Protein AF-A0A4R0RBK5-F1 (afdb_monomer_lite)

Sequence (907 aa):
MLEEYIWVHKLFWYRQNLALCLMNPKTERYEEAIEQMKLAMKIHTELLRRQNSPRADTSWKALPTLYAHYTEARILGNLLDEETKNVLEKVIEVYEDSSFPKDAWDGLHLVLARINLALVLRALGVEPEKEELLVQQSMTYIRKHPEDKYRLKRFLQLPYQSSHPVSIALGESWIASDESDSKEERRRFRACDHCKLGEPVATLSRCRGCQEAMYCSKTCQRAGWPGHRSGCRASSERILKVKALRDSGQISDRSSVHLFALINWDNKPYYTNIEAPVHALGLQYDPTRAETHVIFRIVHYVEDASALDAGDRFYVEQVGVFRVQDVLADIMVFGNERNLEEARQSFEDAAPLSDREKGYFYLRTWTLISTDGNLIPFLCRTGFGPTGSTLPPRMGEGVRMPISELPPVSRVIAEAEIKRRMGATDDGSPSTSEELQLWREHLDDPRHPMRQLRPNLPPYAKVPDALVIYTTWYLRVPNLFKFCIHAEPSDMPEEYLEELIWVNNLCIKLYEVTTPKMRCDYEAFNRVEHEGDSMGRRVRYREHLAWCLMSPTMERFEEAVEQLKIGVAEYAVAVRMLNLPVADTPWKSHPQVYAAYAEARVLANHLDMVTKEMLEHVLDAAQDPLTRTIRELAWHVVLARANLALVLHVLGIEPDREKQLTQLATSYIRRRPELKKHIGRFLRCHDSHPVLLELGEDWSVTDNIKQIMTMKDHMPAGMAKRMEEFFTWLSSPYYANEEALIHALNLQHDLHRARTHIVFRLIRCVKTRSRDIRDWFRVEQCSVFKIADVYPEIKDCQNLKTDEEVQEYFEDIFAIRDGQRKDVVDVLHLTSFIAGTATGKLGCMLFNVKEERIRRMPYDPAWRQKANHSGRPPAAFVLRAGVQDAEFDYQDNMTRLASYINALQLA

Organism: NCBI:txid92696

Structure (mmCIF, N/CA/C/O backbone):
data_AF-A0A4R0RBK5-F1
#
_entry.id   AF-A0A4R0RBK5-F1
#
loop_
_atom_site.group_PDB
_atom_site.id
_atom_site.type_symbol
_atom_site.label_atom_id
_atom_site.label_alt_id
_atom_site.label_comp_id
_atom_site.label_asym_id
_atom_site.label_entity_id
_atom_site.label_seq_id
_atom_site.pdbx_PDB_ins_code
_atom_site.Cartn_x
_atom_site.Cartn_y
_atom_site.Cartn_z
_atom_site.occupancy
_atom_site.B_iso_or_equiv
_atom_site.auth_seq_id
_atom_site.auth_comp_id
_atom_site.auth_asym_id
_atom_site.auth_atom_id
_atom_site.pdbx_PDB_model_num
ATOM 1 N N . MET A 1 1 ? 6.857 -13.340 38.934 1.00 49.94 1 MET A N 1
ATOM 2 C CA . MET A 1 1 ? 7.448 -11.982 39.022 1.00 49.94 1 MET A CA 1
ATOM 3 C C . MET A 1 1 ? 7.653 -11.338 37.654 1.00 49.94 1 MET A C 1
ATOM 5 O O . MET A 1 1 ? 7.033 -10.314 37.419 1.00 49.94 1 MET A O 1
ATOM 9 N N . LEU A 1 2 ? 8.453 -11.906 36.736 1.00 43.12 2 LEU A N 1
ATOM 10 C CA . LEU A 1 2 ? 8.662 -11.302 35.404 1.00 43.12 2 LEU A CA 1
ATOM 11 C C . LEU A 1 2 ? 7.371 -11.248 34.558 1.00 43.12 2 LEU A C 1
ATOM 13 O O . LEU A 1 2 ? 7.100 -10.238 33.920 1.00 43.12 2 LEU A O 1
ATOM 17 N N . GLU A 1 3 ? 6.539 -12.290 34.609 1.00 47.66 3 GLU A N 1
ATOM 18 C CA . GLU A 1 3 ? 5.241 -12.333 33.912 1.00 47.66 3 GLU A CA 1
ATOM 19 C C . GLU A 1 3 ? 4.246 -11.296 34.448 1.00 47.66 3 GLU A C 1
ATOM 21 O O . GLU A 1 3 ? 3.660 -10.544 33.674 1.00 47.66 3 GLU A O 1
ATOM 26 N N . GLU A 1 4 ? 4.114 -11.197 35.774 1.00 61.31 4 GLU A N 1
ATOM 27 C CA . GLU A 1 4 ? 3.280 -10.183 36.431 1.00 61.31 4 GLU A CA 1
ATOM 28 C C . GLU A 1 4 ? 3.770 -8.767 36.092 1.00 61.31 4 GLU A C 1
ATOM 30 O O . GLU A 1 4 ? 2.973 -7.892 35.763 1.00 61.31 4 GLU A O 1
ATOM 35 N N . TYR A 1 5 ? 5.088 -8.554 36.074 1.00 59.50 5 TYR A N 1
ATOM 36 C CA . TYR A 1 5 ? 5.698 -7.282 35.694 1.00 59.50 5 TYR A CA 1
ATOM 37 C C . TYR A 1 5 ? 5.377 -6.886 34.245 1.00 59.50 5 TYR A C 1
ATOM 39 O O . TYR A 1 5 ? 4.961 -5.756 33.985 1.00 59.50 5 TYR A O 1
ATOM 47 N N . ILE A 1 6 ? 5.505 -7.826 33.301 1.00 61.44 6 ILE A N 1
ATOM 48 C CA . ILE A 1 6 ? 5.149 -7.607 31.892 1.00 61.44 6 ILE A CA 1
ATOM 49 C C . ILE A 1 6 ? 3.657 -7.286 31.762 1.00 61.44 6 ILE A C 1
ATOM 51 O O . ILE A 1 6 ? 3.283 -6.402 30.990 1.00 61.44 6 ILE A O 1
ATOM 55 N N . TRP A 1 7 ? 2.801 -7.971 32.520 1.00 72.56 7 TRP A N 1
ATOM 56 C CA . TRP A 1 7 ? 1.356 -7.771 32.461 1.00 72.56 7 TRP A CA 1
ATOM 57 C C . TRP A 1 7 ? 0.940 -6.395 32.994 1.00 72.56 7 TRP A C 1
ATOM 59 O O . TRP A 1 7 ? 0.199 -5.676 32.323 1.00 72.56 7 TRP A O 1
ATOM 69 N N . VAL A 1 8 ? 1.481 -5.972 34.143 1.00 71.44 8 VAL A N 1
ATOM 70 C CA . VAL A 1 8 ? 1.204 -4.649 34.729 1.00 71.44 8 VAL A CA 1
ATOM 71 C C . VAL A 1 8 ? 1.719 -3.524 33.824 1.00 71.44 8 VAL A C 1
ATOM 73 O O . VAL A 1 8 ? 1.017 -2.532 33.621 1.00 71.44 8 VAL A O 1
ATOM 76 N N . HIS A 1 9 ? 2.894 -3.692 33.208 1.00 68.44 9 HIS A N 1
ATOM 77 C CA . HIS A 1 9 ? 3.434 -2.709 32.266 1.00 68.44 9 HIS A CA 1
ATOM 78 C C . HIS A 1 9 ? 2.596 -2.609 30.978 1.00 68.44 9 HIS A C 1
ATOM 80 O O . HIS A 1 9 ? 2.383 -1.510 30.459 1.00 68.44 9 HIS A O 1
ATOM 86 N N . LYS A 1 10 ? 2.089 -3.735 30.462 1.00 70.69 10 LYS A N 1
ATOM 87 C CA . LYS A 1 10 ? 1.167 -3.741 29.316 1.00 70.69 10 LYS A CA 1
ATOM 88 C C . LYS A 1 10 ? -0.158 -3.070 29.665 1.00 70.69 10 LYS A C 1
ATOM 90 O O . LYS A 1 10 ? -0.619 -2.223 28.908 1.00 70.69 10 LYS A O 1
ATOM 95 N N . LEU A 1 11 ? -0.743 -3.394 30.820 1.00 77.56 11 LEU A N 1
ATOM 96 C CA . LEU A 1 11 ? -2.006 -2.805 31.270 1.00 77.56 11 LEU A CA 1
ATOM 97 C C . LEU A 1 11 ? -1.907 -1.282 31.424 1.00 77.56 11 LEU A C 1
ATOM 99 O O . LEU A 1 11 ? -2.812 -0.568 30.997 1.00 77.56 11 LEU A O 1
ATOM 103 N N . PHE A 1 12 ? -0.804 -0.791 31.996 1.00 87.75 12 PHE A N 1
ATOM 104 C CA . PHE A 1 12 ? -0.496 0.637 32.064 1.00 87.75 12 PHE A CA 1
ATOM 105 C C . PHE A 1 12 ? -0.562 1.295 30.673 1.00 87.75 12 PHE A C 1
ATOM 107 O O . PHE A 1 12 ? -1.291 2.271 30.482 1.00 87.75 12 PHE A O 1
ATOM 114 N N . TRP A 1 13 ? 0.136 0.715 29.692 1.00 74.81 13 TRP A N 1
ATOM 115 C CA . TRP A 1 13 ? 0.217 1.257 28.335 1.00 74.81 13 TRP A CA 1
ATOM 116 C C . TRP A 1 13 ? -1.134 1.211 27.604 1.00 74.81 13 TRP A C 1
ATOM 118 O O . TRP A 1 13 ? -1.531 2.180 26.958 1.00 74.81 13 TRP A O 1
ATOM 128 N N . TYR A 1 14 ? -1.897 0.126 27.773 1.00 72.62 14 TYR A N 1
ATOM 129 C CA . TYR A 1 14 ? -3.241 0.007 27.205 1.00 72.62 14 TYR A CA 1
ATOM 130 C C . TYR A 1 14 ? -4.206 1.059 27.752 1.00 72.62 14 TYR A C 1
ATOM 132 O O . TYR A 1 14 ? -4.964 1.638 26.977 1.00 72.62 14 TYR A O 1
ATOM 140 N N . ARG A 1 15 ? -4.168 1.350 29.059 1.00 87.19 15 ARG A N 1
ATOM 141 C CA . ARG A 1 15 ? -5.035 2.381 29.654 1.00 87.19 15 ARG A CA 1
ATOM 142 C C . ARG A 1 15 ? -4.683 3.780 29.173 1.00 87.19 15 ARG A C 1
ATOM 144 O O . ARG A 1 15 ? -5.589 4.539 28.842 1.00 87.19 15 ARG A O 1
ATOM 151 N N . GLN A 1 16 ? -3.391 4.099 29.091 1.00 88.31 16 GLN A N 1
ATOM 152 C CA . GLN A 1 16 ? -2.944 5.378 28.545 1.00 88.31 16 GLN A CA 1
ATOM 153 C C . GLN A 1 16 ? -3.430 5.553 27.101 1.00 88.31 16 GLN A C 1
ATOM 155 O O . G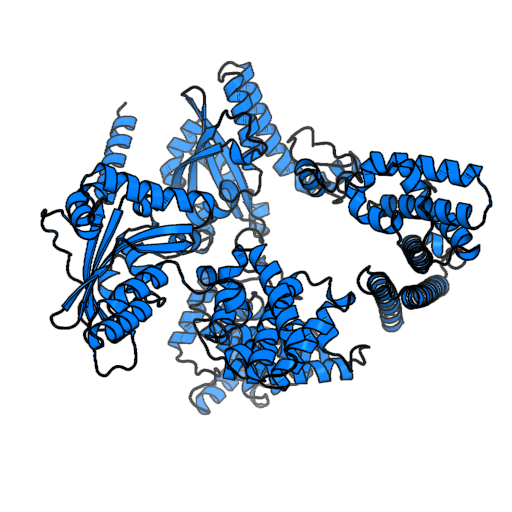LN A 1 16 ? -4.023 6.578 26.775 1.00 88.31 16 GLN A O 1
ATOM 160 N N . ASN A 1 17 ? -3.255 4.539 26.251 1.00 73.06 17 ASN A N 1
ATOM 161 C CA . ASN A 1 17 ? -3.711 4.612 24.864 1.00 73.06 17 ASN A CA 1
ATOM 162 C C . ASN A 1 17 ? -5.228 4.682 24.740 1.00 73.06 17 ASN A C 1
ATOM 164 O O . ASN A 1 17 ? -5.721 5.484 23.954 1.00 73.06 17 ASN A O 1
ATOM 168 N N . LEU A 1 18 ? -5.972 3.901 25.528 1.00 75.06 18 LEU A N 1
ATOM 169 C CA . LEU A 1 18 ? -7.430 3.986 25.562 1.00 75.06 18 LEU A CA 1
ATOM 170 C C . LEU A 1 18 ? -7.885 5.399 25.942 1.00 75.06 18 LEU A C 1
ATOM 172 O O . LEU A 1 18 ? -8.759 5.948 25.285 1.00 75.06 18 LEU A O 1
ATOM 176 N N . ALA A 1 19 ? -7.262 6.028 26.937 1.00 85.56 19 ALA A N 1
ATOM 177 C CA . ALA A 1 19 ? -7.570 7.408 27.292 1.00 85.56 19 ALA A CA 1
ATOM 178 C C . ALA A 1 19 ? -7.240 8.407 26.168 1.00 85.56 19 ALA A C 1
ATOM 180 O O . ALA A 1 19 ? -8.080 9.244 25.849 1.00 85.56 19 ALA A O 1
ATOM 181 N N . LEU A 1 20 ? -6.076 8.298 25.512 1.00 80.88 20 LEU A N 1
ATOM 182 C CA . LEU A 1 20 ? -5.739 9.117 24.332 1.00 80.88 20 LEU A CA 1
ATOM 183 C C . LEU A 1 20 ? -6.777 8.959 23.214 1.00 80.88 20 LEU A C 1
ATOM 185 O O . LEU A 1 20 ? -7.122 9.916 22.518 1.00 80.88 20 LEU A O 1
ATOM 189 N N . CYS A 1 21 ? -7.290 7.743 23.069 1.00 67.81 21 CYS A N 1
ATOM 190 C CA . CYS A 1 21 ? -8.327 7.411 22.119 1.00 67.81 21 CYS A CA 1
ATOM 191 C C . CYS A 1 21 ? -9.655 8.077 22.493 1.00 67.81 21 CYS A C 1
ATOM 193 O O . CYS A 1 21 ? -10.232 8.782 21.669 1.00 67.81 21 CYS A O 1
ATOM 195 N N . LEU A 1 22 ? -10.109 7.920 23.735 1.00 73.06 22 LEU A N 1
ATOM 196 C CA . LEU A 1 22 ? -11.339 8.528 24.252 1.00 73.06 22 LEU A CA 1
ATOM 197 C C . LEU A 1 22 ? -11.305 10.063 24.180 1.00 73.06 22 LEU A C 1
ATOM 199 O O . LEU A 1 22 ? -12.324 10.685 23.873 1.00 73.06 22 LEU A O 1
ATOM 203 N N . MET A 1 23 ? -10.121 10.660 24.349 1.00 86.62 23 MET A N 1
ATOM 204 C CA . MET A 1 23 ? -9.867 12.083 24.136 1.00 86.62 23 MET A CA 1
ATOM 205 C C . MET A 1 23 ? -9.918 12.513 22.668 1.00 86.62 23 MET A C 1
ATOM 207 O O . MET A 1 23 ? -9.669 13.679 22.405 1.00 86.62 23 MET A O 1
ATOM 211 N N . ASN A 1 24 ? -10.188 11.672 21.672 1.00 80.81 24 ASN A N 1
ATOM 212 C CA . ASN A 1 24 ? -10.251 12.121 20.279 1.00 80.81 24 ASN A CA 1
ATOM 213 C C . ASN A 1 24 ? -11.452 13.074 20.045 1.00 80.81 24 ASN A C 1
ATOM 215 O O . ASN A 1 24 ? -12.529 12.805 20.577 1.00 80.81 24 ASN A O 1
ATOM 219 N N . PRO A 1 25 ? -11.338 14.132 19.208 1.00 73.75 25 PRO A N 1
ATOM 220 C CA . PRO A 1 25 ? -12.465 15.034 18.913 1.00 73.75 25 PRO A CA 1
ATOM 221 C C . PRO A 1 25 ? -13.690 14.345 18.303 1.00 73.75 25 PRO A C 1
ATOM 223 O O . PRO A 1 25 ? -14.755 14.929 18.227 1.00 73.75 25 PRO A O 1
ATOM 226 N N . LYS A 1 26 ? -13.536 13.123 17.783 1.00 63.62 26 LYS A N 1
ATOM 227 C CA . LYS A 1 26 ? -14.657 12.357 17.227 1.00 63.62 26 LYS A CA 1
ATOM 228 C C . LYS A 1 26 ? -15.371 11.486 18.259 1.00 63.62 26 LYS A C 1
ATOM 230 O O . LYS A 1 26 ? -16.440 10.984 17.944 1.00 63.62 26 LYS A O 1
ATOM 235 N N . THR A 1 27 ? -14.750 11.213 19.406 1.00 73.38 27 THR A N 1
ATOM 236 C CA . THR A 1 27 ? -15.357 10.400 20.471 1.00 73.38 27 THR A CA 1
ATOM 237 C C . THR A 1 27 ? -15.866 11.248 21.612 1.00 73.38 27 THR A C 1
ATOM 239 O O . THR A 1 27 ? -16.929 10.946 22.129 1.00 73.38 27 THR A O 1
ATOM 242 N N . GLU A 1 28 ? -15.109 12.272 22.011 1.00 86.06 28 GLU A N 1
ATOM 243 C CA . GLU A 1 28 ? -15.496 13.233 23.054 1.00 86.06 28 GLU A CA 1
ATOM 244 C C . GLU A 1 28 ? -15.914 12.600 24.400 1.00 86.06 28 GLU A C 1
ATOM 246 O O . GLU A 1 28 ? -16.646 13.196 25.181 1.00 86.06 28 GLU A O 1
ATOM 251 N N . ARG A 1 29 ? -15.416 11.394 24.714 1.00 86.50 29 ARG A N 1
ATOM 252 C CA . ARG A 1 29 ? -15.717 10.656 25.959 1.00 86.50 29 ARG A CA 1
ATOM 253 C C . ARG A 1 29 ? -14.744 11.053 27.066 1.00 86.50 29 ARG A C 1
ATOM 255 O O . ARG A 1 29 ? -13.942 10.242 27.539 1.00 86.50 29 ARG A O 1
ATOM 262 N N . TYR A 1 30 ? -14.748 12.336 27.415 1.00 94.62 30 TYR A N 1
ATOM 263 C CA . TYR A 1 30 ? -13.711 12.929 28.256 1.00 94.62 30 TYR A CA 1
ATOM 264 C C . TYR A 1 30 ? -13.763 12.445 29.709 1.00 94.62 30 TYR A C 1
ATOM 266 O O . TYR A 1 30 ? -12.700 12.172 30.266 1.00 94.62 30 TYR A O 1
ATOM 274 N N . GLU A 1 31 ? -14.944 12.238 30.311 1.00 95.50 31 GLU A N 1
ATOM 275 C CA . GLU A 1 31 ? -15.012 11.714 31.686 1.00 95.50 31 GLU A CA 1
ATOM 276 C C . GLU A 1 31 ? -14.389 10.318 31.796 1.00 95.50 31 GLU A C 1
ATOM 278 O O . GLU A 1 31 ? -13.628 10.029 32.719 1.00 95.50 31 GLU A O 1
ATOM 283 N N . GLU A 1 32 ? -14.635 9.458 30.810 1.00 89.81 32 GLU A N 1
ATOM 284 C CA . GLU A 1 32 ? -14.036 8.125 30.779 1.00 89.81 32 GLU A CA 1
ATOM 285 C C . GLU A 1 32 ? -12.525 8.178 30.563 1.00 89.81 32 GLU A C 1
ATOM 287 O O . GLU A 1 32 ? -11.788 7.411 31.186 1.00 89.81 32 GLU A O 1
ATOM 292 N N . ALA A 1 33 ? -12.042 9.097 29.721 1.00 90.56 33 ALA A N 1
ATOM 293 C CA . ALA A 1 33 ? -10.611 9.309 29.540 1.00 90.56 33 ALA A CA 1
ATOM 294 C C . ALA A 1 33 ? -9.928 9.713 30.858 1.00 90.56 33 ALA A C 1
ATOM 296 O O . ALA A 1 33 ? -8.862 9.184 31.183 1.00 90.56 33 ALA A O 1
ATOM 297 N N . ILE A 1 34 ? -10.560 10.597 31.638 1.00 97.50 34 ILE A N 1
ATOM 298 C CA . ILE A 1 34 ? -10.088 11.032 32.960 1.00 97.50 34 ILE A CA 1
ATOM 299 C C . ILE A 1 34 ? -9.975 9.829 33.905 1.00 97.50 34 ILE A C 1
ATOM 301 O O . ILE A 1 34 ? -8.935 9.643 34.540 1.00 97.50 34 ILE A O 1
ATOM 305 N N . GLU A 1 35 ? -10.993 8.968 33.960 1.00 96.38 35 GLU A N 1
ATOM 306 C CA . GLU A 1 35 ? -10.970 7.770 34.807 1.00 96.38 35 GLU A CA 1
ATOM 307 C C . GLU A 1 35 ? -9.898 6.757 34.370 1.00 96.38 35 GLU A C 1
ATOM 309 O O . GLU A 1 35 ? -9.157 6.226 35.205 1.00 96.38 35 GLU A O 1
ATOM 314 N N . GLN A 1 36 ? -9.726 6.533 33.063 1.00 93.31 36 GLN A N 1
ATOM 315 C CA . GLN A 1 36 ? -8.652 5.674 32.551 1.00 93.31 36 GLN A CA 1
ATOM 316 C C . GLN A 1 36 ? -7.257 6.226 32.886 1.00 93.31 36 GLN A C 1
ATOM 318 O O . GLN A 1 36 ? -6.371 5.451 33.264 1.00 93.31 36 GLN A O 1
ATOM 323 N N . MET A 1 37 ? -7.064 7.547 32.821 1.00 96.94 37 MET A N 1
ATOM 324 C CA . MET A 1 37 ? -5.805 8.194 33.198 1.00 96.94 37 MET A CA 1
ATOM 325 C C . MET A 1 37 ? -5.528 8.099 34.704 1.00 96.94 37 MET A C 1
ATOM 327 O O . MET A 1 37 ? -4.408 7.749 35.080 1.00 96.94 37 MET A O 1
ATOM 331 N N . LYS A 1 38 ? -6.531 8.283 35.577 1.00 97.50 38 LYS A N 1
ATOM 332 C CA . LYS A 1 38 ? -6.378 8.054 37.031 1.00 97.50 38 LYS A CA 1
ATOM 333 C C . LYS A 1 38 ? -5.921 6.628 37.331 1.00 97.50 38 LYS A C 1
ATOM 335 O O . LYS A 1 38 ? -5.012 6.415 38.138 1.00 97.50 38 LYS A O 1
ATOM 340 N N . LEU A 1 39 ? -6.519 5.640 36.662 1.00 94.25 39 LEU A N 1
ATOM 341 C CA . LEU A 1 39 ? -6.127 4.238 36.803 1.00 94.25 39 LEU A CA 1
ATOM 342 C C . LEU A 1 39 ? -4.696 3.997 36.306 1.00 94.25 39 LEU A C 1
ATOM 344 O O . LEU A 1 39 ? -3.928 3.315 36.987 1.00 94.25 39 LEU A O 1
ATOM 348 N N . ALA A 1 40 ? -4.308 4.581 35.169 1.00 91.56 40 ALA A N 1
ATOM 349 C CA . ALA A 1 40 ? -2.940 4.501 34.658 1.00 91.56 40 ALA A CA 1
ATOM 350 C C . ALA A 1 40 ? -1.922 5.133 35.630 1.00 91.56 40 ALA A C 1
ATOM 352 O O . ALA A 1 40 ? -0.901 4.512 35.927 1.00 91.56 40 ALA A O 1
ATOM 353 N N . MET A 1 41 ? -2.223 6.304 36.205 1.00 96.81 41 MET A N 1
ATOM 354 C CA . MET A 1 41 ? -1.392 6.973 37.220 1.00 96.81 41 MET A CA 1
ATOM 355 C C . MET A 1 41 ? -1.255 6.140 38.501 1.00 96.81 41 MET A C 1
ATOM 357 O O . MET A 1 41 ? -0.161 6.040 39.066 1.00 96.81 41 MET A O 1
ATOM 361 N N . LYS A 1 42 ? -2.343 5.497 38.950 1.00 96.75 42 LYS A N 1
ATOM 362 C CA . LYS A 1 42 ? -2.324 4.588 40.106 1.00 96.75 42 LYS A CA 1
ATOM 363 C C . LYS A 1 42 ? -1.420 3.381 39.849 1.00 96.75 42 LYS A C 1
ATOM 365 O O . LYS A 1 42 ? -0.588 3.064 40.697 1.00 96.75 42 LYS A O 1
ATOM 370 N N . ILE A 1 43 ? -1.547 2.740 38.683 1.00 92.06 43 ILE A N 1
ATOM 371 C CA . ILE A 1 43 ? -0.698 1.604 38.282 1.00 92.06 43 ILE A CA 1
ATOM 372 C C . ILE A 1 43 ? 0.769 2.035 38.196 1.00 92.06 43 ILE A C 1
ATOM 374 O O . ILE A 1 43 ? 1.639 1.338 38.711 1.00 92.06 43 ILE A O 1
ATOM 378 N N . HIS A 1 44 ? 1.049 3.192 37.594 1.00 94.88 44 HIS A N 1
ATOM 379 C CA . HIS A 1 44 ? 2.406 3.722 37.485 1.00 94.88 44 HIS A CA 1
ATOM 380 C C . HIS A 1 44 ? 3.035 3.983 38.863 1.00 94.88 44 HIS A C 1
ATOM 382 O O . HIS A 1 44 ? 4.164 3.572 39.122 1.00 94.88 44 HIS A O 1
ATOM 388 N N . THR A 1 45 ? 2.280 4.590 39.780 1.00 96.19 45 THR A N 1
ATOM 389 C CA . THR A 1 45 ? 2.725 4.833 41.160 1.00 96.19 45 THR A CA 1
ATOM 390 C C . THR A 1 45 ? 3.010 3.520 41.899 1.00 96.19 45 THR A C 1
ATOM 392 O O . THR A 1 45 ? 4.030 3.395 42.572 1.00 96.19 45 THR A O 1
ATOM 395 N N . GLU A 1 46 ? 2.151 2.512 41.740 1.00 94.75 46 GLU A N 1
ATOM 396 C CA . GLU A 1 46 ? 2.348 1.188 42.338 1.00 94.75 46 GLU A CA 1
ATOM 397 C C . GLU A 1 46 ? 3.574 0.463 41.760 1.00 94.75 46 GLU A C 1
ATOM 399 O O . GLU A 1 46 ? 4.350 -0.133 42.506 1.00 94.75 46 GLU A O 1
ATOM 404 N N . LEU A 1 47 ? 3.810 0.565 40.448 1.00 90.88 47 LEU A N 1
ATOM 405 C CA . LEU A 1 47 ? 5.022 0.045 39.811 1.00 90.88 47 LEU A CA 1
ATOM 406 C C . LEU A 1 47 ? 6.287 0.675 40.406 1.00 90.88 47 LEU A C 1
ATOM 408 O O . LEU A 1 47 ? 7.230 -0.045 40.732 1.00 90.88 47 LEU A O 1
ATOM 412 N N . LEU A 1 48 ? 6.291 1.997 40.601 1.00 93.44 48 LEU A N 1
ATOM 413 C CA . LEU A 1 48 ? 7.415 2.703 41.219 1.00 93.44 48 LEU A CA 1
ATOM 414 C C . LEU A 1 48 ? 7.646 2.254 42.666 1.00 93.44 48 LEU A C 1
ATOM 416 O O . LEU A 1 48 ? 8.794 2.040 43.052 1.00 93.44 48 LEU A O 1
ATOM 420 N N . ARG A 1 49 ? 6.579 2.053 43.452 1.00 95.44 49 ARG A N 1
ATOM 421 C CA . ARG A 1 49 ? 6.678 1.521 44.825 1.00 95.44 49 ARG A CA 1
ATOM 422 C C . ARG A 1 49 ? 7.267 0.118 44.850 1.00 95.44 49 ARG A C 1
ATOM 424 O O . ARG A 1 49 ? 8.197 -0.131 45.607 1.00 95.44 49 ARG A O 1
ATOM 431 N N . ARG A 1 50 ? 6.791 -0.779 43.982 1.00 90.50 50 ARG A N 1
ATOM 432 C CA . ARG A 1 50 ? 7.313 -2.153 43.866 1.00 90.50 50 ARG A CA 1
ATOM 433 C C . ARG A 1 50 ? 8.785 -2.192 43.460 1.00 90.50 50 ARG A C 1
ATOM 435 O O . ARG A 1 50 ? 9.508 -3.099 43.857 1.00 90.50 50 ARG A O 1
ATOM 442 N N . GLN A 1 51 ? 9.232 -1.206 42.688 1.00 91.44 51 GLN A N 1
ATOM 443 C CA . GLN A 1 51 ? 10.635 -1.033 42.312 1.00 91.44 51 GLN A CA 1
ATOM 444 C C . GLN A 1 51 ? 11.478 -0.341 43.396 1.00 91.44 51 GLN A C 1
ATOM 446 O O . GLN A 1 51 ? 12.662 -0.108 43.165 1.00 91.44 51 GLN A O 1
ATOM 451 N N . ASN A 1 52 ? 10.898 0.010 44.553 1.00 95.12 52 ASN A N 1
ATOM 452 C CA . ASN A 1 52 ? 11.518 0.859 45.577 1.00 95.12 52 ASN A CA 1
ATOM 453 C C . ASN A 1 52 ? 12.102 2.157 44.987 1.00 95.12 52 ASN A C 1
ATOM 455 O O . ASN A 1 52 ? 13.155 2.637 45.407 1.00 95.12 52 ASN A O 1
ATOM 459 N N . SER A 1 53 ? 11.439 2.713 43.970 1.00 95.62 53 SER A N 1
ATOM 460 C CA . SER A 1 53 ? 11.886 3.937 43.317 1.00 95.62 53 SER A CA 1
ATOM 461 C C . SER A 1 53 ? 11.707 5.129 44.261 1.00 95.62 53 SER A C 1
ATOM 463 O O . SER A 1 53 ? 10.606 5.318 44.788 1.00 95.62 53 SER A O 1
ATOM 465 N N . PRO A 1 54 ? 12.713 6.014 44.414 1.00 94.62 54 PRO A N 1
ATOM 466 C CA . PRO A 1 54 ? 12.574 7.235 45.213 1.00 94.62 54 PRO A CA 1
ATOM 467 C C . PRO A 1 54 ? 11.537 8.208 44.627 1.00 94.62 54 PRO A C 1
ATOM 469 O O . PRO A 1 54 ? 11.153 9.177 45.274 1.00 94.62 54 PRO A O 1
ATOM 472 N N . ARG A 1 55 ? 11.070 7.957 43.396 1.00 94.31 55 ARG A N 1
ATOM 473 C CA . ARG A 1 55 ? 10.032 8.743 42.722 1.00 94.31 55 ARG A CA 1
ATOM 474 C C . ARG A 1 55 ? 8.615 8.232 42.981 1.00 94.31 55 ARG A C 1
ATOM 476 O O . ARG A 1 55 ? 7.686 8.748 42.376 1.00 94.31 55 ARG A O 1
ATOM 483 N N . ALA A 1 56 ? 8.417 7.240 43.849 1.00 95.44 56 ALA A N 1
ATOM 484 C CA . ALA A 1 56 ? 7.089 6.701 44.141 1.00 95.44 56 ALA A CA 1
ATOM 485 C C . ALA A 1 56 ? 6.091 7.778 44.616 1.00 95.44 56 ALA A C 1
ATOM 487 O O . ALA A 1 56 ? 4.969 7.823 44.121 1.00 95.44 56 ALA A O 1
ATOM 488 N N . ASP A 1 57 ? 6.512 8.686 45.500 1.00 95.94 57 ASP A N 1
ATOM 489 C CA . ASP A 1 57 ? 5.657 9.778 46.006 1.00 95.94 57 ASP A CA 1
ATOM 490 C C . ASP A 1 57 ? 5.663 11.024 45.106 1.00 95.94 57 ASP A C 1
ATOM 492 O O . ASP A 1 57 ? 4.901 11.968 45.309 1.00 95.94 57 ASP A O 1
ATOM 496 N N . THR A 1 58 ? 6.511 11.017 44.078 1.00 96.12 58 THR A N 1
ATOM 497 C CA . THR A 1 58 ? 6.638 12.067 43.061 1.00 96.12 58 THR A CA 1
ATOM 498 C C . THR A 1 58 ? 6.520 11.463 41.666 1.00 96.12 58 THR A C 1
ATOM 500 O O . THR A 1 58 ? 7.311 11.748 40.768 1.00 96.12 58 THR A O 1
ATOM 503 N N . SER A 1 59 ? 5.523 10.600 41.469 1.00 95.75 59 SER A N 1
ATOM 504 C CA . SER A 1 59 ? 5.377 9.789 40.255 1.00 95.75 59 SER A CA 1
ATOM 505 C C . SER A 1 59 ? 5.232 10.619 38.970 1.00 95.75 59 SER A C 1
ATOM 507 O O . SER A 1 59 ? 5.657 10.177 37.904 1.00 95.75 59 SER A O 1
ATOM 509 N N . TRP A 1 60 ? 4.787 11.877 39.062 1.00 96.44 60 TRP A N 1
ATOM 510 C CA . TRP A 1 60 ? 4.806 12.827 37.939 1.00 96.44 60 TRP A CA 1
ATOM 511 C C . TRP A 1 60 ? 6.217 13.212 37.475 1.00 96.44 60 TRP A C 1
ATOM 513 O O . TRP A 1 60 ? 6.408 13.485 36.297 1.00 96.44 60 TRP A O 1
ATOM 523 N N . LYS A 1 61 ? 7.228 13.171 38.355 1.00 94.44 61 LYS A N 1
ATOM 524 C CA . LYS A 1 61 ? 8.643 13.362 37.985 1.00 94.44 61 LYS A CA 1
ATOM 525 C C . LYS A 1 61 ? 9.221 12.140 37.266 1.00 94.44 61 LYS A C 1
ATOM 527 O O . LYS A 1 61 ? 10.258 12.238 36.613 1.00 94.44 61 LYS A O 1
ATOM 532 N N . ALA A 1 62 ? 8.609 10.964 37.419 1.00 92.69 62 ALA A N 1
ATOM 533 C CA . ALA A 1 62 ? 9.022 9.753 36.714 1.00 92.69 62 ALA A CA 1
ATOM 534 C C . ALA A 1 62 ? 8.440 9.684 35.296 1.00 92.69 62 ALA A C 1
ATOM 536 O O . ALA A 1 62 ? 9.148 9.251 34.390 1.00 92.69 62 ALA A O 1
ATOM 537 N N . LEU A 1 63 ? 7.193 10.129 35.105 1.00 93.06 63 LEU A N 1
ATOM 538 C CA . LEU A 1 63 ? 6.520 10.100 33.806 1.00 93.06 63 LEU A CA 1
ATOM 539 C C . LEU A 1 63 ? 5.587 11.314 33.602 1.00 93.06 63 LEU A C 1
ATOM 541 O O . LEU A 1 63 ? 4.364 11.161 33.653 1.00 93.06 63 LEU A O 1
ATOM 545 N N . PRO A 1 64 ? 6.126 12.525 33.363 1.00 94.50 64 PRO A N 1
ATOM 546 C CA . PRO A 1 64 ? 5.327 13.756 33.281 1.00 94.50 64 PRO A CA 1
ATOM 547 C C . PRO A 1 64 ? 4.310 13.749 32.135 1.00 94.50 64 PRO A C 1
ATOM 549 O O . PRO A 1 64 ? 3.217 14.288 32.291 1.00 94.50 64 PRO A O 1
ATOM 552 N N . THR A 1 65 ? 4.609 13.067 31.025 1.00 92.25 65 THR A N 1
ATOM 553 C CA . THR A 1 65 ? 3.698 12.928 29.875 1.00 92.25 65 THR A CA 1
ATOM 554 C C . THR A 1 65 ? 2.367 12.273 30.248 1.00 92.25 65 THR A C 1
ATOM 556 O O . THR A 1 65 ? 1.324 12.654 29.724 1.00 92.25 65 THR A O 1
ATOM 559 N N . LEU A 1 66 ? 2.352 11.322 31.190 1.00 94.94 66 LEU A N 1
ATOM 560 C CA . LEU A 1 66 ? 1.110 10.713 31.679 1.00 94.94 66 LEU A CA 1
ATOM 561 C C . LEU A 1 66 ? 0.217 11.742 32.387 1.00 94.94 66 LEU A C 1
ATOM 563 O O . LEU A 1 66 ? -0.998 11.750 32.200 1.00 94.94 66 LEU A O 1
ATOM 567 N N . TYR A 1 67 ? 0.828 12.621 33.180 1.00 97.25 67 TYR A N 1
ATOM 568 C CA . TYR A 1 67 ? 0.133 13.657 33.942 1.00 97.25 67 TYR A CA 1
ATOM 569 C C . TYR A 1 67 ? -0.304 14.815 33.040 1.00 97.25 67 TYR A C 1
ATOM 571 O O . TYR A 1 67 ? -1.381 15.363 33.255 1.00 97.25 67 TYR A O 1
ATOM 579 N N . ALA A 1 68 ? 0.472 15.132 31.998 1.00 96.06 68 ALA A N 1
ATOM 580 C CA . ALA A 1 68 ? 0.070 16.064 30.947 1.00 96.06 68 ALA A CA 1
ATOM 581 C C . ALA A 1 68 ? -1.180 15.562 30.204 1.00 96.06 68 ALA A C 1
ATOM 583 O O . ALA A 1 68 ? -2.151 16.295 30.061 1.00 96.06 68 ALA A O 1
ATOM 584 N N . HIS A 1 69 ? -1.228 14.283 29.820 1.00 95.56 69 HIS A N 1
ATOM 585 C CA . HIS A 1 69 ? -2.433 13.735 29.193 1.00 95.56 69 HIS A CA 1
ATOM 586 C C . HIS A 1 69 ? -3.638 13.678 30.146 1.00 95.56 69 HIS A C 1
ATOM 588 O O . HIS A 1 69 ? -4.774 13.841 29.707 1.00 95.56 69 HIS A O 1
ATOM 594 N N . TYR A 1 70 ? -3.418 13.458 31.448 1.00 97.88 70 TYR A N 1
ATOM 595 C CA . TYR A 1 70 ? -4.488 13.549 32.445 1.00 97.88 70 TYR A CA 1
ATOM 596 C C . TYR A 1 70 ? -5.081 14.960 32.506 1.00 97.88 70 TYR A C 1
ATOM 598 O O . TYR A 1 70 ? -6.302 15.108 32.501 1.00 97.88 70 TYR A O 1
ATOM 606 N N . THR A 1 71 ? -4.246 16.001 32.525 1.00 97.62 71 THR A N 1
ATOM 607 C CA . THR A 1 71 ? -4.738 17.384 32.543 1.00 97.62 71 THR A CA 1
ATOM 608 C C . THR A 1 71 ? -5.388 17.769 31.222 1.00 97.62 71 THR A C 1
ATOM 610 O O . THR A 1 71 ? -6.441 18.392 31.251 1.00 97.62 71 THR A O 1
ATOM 613 N N . GLU A 1 72 ? -4.862 17.331 30.076 1.00 96.31 72 GLU A N 1
ATOM 614 C CA . GLU A 1 72 ? -5.535 17.483 28.778 1.00 96.31 72 GLU A CA 1
ATOM 615 C C . GLU A 1 72 ? -6.945 16.871 28.799 1.00 96.31 72 GLU A C 1
ATOM 617 O O . GLU A 1 72 ? -7.898 17.532 28.386 1.00 96.31 72 GLU A O 1
ATOM 622 N N . ALA A 1 73 ? -7.107 15.660 29.350 1.00 96.25 73 ALA A N 1
ATOM 623 C CA . ALA A 1 73 ? -8.414 15.014 29.487 1.00 96.25 73 ALA A CA 1
ATOM 624 C C . ALA A 1 73 ? -9.377 15.849 30.341 1.00 96.25 73 ALA A C 1
ATOM 626 O O . ALA A 1 73 ? -10.543 16.003 29.983 1.00 96.25 73 ALA A O 1
ATOM 627 N N . ARG A 1 74 ? -8.884 16.429 31.443 1.00 97.56 74 ARG A N 1
ATOM 628 C CA . ARG A 1 74 ? -9.668 17.297 32.336 1.00 97.56 74 ARG A CA 1
ATOM 629 C C . ARG A 1 74 ? -10.081 18.608 31.678 1.00 97.56 74 ARG A C 1
ATOM 631 O O . ARG A 1 74 ? -11.241 18.987 31.790 1.00 97.56 74 ARG A O 1
ATOM 638 N N . ILE A 1 75 ? -9.174 19.261 30.952 1.00 96.62 75 ILE A N 1
ATOM 639 C CA . ILE A 1 75 ? -9.461 20.499 30.210 1.00 96.62 75 ILE A CA 1
ATOM 640 C C . ILE A 1 75 ? -10.514 20.247 29.132 1.00 96.62 75 ILE A C 1
ATOM 642 O O . ILE A 1 75 ? -11.470 21.012 29.013 1.00 96.62 75 ILE A O 1
ATOM 646 N N . LEU A 1 76 ? -10.374 19.145 28.388 1.00 94.00 76 LEU A N 1
ATOM 647 C CA . LEU A 1 76 ? -11.367 18.718 27.406 1.00 94.00 76 LEU A CA 1
ATOM 648 C C . LEU A 1 76 ? -12.706 18.379 28.077 1.00 94.00 76 LEU A C 1
ATOM 650 O O . LEU A 1 76 ? -13.746 18.763 27.562 1.00 94.00 76 LEU A O 1
ATOM 654 N N . GLY A 1 77 ? -12.700 17.761 29.257 1.00 94.81 77 GLY A N 1
ATOM 655 C CA . GLY A 1 77 ? -13.896 17.540 30.081 1.00 94.81 77 GLY A CA 1
ATOM 656 C C . GLY A 1 77 ? -14.415 18.780 30.822 1.00 94.81 77 GLY A C 1
ATOM 657 O O . GLY A 1 77 ? -15.287 18.648 31.674 1.00 94.81 77 GLY A O 1
ATOM 658 N N . ASN A 1 78 ? -13.875 19.972 30.542 1.00 96.00 78 ASN A N 1
ATOM 659 C CA . ASN A 1 78 ? -14.226 21.238 31.191 1.00 96.00 78 ASN A CA 1
ATOM 660 C C . ASN A 1 78 ? -14.104 21.243 32.732 1.00 96.00 78 ASN A C 1
ATOM 662 O O . ASN A 1 78 ? -14.785 22.005 33.418 1.00 96.00 78 ASN A O 1
ATOM 666 N N . LEU A 1 79 ? -13.222 20.414 33.293 1.00 96.56 79 LEU A N 1
ATOM 667 C CA . LEU A 1 79 ? -12.886 20.432 34.715 1.00 96.56 79 LEU A CA 1
ATOM 668 C C . LEU A 1 79 ? -11.779 21.464 34.951 1.00 96.56 79 LEU A C 1
ATOM 670 O O . LEU A 1 79 ? -10.595 21.145 34.901 1.00 96.56 79 LEU A O 1
ATOM 674 N N . LEU A 1 80 ? -12.172 22.720 35.169 1.00 97.12 80 LEU A N 1
ATOM 675 C CA . LEU A 1 80 ? -11.265 23.854 35.390 1.00 97.12 80 LEU A CA 1
ATOM 676 C C . LEU A 1 80 ? -11.155 24.184 36.888 1.00 97.12 80 LEU A C 1
ATOM 678 O O . LEU A 1 80 ? -11.546 25.259 37.332 1.00 97.12 80 LEU A O 1
ATOM 682 N N . ASP A 1 81 ? -10.677 23.223 37.676 1.00 97.50 81 ASP A N 1
ATOM 683 C CA . ASP A 1 81 ? -10.641 23.282 39.142 1.00 97.50 81 ASP A CA 1
ATOM 684 C C . ASP A 1 81 ? -9.218 23.289 39.734 1.00 97.50 81 ASP A C 1
ATOM 686 O O . ASP A 1 81 ? -8.211 23.168 39.028 1.00 97.50 81 ASP A O 1
ATOM 690 N N . GLU A 1 82 ? -9.130 23.412 41.063 1.00 98.19 82 GLU A N 1
ATOM 691 C CA . GLU A 1 82 ? -7.857 23.465 41.797 1.00 98.19 82 GLU A CA 1
ATOM 692 C C . GLU A 1 82 ? -7.029 22.176 41.625 1.00 98.19 82 GLU A C 1
ATOM 694 O O . GLU A 1 82 ? -5.801 22.217 41.631 1.00 98.19 82 GLU A O 1
ATOM 699 N N . GLU A 1 83 ? -7.661 21.012 41.424 1.00 97.81 83 GLU A N 1
ATOM 700 C CA . GLU A 1 83 ? -6.935 19.770 41.119 1.00 97.81 83 GLU A CA 1
ATOM 701 C C . GLU A 1 83 ? -6.205 19.885 39.773 1.00 97.81 83 GLU A C 1
ATOM 703 O O . GLU A 1 83 ? -5.013 19.584 39.682 1.00 97.81 83 GLU A O 1
ATOM 708 N N . THR A 1 84 ? -6.902 20.361 38.739 1.00 98.19 84 THR A N 1
ATOM 709 C CA . THR A 1 84 ? -6.339 20.540 37.393 1.00 98.19 84 THR A CA 1
ATOM 710 C C . THR A 1 84 ? -5.186 21.534 37.410 1.00 98.19 84 THR A C 1
ATOM 712 O O . THR A 1 84 ? -4.123 21.246 36.854 1.00 98.19 84 THR A O 1
ATOM 715 N N . LYS A 1 85 ? -5.360 22.653 38.125 1.00 98.31 85 LYS A N 1
ATOM 716 C CA . LYS A 1 85 ? -4.307 23.640 38.379 1.00 98.31 85 LYS A CA 1
ATOM 717 C C . LYS A 1 85 ? -3.069 22.989 39.008 1.00 98.31 85 LYS A C 1
ATOM 719 O O . LYS A 1 85 ? -1.984 23.064 38.436 1.00 98.31 85 LYS A O 1
ATOM 724 N N . ASN A 1 86 ? -3.241 22.279 40.125 1.00 97.94 86 ASN A N 1
ATOM 725 C CA . ASN A 1 86 ? -2.144 21.646 40.863 1.00 97.94 86 ASN A CA 1
ATOM 726 C C . ASN A 1 86 ? -1.362 20.622 40.022 1.00 97.94 86 ASN A C 1
ATOM 728 O O . ASN A 1 86 ? -0.141 20.508 40.146 1.00 97.94 86 ASN A O 1
ATOM 732 N N . VAL A 1 87 ? -2.042 19.836 39.178 1.00 97.62 87 VAL A N 1
ATOM 733 C CA . VAL A 1 87 ? -1.354 18.863 38.314 1.00 97.62 87 VAL A CA 1
ATOM 734 C C . VAL A 1 87 ? -0.616 19.560 37.170 1.00 97.62 87 VAL A C 1
ATOM 736 O O . VAL A 1 87 ? 0.511 19.172 36.865 1.00 97.62 87 VAL A O 1
ATOM 739 N N . LEU A 1 88 ? -1.195 20.601 36.565 1.00 98.06 88 LEU A N 1
ATOM 740 C CA . LEU A 1 88 ? -0.527 21.386 35.521 1.00 98.06 88 LEU A CA 1
ATOM 741 C C . LEU A 1 88 ? 0.741 22.070 36.040 1.00 98.06 88 LEU A C 1
ATOM 743 O O . LEU A 1 88 ? 1.770 22.023 35.371 1.00 98.06 88 LEU A O 1
ATOM 747 N N . GLU A 1 89 ? 0.702 22.634 37.248 1.00 97.94 89 GLU A N 1
ATOM 748 C CA . GLU A 1 89 ? 1.880 23.229 37.891 1.00 97.94 89 GLU A CA 1
ATOM 749 C C . GLU A 1 89 ? 2.997 22.204 38.099 1.00 97.94 89 GLU A C 1
ATOM 751 O O . GLU A 1 89 ? 4.149 22.475 37.767 1.00 97.94 89 GLU A O 1
ATOM 756 N N . LYS A 1 90 ? 2.654 20.991 38.551 1.00 97.06 90 LYS A N 1
ATOM 757 C CA . LYS A 1 90 ? 3.607 19.877 38.678 1.00 97.06 90 LYS A CA 1
ATOM 758 C C . LYS A 1 90 ? 4.207 19.454 37.337 1.00 97.06 90 LYS A C 1
ATOM 760 O O . LYS A 1 90 ? 5.385 19.115 37.283 1.00 97.06 90 LYS A O 1
ATOM 765 N N . VAL A 1 91 ? 3.415 19.441 36.263 1.00 96.06 91 VAL A N 1
ATOM 766 C CA . VAL A 1 91 ? 3.897 19.119 34.909 1.00 96.06 91 VAL A CA 1
ATOM 767 C C . VAL A 1 91 ? 4.867 20.198 34.416 1.00 96.06 91 VAL A C 1
ATOM 769 O O . VAL A 1 91 ? 5.937 19.865 33.910 1.00 96.06 91 VAL A O 1
ATOM 772 N N . ILE A 1 92 ? 4.534 21.478 34.611 1.00 96.44 92 ILE A N 1
ATOM 773 C CA . ILE A 1 92 ? 5.400 22.606 34.239 1.00 96.44 92 ILE A CA 1
ATOM 774 C C . ILE A 1 92 ? 6.705 22.581 35.046 1.00 96.44 92 ILE A C 1
ATOM 776 O O . ILE A 1 92 ? 7.767 22.694 34.441 1.00 96.44 92 ILE A O 1
ATOM 780 N N . GLU A 1 93 ? 6.648 22.343 36.364 1.00 95.88 93 GLU A N 1
ATOM 781 C CA . GLU A 1 93 ? 7.832 22.212 37.233 1.00 95.88 93 GLU A CA 1
ATOM 782 C C . GLU A 1 93 ? 8.829 21.186 36.668 1.00 95.88 93 GLU A C 1
ATOM 784 O O . GLU A 1 93 ? 10.022 21.466 36.573 1.00 95.88 93 GLU A O 1
ATOM 789 N N . VAL A 1 94 ? 8.343 20.009 36.247 1.00 94.00 94 VAL A N 1
ATOM 790 C CA . VAL A 1 94 ? 9.195 18.938 35.700 1.00 94.00 94 VAL A CA 1
ATOM 791 C C . VAL A 1 94 ? 9.843 19.348 34.380 1.00 94.00 94 VAL A C 1
ATOM 793 O O . VAL A 1 94 ? 11.021 19.075 34.170 1.00 94.00 94 VAL A O 1
ATOM 796 N N . TYR A 1 95 ? 9.092 19.990 33.486 1.00 90.38 95 TYR A N 1
ATOM 797 C CA . TYR A 1 95 ? 9.591 20.368 32.161 1.00 90.38 95 TYR A CA 1
ATOM 798 C C . TYR A 1 95 ? 10.494 21.609 32.167 1.00 90.38 95 TYR A C 1
ATOM 800 O O . TYR A 1 95 ? 11.315 21.793 31.260 1.00 90.38 95 TYR A O 1
ATOM 808 N N . GLU A 1 96 ? 10.358 22.465 33.178 1.00 91.44 96 GLU A N 1
ATOM 809 C CA . GLU A 1 96 ? 11.252 23.599 33.404 1.00 91.44 96 GLU A CA 1
ATOM 810 C C . GLU A 1 96 ? 12.541 23.196 34.130 1.00 91.44 96 GLU A C 1
ATOM 812 O O . GLU A 1 96 ? 13.560 23.876 33.971 1.00 91.44 96 GLU A O 1
ATOM 817 N N . ASP A 1 97 ? 12.542 22.066 34.843 1.00 91.06 97 ASP A N 1
ATOM 818 C CA . ASP A 1 97 ? 13.744 21.505 35.449 1.00 91.06 97 ASP A CA 1
ATOM 819 C C . ASP A 1 97 ? 14.790 21.175 34.372 1.00 91.06 97 ASP A C 1
ATOM 821 O O . ASP A 1 97 ? 14.645 20.277 33.541 1.00 91.06 97 ASP A O 1
ATOM 825 N N . SER A 1 98 ? 15.899 21.915 34.406 1.00 85.94 98 SER A N 1
ATOM 826 C CA . SER A 1 98 ? 17.026 21.739 33.485 1.00 85.94 98 SER A CA 1
ATOM 827 C C . SER A 1 98 ? 17.667 20.345 33.528 1.00 85.94 98 SER A C 1
ATOM 829 O O . SER A 1 98 ? 18.375 19.985 32.587 1.00 85.94 98 SER A O 1
ATOM 831 N N . SER A 1 99 ? 17.434 19.571 34.594 1.00 86.12 99 SER A N 1
ATOM 832 C CA . SER A 1 99 ? 17.923 18.200 34.741 1.00 86.12 99 SER A CA 1
ATOM 833 C C . SER A 1 99 ? 17.043 17.155 34.044 1.00 86.12 99 SER A C 1
ATOM 835 O O . SER A 1 99 ? 17.496 16.024 33.841 1.00 86.12 99 SER A O 1
ATOM 837 N N . PHE A 1 100 ? 15.814 17.508 33.647 1.00 79.94 100 PHE A N 1
ATOM 838 C CA . PHE A 1 100 ? 14.935 16.598 32.925 1.00 79.94 100 PHE A CA 1
ATOM 839 C C . PHE A 1 100 ? 15.413 16.440 31.465 1.00 79.94 100 PHE A C 1
ATOM 841 O O . PHE A 1 100 ? 15.661 17.448 30.791 1.00 79.94 100 PHE A O 1
ATOM 848 N N . PRO A 1 101 ? 15.589 15.206 30.947 1.00 77.38 101 PRO A N 1
ATOM 849 C CA . PRO A 1 101 ? 16.022 14.995 29.569 1.00 77.38 101 PRO A CA 1
ATOM 850 C C . PRO A 1 101 ? 14.968 15.549 28.611 1.00 77.38 101 PRO A C 1
ATOM 852 O O . PRO A 1 101 ? 13.860 15.037 28.587 1.00 77.38 101 PRO A O 1
ATOM 855 N N . LYS A 1 102 ? 15.313 16.579 27.834 1.00 70.94 102 LYS A N 1
ATOM 856 C CA . LYS A 1 102 ? 14.399 17.184 26.856 1.00 70.94 102 LYS A CA 1
ATOM 857 C C . LYS A 1 102 ? 14.414 16.375 25.565 1.00 70.94 102 LYS A C 1
ATOM 859 O O . LYS A 1 102 ? 15.385 16.451 24.806 1.00 70.94 102 LYS A O 1
ATOM 864 N N . ASP A 1 103 ? 13.365 15.606 25.317 1.00 70.81 103 ASP A N 1
ATOM 865 C CA . ASP A 1 103 ? 13.078 15.046 24.002 1.00 70.81 103 ASP A CA 1
ATOM 866 C C . ASP A 1 103 ? 12.242 16.028 23.146 1.00 70.81 103 ASP A C 1
ATOM 868 O O . ASP A 1 103 ? 11.959 17.157 23.550 1.00 70.81 103 ASP A O 1
ATOM 872 N N . ALA A 1 104 ? 11.909 15.651 21.905 1.00 52.72 104 ALA A N 1
ATOM 873 C CA . ALA A 1 104 ? 11.114 16.518 21.025 1.00 52.72 104 ALA A CA 1
ATOM 874 C C . ALA A 1 104 ? 9.684 16.725 21.519 1.00 52.72 104 ALA A C 1
ATOM 876 O O . ALA A 1 104 ? 9.086 17.779 21.302 1.00 52.72 104 ALA A O 1
ATOM 877 N N . TRP A 1 105 ? 9.104 15.680 22.092 1.00 57.50 105 TRP A N 1
ATOM 878 C CA . TRP A 1 105 ? 7.694 15.654 22.434 1.00 57.50 105 TRP A CA 1
ATOM 879 C C . TRP A 1 105 ? 7.433 16.486 23.696 1.00 57.50 105 TRP A C 1
ATOM 881 O O . TRP A 1 105 ? 6.367 17.088 23.826 1.00 57.50 105 TRP A O 1
ATOM 891 N N . ASP A 1 106 ? 8.448 16.650 24.544 1.00 73.38 106 ASP A N 1
ATOM 892 C CA . ASP A 1 106 ? 8.416 17.464 25.759 1.00 73.38 106 ASP A CA 1
ATOM 893 C C . ASP A 1 106 ? 8.110 18.951 25.517 1.00 73.38 106 ASP A C 1
ATOM 895 O O . ASP A 1 106 ? 7.435 19.590 26.326 1.00 73.38 106 ASP A O 1
ATOM 899 N N . GLY A 1 107 ? 8.552 19.518 24.387 1.00 84.31 107 GLY A N 1
ATOM 900 C CA . GLY A 1 107 ? 8.293 20.925 24.060 1.00 84.31 107 GLY A CA 1
ATOM 901 C C . GLY A 1 107 ? 6.804 21.227 23.864 1.00 84.31 107 GLY A C 1
ATOM 902 O O . GLY A 1 107 ? 6.305 22.239 24.364 1.00 84.31 107 GLY A O 1
ATOM 903 N N . LEU A 1 108 ? 6.094 20.321 23.184 1.00 86.69 108 LEU A N 1
ATOM 904 C CA . LEU A 1 108 ? 4.666 20.461 22.912 1.00 86.69 108 LEU A CA 1
ATOM 905 C C . LEU A 1 108 ? 3.832 20.270 24.190 1.00 86.69 108 LEU A C 1
ATOM 907 O O . LEU A 1 108 ? 2.905 21.038 24.444 1.00 86.69 108 LEU A O 1
ATOM 911 N N . HIS A 1 109 ? 4.177 19.288 25.027 1.00 91.44 109 HIS A N 1
ATOM 912 C CA . HIS A 1 109 ? 3.474 19.071 26.295 1.00 91.44 109 HIS A CA 1
ATOM 913 C C . HIS A 1 109 ? 3.674 20.233 27.276 1.00 91.44 109 HIS A C 1
ATOM 915 O O . HIS A 1 109 ? 2.721 20.627 27.947 1.00 91.44 109 HIS A O 1
ATOM 921 N N . LEU A 1 110 ? 4.866 20.845 27.319 1.00 94.12 110 LEU A N 1
ATOM 922 C CA . LEU A 1 110 ? 5.099 22.045 28.126 1.00 94.12 110 LEU A CA 1
ATOM 923 C C . LEU A 1 110 ? 4.237 23.225 27.655 1.00 94.12 110 LEU A C 1
ATOM 925 O O . LEU A 1 110 ? 3.603 23.879 28.485 1.00 94.12 110 LEU A O 1
ATOM 929 N N . VAL A 1 111 ? 4.190 23.520 26.347 1.00 95.56 111 VAL A N 1
ATOM 930 C CA . VAL A 1 111 ? 3.349 24.629 25.862 1.00 95.56 111 VAL A CA 1
ATOM 931 C C . VAL A 1 111 ? 1.864 24.342 26.093 1.00 95.56 111 VAL A C 1
ATOM 933 O O . VAL A 1 111 ? 1.153 25.239 26.537 1.00 95.56 111 VAL A O 1
ATOM 936 N N . LEU A 1 112 ? 1.403 23.103 25.893 1.00 95.06 112 LEU A N 1
ATOM 937 C CA . LEU A 1 112 ? 0.027 22.701 26.196 1.00 95.06 112 LEU A CA 1
ATOM 938 C C . LEU A 1 112 ? -0.298 22.879 27.679 1.00 95.06 112 LEU A C 1
ATOM 940 O O . LEU A 1 112 ? -1.343 23.436 28.007 1.00 95.06 112 LEU A O 1
ATOM 944 N N . ALA A 1 113 ? 0.607 22.486 28.579 1.00 96.62 113 ALA A N 1
ATOM 945 C CA . ALA A 1 113 ? 0.416 22.679 30.010 1.00 96.62 113 ALA A CA 1
ATOM 946 C C . ALA A 1 113 ? 0.303 24.169 30.381 1.00 96.62 113 ALA A C 1
ATOM 948 O O . ALA A 1 113 ? -0.559 24.532 31.177 1.00 96.62 113 ALA A O 1
ATOM 949 N N . ARG A 1 114 ? 1.109 25.051 29.771 1.00 97.56 114 ARG A N 1
ATOM 950 C CA . ARG A 1 114 ? 1.024 26.509 29.987 1.00 97.56 114 ARG A CA 1
ATOM 951 C C . ARG A 1 114 ? -0.270 27.115 29.443 1.00 97.56 114 ARG A C 1
ATOM 953 O O . ARG A 1 114 ? -0.900 27.904 30.142 1.00 97.56 114 ARG A O 1
ATOM 960 N N . ILE A 1 115 ? -0.669 26.727 28.229 1.00 97.19 115 ILE A N 1
ATOM 961 C CA . ILE A 1 115 ? -1.941 27.114 27.594 1.00 97.19 115 ILE A CA 1
ATOM 962 C C . ILE A 1 115 ? -3.102 26.748 28.526 1.00 97.19 115 ILE A C 1
ATOM 964 O O . ILE A 1 115 ? -3.878 27.618 28.921 1.00 97.19 115 ILE A O 1
ATOM 968 N N . ASN A 1 116 ? -3.150 25.484 28.947 1.00 96.94 116 ASN A N 1
ATOM 969 C CA . ASN A 1 116 ? -4.196 24.945 29.805 1.00 96.94 116 ASN A CA 1
ATOM 970 C C . ASN A 1 116 ? -4.192 25.577 31.204 1.00 96.94 116 ASN A C 1
ATOM 972 O O . ASN A 1 116 ? -5.256 25.863 31.745 1.00 96.94 116 ASN A O 1
ATOM 976 N N . LEU A 1 117 ? -3.020 25.841 31.794 1.00 97.88 117 LEU A N 1
ATOM 977 C CA . LEU A 1 117 ? -2.940 26.479 33.111 1.00 97.88 117 LEU A CA 1
ATOM 978 C C . LEU A 1 117 ? -3.422 27.928 33.053 1.00 97.88 117 LEU A C 1
ATOM 980 O O . LEU A 1 117 ? -4.161 28.340 33.938 1.00 97.88 117 LEU A O 1
ATOM 984 N N . ALA A 1 118 ? -3.086 28.678 31.999 1.00 97.69 118 ALA A N 1
ATOM 985 C CA . ALA A 1 118 ? -3.616 30.028 31.812 1.00 97.69 118 ALA A CA 1
ATOM 986 C C . ALA A 1 118 ? -5.155 30.027 31.751 1.00 97.69 118 ALA A C 1
ATOM 988 O O . ALA A 1 118 ? -5.806 30.865 32.371 1.00 97.69 118 ALA A O 1
ATOM 989 N N . LEU A 1 119 ? -5.753 29.056 31.055 1.00 97.12 119 LEU A N 1
ATOM 990 C CA . LEU A 1 119 ? -7.206 28.892 31.033 1.00 97.12 119 LEU A CA 1
ATOM 991 C C . LEU A 1 119 ? -7.784 28.592 32.428 1.00 97.12 119 LEU A C 1
ATOM 993 O O . LEU A 1 119 ? -8.778 29.205 32.814 1.00 97.12 119 LEU A O 1
ATOM 997 N N . VAL A 1 120 ? -7.167 27.681 33.186 1.00 97.50 120 VAL A N 1
ATOM 998 C CA . VAL A 1 120 ? -7.631 27.307 34.535 1.00 97.50 120 VAL A CA 1
ATOM 999 C C . VAL A 1 120 ? -7.508 28.474 35.518 1.00 97.50 120 VAL A C 1
ATOM 1001 O O . VAL A 1 120 ? -8.455 28.738 36.252 1.00 97.50 120 VAL A O 1
ATOM 1004 N N . LEU A 1 121 ? -6.393 29.212 35.511 1.00 97.69 121 LEU A N 1
ATOM 1005 C CA . LEU A 1 121 ? -6.199 30.394 36.365 1.00 97.69 121 LEU A CA 1
ATOM 1006 C C . LEU A 1 121 ? -7.264 31.463 36.094 1.00 97.69 121 LEU A C 1
ATOM 1008 O O . LEU A 1 121 ? -7.881 31.968 37.035 1.00 97.69 121 LEU A O 1
ATOM 1012 N N . ARG A 1 122 ? -7.559 31.719 34.811 1.00 97.12 122 ARG A N 1
ATOM 1013 C CA . ARG A 1 122 ? -8.638 32.624 34.402 1.00 97.12 122 ARG A CA 1
ATOM 1014 C C . ARG A 1 122 ? -9.998 32.165 34.916 1.00 97.12 122 ARG A C 1
ATOM 1016 O O . ARG A 1 122 ? -10.763 32.977 35.427 1.00 97.12 122 ARG A O 1
ATOM 1023 N N . ALA A 1 123 ? -10.309 30.878 34.761 1.00 96.06 123 ALA A N 1
ATOM 1024 C CA . ALA A 1 123 ? -11.587 30.308 35.183 1.00 96.06 123 ALA A CA 1
ATOM 1025 C C . ALA A 1 123 ? -11.773 30.349 36.710 1.00 96.06 123 ALA A C 1
ATOM 1027 O O . ALA A 1 123 ? -12.878 30.602 37.184 1.00 96.06 123 ALA A O 1
ATOM 1028 N N . LEU A 1 124 ? -10.694 30.148 37.470 1.00 96.88 124 LEU A N 1
ATOM 1029 C CA . LEU A 1 124 ? -10.684 30.233 38.931 1.00 96.88 124 LEU A CA 1
ATOM 1030 C C . LEU A 1 124 ? -10.648 31.680 39.455 1.00 96.88 124 LEU A C 1
ATOM 1032 O O . LEU A 1 124 ? -10.974 31.909 40.619 1.00 96.88 124 LEU A O 1
ATOM 1036 N N . GLY A 1 125 ? -10.254 32.653 38.628 1.00 97.12 125 GLY A N 1
ATOM 1037 C CA . GLY A 1 125 ? -10.093 34.051 39.037 1.00 97.12 125 GLY A CA 1
ATOM 1038 C C . GLY A 1 125 ? -8.924 34.264 40.003 1.00 97.12 125 GLY A C 1
ATOM 1039 O O . GLY A 1 125 ? -9.002 35.123 40.883 1.00 97.12 125 GLY A O 1
ATOM 1040 N N . VAL A 1 126 ? -7.856 33.470 39.869 1.00 97.75 126 VAL A N 1
ATOM 1041 C CA . VAL A 1 126 ? -6.683 33.490 40.760 1.00 97.75 126 VAL A CA 1
ATOM 1042 C C . VAL A 1 126 ? -5.393 33.715 39.973 1.00 97.75 126 VAL A C 1
ATOM 1044 O O . VAL A 1 126 ? -5.279 33.309 38.824 1.00 97.75 126 VAL A O 1
ATOM 1047 N N . GLU A 1 127 ? -4.402 34.346 40.610 1.00 97.88 127 GLU A N 1
ATOM 1048 C CA . GLU A 1 127 ? -3.056 34.578 40.050 1.00 97.88 127 GLU A CA 1
ATOM 1049 C C . GLU A 1 127 ? -3.039 35.220 38.634 1.00 97.88 127 GLU A C 1
ATOM 1051 O O . GLU A 1 127 ? -2.385 34.696 37.728 1.00 97.88 127 GLU A O 1
ATOM 1056 N N . PRO A 1 128 ? -3.697 36.379 38.415 1.00 97.62 128 PRO A N 1
ATOM 1057 C CA . PRO A 1 128 ? -3.804 37.000 37.086 1.00 97.62 128 PRO A CA 1
ATOM 1058 C C . PRO A 1 128 ? -2.445 37.356 36.456 1.00 97.62 128 PRO A C 1
ATOM 1060 O O . PRO A 1 128 ? -2.275 37.245 35.246 1.00 97.62 128 PRO A O 1
ATOM 1063 N N . GLU A 1 129 ? -1.443 37.720 37.263 1.00 97.88 129 GLU A N 1
ATOM 1064 C CA . GLU A 1 129 ? -0.081 37.995 36.773 1.00 97.88 129 GLU A CA 1
ATOM 1065 C C . GLU A 1 129 ? 0.589 36.737 36.193 1.00 97.88 129 GLU A C 1
ATOM 1067 O O . GLU A 1 129 ? 1.296 36.789 35.184 1.00 97.88 129 GLU A O 1
ATOM 1072 N N . LYS A 1 130 ? 0.341 35.575 36.810 1.00 97.69 130 LYS A N 1
ATOM 1073 C CA . LYS A 1 130 ? 0.852 34.281 36.343 1.00 97.69 130 LYS A CA 1
ATOM 1074 C C . LYS A 1 130 ? 0.134 33.841 35.075 1.00 97.69 130 LYS A C 1
ATOM 1076 O O . LYS A 1 130 ? 0.780 33.329 34.164 1.00 97.69 130 LYS A O 1
ATOM 1081 N N . GLU A 1 131 ? -1.176 34.072 34.995 1.00 97.75 131 GLU A N 1
ATOM 1082 C CA . GLU A 1 131 ? -1.949 33.872 33.770 1.00 97.75 131 GLU A CA 1
ATOM 1083 C C . GLU A 1 131 ? -1.348 34.674 32.604 1.00 97.75 131 GLU A C 1
ATOM 1085 O O . GLU A 1 131 ? -1.025 34.092 31.567 1.00 97.75 131 GLU A O 1
ATOM 1090 N N . GLU A 1 132 ? -1.137 35.982 32.780 1.00 97.50 132 GLU A N 1
ATOM 1091 C CA . GLU A 1 132 ? -0.573 36.860 31.747 1.00 97.50 132 GLU A CA 1
ATOM 1092 C C . GLU A 1 132 ? 0.819 36.389 31.292 1.00 97.50 132 GLU A C 1
ATOM 1094 O O . GLU A 1 132 ? 1.095 36.293 30.089 1.00 97.50 132 GLU A O 1
ATOM 1099 N N . LEU A 1 133 ? 1.676 35.998 32.241 1.00 97.44 133 LEU A N 1
ATOM 1100 C CA . LEU A 1 133 ? 2.995 35.440 31.947 1.00 97.44 133 LEU A CA 1
ATOM 1101 C C . LEU A 1 133 ? 2.905 34.159 31.101 1.00 97.44 133 LEU A C 1
ATOM 1103 O O . LEU A 1 133 ? 3.611 34.029 30.094 1.00 97.44 133 LEU A O 1
ATOM 1107 N N . LEU A 1 134 ? 2.034 33.217 31.478 1.00 96.81 134 LEU A N 1
ATOM 1108 C CA . LEU A 1 134 ? 1.837 31.955 30.757 1.00 96.81 134 LEU A CA 1
ATOM 1109 C C . LEU A 1 134 ? 1.277 32.185 29.349 1.00 96.81 134 LEU A C 1
ATOM 1111 O O . LEU A 1 134 ? 1.695 31.507 28.403 1.00 96.81 134 LEU A O 1
ATOM 1115 N N . VAL A 1 135 ? 0.384 33.165 29.181 1.00 97.75 135 VAL A N 1
ATOM 1116 C CA . VAL A 1 135 ? -0.134 33.577 27.869 1.00 97.75 135 VAL A CA 1
ATOM 1117 C C . VAL A 1 135 ? 0.997 34.069 26.978 1.00 97.75 135 VAL A C 1
ATOM 1119 O O . VAL A 1 135 ? 1.162 33.570 25.862 1.00 97.75 135 VAL A O 1
ATOM 1122 N N . GLN A 1 136 ? 1.828 34.980 27.483 1.00 97.19 136 GLN A N 1
ATOM 1123 C CA . GLN A 1 136 ? 2.930 35.556 26.718 1.00 97.19 136 GLN A CA 1
ATOM 1124 C C . GLN A 1 136 ? 3.982 34.505 26.327 1.00 97.19 136 GLN A C 1
ATOM 1126 O O . GLN A 1 136 ? 4.478 34.491 25.191 1.00 97.19 136 GLN A O 1
ATOM 1131 N N . GLN A 1 137 ? 4.300 33.582 27.239 1.00 94.56 137 GLN A N 1
ATOM 1132 C CA . GLN A 1 137 ? 5.186 32.450 26.961 1.00 94.56 137 GLN A CA 1
ATOM 1133 C C . GLN A 1 137 ? 4.603 31.527 25.882 1.00 94.56 137 GLN A C 1
ATOM 1135 O O . GLN A 1 137 ? 5.314 31.149 24.947 1.00 94.56 137 GLN A O 1
ATOM 1140 N N . SER A 1 138 ? 3.309 31.211 25.973 1.00 96.69 138 SER A N 1
ATOM 1141 C CA . SER A 1 138 ? 2.613 30.349 25.012 1.00 96.69 138 SER A CA 1
ATOM 1142 C C . SER A 1 138 ? 2.555 30.983 23.623 1.00 96.69 138 SER A C 1
ATOM 1144 O O . SER A 1 138 ? 2.900 30.335 22.641 1.00 96.69 138 SER A O 1
ATOM 1146 N N . MET A 1 139 ? 2.227 32.273 23.516 1.00 96.00 139 MET A N 1
ATOM 1147 C CA . MET A 1 139 ? 2.239 32.994 22.236 1.00 96.00 139 MET A CA 1
ATOM 1148 C C . MET A 1 139 ? 3.624 33.024 21.594 1.00 96.00 139 MET A C 1
ATOM 1150 O O . MET A 1 139 ? 3.755 32.851 20.381 1.00 96.00 139 MET A O 1
ATOM 1154 N N . THR A 1 140 ? 4.661 33.254 22.403 1.00 93.62 140 THR A N 1
ATOM 1155 C CA . THR A 1 140 ? 6.047 33.271 21.926 1.00 93.62 140 THR A CA 1
ATOM 1156 C C . THR A 1 140 ? 6.440 31.914 21.353 1.00 93.62 140 THR A C 1
ATOM 1158 O O . THR A 1 140 ? 7.117 31.868 20.327 1.00 93.62 140 THR A O 1
ATOM 1161 N N . TYR A 1 141 ? 6.002 30.824 21.986 1.00 92.50 141 TYR A N 1
ATOM 1162 C CA . TYR A 1 141 ? 6.173 29.476 21.457 1.00 92.50 141 TYR A CA 1
ATOM 1163 C C . TYR A 1 141 ? 5.385 29.300 20.154 1.00 92.50 141 TYR A C 1
ATOM 1165 O O . TYR A 1 141 ? 5.981 29.070 19.111 1.00 92.50 141 TYR A O 1
ATOM 1173 N N . ILE A 1 142 ? 4.068 29.511 20.168 1.00 92.62 142 ILE A N 1
ATOM 1174 C CA . ILE A 1 142 ? 3.181 29.270 19.018 1.00 92.62 142 ILE A CA 1
ATOM 1175 C C . ILE A 1 142 ? 3.629 30.032 17.766 1.00 92.62 142 ILE A C 1
ATOM 1177 O O . ILE A 1 142 ? 3.613 29.495 16.664 1.00 92.62 142 ILE A O 1
ATOM 1181 N N . ARG A 1 143 ? 4.090 31.279 17.912 1.00 89.88 143 ARG A N 1
ATOM 1182 C CA . ARG A 1 143 ? 4.606 32.066 16.779 1.00 89.88 143 ARG A CA 1
ATOM 1183 C C . ARG A 1 143 ? 5.936 31.544 16.231 1.00 89.88 143 ARG A C 1
ATOM 1185 O O . ARG A 1 143 ? 6.229 31.764 15.060 1.00 89.88 143 ARG A O 1
ATOM 1192 N N . LYS A 1 144 ? 6.746 30.882 17.060 1.00 85.12 144 LYS A N 1
ATOM 1193 C CA . LYS A 1 144 ? 7.980 30.196 16.640 1.00 85.12 144 LYS A CA 1
ATOM 1194 C C . LYS A 1 144 ? 7.711 28.798 16.073 1.00 85.12 144 LYS A C 1
ATOM 1196 O O . LYS A 1 144 ? 8.565 28.290 15.350 1.00 85.12 144 LYS A O 1
ATOM 1201 N N . HIS A 1 145 ? 6.548 28.229 16.384 1.00 82.12 145 HIS A N 1
ATOM 1202 C CA . HIS A 1 145 ? 6.142 26.854 16.094 1.00 82.12 145 HIS A CA 1
ATOM 1203 C C . HIS A 1 145 ? 4.765 26.818 15.383 1.00 82.12 145 HIS A C 1
ATOM 1205 O O . HIS A 1 145 ? 3.774 26.346 15.949 1.00 82.12 145 HIS A O 1
ATOM 1211 N N . PRO A 1 146 ? 4.641 27.412 14.174 1.00 81.31 146 PRO A N 1
ATOM 1212 C CA . PRO A 1 146 ? 3.361 27.517 13.466 1.00 81.31 146 PRO A CA 1
ATOM 1213 C C . PRO A 1 146 ? 2.784 26.157 13.045 1.00 81.31 146 PRO A C 1
ATOM 1215 O O . PRO A 1 146 ? 1.570 26.009 12.948 1.00 81.31 146 PRO A O 1
ATOM 1218 N N . GLU A 1 147 ? 3.608 25.132 12.873 1.00 72.31 147 GLU A N 1
ATOM 1219 C CA . GLU A 1 147 ? 3.171 23.787 12.491 1.00 72.31 147 GLU A CA 1
ATOM 1220 C C . GLU A 1 147 ? 2.384 23.065 13.591 1.00 72.31 147 GLU A C 1
ATOM 1222 O O . GLU A 1 147 ? 1.527 22.233 13.268 1.00 72.31 147 GLU A O 1
ATOM 1227 N N . ASP A 1 148 ? 2.610 23.418 14.861 1.00 85.00 148 ASP A N 1
ATOM 1228 C CA . ASP A 1 148 ? 1.819 22.945 15.998 1.00 85.00 148 ASP A CA 1
ATOM 1229 C C . ASP A 1 148 ? 0.408 23.544 16.022 1.00 85.00 148 ASP A C 1
ATOM 1231 O O . ASP A 1 148 ? -0.466 23.043 16.736 1.00 85.00 148 ASP A O 1
ATOM 1235 N N . LYS A 1 149 ? 0.131 24.557 15.190 1.00 86.94 149 LYS A N 1
ATOM 1236 C CA . LYS A 1 149 ? -1.176 25.217 15.083 1.00 86.94 149 LYS A CA 1
ATOM 1237 C C . LYS A 1 149 ? -2.326 24.238 14.975 1.00 86.94 149 LYS A C 1
ATOM 1239 O O . LYS A 1 149 ? -3.291 24.390 15.708 1.00 86.94 149 LYS A O 1
ATOM 1244 N N . TYR A 1 150 ? -2.239 23.221 14.119 1.00 81.12 150 TYR A N 1
ATOM 1245 C CA . TYR A 1 150 ? -3.335 22.259 13.956 1.00 81.12 150 TYR A CA 1
ATOM 1246 C C . TYR A 1 150 ? -3.644 21.501 15.258 1.00 81.12 150 TYR A C 1
ATOM 1248 O O . TYR A 1 150 ? -4.807 21.281 15.589 1.00 81.12 150 TYR A O 1
ATOM 1256 N N . ARG A 1 151 ? -2.608 21.132 16.024 1.00 82.31 151 ARG A N 1
ATOM 1257 C CA . ARG A 1 151 ? -2.767 20.430 17.306 1.00 82.31 151 ARG A CA 1
ATOM 1258 C C . ARG A 1 151 ? -3.292 21.367 18.392 1.00 82.31 151 ARG A C 1
ATOM 1260 O O . ARG A 1 151 ? -4.214 21.004 19.115 1.00 82.31 151 ARG A O 1
ATOM 1267 N N . LEU A 1 152 ? -2.739 22.578 18.471 1.00 91.62 152 LEU A N 1
ATOM 1268 C CA . LEU A 1 152 ? -3.087 23.574 19.487 1.00 91.62 152 LEU A CA 1
ATOM 1269 C C . LEU A 1 152 ? -4.457 24.218 19.242 1.00 91.62 152 LEU A C 1
ATOM 1271 O O . LEU A 1 152 ? -5.156 24.525 20.203 1.00 91.62 152 LEU A O 1
ATOM 1275 N N . LYS A 1 153 ? -4.882 24.364 17.978 1.00 90.44 153 LYS A N 1
ATOM 1276 C CA . LYS A 1 153 ? -6.184 24.933 17.574 1.00 90.44 153 LYS A CA 1
ATOM 1277 C C . LYS A 1 153 ? -7.338 24.260 18.310 1.00 90.44 153 LYS A C 1
ATOM 1279 O O . LYS A 1 153 ? -8.255 24.940 18.753 1.00 90.44 153 LYS A O 1
ATOM 1284 N N . ARG A 1 154 ? -7.238 22.948 18.541 1.00 87.38 154 ARG A N 1
ATOM 1285 C CA . ARG A 1 154 ? -8.223 22.191 19.315 1.00 87.38 154 ARG A CA 1
ATOM 1286 C C . ARG A 1 154 ? -8.397 22.710 20.749 1.00 87.38 154 ARG A C 1
ATOM 1288 O O . ARG A 1 154 ? -9.524 22.818 21.206 1.00 87.38 154 ARG A O 1
ATOM 1295 N N . PHE A 1 155 ? -7.307 23.002 21.451 1.00 92.44 155 PHE A N 1
ATOM 1296 C CA . PHE A 1 155 ? -7.348 23.473 22.841 1.00 92.44 155 PHE A CA 1
ATOM 1297 C C . PHE A 1 155 ? -7.672 24.969 22.930 1.00 92.44 155 PHE A C 1
ATOM 1299 O O . PHE A 1 155 ? -8.275 25.426 23.893 1.00 92.44 155 PHE A O 1
ATOM 1306 N N . LEU A 1 156 ? -7.307 25.732 21.897 1.00 94.94 156 LEU A N 1
ATOM 1307 C CA . LEU A 1 156 ? -7.585 27.164 21.810 1.00 94.94 156 LEU A CA 1
ATOM 1308 C C . LEU A 1 156 ? -9.041 27.477 21.423 1.00 94.94 156 LEU A C 1
ATOM 1310 O O . LEU A 1 156 ? -9.511 28.576 21.707 1.00 94.94 156 LEU A O 1
ATOM 1314 N N . GLN A 1 157 ? -9.744 26.536 20.782 1.00 91.69 157 GLN A N 1
ATOM 1315 C CA . GLN A 1 157 ? -11.108 26.702 20.267 1.00 91.69 157 GLN A CA 1
ATOM 1316 C C . GLN A 1 157 ? -12.078 25.637 20.806 1.00 91.69 157 GLN A C 1
ATOM 1318 O O . GLN A 1 157 ? -12.789 24.989 20.035 1.00 91.69 157 GLN A O 1
ATOM 1323 N N . LEU A 1 158 ? -12.107 25.429 22.125 1.00 87.81 158 LEU A N 1
ATOM 1324 C CA . LEU A 1 158 ? -13.078 24.516 22.731 1.00 87.81 158 LEU A CA 1
ATOM 1325 C C . LEU A 1 158 ? -14.490 25.136 22.691 1.00 87.81 158 LEU A C 1
ATOM 1327 O O . LEU A 1 158 ? -14.678 26.238 23.204 1.00 87.81 158 LEU A O 1
ATOM 1331 N N . PRO A 1 159 ? -15.492 24.462 22.093 1.00 83.19 159 PRO A N 1
ATOM 1332 C CA . PRO A 1 159 ? -16.780 25.083 21.760 1.00 83.19 159 PRO A CA 1
ATOM 1333 C C . PRO A 1 159 ? -17.640 25.463 22.975 1.00 83.19 159 PRO A C 1
ATOM 1335 O O . PRO A 1 159 ? -18.545 26.282 22.850 1.00 83.19 159 PRO A O 1
ATOM 1338 N N . TYR A 1 160 ? -17.370 24.879 24.142 1.00 84.12 160 TYR A N 1
ATOM 1339 C CA . TYR A 1 160 ? -18.125 25.071 25.389 1.00 84.12 160 TYR A CA 1
ATOM 1340 C C . TYR A 1 160 ? -17.422 25.983 26.405 1.00 84.12 160 TYR A C 1
ATOM 1342 O O . TYR A 1 160 ? -17.933 26.174 27.507 1.00 84.12 160 TYR A O 1
ATOM 1350 N N . GLN A 1 161 ? -16.261 26.546 26.065 1.00 83.94 161 GLN A N 1
ATOM 1351 C CA . GLN A 1 161 ? -15.502 27.422 26.956 1.00 83.94 161 GLN A CA 1
ATOM 1352 C C . GLN A 1 161 ? -15.547 28.874 26.484 1.00 83.94 161 GLN A C 1
ATOM 1354 O O . GLN A 1 161 ? -15.718 29.167 25.301 1.00 83.94 161 GLN A O 1
ATOM 1359 N N . SER A 1 162 ? -15.382 29.801 27.430 1.00 84.94 162 SER A N 1
ATOM 1360 C CA . SER A 1 162 ? -15.103 31.194 27.094 1.00 84.94 162 SER A CA 1
ATOM 1361 C C . SER A 1 162 ? -13.814 31.280 26.273 1.00 84.94 162 SER A C 1
ATOM 1363 O O . SER A 1 162 ? -12.931 30.428 26.388 1.00 84.94 162 SER A O 1
ATOM 1365 N N . SER A 1 163 ? -13.710 32.302 25.418 1.00 90.88 163 SER A N 1
ATOM 1366 C CA . SER A 1 163 ? -12.568 32.475 24.518 1.00 90.88 163 SER A CA 1
ATOM 1367 C C . SER A 1 163 ? -11.240 32.302 25.259 1.00 90.88 163 SER A C 1
ATOM 1369 O O . SER A 1 163 ? -10.935 33.046 26.196 1.00 90.88 163 SER A O 1
ATOM 1371 N N . HIS A 1 164 ? -10.451 31.316 24.828 1.00 96.62 164 HIS A N 1
ATOM 1372 C CA . HIS A 1 164 ? -9.220 30.934 25.507 1.00 96.62 164 HIS A CA 1
ATOM 1373 C C . HIS A 1 164 ? -8.264 32.143 25.609 1.00 96.62 164 HIS A C 1
ATOM 1375 O O . HIS A 1 164 ? -8.057 32.827 24.601 1.00 96.62 164 HIS A O 1
ATOM 1381 N N . PRO A 1 165 ? -7.620 32.413 26.763 1.00 97.44 165 PRO A N 1
ATOM 1382 C CA . PRO A 1 165 ? -6.733 33.570 26.943 1.00 97.44 165 PRO A CA 1
ATOM 1383 C C . PRO A 1 165 ? -5.669 33.706 25.842 1.00 97.44 165 PRO A C 1
ATOM 1385 O O . PRO A 1 165 ? -5.524 34.758 25.222 1.00 97.44 165 PRO A O 1
ATOM 1388 N N . VAL A 1 166 ? -4.986 32.602 25.527 1.00 97.19 166 VAL A N 1
ATOM 1389 C CA . VAL A 1 166 ? -4.000 32.530 24.431 1.00 97.19 166 VAL A CA 1
ATOM 1390 C C . VAL A 1 166 ? -4.627 32.750 23.046 1.00 97.19 166 VAL A C 1
ATOM 1392 O O . VAL A 1 166 ? -4.008 33.385 22.199 1.00 97.19 166 VAL A O 1
ATOM 1395 N N . SER A 1 167 ? -5.858 32.283 22.812 1.00 96.19 167 SER A N 1
ATOM 1396 C CA . SER A 1 167 ? -6.584 32.487 21.549 1.00 96.19 167 SER A CA 1
ATOM 1397 C C . SER A 1 167 ? -6.884 33.969 21.315 1.00 96.19 167 SER A C 1
ATOM 1399 O O . SER A 1 167 ? -6.609 34.494 20.238 1.00 96.19 167 SER A O 1
ATOM 1401 N N . ILE A 1 168 ? -7.378 34.664 22.348 1.00 96.62 168 ILE A N 1
ATOM 1402 C CA . ILE A 1 168 ? -7.625 36.115 22.312 1.00 96.62 168 ILE A CA 1
ATOM 1403 C C . ILE A 1 168 ? -6.332 36.858 21.971 1.00 96.62 168 ILE A C 1
ATOM 1405 O O . ILE A 1 168 ? -6.323 37.738 21.114 1.00 96.62 168 ILE A O 1
ATOM 1409 N N . ALA A 1 169 ? -5.232 36.477 22.616 1.00 96.94 169 ALA A N 1
ATOM 1410 C CA . ALA A 1 169 ? -3.962 37.165 22.458 1.00 96.94 169 ALA A CA 1
ATOM 1411 C C . ALA A 1 169 ? -3.275 36.888 21.099 1.00 96.94 169 ALA A C 1
ATOM 1413 O O . ALA A 1 169 ? -2.548 37.740 20.583 1.00 96.94 169 ALA A O 1
ATOM 1414 N N . LEU A 1 170 ? -3.519 35.726 20.476 1.00 95.69 170 LEU A N 1
ATOM 1415 C CA . LEU A 1 170 ? -3.051 35.416 19.116 1.00 95.69 170 LEU A CA 1
ATOM 1416 C C . LEU A 1 170 ? -3.819 36.175 18.023 1.00 95.69 170 LEU A C 1
ATOM 1418 O O . LEU A 1 170 ? -3.223 36.483 16.988 1.00 95.69 170 LEU A O 1
ATOM 1422 N N . GLY A 1 171 ? -5.091 36.499 18.265 1.00 95.75 171 GLY A N 1
ATOM 1423 C CA . GLY A 1 171 ? -5.976 37.189 17.327 1.00 95.75 171 GLY A CA 1
ATOM 1424 C C . GLY A 1 171 ? -6.681 36.253 16.335 1.00 95.75 171 GLY A C 1
ATOM 1425 O O . GLY A 1 171 ? -6.176 35.193 15.964 1.00 95.75 171 GLY A O 1
ATOM 1426 N N . GLU A 1 172 ? -7.863 36.668 15.873 1.00 90.81 172 GLU A N 1
ATOM 1427 C CA . GLU A 1 172 ? -8.745 35.870 15.005 1.00 90.81 172 GLU A CA 1
ATOM 1428 C C . GLU A 1 172 ? -8.115 35.539 13.642 1.00 90.81 172 GLU A C 1
ATOM 1430 O O . GLU A 1 172 ? -8.260 34.426 13.136 1.00 90.81 172 GLU A O 1
ATOM 1435 N N . SER A 1 173 ? -7.321 36.460 13.087 1.00 89.19 173 SER A N 1
ATOM 1436 C CA . SER A 1 173 ? -6.612 36.258 11.818 1.00 89.19 173 SER A CA 1
ATOM 1437 C C . SER A 1 173 ? -5.610 35.104 11.872 1.00 89.19 173 SER A C 1
ATOM 1439 O O . SER A 1 173 ? -5.436 34.387 10.884 1.00 89.19 173 SER A O 1
ATOM 1441 N N . TRP A 1 174 ? -4.974 34.877 13.027 1.00 89.19 174 TRP A N 1
ATOM 1442 C CA . TRP A 1 174 ? -4.086 33.734 13.200 1.00 89.19 174 TRP A CA 1
ATOM 1443 C C . TRP A 1 174 ? -4.878 32.431 13.204 1.00 89.19 174 TRP A C 1
ATOM 1445 O O . TRP A 1 174 ? -4.439 31.451 12.622 1.00 89.19 174 TRP A O 1
ATOM 1455 N N . ILE A 1 175 ? -6.060 32.406 13.809 1.00 86.88 175 ILE A N 1
ATOM 1456 C CA . ILE A 1 175 ? -6.885 31.199 13.930 1.00 86.88 175 ILE A CA 1
ATOM 1457 C C . ILE A 1 175 ? -7.534 30.813 12.592 1.00 86.88 175 ILE A C 1
ATOM 1459 O O . ILE A 1 175 ? -7.641 29.622 12.283 1.00 86.88 175 ILE A O 1
ATOM 1463 N N . ALA A 1 176 ? -7.928 31.813 11.799 1.00 83.50 176 ALA A N 1
ATOM 1464 C CA . ALA A 1 176 ? -8.642 31.639 10.537 1.00 83.50 176 ALA A CA 1
ATOM 1465 C C . ALA A 1 176 ? -7.760 31.204 9.350 1.00 83.50 176 ALA A C 1
ATOM 1467 O O . ALA A 1 176 ? -8.284 30.642 8.393 1.00 83.50 176 ALA A O 1
ATOM 1468 N N . SER A 1 177 ? -6.440 31.432 9.373 1.00 79.88 177 SER A N 1
ATOM 1469 C CA . SER A 1 177 ? -5.571 31.050 8.247 1.00 79.88 177 SER A CA 1
ATOM 1470 C C . SER A 1 177 ? -5.351 29.529 8.171 1.00 79.88 177 SER A C 1
ATOM 1472 O O . SER A 1 177 ? -4.552 28.969 8.916 1.00 79.88 177 SER A O 1
ATOM 1474 N N . ASP A 1 178 ? -6.054 28.837 7.274 1.00 56.91 178 ASP A N 1
ATOM 1475 C CA . ASP A 1 178 ? -5.918 27.379 7.069 1.00 56.91 178 ASP A CA 1
ATOM 1476 C C . ASP A 1 178 ? -4.763 26.987 6.118 1.00 56.91 178 ASP A C 1
ATOM 1478 O O . ASP A 1 178 ? -4.504 25.803 5.898 1.00 56.91 178 ASP A O 1
ATOM 1482 N N . GLU A 1 179 ? -4.016 27.955 5.583 1.00 54.22 179 GLU A N 1
ATOM 1483 C CA . GLU A 1 179 ? -2.901 27.700 4.668 1.00 54.22 179 GLU A CA 1
ATOM 1484 C C . GLU A 1 179 ? -1.654 27.204 5.416 1.00 54.22 179 GLU A C 1
ATOM 1486 O O . GLU A 1 179 ? -0.781 27.967 5.826 1.00 54.22 179 GLU A O 1
ATOM 1491 N N . SER A 1 180 ? -1.547 25.884 5.563 1.00 55.03 180 SER A N 1
ATOM 1492 C CA . SER A 1 180 ? -0.243 25.228 5.662 1.00 55.03 180 SER A CA 1
ATOM 1493 C C . SER A 1 180 ? 0.472 25.425 4.323 1.00 55.03 180 SER A C 1
ATOM 1495 O O . SER A 1 180 ? 0.283 24.622 3.411 1.00 55.03 180 SER A O 1
ATOM 1497 N N . ASP A 1 181 ? 1.269 26.489 4.186 1.00 58.59 181 ASP A N 1
ATOM 1498 C CA . ASP A 1 181 ? 2.139 26.702 3.021 1.00 58.59 181 ASP A CA 1
ATOM 1499 C C . ASP A 1 181 ? 2.914 25.399 2.733 1.00 58.59 181 ASP A C 1
ATOM 1501 O O . ASP A 1 181 ? 3.463 24.771 3.642 1.00 58.59 181 ASP A O 1
ATOM 1505 N N . SER A 1 182 ? 2.982 24.977 1.467 1.00 52.41 182 SER A N 1
ATOM 1506 C CA . SER A 1 182 ? 3.822 23.867 0.982 1.00 52.41 182 SER A CA 1
ATOM 1507 C C . SER A 1 182 ? 5.255 23.900 1.544 1.00 52.41 182 SER A C 1
ATOM 1509 O O . SER A 1 182 ? 5.942 22.882 1.651 1.00 52.41 182 SER A O 1
ATOM 1511 N N . LYS A 1 183 ? 5.747 25.091 1.896 1.00 57.09 183 LYS A N 1
ATOM 1512 C CA . LYS A 1 183 ? 7.031 25.324 2.556 1.00 57.09 183 LYS A CA 1
ATOM 1513 C C . LYS A 1 183 ? 7.065 24.798 3.992 1.00 57.09 183 LYS A C 1
ATOM 1515 O O . LYS A 1 183 ? 8.104 24.305 4.429 1.00 57.09 183 LYS A O 1
ATOM 1520 N N . GLU A 1 184 ? 5.958 24.897 4.713 1.00 56.72 184 GLU A N 1
ATOM 1521 C CA . GLU A 1 184 ? 5.776 24.420 6.082 1.00 56.72 184 GLU A CA 1
ATOM 1522 C C . GLU A 1 184 ? 5.571 22.908 6.127 1.00 56.72 184 GLU A C 1
ATOM 1524 O O . GLU A 1 184 ? 6.217 22.221 6.916 1.00 56.72 184 GLU A O 1
ATOM 1529 N N . GLU A 1 185 ? 4.804 22.358 5.186 1.00 53.66 185 GLU A N 1
ATOM 1530 C CA . GLU A 1 185 ? 4.726 20.909 4.992 1.00 53.66 185 GLU A CA 1
ATOM 1531 C C . GLU A 1 185 ? 6.110 20.317 4.668 1.00 53.66 185 GLU A C 1
ATOM 1533 O O . GLU A 1 185 ? 6.536 19.332 5.272 1.00 53.66 185 GLU A O 1
ATOM 1538 N N . ARG A 1 186 ? 6.906 21.000 3.834 1.00 61.88 186 ARG A N 1
ATOM 1539 C CA . ARG A 1 186 ? 8.313 20.640 3.590 1.00 61.88 186 ARG A CA 1
ATOM 1540 C C . ARG A 1 186 ? 9.202 20.743 4.831 1.00 61.88 186 ARG A C 1
ATOM 1542 O O . ARG A 1 186 ? 10.173 19.993 4.905 1.00 61.88 186 ARG A O 1
ATOM 1549 N N . ARG A 1 187 ? 8.921 21.638 5.788 1.00 65.12 187 ARG A N 1
ATOM 1550 C CA . ARG A 1 187 ? 9.635 21.696 7.082 1.00 65.12 187 ARG A CA 1
ATOM 1551 C C . ARG A 1 187 ? 9.263 20.523 7.985 1.00 65.12 187 ARG A C 1
ATOM 1553 O O . ARG A 1 187 ? 10.162 19.973 8.609 1.00 65.12 187 ARG A O 1
ATOM 1560 N N . ARG A 1 188 ? 8.000 20.072 7.974 1.00 60.66 188 ARG A N 1
ATOM 1561 C CA . ARG A 1 188 ? 7.538 18.904 8.756 1.00 60.66 188 ARG A CA 1
ATOM 1562 C C . ARG A 1 188 ? 8.288 17.617 8.415 1.00 60.66 188 ARG A C 1
ATOM 1564 O O . ARG A 1 188 ? 8.464 16.764 9.278 1.00 60.66 188 ARG A O 1
ATOM 1571 N N . PHE A 1 189 ? 8.752 17.483 7.173 1.00 61.31 189 PHE A N 1
ATOM 1572 C CA . PHE A 1 189 ? 9.550 16.332 6.742 1.00 61.31 189 PHE A CA 1
ATOM 1573 C C . PHE A 1 189 ? 11.056 16.483 7.004 1.00 61.31 189 PHE A C 1
ATOM 1575 O O . PHE A 1 189 ? 11.811 15.536 6.782 1.00 61.31 189 PHE A O 1
ATOM 1582 N N . ARG A 1 190 ? 11.526 17.643 7.484 1.00 79.19 190 ARG A N 1
ATOM 1583 C CA . ARG A 1 190 ? 12.926 17.817 7.887 1.00 79.19 190 ARG A CA 1
ATOM 1584 C C . ARG A 1 190 ? 13.085 17.339 9.312 1.00 79.19 190 ARG A C 1
ATOM 1586 O O . ARG A 1 190 ? 12.524 17.931 10.226 1.00 79.19 190 ARG A O 1
ATOM 1593 N N . ALA A 1 191 ? 13.899 16.313 9.495 1.00 80.38 191 ALA A N 1
ATOM 1594 C CA . ALA A 1 191 ? 14.233 15.778 10.800 1.00 80.38 191 ALA A CA 1
ATOM 1595 C C . ALA A 1 191 ? 15.739 15.632 10.960 1.00 80.38 191 ALA A C 1
ATOM 1597 O O . ALA A 1 191 ? 16.476 15.505 9.983 1.00 80.38 191 ALA A O 1
ATOM 1598 N N . CYS A 1 192 ? 16.201 15.652 12.208 1.00 88.44 192 CYS A N 1
ATOM 1599 C CA . CYS A 1 192 ? 17.578 15.322 12.512 1.00 88.44 192 CYS A CA 1
ATOM 1600 C C . CYS A 1 192 ? 17.872 13.884 12.071 1.00 88.44 192 CYS A C 1
ATOM 1602 O O . CYS A 1 192 ? 17.190 12.958 12.503 1.00 88.44 192 CYS A O 1
ATOM 1604 N N . ASP A 1 193 ? 18.932 13.667 11.296 1.00 86.06 193 ASP A N 1
ATOM 1605 C CA . ASP A 1 193 ? 19.270 12.337 10.781 1.00 86.06 193 ASP A CA 1
ATOM 1606 C C . ASP A 1 193 ? 19.583 11.313 11.876 1.00 86.06 193 ASP A C 1
ATOM 1608 O O . ASP A 1 193 ? 19.384 10.116 11.665 1.00 86.06 193 ASP A O 1
ATOM 1612 N N . HIS A 1 194 ? 19.999 11.772 13.060 1.00 90.94 194 HIS A N 1
ATOM 1613 C CA . HIS A 1 194 ? 20.264 10.916 14.212 1.00 90.94 194 HIS A CA 1
ATOM 1614 C C . HIS A 1 194 ? 19.027 10.708 15.101 1.00 90.94 194 HIS A C 1
ATOM 1616 O O . HIS A 1 194 ? 18.502 9.603 15.171 1.00 90.94 194 HIS A O 1
ATOM 1622 N N . CYS A 1 195 ? 18.542 11.758 15.770 1.00 78.25 195 CYS A N 1
ATOM 1623 C CA . CYS A 1 195 ? 17.482 11.647 16.782 1.00 78.25 195 CYS A CA 1
ATOM 1624 C C . CYS A 1 195 ? 16.058 11.827 16.236 1.00 78.25 195 CYS A C 1
ATOM 1626 O O . CYS A 1 195 ? 15.104 11.775 17.004 1.00 78.25 195 CYS A O 1
ATOM 1628 N N . LYS A 1 196 ? 15.906 12.066 14.926 1.00 81.31 196 LYS A N 1
ATOM 1629 C CA . LYS A 1 196 ? 14.626 12.248 14.220 1.00 81.31 196 LYS A CA 1
ATOM 1630 C C . LYS A 1 196 ? 13.752 13.410 14.717 1.00 81.31 196 LYS A C 1
ATOM 1632 O O . LYS A 1 196 ? 12.621 13.545 14.264 1.00 81.31 196 LYS A O 1
ATOM 1637 N N . LEU A 1 197 ? 14.276 14.291 15.573 1.00 67.94 197 LEU A N 1
ATOM 1638 C CA . LEU A 1 197 ? 13.581 15.517 15.979 1.00 67.94 197 LEU A CA 1
ATOM 1639 C C . LEU A 1 197 ? 13.433 16.437 14.758 1.00 67.94 197 LEU A C 1
ATOM 1641 O O . LEU A 1 197 ? 14.432 16.756 14.107 1.00 67.94 197 LEU A O 1
ATOM 1645 N N . GLY A 1 198 ? 12.194 16.804 14.440 1.00 72.88 198 GLY A N 1
ATOM 1646 C CA . GLY A 1 198 ? 11.833 17.634 13.294 1.00 72.88 198 GLY A CA 1
ATOM 1647 C C . GLY A 1 198 ? 12.024 19.127 13.528 1.00 72.88 198 GLY A C 1
ATOM 1648 O O . GLY A 1 198 ? 12.061 19.575 14.676 1.00 72.88 198 GLY A O 1
ATOM 1649 N N . GLU A 1 199 ? 12.086 19.912 12.450 1.00 58.41 199 GLU A N 1
ATOM 1650 C CA . GLU A 1 199 ? 11.723 21.324 12.579 1.00 58.41 199 GLU A CA 1
ATOM 1651 C C . GLU A 1 199 ? 10.232 21.419 12.934 1.00 58.41 199 GLU A C 1
ATOM 1653 O O . GLU A 1 199 ? 9.416 20.681 12.375 1.00 58.41 199 GLU A O 1
ATOM 1658 N N . PRO A 1 200 ? 9.873 22.315 13.861 1.00 53.47 200 PRO A N 1
ATOM 1659 C CA . PRO A 1 200 ? 10.718 23.320 14.521 1.00 53.47 200 PRO A CA 1
ATOM 1660 C C . PRO A 1 200 ? 11.221 22.899 15.904 1.00 53.47 200 PRO A C 1
ATOM 1662 O O . PRO A 1 200 ? 11.880 23.689 16.577 1.00 53.47 200 PRO A O 1
ATOM 1665 N N . VAL A 1 201 ? 10.871 21.695 16.355 1.00 53.47 201 VAL A N 1
ATOM 1666 C CA . VAL A 1 201 ? 11.192 21.197 17.694 1.00 53.47 201 VAL A CA 1
ATOM 1667 C C . VAL A 1 201 ? 12.691 21.283 17.978 1.00 53.47 201 VAL A C 1
ATOM 1669 O O . VAL A 1 201 ? 13.112 21.563 19.100 1.00 53.47 201 VAL A O 1
ATOM 1672 N N . ALA A 1 202 ? 13.507 21.127 16.938 1.00 68.44 202 ALA A N 1
ATOM 1673 C CA . ALA A 1 202 ? 14.884 21.561 16.973 1.00 68.44 202 ALA A CA 1
ATOM 1674 C C . ALA A 1 202 ? 15.278 22.322 15.706 1.00 68.44 202 ALA A C 1
ATOM 1676 O O . ALA A 1 202 ? 14.954 21.913 14.593 1.00 68.44 202 ALA A O 1
ATOM 1677 N N . THR A 1 203 ? 16.058 23.392 15.872 1.00 81.25 203 THR A N 1
ATOM 1678 C CA . THR A 1 203 ? 16.700 24.068 14.743 1.00 81.25 203 THR A CA 1
ATOM 1679 C C . THR A 1 203 ? 17.701 23.121 14.100 1.00 81.25 203 THR A C 1
ATOM 1681 O O . THR A 1 203 ? 18.687 22.716 14.723 1.00 81.25 203 THR A O 1
ATOM 1684 N N . LEU A 1 204 ? 17.470 22.772 12.840 1.00 88.44 204 LEU A N 1
ATOM 1685 C CA . LEU A 1 204 ? 18.329 21.847 12.124 1.00 88.44 204 LEU A CA 1
ATOM 1686 C C . LEU A 1 204 ? 19.464 22.598 11.430 1.00 88.44 204 LEU A C 1
ATOM 1688 O O . LEU A 1 204 ? 19.262 23.460 10.579 1.00 88.44 204 LEU A O 1
ATOM 1692 N N . SER A 1 205 ? 20.695 22.246 11.782 1.00 93.75 205 SER A N 1
ATOM 1693 C CA . SER A 1 205 ? 21.886 22.690 11.066 1.00 93.75 205 SER A CA 1
ATOM 1694 C C . SER A 1 205 ? 22.253 21.665 10.005 1.00 93.75 205 SER A C 1
ATOM 1696 O O . SER A 1 205 ? 22.425 20.481 10.304 1.00 93.75 205 SER A O 1
ATOM 1698 N N . ARG A 1 206 ? 22.429 22.126 8.767 1.00 93.44 206 ARG A N 1
ATOM 1699 C CA . ARG A 1 206 ? 23.011 21.301 7.708 1.00 93.44 206 ARG A CA 1
ATOM 1700 C C . ARG A 1 206 ? 24.456 20.955 8.055 1.00 93.44 206 ARG A C 1
ATOM 1702 O O . ARG A 1 206 ? 25.213 21.790 8.559 1.00 93.44 206 ARG A O 1
ATOM 1709 N N . CYS A 1 207 ? 24.855 19.726 7.763 1.00 95.00 207 CYS A N 1
ATOM 1710 C CA . CYS A 1 207 ? 26.237 19.297 7.881 1.00 95.00 207 CYS A CA 1
ATOM 1711 C C . CYS A 1 207 ? 27.132 20.190 7.007 1.00 95.00 207 CYS A C 1
ATOM 1713 O O . CYS A 1 207 ? 26.861 20.384 5.826 1.00 95.00 207 CYS A O 1
ATOM 1715 N N . ARG A 1 208 ? 28.220 20.733 7.565 1.00 92.25 208 ARG A N 1
ATOM 1716 C CA . ARG A 1 208 ? 29.102 21.668 6.839 1.00 92.25 208 ARG A CA 1
ATOM 1717 C C . ARG A 1 208 ? 29.841 21.036 5.655 1.00 92.25 208 ARG A C 1
ATOM 1719 O O . ARG A 1 208 ? 30.279 21.775 4.782 1.00 92.25 208 ARG A O 1
ATOM 1726 N N . GLY A 1 209 ? 29.993 19.710 5.654 1.00 90.19 209 GLY A N 1
ATOM 1727 C CA . GLY A 1 209 ? 30.615 18.963 4.560 1.00 90.19 209 GLY A CA 1
ATOM 1728 C C . GLY A 1 209 ? 29.657 18.784 3.386 1.00 90.19 209 GLY A C 1
ATOM 1729 O O . GLY A 1 209 ? 29.823 19.417 2.352 1.00 90.19 209 GLY A O 1
ATOM 1730 N N . CYS A 1 210 ? 28.634 17.942 3.557 1.00 88.19 210 CYS A N 1
ATOM 1731 C CA . CYS A 1 210 ? 27.707 17.587 2.474 1.00 88.19 210 CYS A CA 1
ATOM 1732 C C . CYS A 1 210 ? 26.548 18.565 2.256 1.00 88.19 210 CYS A C 1
ATOM 1734 O O . CYS A 1 210 ? 25.935 18.536 1.203 1.00 88.19 210 CYS A O 1
ATOM 1736 N N . GLN A 1 211 ? 26.195 19.382 3.251 1.00 88.62 211 GLN A N 1
ATOM 1737 C CA . GLN A 1 211 ? 24.991 20.227 3.274 1.00 88.62 211 GLN A CA 1
ATOM 1738 C C . GLN A 1 211 ? 23.636 19.506 3.127 1.00 88.62 211 GLN A C 1
ATOM 1740 O O . GLN A 1 211 ? 22.598 20.166 3.125 1.00 88.62 211 GLN A O 1
ATOM 1745 N N . GLU A 1 212 ? 23.629 18.178 3.063 1.00 83.88 212 GLU A N 1
ATOM 1746 C CA . GLU A 1 212 ? 22.426 17.354 2.915 1.00 83.88 212 GLU A CA 1
ATOM 1747 C C . GLU A 1 212 ? 21.866 16.948 4.275 1.00 83.88 212 GLU A C 1
ATOM 1749 O O . GLU A 1 212 ? 20.724 17.268 4.603 1.00 83.88 212 GLU A O 1
ATOM 1754 N N . ALA A 1 213 ? 22.698 16.286 5.085 1.00 89.06 213 ALA A N 1
ATOM 1755 C CA . ALA A 1 213 ? 22.281 15.793 6.385 1.00 89.06 213 ALA A CA 1
ATOM 1756 C C . ALA A 1 213 ? 22.006 16.943 7.350 1.00 89.06 213 ALA A C 1
ATOM 1758 O O . ALA A 1 213 ? 22.742 17.937 7.401 1.00 89.06 213 ALA A O 1
ATOM 1759 N N . MET A 1 214 ? 20.965 16.782 8.148 1.00 93.50 214 MET A N 1
ATOM 1760 C CA . MET A 1 214 ? 20.475 17.775 9.083 1.00 93.50 214 MET A CA 1
ATOM 1761 C C . MET A 1 214 ? 20.629 17.265 10.511 1.00 93.50 214 MET A C 1
ATOM 1763 O O . MET A 1 214 ? 20.244 16.148 10.850 1.00 93.50 214 MET A O 1
ATOM 1767 N N . TYR A 1 215 ? 21.191 18.098 11.381 1.00 94.25 215 TYR A N 1
ATOM 1768 C CA . TYR A 1 215 ? 21.389 17.764 12.787 1.00 94.25 215 TYR A CA 1
ATOM 1769 C C . TYR A 1 215 ? 20.919 18.896 13.682 1.00 94.25 215 TYR A C 1
ATOM 1771 O O . TYR A 1 215 ? 21.259 20.054 13.457 1.00 94.25 215 TYR A O 1
ATOM 1779 N N . CYS A 1 216 ? 20.194 18.557 14.744 1.00 88.44 216 CYS A N 1
ATOM 1780 C CA . CYS A 1 216 ? 19.782 19.537 15.747 1.00 88.44 216 CYS A CA 1
ATOM 1781 C C . CYS A 1 216 ? 20.943 20.047 16.619 1.00 88.44 216 CYS A C 1
ATOM 1783 O O . CYS A 1 216 ? 20.834 21.084 17.263 1.00 88.44 216 CYS A O 1
ATOM 1785 N N . SER A 1 217 ? 22.062 19.313 16.686 1.00 93.69 217 SER A N 1
ATOM 1786 C CA . SER A 1 217 ? 23.214 19.656 17.525 1.00 93.69 217 SER A CA 1
ATOM 1787 C C . SER A 1 217 ? 24.505 19.002 17.031 1.00 93.69 217 SER A C 1
ATOM 1789 O O . SER A 1 217 ? 24.479 17.993 16.322 1.00 93.69 217 SER A O 1
ATOM 1791 N N . LYS A 1 218 ? 25.662 19.519 17.476 1.00 96.06 218 LYS A N 1
ATOM 1792 C CA . LYS A 1 218 ? 26.969 18.867 17.255 1.00 96.06 218 LYS A CA 1
ATOM 1793 C C . LYS A 1 218 ? 27.032 17.473 17.885 1.00 96.06 218 LYS A C 1
ATOM 1795 O O . LYS A 1 218 ? 27.727 16.608 17.364 1.00 96.06 218 LYS A O 1
ATOM 1800 N N . THR A 1 219 ? 26.318 17.247 18.987 1.00 93.56 219 THR A N 1
ATOM 1801 C CA . THR A 1 219 ? 26.236 15.934 19.640 1.00 93.56 219 THR A CA 1
ATOM 1802 C C . THR A 1 219 ? 25.503 14.937 18.749 1.00 93.56 219 THR A C 1
ATOM 1804 O O . THR A 1 219 ? 26.053 13.882 18.457 1.00 93.56 219 THR A O 1
ATOM 1807 N N . CYS A 1 220 ? 24.327 15.301 18.225 1.00 92.62 220 CYS A N 1
ATOM 1808 C CA . CYS A 1 220 ? 23.595 14.470 17.264 1.00 92.62 220 CYS A CA 1
ATOM 1809 C C . CYS A 1 220 ? 24.366 14.282 15.956 1.00 92.62 220 CYS A C 1
ATOM 1811 O O . CYS A 1 220 ? 24.328 13.199 15.385 1.00 92.62 220 CYS A O 1
ATOM 1813 N N . GLN A 1 221 ? 25.128 15.287 15.515 1.00 96.94 221 GLN A N 1
ATOM 1814 C CA . GLN A 1 221 ? 26.039 15.137 14.383 1.00 96.94 221 GLN A CA 1
ATOM 1815 C C . GLN A 1 221 ? 27.134 14.103 14.666 1.00 96.94 221 GLN A C 1
ATOM 1817 O O . GLN A 1 221 ? 27.363 13.236 13.833 1.00 96.94 221 GLN A O 1
ATOM 1822 N N . ARG A 1 222 ? 27.796 14.153 15.833 1.00 96.00 222 ARG A N 1
ATOM 1823 C CA . ARG A 1 222 ? 28.815 13.161 16.232 1.00 96.00 222 ARG A CA 1
ATOM 1824 C C . ARG A 1 222 ? 28.225 11.760 16.385 1.00 96.00 222 ARG A C 1
ATOM 1826 O O . ARG A 1 222 ? 28.881 10.796 16.014 1.00 96.00 222 ARG A O 1
ATOM 1833 N N . ALA A 1 223 ? 27.006 11.652 16.904 1.00 88.38 223 ALA A N 1
ATOM 1834 C CA . ALA A 1 223 ? 26.336 10.375 17.123 1.00 88.38 223 ALA A CA 1
ATOM 1835 C C . ALA A 1 223 ? 25.767 9.768 15.827 1.00 88.38 223 ALA A C 1
ATOM 1837 O O . ALA A 1 223 ? 25.828 8.558 15.641 1.00 88.38 223 ALA A O 1
ATOM 1838 N N . GLY A 1 224 ? 25.284 10.596 14.894 1.00 88.31 224 GLY A N 1
ATOM 1839 C CA . GLY A 1 224 ? 24.915 10.176 13.538 1.00 88.31 224 GLY A CA 1
ATOM 1840 C C . GLY A 1 224 ? 26.116 9.974 12.607 1.00 88.31 224 GLY A C 1
ATOM 1841 O O . GLY A 1 224 ? 25.987 9.337 11.563 1.00 88.31 224 GLY A O 1
ATOM 1842 N N . TRP A 1 225 ? 27.299 10.473 12.988 1.00 93.44 225 TRP A N 1
ATOM 1843 C CA . TRP A 1 225 ? 28.514 10.427 12.174 1.00 93.44 225 TRP A CA 1
ATOM 1844 C C . TRP A 1 225 ? 28.900 9.026 11.690 1.00 93.44 225 TRP A C 1
ATOM 1846 O O . TRP A 1 225 ? 29.237 8.925 10.516 1.00 93.44 225 TRP A O 1
ATOM 1856 N N . PRO A 1 226 ? 28.839 7.941 12.489 1.00 89.19 226 PRO A N 1
ATOM 1857 C CA . PRO A 1 226 ? 29.221 6.613 12.008 1.00 89.19 226 PRO A CA 1
ATOM 1858 C C . PRO A 1 226 ? 28.437 6.163 10.767 1.00 89.19 226 PRO A C 1
ATOM 1860 O O . PRO A 1 226 ? 29.042 5.626 9.846 1.00 89.19 226 PRO A O 1
ATOM 1863 N N . GLY A 1 227 ? 27.128 6.442 10.709 1.00 76.75 227 GLY A N 1
ATOM 1864 C CA . GLY A 1 227 ? 26.289 6.139 9.541 1.00 76.75 227 GLY A CA 1
ATOM 1865 C C . GLY A 1 227 ? 26.377 7.191 8.430 1.00 76.75 227 GLY A C 1
ATOM 1866 O O . GLY A 1 227 ? 26.209 6.874 7.259 1.00 76.75 227 GLY A O 1
ATOM 1867 N N . HIS A 1 228 ? 26.673 8.444 8.778 1.00 86.75 228 HIS A N 1
ATOM 1868 C CA . HIS A 1 228 ? 26.715 9.555 7.828 1.00 86.75 228 HIS A CA 1
ATOM 1869 C C . HIS A 1 228 ? 28.078 9.763 7.148 1.00 86.75 228 HIS A C 1
ATOM 1871 O O . HIS A 1 228 ? 28.140 10.310 6.050 1.00 86.75 228 HIS A O 1
ATOM 1877 N N . ARG A 1 229 ? 29.186 9.380 7.791 1.00 90.44 229 ARG A N 1
ATOM 1878 C CA . ARG A 1 229 ? 30.561 9.753 7.412 1.00 90.44 229 ARG A CA 1
ATOM 1879 C C . ARG A 1 229 ? 30.899 9.437 5.958 1.00 90.44 229 ARG A C 1
ATOM 1881 O O . ARG A 1 229 ? 31.518 10.272 5.300 1.00 90.44 229 ARG A O 1
ATOM 1888 N N . SER A 1 230 ? 30.526 8.252 5.479 1.00 77.88 230 SER A N 1
ATOM 1889 C CA . SER A 1 230 ? 30.791 7.808 4.105 1.00 77.88 230 SER A CA 1
ATOM 1890 C C . SER A 1 230 ? 30.066 8.698 3.093 1.00 77.88 230 SER A C 1
ATOM 1892 O O . SER A 1 230 ? 30.717 9.298 2.238 1.00 77.88 230 SER A O 1
ATOM 1894 N N . GLY A 1 231 ? 28.752 8.882 3.261 1.00 79.88 231 GLY A N 1
ATOM 1895 C CA . GLY A 1 231 ? 27.947 9.786 2.433 1.00 79.88 231 GLY A CA 1
ATOM 1896 C C . GLY A 1 231 ? 28.424 11.238 2.518 1.00 79.88 231 GLY A C 1
ATOM 1897 O O . GLY A 1 231 ? 28.554 11.916 1.503 1.00 79.88 231 GLY A O 1
ATOM 1898 N N . CYS A 1 232 ? 28.799 11.704 3.714 1.00 88.69 232 CYS A N 1
ATOM 1899 C CA . CYS A 1 232 ? 29.309 13.056 3.909 1.00 88.69 232 CYS A CA 1
ATOM 1900 C C . CYS A 1 232 ? 30.588 13.320 3.120 1.00 88.69 232 CYS A C 1
ATOM 1902 O O . CYS A 1 232 ? 30.726 14.391 2.532 1.00 88.69 232 CYS A O 1
ATOM 1904 N N . ARG A 1 233 ? 31.539 12.380 3.165 1.00 87.06 233 ARG A N 1
ATOM 1905 C CA . ARG A 1 233 ? 32.813 12.501 2.456 1.00 87.06 233 ARG A CA 1
ATOM 1906 C C . ARG A 1 233 ? 32.564 12.550 0.951 1.00 87.06 233 ARG A C 1
ATOM 1908 O O . ARG A 1 233 ? 33.018 13.498 0.323 1.00 87.06 233 ARG A O 1
ATOM 1915 N N . ALA A 1 234 ? 31.759 11.629 0.423 1.00 80.19 234 ALA A N 1
ATOM 1916 C CA . ALA A 1 234 ? 31.414 11.593 -0.996 1.00 80.19 234 ALA A CA 1
ATOM 1917 C C . ALA A 1 234 ? 30.740 12.897 -1.466 1.00 80.19 234 ALA A C 1
ATOM 1919 O O . ALA A 1 234 ? 31.184 13.516 -2.429 1.00 80.19 234 ALA A O 1
ATOM 1920 N N . SER A 1 235 ? 29.709 13.384 -0.768 1.00 84.38 235 SER A N 1
ATOM 1921 C CA . SER A 1 235 ? 29.054 14.651 -1.130 1.00 84.38 235 SER A CA 1
ATOM 1922 C C . SER A 1 235 ? 29.967 15.869 -0.957 1.00 84.38 235 SER A C 1
ATOM 1924 O O . SER A 1 235 ? 29.957 16.767 -1.796 1.00 84.38 235 SER A O 1
ATOM 1926 N N . SER A 1 236 ? 30.803 15.902 0.085 1.00 89.00 236 SER A N 1
ATOM 1927 C CA . SER A 1 236 ? 31.763 16.993 0.291 1.00 89.00 236 SER A CA 1
ATOM 1928 C C . SER A 1 236 ? 32.843 17.027 -0.793 1.00 89.00 236 SER A C 1
ATOM 1930 O O . SER A 1 236 ? 33.212 18.111 -1.236 1.00 89.00 236 SER A O 1
ATOM 1932 N N . GLU A 1 237 ? 33.351 15.872 -1.224 1.00 87.44 237 GLU A N 1
ATOM 1933 C CA . GLU A 1 237 ? 34.312 15.764 -2.328 1.00 87.44 237 GLU A CA 1
ATOM 1934 C C . GLU A 1 237 ? 33.691 16.255 -3.641 1.00 87.44 237 GLU A C 1
ATOM 1936 O O . GLU A 1 237 ? 34.321 17.037 -4.352 1.00 87.44 237 GLU A O 1
ATOM 1941 N N . ARG A 1 238 ? 32.420 15.914 -3.909 1.00 86.06 238 ARG A N 1
ATOM 1942 C CA . ARG A 1 238 ? 31.663 16.435 -5.063 1.00 86.06 238 ARG A CA 1
ATOM 1943 C C . ARG A 1 238 ? 31.562 17.964 -5.027 1.00 86.06 238 ARG A C 1
ATOM 1945 O O . ARG A 1 238 ? 31.897 18.625 -6.008 1.00 86.06 238 ARG A O 1
ATOM 1952 N N . ILE A 1 239 ? 31.185 18.540 -3.883 1.00 88.50 239 ILE A N 1
ATOM 1953 C CA . ILE A 1 239 ? 31.099 20.000 -3.697 1.00 88.50 239 ILE A CA 1
ATOM 1954 C C . ILE A 1 239 ? 32.463 20.676 -3.902 1.00 88.50 239 ILE A C 1
ATOM 1956 O O . ILE A 1 239 ? 32.536 21.729 -4.534 1.00 88.50 239 ILE A O 1
ATOM 1960 N N . LEU A 1 240 ? 33.545 20.097 -3.372 1.00 90.69 240 LEU A N 1
ATOM 1961 C CA . LEU A 1 240 ? 34.897 20.640 -3.530 1.00 90.69 240 LEU A CA 1
ATOM 1962 C C . LEU A 1 240 ? 35.380 20.558 -4.979 1.00 90.69 240 LEU A C 1
ATOM 1964 O O . LEU A 1 240 ? 35.978 21.520 -5.456 1.00 90.69 240 LEU A O 1
ATOM 1968 N N . LYS A 1 241 ? 35.071 19.468 -5.693 1.00 89.25 241 LYS A N 1
ATOM 1969 C CA . LYS A 1 241 ? 35.388 19.317 -7.118 1.00 89.25 241 LYS A CA 1
ATOM 1970 C C . LYS A 1 241 ? 34.709 20.406 -7.949 1.00 89.25 241 LYS A C 1
ATOM 1972 O O . LYS A 1 241 ? 35.389 21.081 -8.711 1.00 89.25 241 LYS A O 1
ATOM 1977 N N . VAL A 1 242 ? 33.411 20.657 -7.741 1.00 90.69 242 VAL A N 1
ATOM 1978 C CA . VAL A 1 242 ? 32.683 21.740 -8.440 1.00 90.69 242 VAL A CA 1
ATOM 1979 C C . VAL A 1 242 ? 33.311 23.110 -8.158 1.00 90.69 242 VAL A C 1
ATOM 1981 O O . VAL A 1 242 ? 33.507 23.896 -9.082 1.00 90.69 242 VAL A O 1
ATOM 1984 N N . LYS A 1 243 ? 33.688 23.392 -6.903 1.00 92.56 243 LYS A N 1
ATOM 1985 C CA . LYS A 1 243 ? 34.385 24.645 -6.558 1.00 92.56 243 LYS A CA 1
ATOM 1986 C C . LYS A 1 243 ? 35.744 24.758 -7.240 1.00 92.56 243 LYS A C 1
ATOM 1988 O O . LYS A 1 243 ? 36.031 25.804 -7.798 1.00 92.56 243 LYS A O 1
ATOM 1993 N N . ALA A 1 244 ? 36.547 23.696 -7.245 1.00 91.88 244 ALA A N 1
ATOM 1994 C CA . ALA A 1 244 ? 37.859 23.696 -7.888 1.00 91.88 244 ALA A CA 1
ATOM 1995 C C . ALA A 1 244 ? 37.762 23.910 -9.409 1.00 91.88 244 ALA A C 1
ATOM 1997 O O . ALA A 1 244 ? 38.549 24.671 -9.970 1.00 91.88 244 ALA A O 1
ATOM 1998 N N . LEU A 1 245 ? 36.774 23.297 -10.072 1.00 89.25 245 LEU A N 1
ATOM 1999 C CA . LEU A 1 245 ? 36.501 23.526 -11.496 1.00 89.25 245 LEU A CA 1
ATOM 2000 C C . LEU A 1 245 ? 36.137 24.993 -11.766 1.00 89.25 245 LEU A C 1
ATOM 2002 O O . LEU A 1 245 ? 36.625 25.584 -12.725 1.00 89.25 245 LEU A O 1
ATOM 2006 N N . ARG A 1 246 ? 35.315 25.599 -10.903 1.00 94.06 246 ARG A N 1
ATOM 2007 C CA . ARG A 1 246 ? 34.943 27.015 -11.016 1.00 94.06 246 ARG A CA 1
ATOM 2008 C C . ARG A 1 246 ? 36.140 27.932 -10.769 1.00 94.06 246 ARG A C 1
ATOM 2010 O O . ARG A 1 246 ? 36.418 28.811 -11.572 1.00 94.06 246 ARG A O 1
ATOM 2017 N N . ASP A 1 247 ? 36.871 27.709 -9.680 1.00 93.75 247 ASP A N 1
ATOM 2018 C CA . ASP A 1 247 ? 37.984 28.566 -9.262 1.00 93.75 247 ASP A CA 1
ATOM 2019 C C . ASP A 1 247 ? 39.176 28.478 -10.243 1.00 93.75 247 ASP A C 1
ATOM 2021 O O . ASP A 1 247 ? 39.942 29.430 -10.371 1.00 93.75 247 ASP A O 1
ATOM 2025 N N . SER A 1 248 ? 39.313 27.365 -10.977 1.00 94.62 248 SER A N 1
ATOM 2026 C CA . SER A 1 248 ? 40.282 27.210 -12.077 1.00 94.62 248 SER A CA 1
ATOM 2027 C C . SER A 1 248 ? 39.795 27.752 -13.429 1.00 94.62 248 SER A C 1
ATOM 2029 O O . SER A 1 248 ? 40.545 27.704 -14.402 1.00 94.62 248 SER A O 1
ATOM 2031 N N . GLY A 1 249 ? 38.560 28.260 -13.507 1.00 94.00 249 GLY A N 1
ATOM 2032 C CA . GLY A 1 249 ? 37.958 28.773 -14.739 1.00 94.00 249 GLY A CA 1
ATOM 2033 C C . GLY A 1 249 ? 37.567 27.694 -15.754 1.00 94.00 249 GLY A C 1
ATOM 2034 O O . GLY A 1 249 ? 37.265 28.027 -16.895 1.00 94.00 249 GLY A O 1
ATOM 2035 N N . GLN A 1 250 ? 37.566 26.414 -15.365 1.00 89.88 250 GLN A N 1
ATOM 2036 C CA . GLN A 1 250 ? 37.152 25.308 -16.238 1.00 89.88 250 GLN A CA 1
ATOM 2037 C C . GLN A 1 250 ? 35.634 25.260 -16.449 1.00 89.88 250 GLN A C 1
ATOM 2039 O O . GLN A 1 250 ? 35.170 24.692 -17.434 1.00 89.88 250 GLN A O 1
ATOM 2044 N N . ILE A 1 251 ? 34.858 25.847 -15.534 1.00 93.62 251 ILE A N 1
ATOM 2045 C CA . ILE A 1 251 ? 33.405 26.003 -15.664 1.00 93.62 251 ILE A CA 1
ATOM 2046 C C . ILE A 1 251 ? 32.997 27.436 -15.319 1.00 93.62 251 ILE A C 1
ATOM 2048 O O . ILE A 1 251 ? 33.643 28.096 -14.504 1.00 93.62 251 ILE A O 1
ATOM 2052 N N . SER A 1 252 ? 31.899 27.906 -15.912 1.00 94.69 252 SER A N 1
ATOM 2053 C CA . SER A 1 252 ? 31.324 29.217 -15.604 1.00 94.69 252 SER A CA 1
ATOM 2054 C C . SER A 1 252 ? 30.690 29.245 -14.202 1.00 94.69 252 SER A C 1
ATOM 2056 O O . SER A 1 252 ? 30.313 28.208 -13.641 1.00 94.69 252 SER A O 1
ATOM 2058 N N . ASP A 1 253 ? 30.485 30.446 -13.649 1.00 93.94 253 ASP A N 1
ATOM 2059 C CA . ASP A 1 253 ? 29.726 30.617 -12.402 1.00 93.94 253 ASP A CA 1
ATOM 2060 C C . ASP A 1 253 ? 28.308 30.036 -12.512 1.00 93.94 253 ASP A C 1
ATOM 2062 O O . ASP A 1 253 ? 27.840 29.366 -11.588 1.00 93.94 253 ASP A O 1
ATOM 2066 N N . ARG A 1 254 ? 27.650 30.214 -13.665 1.00 93.00 254 ARG A N 1
ATOM 2067 C CA . ARG A 1 254 ? 26.319 29.657 -13.960 1.00 93.00 254 ARG A CA 1
ATOM 2068 C C . ARG A 1 254 ? 26.326 28.129 -13.939 1.00 93.00 254 ARG A C 1
ATOM 2070 O O . ARG A 1 254 ? 25.544 27.524 -13.209 1.00 93.00 254 ARG A O 1
ATOM 2077 N N . SER A 1 255 ? 27.275 27.506 -14.633 1.00 93.12 255 SER A N 1
ATOM 2078 C CA . SER A 1 255 ? 27.458 26.051 -14.633 1.00 93.12 255 SER A CA 1
ATOM 2079 C C . SER A 1 255 ? 27.737 25.505 -13.228 1.00 93.12 255 SER A C 1
ATOM 2081 O O . SER A 1 255 ? 27.244 24.435 -12.867 1.00 93.12 255 SER A O 1
ATOM 2083 N N . SER A 1 256 ? 28.447 26.261 -12.380 1.00 93.56 256 SER A N 1
ATOM 2084 C CA . SER A 1 256 ? 28.647 25.887 -10.975 1.00 93.56 256 SER A CA 1
ATOM 2085 C C . SER A 1 256 ? 27.334 25.869 -10.174 1.00 93.56 256 SER A C 1
ATOM 2087 O O . SER A 1 256 ? 27.101 24.936 -9.402 1.00 93.56 256 SER A O 1
ATOM 2089 N N . VAL A 1 257 ? 26.438 26.842 -10.393 1.00 91.31 257 VAL A N 1
ATOM 2090 C CA . VAL A 1 257 ? 25.101 26.881 -9.771 1.00 91.31 257 VAL A CA 1
ATOM 2091 C C . VAL A 1 257 ? 24.265 25.685 -10.222 1.00 91.31 257 VAL A C 1
ATOM 2093 O O . VAL A 1 257 ? 23.656 25.021 -9.380 1.00 91.31 257 VAL A O 1
ATOM 2096 N N . HIS A 1 258 ? 24.283 25.368 -11.519 1.00 93.00 258 HIS A N 1
ATOM 2097 C CA . HIS A 1 258 ? 23.566 24.218 -12.071 1.00 93.00 258 HIS A CA 1
ATOM 2098 C C . HIS A 1 258 ? 24.074 22.894 -11.477 1.00 93.00 258 HIS A C 1
ATOM 2100 O O . HIS A 1 258 ? 23.272 22.056 -11.070 1.00 93.00 258 HIS A O 1
ATOM 2106 N N . LEU A 1 259 ? 25.392 22.730 -11.320 1.00 91.44 259 LEU A N 1
ATOM 2107 C CA . LEU A 1 259 ? 25.987 21.549 -10.683 1.00 91.44 259 LEU A CA 1
ATOM 2108 C C . LEU A 1 259 ? 25.617 21.420 -9.198 1.00 91.44 259 LEU A C 1
ATOM 2110 O O . LEU A 1 259 ? 25.319 20.320 -8.736 1.00 91.44 259 LEU A O 1
ATOM 2114 N N . PHE A 1 260 ? 25.583 22.517 -8.433 1.00 90.38 260 PHE A N 1
ATOM 2115 C CA . PHE A 1 260 ? 25.105 22.464 -7.043 1.00 90.38 260 PHE A CA 1
ATOM 2116 C C . PHE A 1 260 ? 23.619 22.106 -6.952 1.00 90.38 260 PHE A C 1
ATOM 2118 O O . PHE A 1 260 ? 23.220 21.350 -6.061 1.00 90.38 260 PHE A O 1
ATOM 2125 N N . ALA A 1 261 ? 22.800 22.622 -7.869 1.00 89.62 261 ALA A N 1
ATOM 2126 C CA . ALA A 1 261 ? 21.398 22.242 -7.964 1.00 89.62 261 ALA A CA 1
ATOM 2127 C C . ALA A 1 261 ? 21.247 20.756 -8.326 1.00 89.62 261 ALA A C 1
ATOM 2129 O O . ALA A 1 261 ? 20.417 20.080 -7.718 1.00 89.62 261 ALA A O 1
ATOM 2130 N N . LEU A 1 262 ? 22.094 20.235 -9.222 1.00 90.81 262 LEU A N 1
ATOM 2131 C CA . LEU A 1 262 ? 22.091 18.830 -9.625 1.00 90.81 262 LEU A CA 1
ATOM 2132 C C . LEU A 1 262 ? 22.447 17.915 -8.455 1.00 90.81 262 LEU A C 1
ATOM 2134 O O . LEU A 1 262 ? 21.753 16.931 -8.230 1.00 90.81 262 LEU A O 1
ATOM 2138 N N . ILE A 1 263 ? 23.467 18.269 -7.664 1.00 88.81 263 ILE A N 1
ATOM 2139 C CA . ILE A 1 263 ? 23.812 17.546 -6.430 1.00 88.81 263 ILE A CA 1
ATOM 2140 C C . ILE A 1 263 ? 22.585 17.439 -5.522 1.00 88.81 263 ILE A C 1
ATOM 2142 O O . ILE A 1 263 ? 22.270 16.367 -5.017 1.00 88.81 263 ILE A O 1
ATOM 2146 N N . ASN A 1 264 ? 21.867 18.541 -5.305 1.00 84.88 264 ASN A N 1
ATOM 2147 C CA . ASN A 1 264 ? 20.682 18.520 -4.452 1.00 84.88 264 ASN A CA 1
ATOM 2148 C C . ASN A 1 264 ? 19.550 17.679 -5.061 1.00 84.88 264 ASN A C 1
ATOM 2150 O O . ASN A 1 264 ? 18.922 16.927 -4.325 1.00 84.88 264 ASN A O 1
ATOM 2154 N N . TRP A 1 265 ? 19.307 17.793 -6.371 1.00 87.50 265 TRP A N 1
ATOM 2155 C CA . TRP A 1 265 ? 18.287 17.026 -7.092 1.00 87.50 265 TRP A CA 1
ATOM 2156 C C . TRP A 1 265 ? 18.553 15.521 -7.044 1.00 87.50 265 TRP A C 1
ATOM 2158 O O . TRP A 1 265 ? 17.656 14.758 -6.698 1.00 87.50 265 TRP A O 1
ATOM 2168 N N . ASP A 1 266 ? 19.786 15.102 -7.314 1.00 84.62 266 ASP A N 1
ATOM 2169 C CA . ASP A 1 266 ? 20.205 13.698 -7.364 1.00 84.62 266 ASP A CA 1
ATOM 2170 C C . ASP A 1 266 ? 19.990 12.966 -6.031 1.00 84.62 266 ASP A C 1
ATOM 2172 O O . ASP A 1 266 ? 19.587 11.808 -6.001 1.00 84.62 266 ASP A O 1
ATOM 2176 N N . ASN A 1 267 ? 20.167 13.672 -4.912 1.00 77.88 267 ASN A N 1
ATOM 2177 C CA . ASN A 1 267 ? 19.948 13.119 -3.576 1.00 77.88 267 ASN A CA 1
ATOM 2178 C C . ASN A 1 267 ? 18.467 13.096 -3.144 1.00 77.88 267 ASN A C 1
ATOM 2180 O O . ASN A 1 267 ? 18.159 12.679 -2.023 1.00 77.88 267 ASN A O 1
ATOM 2184 N N . LYS A 1 268 ? 17.531 13.588 -3.968 1.00 77.62 268 LYS A N 1
ATOM 2185 C CA . LYS A 1 268 ? 16.096 13.509 -3.667 1.00 77.62 268 LYS A CA 1
ATOM 2186 C C . LYS A 1 268 ? 15.519 12.172 -4.115 1.00 77.62 268 LYS A C 1
ATOM 2188 O O . LYS A 1 268 ? 15.895 11.677 -5.178 1.00 77.62 268 LYS A O 1
ATOM 2193 N N . PRO A 1 269 ? 14.535 11.633 -3.373 1.00 72.50 269 PRO A N 1
ATOM 2194 C CA . PRO A 1 269 ? 13.859 10.398 -3.736 1.00 72.50 269 PRO A CA 1
ATOM 2195 C C . PRO A 1 269 ? 12.825 10.611 -4.850 1.00 72.50 269 PRO A C 1
ATOM 2197 O O . PRO A 1 269 ? 11.666 10.237 -4.717 1.00 72.50 269 PRO A O 1
ATOM 2200 N N . TYR A 1 270 ? 13.227 11.267 -5.938 1.00 75.81 270 TYR A N 1
ATOM 2201 C CA . TYR A 1 270 ? 12.401 11.381 -7.131 1.00 75.81 270 TYR A CA 1
ATOM 2202 C C . TYR A 1 270 ? 12.429 10.065 -7.909 1.00 75.81 270 TYR A C 1
ATOM 2204 O O . TYR A 1 270 ? 13.461 9.391 -7.959 1.00 75.81 270 TYR A O 1
ATOM 2212 N N . TYR A 1 271 ? 11.319 9.747 -8.579 1.00 75.56 271 TYR A N 1
ATOM 2213 C CA . TYR A 1 271 ? 11.196 8.595 -9.480 1.00 75.56 271 TYR A CA 1
ATOM 2214 C C . TYR A 1 271 ? 12.401 8.471 -10.429 1.00 75.56 271 TYR A C 1
ATOM 2216 O O . TYR A 1 271 ? 13.005 7.408 -10.547 1.00 75.56 271 TYR A O 1
ATOM 2224 N N . THR A 1 272 ? 12.827 9.589 -11.023 1.00 79.12 272 THR A N 1
ATOM 2225 C CA . THR A 1 272 ? 13.955 9.674 -11.964 1.00 79.12 272 THR A CA 1
ATOM 2226 C C . THR A 1 272 ? 15.313 9.297 -11.368 1.00 79.12 272 THR A C 1
ATOM 2228 O O . THR A 1 272 ? 16.221 8.954 -12.123 1.00 79.12 272 THR A O 1
ATOM 2231 N N . ASN A 1 273 ? 15.477 9.365 -10.044 1.00 82.88 273 ASN A N 1
ATOM 2232 C CA . ASN A 1 273 ? 16.743 9.107 -9.344 1.00 82.88 273 ASN A CA 1
ATOM 2233 C C . ASN A 1 273 ? 16.775 7.763 -8.620 1.00 82.88 273 ASN A C 1
ATOM 2235 O O . ASN A 1 273 ? 17.860 7.276 -8.299 1.00 82.88 273 ASN A O 1
ATOM 2239 N N . ILE A 1 274 ? 15.602 7.173 -8.375 1.00 77.25 274 ILE A N 1
ATOM 2240 C CA . ILE A 1 274 ? 15.448 5.934 -7.612 1.00 77.25 274 ILE A CA 1
ATOM 2241 C C . ILE A 1 274 ? 14.823 4.843 -8.484 1.00 77.25 274 ILE A C 1
ATOM 2243 O O . ILE A 1 274 ? 15.504 3.909 -8.899 1.00 77.25 274 ILE A O 1
ATOM 2247 N N . GLU A 1 275 ? 13.537 4.967 -8.787 1.00 72.50 275 GLU A N 1
ATOM 2248 C CA . GLU A 1 275 ? 12.744 3.891 -9.387 1.00 72.50 275 GLU A CA 1
ATOM 2249 C C . GLU A 1 275 ? 13.078 3.677 -10.871 1.00 72.50 275 GLU A C 1
ATOM 2251 O O . GLU A 1 275 ? 13.340 2.547 -11.288 1.00 72.50 275 GLU A O 1
ATOM 2256 N N . ALA A 1 276 ? 13.171 4.746 -11.671 1.00 77.50 276 ALA A N 1
ATOM 2257 C CA . ALA A 1 276 ? 13.466 4.622 -13.100 1.00 77.50 276 ALA A CA 1
ATOM 2258 C C . ALA A 1 276 ? 14.825 3.941 -13.364 1.00 77.50 276 ALA A C 1
ATOM 2260 O O . ALA A 1 276 ? 14.887 3.033 -14.199 1.00 77.50 276 ALA A O 1
ATOM 2261 N N . PRO A 1 277 ? 15.906 4.285 -12.635 1.00 85.38 277 PRO A N 1
ATOM 2262 C CA . PRO A 1 277 ? 17.167 3.575 -12.770 1.00 85.38 277 PRO A CA 1
ATOM 2263 C C . PRO A 1 277 ? 17.121 2.092 -12.362 1.00 85.38 277 PRO A C 1
ATOM 2265 O O . PRO A 1 277 ? 17.727 1.261 -13.042 1.00 85.38 277 PRO A O 1
ATOM 2268 N N . VAL A 1 278 ? 16.395 1.735 -11.292 1.00 78.69 278 VAL A N 1
ATOM 2269 C CA . VAL A 1 278 ? 16.197 0.328 -10.881 1.00 78.69 278 VAL A CA 1
ATOM 2270 C C . VAL A 1 278 ? 15.579 -0.470 -12.023 1.00 78.69 278 VAL A C 1
ATOM 2272 O O . VAL A 1 278 ? 16.099 -1.527 -12.391 1.00 78.69 278 VAL A O 1
ATOM 2275 N N . HIS A 1 279 ? 14.523 0.078 -12.631 1.00 74.88 279 HIS A N 1
ATOM 2276 C CA . HIS A 1 279 ? 13.850 -0.550 -13.761 1.00 74.88 279 HIS A CA 1
ATOM 2277 C C . HIS A 1 279 ? 14.740 -0.647 -14.997 1.00 74.88 279 HIS A C 1
ATOM 2279 O O . HIS A 1 279 ? 14.773 -1.702 -15.628 1.00 74.88 279 HIS A O 1
ATOM 2285 N N . ALA A 1 280 ? 15.479 0.414 -15.331 1.00 80.75 280 ALA A N 1
ATOM 2286 C CA . ALA A 1 280 ? 16.363 0.442 -16.495 1.00 80.75 280 ALA A CA 1
ATOM 2287 C C . ALA A 1 280 ? 17.486 -0.606 -16.391 1.00 80.75 280 ALA A C 1
ATOM 2289 O O . ALA A 1 280 ? 17.779 -1.320 -17.353 1.00 80.75 280 ALA A O 1
ATOM 2290 N N . LEU A 1 281 ? 18.071 -0.767 -15.203 1.00 84.19 281 LEU A N 1
ATOM 2291 C CA . LEU A 1 281 ? 19.050 -1.822 -14.938 1.00 84.19 281 LEU A CA 1
ATOM 2292 C C . LEU A 1 281 ? 18.421 -3.211 -14.804 1.00 84.19 281 LEU A C 1
ATOM 2294 O O . LEU A 1 281 ? 19.156 -4.191 -14.743 1.00 84.19 281 LEU A O 1
ATOM 2298 N N . GLY A 1 282 ? 17.094 -3.333 -14.761 1.00 76.12 282 GLY A N 1
ATOM 2299 C CA . GLY A 1 282 ? 16.424 -4.610 -14.540 1.00 76.12 282 GLY A CA 1
ATOM 2300 C C . GLY A 1 282 ? 16.843 -5.273 -13.227 1.00 76.12 282 GLY A C 1
ATOM 2301 O O . GLY A 1 282 ? 16.893 -6.503 -13.172 1.00 76.12 282 GLY A O 1
ATOM 2302 N N . LEU A 1 283 ? 17.163 -4.485 -12.188 1.00 78.81 283 LEU A N 1
ATOM 2303 C CA . LEU A 1 283 ? 17.622 -5.020 -10.894 1.00 78.81 283 LEU A CA 1
ATOM 2304 C C . LEU A 1 283 ? 16.570 -5.912 -10.245 1.00 78.81 283 LEU A C 1
ATOM 2306 O O . LEU A 1 283 ? 16.893 -6.755 -9.412 1.00 78.81 283 LEU A O 1
ATOM 2310 N N . GLN A 1 284 ? 15.317 -5.752 -10.670 1.00 63.50 284 GLN A N 1
ATOM 2311 C CA . GLN A 1 284 ? 14.224 -6.598 -10.252 1.00 63.50 284 GLN A CA 1
ATOM 2312 C C . GLN A 1 284 ? 14.349 -8.066 -10.669 1.00 63.50 284 GLN A C 1
ATOM 2314 O O . GLN A 1 284 ? 13.822 -8.949 -9.997 1.00 63.50 284 GLN A O 1
ATOM 2319 N N . TYR A 1 285 ? 15.067 -8.320 -11.759 1.00 64.31 285 TYR A N 1
ATOM 2320 C CA . TYR A 1 285 ? 15.321 -9.658 -12.284 1.00 64.31 285 TYR A CA 1
ATOM 2321 C C . TYR A 1 285 ? 16.713 -10.135 -11.919 1.00 64.31 285 TYR A C 1
ATOM 2323 O O . TYR A 1 285 ? 16.910 -11.292 -11.548 1.00 64.31 285 TYR A O 1
ATOM 2331 N N . ASP A 1 286 ? 17.671 -9.221 -12.032 1.00 73.56 286 ASP A N 1
ATOM 2332 C CA . ASP A 1 286 ? 19.076 -9.513 -11.859 1.00 73.56 286 ASP A CA 1
ATOM 2333 C C . ASP A 1 286 ? 19.758 -8.395 -11.060 1.00 73.56 286 ASP A C 1
ATOM 2335 O O . ASP A 1 286 ? 20.261 -7.422 -11.634 1.00 73.56 286 ASP A O 1
ATOM 2339 N N . PRO A 1 287 ? 19.818 -8.536 -9.723 1.00 76.25 287 PRO A N 1
ATOM 2340 C CA . PRO A 1 287 ? 20.526 -7.591 -8.871 1.00 76.25 287 PRO A CA 1
ATOM 2341 C C . PRO A 1 287 ? 22.018 -7.467 -9.215 1.00 76.25 287 PRO A C 1
ATOM 2343 O O . PRO A 1 287 ? 22.625 -6.439 -8.916 1.00 76.25 287 PRO A O 1
ATOM 2346 N N . THR A 1 288 ? 22.620 -8.462 -9.888 1.00 81.19 288 THR A N 1
ATOM 2347 C CA . THR A 1 288 ? 24.032 -8.398 -10.311 1.00 81.19 288 THR A CA 1
ATOM 2348 C C . THR A 1 288 ? 24.263 -7.350 -11.402 1.00 81.19 288 THR A C 1
ATOM 2350 O O . THR A 1 288 ? 25.393 -6.890 -11.599 1.00 81.19 288 THR A O 1
ATOM 2353 N N . ARG A 1 289 ? 23.202 -6.872 -12.072 1.00 88.12 289 ARG A N 1
ATOM 2354 C CA . ARG A 1 289 ? 23.295 -5.739 -13.005 1.00 88.12 289 ARG A CA 1
ATOM 2355 C C . ARG A 1 289 ? 23.666 -4.430 -12.318 1.00 88.12 289 ARG A C 1
ATOM 2357 O O . ARG A 1 289 ? 24.229 -3.571 -12.982 1.00 88.12 289 ARG A O 1
ATOM 2364 N N . ALA A 1 290 ? 23.477 -4.297 -11.004 1.00 85.94 290 ALA A N 1
ATOM 2365 C CA . ALA A 1 290 ? 23.999 -3.153 -10.251 1.00 85.94 290 ALA A CA 1
ATOM 2366 C C . ALA A 1 290 ? 25.542 -3.123 -10.220 1.00 85.94 290 ALA A C 1
ATOM 2368 O O . ALA A 1 290 ? 26.141 -2.071 -10.002 1.00 85.94 290 ALA A O 1
ATOM 2369 N N . GLU A 1 291 ? 26.186 -4.274 -10.437 1.00 84.44 291 GLU A N 1
ATOM 2370 C CA . GLU A 1 291 ? 27.644 -4.420 -10.432 1.00 84.44 291 GLU A CA 1
ATOM 2371 C C . GLU A 1 291 ? 28.228 -4.432 -11.845 1.00 84.44 291 GLU A C 1
ATOM 2373 O O . GLU A 1 291 ? 29.300 -3.879 -12.084 1.00 84.44 291 GLU A O 1
ATOM 2378 N N . THR A 1 292 ? 27.520 -5.062 -12.783 1.00 89.88 292 THR A N 1
ATOM 2379 C CA . THR A 1 292 ? 27.995 -5.282 -14.157 1.00 89.88 292 THR A CA 1
ATOM 2380 C C . THR A 1 292 ? 27.541 -4.210 -15.141 1.00 89.88 292 THR A C 1
ATOM 2382 O O . THR A 1 292 ? 28.067 -4.154 -16.253 1.00 89.88 292 THR A O 1
ATOM 2385 N N . HIS A 1 293 ? 26.577 -3.366 -14.763 1.00 93.38 293 HIS A N 1
ATOM 2386 C CA . HIS A 1 293 ? 26.041 -2.311 -15.615 1.00 93.38 293 HIS A CA 1
ATOM 2387 C C . HIS A 1 293 ? 26.044 -0.943 -14.918 1.00 93.38 293 HIS A C 1
ATOM 2389 O O . HIS A 1 293 ? 26.104 -0.823 -13.695 1.00 93.38 293 HIS A O 1
ATOM 2395 N N . VAL A 1 294 ? 25.980 0.106 -15.731 1.00 92.19 294 VAL A N 1
ATOM 2396 C CA . VAL A 1 294 ? 25.943 1.512 -15.327 1.00 92.19 294 VAL A CA 1
ATOM 2397 C C . VAL A 1 294 ? 24.941 2.254 -16.205 1.00 92.19 294 VAL A C 1
ATOM 2399 O O . VAL A 1 294 ? 24.791 1.945 -17.389 1.00 92.19 294 VAL A O 1
ATOM 2402 N N . ILE A 1 295 ? 24.233 3.224 -15.629 1.00 92.81 295 ILE A N 1
ATOM 2403 C CA . ILE A 1 295 ? 23.347 4.102 -16.397 1.00 92.81 295 ILE A CA 1
ATOM 2404 C C . ILE A 1 295 ? 24.091 5.378 -16.752 1.00 92.81 295 ILE A C 1
ATOM 2406 O O . ILE A 1 295 ? 24.579 6.057 -15.857 1.00 92.81 295 ILE A O 1
ATOM 2410 N N . PHE A 1 296 ? 24.114 5.742 -18.027 1.00 91.81 296 PHE A N 1
ATOM 2411 C CA . PHE A 1 296 ? 24.490 7.082 -18.467 1.00 91.81 296 PHE A CA 1
ATOM 2412 C C . PHE A 1 296 ? 23.226 7.888 -18.725 1.00 91.81 296 PHE A C 1
ATOM 2414 O O . PHE A 1 296 ? 22.292 7.385 -19.345 1.00 91.81 296 PHE A O 1
ATOM 2421 N N . ARG A 1 297 ? 23.177 9.131 -18.253 1.00 93.50 297 ARG A N 1
ATOM 2422 C CA . ARG A 1 297 ? 22.062 10.039 -18.527 1.00 93.50 297 ARG A CA 1
ATOM 2423 C C . ARG A 1 297 ? 22.537 11.461 -18.756 1.00 93.50 297 ARG A C 1
ATOM 2425 O O . ARG A 1 297 ? 23.444 11.914 -18.066 1.00 93.50 297 ARG A O 1
ATOM 2432 N N . ILE A 1 298 ? 21.901 12.159 -19.689 1.00 90.50 298 ILE A N 1
ATOM 2433 C CA . ILE A 1 298 ? 22.109 13.584 -19.945 1.00 90.50 298 ILE A CA 1
ATOM 2434 C C . ILE A 1 298 ? 20.923 14.342 -19.355 1.00 90.50 298 ILE A C 1
ATOM 2436 O O . ILE A 1 298 ? 19.771 14.024 -19.654 1.00 90.50 298 ILE A O 1
ATOM 2440 N N . VAL A 1 299 ? 21.200 15.321 -18.499 1.00 92.88 299 VAL A N 1
ATOM 2441 C CA . VAL A 1 299 ? 20.193 16.166 -17.851 1.00 92.88 299 VAL A CA 1
ATOM 2442 C C . VAL A 1 299 ? 20.372 17.620 -18.250 1.00 92.88 299 VAL A C 1
ATOM 2444 O O . VAL A 1 299 ? 21.494 18.108 -18.391 1.00 92.88 299 VAL A O 1
ATOM 2447 N N . HIS A 1 300 ? 19.257 18.325 -18.388 1.00 91.56 300 HIS A N 1
ATOM 2448 C CA . HIS A 1 300 ? 19.231 19.752 -18.697 1.00 91.56 300 HIS A CA 1
ATOM 2449 C C . HIS A 1 300 ? 18.677 20.540 -17.528 1.00 91.56 300 HIS A C 1
ATOM 2451 O O . HIS A 1 300 ? 17.712 20.115 -16.893 1.00 91.56 300 HIS A O 1
ATOM 2457 N N . TYR A 1 301 ? 19.291 21.691 -17.263 1.00 92.62 301 TYR A N 1
ATOM 2458 C CA . TYR A 1 301 ? 18.810 22.630 -16.259 1.00 92.62 301 TYR A CA 1
ATOM 2459 C C . TYR A 1 301 ? 17.734 23.547 -16.854 1.00 92.62 301 TYR A C 1
ATOM 2461 O O . TYR A 1 301 ? 17.945 24.163 -17.898 1.00 92.62 301 TYR A O 1
ATOM 2469 N N . VAL A 1 302 ? 16.594 23.664 -16.175 1.00 88.50 302 VAL A N 1
ATOM 2470 C CA . VAL A 1 302 ? 15.488 24.554 -16.546 1.00 88.50 302 VAL A CA 1
ATOM 2471 C C . VAL A 1 302 ? 15.630 25.866 -15.777 1.00 88.50 302 VAL A C 1
ATOM 2473 O O . VAL A 1 302 ? 15.628 25.882 -14.546 1.00 88.50 302 VAL A O 1
ATOM 2476 N N . GLU A 1 303 ? 15.754 26.981 -16.498 1.00 85.44 303 GLU A N 1
ATOM 2477 C CA . GLU A 1 303 ? 16.006 28.302 -15.899 1.00 85.44 303 GLU A CA 1
ATOM 2478 C C . GLU A 1 303 ? 14.790 28.951 -15.232 1.00 85.44 303 GLU A C 1
ATOM 2480 O O . GLU A 1 303 ? 14.936 29.982 -14.574 1.00 85.44 303 GLU A O 1
ATOM 2485 N N . ASP A 1 304 ? 13.600 28.373 -15.398 1.00 79.31 304 ASP A N 1
ATOM 2486 C CA . ASP A 1 304 ? 12.351 28.978 -14.944 1.00 79.31 304 ASP A CA 1
ATOM 2487 C C . ASP A 1 304 ? 12.365 29.242 -13.427 1.00 79.31 304 ASP A C 1
ATOM 2489 O O . ASP A 1 304 ? 12.474 28.343 -12.586 1.00 79.31 304 ASP A O 1
ATOM 2493 N N . ALA A 1 305 ? 12.235 30.523 -13.080 1.00 53.31 305 ALA A N 1
ATOM 2494 C CA . ALA A 1 305 ? 12.223 31.013 -11.712 1.00 53.31 305 ALA A CA 1
ATOM 2495 C C . ALA A 1 305 ? 11.002 30.545 -10.899 1.00 53.31 305 ALA A C 1
ATOM 2497 O O . ALA A 1 305 ? 11.039 30.626 -9.668 1.00 53.31 305 ALA A O 1
ATOM 2498 N N . SER A 1 306 ? 9.942 30.051 -11.550 1.00 60.03 306 SER A N 1
ATOM 2499 C CA . SER A 1 306 ? 8.743 29.529 -10.891 1.00 60.03 306 SER A CA 1
ATOM 2500 C C . SER A 1 306 ? 8.911 28.109 -10.336 1.00 60.03 306 SER A C 1
ATOM 2502 O O . SER A 1 306 ? 8.094 27.686 -9.514 1.00 60.03 306 SER A O 1
ATOM 2504 N N . ALA A 1 307 ? 9.992 27.396 -10.687 1.00 59.47 307 ALA A N 1
ATOM 2505 C CA . ALA A 1 307 ? 10.306 26.076 -10.141 1.00 59.47 307 ALA A CA 1
ATOM 2506 C C . ALA A 1 307 ? 10.637 26.167 -8.636 1.00 59.47 307 ALA A C 1
ATOM 2508 O O . ALA A 1 307 ? 11.782 26.412 -8.214 1.00 59.47 307 ALA A O 1
ATOM 2509 N N . LEU A 1 308 ? 9.595 25.984 -7.816 1.00 61.38 308 LEU A N 1
ATOM 2510 C CA . LEU A 1 308 ? 9.640 25.995 -6.352 1.00 61.38 308 LEU A CA 1
ATOM 2511 C C . LEU A 1 308 ? 10.342 24.762 -5.772 1.00 61.38 308 LEU A C 1
ATOM 2513 O O . LEU A 1 308 ? 10.725 24.787 -4.595 1.00 61.38 308 LEU A O 1
ATOM 2517 N N . ASP A 1 309 ? 10.478 23.684 -6.546 1.00 70.69 309 ASP A N 1
ATOM 2518 C CA . ASP A 1 309 ? 11.179 22.469 -6.145 1.00 70.69 309 ASP A CA 1
ATOM 2519 C C . ASP A 1 309 ? 12.394 22.184 -7.036 1.00 70.69 309 ASP A C 1
ATOM 2521 O O . ASP A 1 309 ? 12.432 22.535 -8.212 1.00 70.69 309 ASP A O 1
ATOM 2525 N N . ALA A 1 310 ? 13.413 21.540 -6.461 1.00 73.19 310 ALA A N 1
ATOM 2526 C CA . ALA A 1 310 ? 14.593 21.121 -7.216 1.00 73.19 310 ALA A CA 1
ATOM 2527 C C . ALA A 1 310 ? 14.217 20.123 -8.322 1.00 73.19 310 ALA A C 1
ATOM 2529 O O . ALA A 1 310 ? 14.873 20.105 -9.359 1.00 73.19 310 ALA A O 1
ATOM 2530 N N . GLY A 1 311 ? 13.161 19.328 -8.101 1.00 72.69 311 GLY A N 1
ATOM 2531 C CA . GLY A 1 311 ? 12.595 18.364 -9.047 1.00 72.69 311 GLY A CA 1
ATOM 2532 C C . GLY A 1 311 ? 12.207 18.963 -10.393 1.00 72.69 311 GLY A C 1
ATOM 2533 O O . GLY A 1 311 ? 12.453 18.334 -11.414 1.00 72.69 311 GLY A O 1
ATOM 2534 N N . ASP A 1 312 ? 11.690 20.191 -10.394 1.00 77.06 312 ASP A N 1
ATOM 2535 C CA . ASP A 1 312 ? 11.183 20.854 -11.601 1.00 77.06 312 ASP A CA 1
ATOM 2536 C C . ASP A 1 312 ? 12.282 21.609 -12.368 1.00 77.06 312 ASP A C 1
ATOM 2538 O O . ASP A 1 312 ? 12.045 22.151 -13.443 1.00 77.06 312 ASP A O 1
ATOM 2542 N N . ARG A 1 313 ? 13.507 21.646 -11.824 1.00 86.44 313 ARG A N 1
ATOM 2543 C CA . ARG A 1 313 ? 14.659 22.326 -12.439 1.00 86.44 313 ARG A CA 1
ATOM 2544 C C . ARG A 1 313 ? 15.468 21.436 -13.369 1.00 86.44 313 ARG A C 1
ATOM 2546 O O . ARG A 1 313 ? 16.421 21.924 -13.967 1.00 86.44 313 ARG A O 1
ATOM 2553 N N . PHE A 1 314 ? 15.134 20.152 -13.465 1.00 89.88 314 PHE A N 1
ATOM 2554 C CA . PHE A 1 314 ? 15.854 19.203 -14.303 1.00 89.88 314 PHE A CA 1
ATOM 2555 C C . PHE A 1 314 ? 14.895 18.313 -15.078 1.00 89.88 314 PHE A C 1
ATOM 2557 O O . PHE A 1 314 ? 13.943 17.780 -14.512 1.00 89.88 314 PHE A O 1
ATOM 2564 N N . TYR A 1 315 ? 15.211 18.074 -16.347 1.00 86.25 315 TYR A N 1
ATOM 2565 C CA . TYR A 1 315 ? 14.646 16.963 -17.107 1.00 86.25 315 TYR A CA 1
ATOM 2566 C C . TYR A 1 315 ? 15.772 16.103 -17.683 1.00 86.25 315 TYR A C 1
ATOM 2568 O O . TYR A 1 315 ? 16.890 16.573 -17.907 1.00 86.25 315 TYR A O 1
ATOM 2576 N N . VAL A 1 316 ? 15.483 14.817 -17.874 1.00 86.69 316 VAL A N 1
ATOM 2577 C CA . VAL A 1 316 ? 16.412 13.856 -18.475 1.00 86.69 316 VAL A CA 1
ATOM 2578 C C . VAL A 1 316 ? 16.181 13.879 -19.982 1.00 86.69 316 VAL A C 1
ATOM 2580 O O . VAL A 1 316 ? 15.101 13.514 -20.433 1.00 86.69 316 VAL A O 1
ATOM 2583 N N . GLU A 1 317 ? 17.169 14.325 -20.752 1.00 86.81 317 GLU A N 1
ATOM 2584 C CA . GLU A 1 317 ? 17.091 14.373 -22.218 1.00 86.81 317 GLU A CA 1
ATOM 2585 C C . GLU A 1 317 ? 17.437 13.016 -22.835 1.00 86.81 317 GLU A C 1
ATOM 2587 O O . GLU A 1 317 ? 16.762 12.557 -23.751 1.00 86.81 317 GLU A O 1
ATOM 2592 N N . GLN A 1 318 ? 18.478 12.355 -22.319 1.00 86.19 318 GLN A N 1
ATOM 2593 C CA . GLN A 1 318 ? 18.930 11.053 -22.812 1.00 86.19 318 GLN A CA 1
ATOM 2594 C C . GLN A 1 318 ? 19.258 10.125 -21.650 1.00 86.19 318 GLN A C 1
ATOM 2596 O O . GLN A 1 318 ? 19.735 10.569 -20.604 1.00 86.19 318 GLN A O 1
ATOM 2601 N N . VAL A 1 319 ? 19.038 8.824 -21.836 1.00 90.19 319 VAL A N 1
ATOM 2602 C CA . VAL A 1 319 ? 19.402 7.787 -20.868 1.00 90.19 319 VAL A CA 1
ATOM 2603 C C . VAL A 1 319 ? 19.759 6.490 -21.591 1.00 90.19 319 VAL A C 1
ATOM 2605 O O . VAL A 1 319 ? 19.099 6.110 -22.552 1.00 90.19 319 VAL A O 1
ATOM 2608 N N . GLY A 1 320 ? 20.791 5.796 -21.120 1.00 89.12 320 GLY A N 1
ATOM 2609 C CA . GLY A 1 320 ? 21.211 4.498 -21.637 1.00 89.12 320 GLY A CA 1
ATOM 2610 C C . GLY A 1 320 ? 21.798 3.613 -20.542 1.00 89.12 320 GLY A C 1
ATOM 2611 O O . GLY A 1 320 ? 22.318 4.105 -19.541 1.00 89.12 320 GLY A O 1
ATOM 2612 N N . VAL A 1 321 ? 21.697 2.297 -20.725 1.00 92.19 321 VAL A N 1
ATOM 2613 C CA . VAL A 1 321 ? 22.225 1.282 -19.804 1.00 92.19 321 VAL A CA 1
ATOM 2614 C C . VAL A 1 321 ? 23.346 0.539 -20.506 1.00 92.19 321 VAL A C 1
ATOM 2616 O O . VAL A 1 321 ? 23.128 -0.064 -21.554 1.00 92.19 321 VAL A O 1
ATOM 2619 N N . PHE A 1 322 ? 24.525 0.537 -19.903 1.00 93.12 322 PHE A N 1
ATOM 2620 C CA . PHE A 1 322 ? 25.728 -0.015 -20.509 1.00 93.12 322 PHE A CA 1
ATOM 2621 C C . PHE A 1 322 ? 26.363 -1.028 -19.579 1.00 93.12 322 PHE A C 1
ATOM 2623 O O . PHE A 1 322 ? 26.317 -0.873 -18.359 1.00 93.12 322 PHE A O 1
ATOM 2630 N N . ARG A 1 323 ? 26.971 -2.069 -20.144 1.00 92.94 323 ARG A N 1
ATOM 2631 C CA . ARG A 1 323 ? 27.864 -2.923 -19.370 1.00 92.94 323 ARG A CA 1
ATOM 2632 C C . ARG A 1 323 ? 29.140 -2.154 -19.085 1.00 92.94 323 ARG A C 1
ATOM 2634 O O . ARG A 1 323 ? 29.675 -1.490 -19.963 1.00 92.94 323 ARG A O 1
ATOM 2641 N N . VAL A 1 324 ? 29.635 -2.267 -17.865 1.00 92.12 324 VAL A N 1
ATOM 2642 C CA . VAL A 1 324 ? 30.743 -1.445 -17.364 1.00 92.12 324 VAL A CA 1
ATOM 2643 C C . VAL A 1 324 ? 31.981 -1.608 -18.228 1.00 92.12 324 VAL A C 1
ATOM 2645 O O . VAL A 1 324 ? 32.569 -0.618 -18.640 1.00 92.12 324 VAL A O 1
ATOM 2648 N N . GLN A 1 325 ? 32.335 -2.849 -18.554 1.00 91.38 325 GLN A N 1
ATOM 2649 C CA . GLN A 1 325 ? 33.489 -3.175 -19.383 1.00 91.38 325 GLN A CA 1
ATOM 2650 C C . GLN A 1 325 ? 33.422 -2.573 -20.790 1.00 91.38 325 GLN A C 1
ATOM 2652 O O . GLN A 1 325 ? 34.472 -2.275 -21.352 1.00 91.38 325 GLN A O 1
ATOM 2657 N N . ASP A 1 326 ? 32.216 -2.359 -21.322 1.00 92.69 326 ASP A N 1
ATOM 2658 C CA . ASP A 1 326 ? 32.014 -1.832 -22.673 1.00 92.69 326 ASP A CA 1
ATOM 2659 C C . ASP A 1 326 ? 32.195 -0.303 -22.711 1.00 92.69 326 ASP A C 1
ATOM 2661 O O . ASP A 1 326 ? 32.459 0.249 -23.772 1.00 92.69 326 ASP A O 1
ATOM 2665 N N . VAL A 1 327 ? 32.102 0.370 -21.556 1.00 91.94 327 VAL A N 1
ATOM 2666 C CA . VAL A 1 327 ? 32.209 1.837 -21.416 1.00 91.94 327 VAL A CA 1
ATOM 2667 C C . VAL A 1 327 ? 33.341 2.272 -20.482 1.00 91.94 327 VAL A C 1
ATOM 2669 O O . VAL A 1 327 ? 33.379 3.413 -20.028 1.00 91.94 327 VAL A O 1
ATOM 2672 N N . LEU A 1 328 ? 34.295 1.386 -20.170 1.00 90.06 328 LEU A N 1
ATOM 2673 C CA . LEU A 1 328 ? 35.442 1.733 -19.316 1.00 90.06 328 LEU A CA 1
ATOM 2674 C C . LEU A 1 328 ? 36.302 2.847 -19.929 1.00 90.06 328 LEU A C 1
ATOM 2676 O O . LEU A 1 328 ? 36.836 3.673 -19.191 1.00 90.06 328 LEU A O 1
ATOM 2680 N N . ALA A 1 329 ? 36.426 2.885 -21.259 1.00 89.88 329 ALA A N 1
ATOM 2681 C CA . ALA A 1 329 ? 37.145 3.948 -21.957 1.00 89.88 329 ALA A CA 1
ATOM 2682 C C . ALA A 1 329 ? 36.428 5.299 -21.810 1.00 89.88 329 ALA A C 1
ATOM 2684 O O . ALA A 1 329 ? 37.068 6.298 -21.494 1.00 89.88 329 ALA A O 1
ATOM 2685 N N . ASP A 1 330 ? 35.102 5.321 -21.940 1.00 88.44 330 ASP A N 1
ATOM 2686 C CA . ASP A 1 330 ? 34.294 6.523 -21.727 1.00 88.44 330 ASP A CA 1
ATOM 2687 C C . ASP A 1 330 ? 34.353 6.984 -20.268 1.00 88.44 330 ASP A C 1
ATOM 2689 O O . ASP A 1 330 ? 34.547 8.165 -19.992 1.00 88.44 330 ASP A O 1
ATOM 2693 N N . ILE A 1 331 ? 34.266 6.050 -19.315 1.00 84.94 331 ILE A N 1
ATOM 2694 C CA . ILE A 1 331 ? 34.447 6.324 -17.883 1.00 84.94 331 ILE A CA 1
ATOM 2695 C C . ILE A 1 331 ? 35.828 6.931 -17.620 1.00 84.94 331 ILE A C 1
ATOM 2697 O O . ILE A 1 331 ? 35.930 7.882 -16.850 1.00 84.94 331 ILE A O 1
ATOM 2701 N N . MET A 1 332 ? 36.878 6.418 -18.264 1.00 89.50 332 MET A N 1
ATOM 2702 C CA . MET A 1 332 ? 38.230 6.963 -18.146 1.00 89.50 332 MET A CA 1
ATOM 2703 C C . MET A 1 332 ? 38.284 8.415 -18.639 1.00 89.50 332 MET A C 1
ATOM 2705 O O . MET A 1 332 ? 38.799 9.279 -17.930 1.00 89.50 332 MET A O 1
ATOM 2709 N N . VAL A 1 333 ? 37.688 8.704 -19.801 1.00 85.81 333 VAL A N 1
ATOM 2710 C CA . VAL A 1 333 ? 37.636 10.058 -20.380 1.00 85.81 333 VAL A CA 1
ATOM 2711 C C . VAL A 1 333 ? 36.812 11.009 -19.505 1.00 85.81 333 VAL A C 1
ATOM 2713 O O . VAL A 1 333 ? 37.300 12.065 -19.107 1.00 85.81 333 VAL A O 1
ATOM 2716 N N . PHE A 1 334 ? 35.583 10.639 -19.141 1.00 82.62 334 PHE A N 1
ATOM 2717 C CA . PHE A 1 334 ? 34.681 11.491 -18.357 1.00 82.62 334 PHE A CA 1
ATOM 2718 C C . PHE A 1 334 ? 35.081 11.613 -16.882 1.00 82.62 334 PHE A C 1
ATOM 2720 O O . PHE A 1 334 ? 34.811 12.631 -16.239 1.00 82.62 334 PHE A O 1
ATOM 2727 N N . GLY A 1 335 ? 35.698 10.574 -16.323 1.00 80.31 335 GLY A N 1
ATOM 2728 C CA . GLY A 1 335 ? 36.249 10.557 -14.971 1.00 80.31 335 GLY A CA 1
ATOM 2729 C C . GLY A 1 335 ? 37.566 11.324 -14.852 1.00 80.31 335 GLY A C 1
ATOM 2730 O O . GLY A 1 335 ? 37.907 11.748 -13.745 1.00 80.31 335 GLY A O 1
ATOM 2731 N N . ASN A 1 336 ? 38.237 11.578 -15.984 1.00 84.50 336 ASN A N 1
ATOM 2732 C CA . ASN A 1 336 ? 39.607 12.086 -16.068 1.00 84.50 336 ASN A CA 1
ATOM 2733 C C . ASN A 1 336 ? 40.615 11.151 -15.368 1.00 84.50 336 ASN A C 1
ATOM 2735 O O . ASN A 1 336 ? 41.496 11.598 -14.632 1.00 84.50 336 ASN A O 1
ATOM 2739 N N . GLU A 1 337 ? 40.442 9.844 -15.571 1.00 88.31 337 GLU A N 1
ATOM 2740 C CA . GLU A 1 337 ? 41.293 8.787 -15.016 1.00 88.31 337 GLU A CA 1
ATOM 2741 C C . GLU A 1 337 ? 42.485 8.537 -15.950 1.00 88.31 337 GLU A C 1
ATOM 2743 O O . GLU A 1 337 ? 42.377 8.693 -17.168 1.00 88.31 337 GLU A O 1
ATOM 2748 N N . ARG A 1 338 ? 43.648 8.144 -15.416 1.00 92.75 338 ARG A N 1
ATOM 2749 C CA . ARG A 1 338 ? 44.877 8.082 -16.236 1.00 92.75 338 ARG A CA 1
ATOM 2750 C C . ARG A 1 338 ? 44.942 6.851 -17.135 1.00 92.75 338 ARG A C 1
ATOM 2752 O O . ARG A 1 338 ? 45.713 6.832 -18.092 1.00 92.75 338 ARG A O 1
ATOM 2759 N N . ASN A 1 339 ? 44.214 5.797 -16.782 1.00 94.94 339 ASN A N 1
ATOM 2760 C CA . ASN A 1 339 ? 44.178 4.527 -17.499 1.00 94.94 339 ASN A CA 1
ATOM 2761 C C . ASN A 1 339 ? 42.895 3.742 -17.157 1.00 94.94 339 ASN A C 1
ATOM 2763 O O . ASN A 1 339 ? 42.172 4.080 -16.219 1.00 94.94 339 ASN A O 1
ATOM 2767 N N . LEU A 1 340 ? 42.628 2.670 -17.913 1.00 91.44 340 LEU A N 1
ATOM 2768 C CA . LEU A 1 340 ? 41.431 1.832 -17.748 1.00 91.44 340 LEU A CA 1
ATOM 2769 C C . LEU A 1 340 ? 41.354 1.133 -16.382 1.00 91.44 340 LEU A C 1
ATOM 2771 O O . LEU A 1 340 ? 40.255 0.838 -15.918 1.00 91.44 340 LEU A O 1
ATOM 2775 N N . GLU A 1 341 ? 42.494 0.862 -15.744 1.00 93.50 341 GLU A N 1
ATOM 2776 C CA . GLU A 1 341 ? 42.521 0.210 -14.432 1.00 93.50 341 GLU A CA 1
ATOM 2777 C C . GLU A 1 341 ? 42.111 1.186 -13.325 1.00 93.50 341 GLU A C 1
ATOM 2779 O O . GLU A 1 341 ? 41.321 0.831 -12.458 1.00 93.50 341 GLU A O 1
ATOM 2784 N N . GLU A 1 342 ? 42.545 2.447 -13.402 1.00 90.69 342 GLU A N 1
ATOM 2785 C CA . GLU A 1 342 ? 42.059 3.513 -12.517 1.00 90.69 342 GLU A CA 1
ATOM 2786 C C . GLU A 1 342 ? 40.563 3.768 -12.708 1.00 90.69 342 GLU A C 1
ATOM 2788 O O . GLU A 1 342 ? 39.836 3.882 -11.726 1.00 90.69 342 GLU A O 1
ATOM 2793 N N . ALA A 1 343 ? 40.078 3.761 -13.953 1.00 87.88 343 ALA A N 1
ATOM 2794 C CA . ALA A 1 343 ? 38.649 3.848 -14.249 1.00 87.88 343 ALA A CA 1
ATOM 2795 C C . ALA A 1 343 ? 37.851 2.687 -13.638 1.00 87.88 343 ALA A C 1
ATOM 2797 O O . ALA A 1 343 ? 36.805 2.908 -13.020 1.00 87.88 343 ALA A O 1
ATOM 2798 N N . ARG A 1 344 ? 38.360 1.454 -13.752 1.00 89.31 344 ARG A N 1
ATOM 2799 C CA . ARG A 1 344 ? 37.756 0.278 -13.117 1.00 89.31 344 ARG A CA 1
ATOM 2800 C C . ARG A 1 344 ? 37.768 0.398 -11.596 1.00 89.31 344 ARG A C 1
ATOM 2802 O O . ARG A 1 344 ? 36.724 0.202 -10.982 1.00 89.31 344 ARG A O 1
ATOM 2809 N N . GLN A 1 345 ? 38.896 0.764 -10.994 1.00 87.75 345 GLN A N 1
ATOM 2810 C CA . GLN A 1 345 ? 39.016 0.904 -9.543 1.00 87.75 345 GLN A CA 1
ATOM 2811 C C . GLN A 1 345 ? 38.098 2.011 -9.007 1.00 87.75 345 GLN A C 1
ATOM 2813 O O . GLN A 1 345 ? 37.363 1.789 -8.052 1.00 87.75 345 GLN A O 1
ATOM 2818 N N . SER A 1 346 ? 38.065 3.174 -9.663 1.00 82.38 346 SER A N 1
ATOM 2819 C CA . SER A 1 346 ? 37.174 4.301 -9.348 1.00 82.38 346 SER A CA 1
ATOM 2820 C C . SER A 1 346 ? 3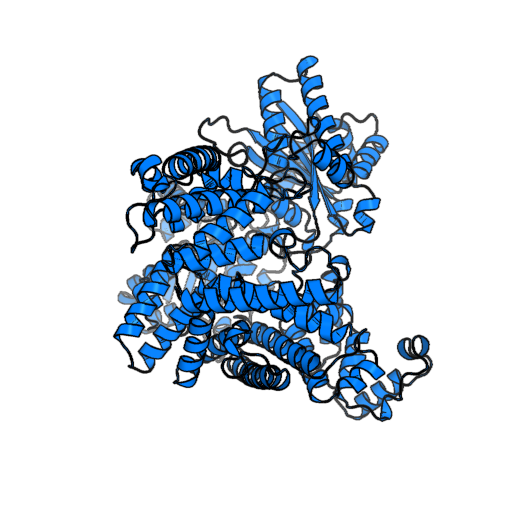5.698 3.883 -9.399 1.00 82.38 346 SER A C 1
ATOM 2822 O O . SER A 1 346 ? 34.892 4.243 -8.530 1.00 82.38 346 SER A O 1
ATOM 2824 N N . PHE A 1 347 ? 35.350 3.041 -10.378 1.00 83.31 347 PHE A N 1
ATOM 2825 C CA . PHE A 1 347 ? 34.034 2.425 -10.483 1.00 83.31 347 PHE A CA 1
ATOM 2826 C C . PHE A 1 347 ? 33.773 1.406 -9.359 1.00 83.31 347 PHE A C 1
ATOM 2828 O O . PHE A 1 347 ? 32.708 1.434 -8.745 1.00 83.31 347 PHE A O 1
ATOM 2835 N N . GLU A 1 348 ? 34.714 0.520 -9.035 1.00 83.19 348 GLU A N 1
ATOM 2836 C CA . GLU A 1 348 ? 34.582 -0.479 -7.965 1.00 83.19 348 GLU A CA 1
ATOM 2837 C C . GLU A 1 348 ? 34.448 0.160 -6.578 1.00 83.19 348 GLU A C 1
ATOM 2839 O O . GLU A 1 348 ? 33.483 -0.142 -5.863 1.00 83.19 348 GLU A O 1
ATOM 2844 N N . ASP A 1 349 ? 35.302 1.136 -6.270 1.00 81.12 349 ASP A N 1
ATOM 2845 C CA . ASP A 1 349 ? 35.291 1.957 -5.053 1.00 81.12 349 ASP A CA 1
ATOM 2846 C C . ASP A 1 349 ? 33.979 2.737 -4.885 1.00 81.12 349 ASP A C 1
ATOM 2848 O O . ASP A 1 349 ? 33.653 3.229 -3.796 1.00 81.12 349 ASP A O 1
ATOM 2852 N N . ALA A 1 350 ? 33.178 2.841 -5.952 1.00 73.94 350 ALA A N 1
ATOM 2853 C CA . ALA A 1 350 ? 31.875 3.468 -5.893 1.00 73.94 350 ALA A CA 1
ATOM 2854 C C . ALA A 1 350 ? 30.805 2.691 -5.117 1.00 73.94 350 ALA A C 1
ATOM 2856 O O . ALA A 1 350 ? 29.815 3.304 -4.716 1.00 73.94 350 ALA A O 1
ATOM 2857 N N . ALA A 1 351 ? 31.003 1.393 -4.853 1.00 69.50 351 ALA A N 1
ATOM 2858 C CA . ALA A 1 351 ? 30.128 0.603 -3.979 1.00 69.50 351 ALA A CA 1
ATOM 2859 C C . ALA A 1 351 ? 30.964 -0.223 -2.986 1.00 69.50 351 ALA A C 1
ATOM 2861 O O . ALA A 1 351 ? 31.462 -1.286 -3.369 1.00 69.50 351 ALA A O 1
ATOM 2862 N N . PRO A 1 352 ? 31.111 0.233 -1.726 1.00 70.12 352 PRO A N 1
ATOM 2863 C CA . PRO A 1 352 ? 31.934 -0.449 -0.734 1.00 70.12 352 PRO A CA 1
ATOM 2864 C C . PRO A 1 352 ? 31.479 -1.898 -0.527 1.00 70.12 352 PRO A C 1
ATOM 2866 O O . PRO A 1 352 ? 30.298 -2.151 -0.281 1.00 70.12 352 PRO A O 1
ATOM 2869 N N . LEU A 1 353 ? 32.419 -2.848 -0.554 1.00 67.75 353 LEU A N 1
ATOM 2870 C CA . LEU A 1 353 ? 32.151 -4.271 -0.289 1.00 67.75 353 LEU A CA 1
ATOM 2871 C C . LEU A 1 353 ? 31.402 -4.493 1.040 1.00 67.75 353 LEU A C 1
ATOM 2873 O O . LEU A 1 353 ? 30.491 -5.314 1.107 1.00 67.75 353 LEU A O 1
ATOM 2877 N N . SER A 1 354 ? 31.706 -3.693 2.068 1.00 68.38 354 SER A N 1
ATOM 2878 C CA . SER A 1 354 ? 31.092 -3.786 3.402 1.00 68.38 354 SER A CA 1
ATOM 2879 C C . SER A 1 354 ? 29.587 -3.513 3.441 1.00 68.38 354 SER A C 1
ATOM 2881 O O . SER A 1 354 ? 28.918 -3.896 4.399 1.00 68.38 354 SER A O 1
ATOM 2883 N N . ASP A 1 355 ? 29.048 -2.791 2.458 1.00 65.00 355 ASP A N 1
ATOM 2884 C CA . ASP A 1 355 ? 27.612 -2.512 2.389 1.00 65.00 355 ASP A CA 1
ATOM 2885 C C . ASP A 1 355 ? 26.878 -3.572 1.549 1.00 65.00 355 ASP A C 1
ATOM 2887 O O . ASP A 1 355 ? 25.713 -3.866 1.824 1.00 65.00 355 ASP A O 1
ATOM 2891 N N . ARG A 1 356 ? 27.587 -4.261 0.639 1.00 65.06 356 ARG A N 1
ATOM 2892 C CA . ARG A 1 356 ? 27.071 -5.456 -0.053 1.00 65.06 356 ARG A CA 1
ATOM 2893 C C . ARG A 1 356 ? 26.813 -6.603 0.918 1.00 65.06 356 ARG A C 1
ATOM 2895 O O . ARG A 1 356 ? 25.767 -7.238 0.851 1.00 65.06 356 ARG A O 1
ATOM 2902 N N . GLU A 1 357 ? 27.716 -6.816 1.876 1.00 65.25 357 GLU A N 1
ATOM 2903 C CA . GLU A 1 357 ? 27.551 -7.825 2.937 1.00 65.25 357 GLU A CA 1
ATOM 2904 C C . GLU A 1 357 ? 26.292 -7.593 3.793 1.00 65.25 357 GLU A C 1
ATOM 2906 O O . GLU A 1 357 ? 25.765 -8.524 4.396 1.00 65.25 357 GLU A O 1
ATOM 2911 N N . LYS A 1 358 ? 25.773 -6.359 3.816 1.00 62.34 358 LYS A N 1
ATOM 2912 C CA . LYS A 1 358 ? 24.539 -5.980 4.520 1.00 62.34 358 LYS A CA 1
ATOM 2913 C C . LYS A 1 358 ? 23.291 -6.024 3.625 1.00 62.34 358 LYS A C 1
ATOM 2915 O O . LYS A 1 358 ? 22.228 -5.589 4.063 1.00 62.34 358 LYS A O 1
ATOM 2920 N N . GLY A 1 359 ? 23.412 -6.506 2.385 1.00 62.78 359 GLY A N 1
ATOM 2921 C CA . GLY A 1 359 ? 22.311 -6.611 1.424 1.00 62.78 359 GLY A CA 1
ATOM 2922 C C . GLY A 1 359 ? 21.922 -5.296 0.742 1.00 62.78 359 GLY A C 1
ATOM 2923 O O . GLY A 1 359 ? 20.813 -5.202 0.220 1.00 62.78 359 GLY A O 1
ATOM 2924 N N . TYR A 1 360 ? 22.791 -4.277 0.755 1.00 67.44 360 TYR A N 1
ATOM 2925 C CA . TYR A 1 360 ? 22.554 -3.034 0.016 1.00 67.44 360 TYR A CA 1
ATOM 2926 C C . TYR A 1 360 ? 23.055 -3.164 -1.420 1.00 67.44 360 TYR A C 1
ATOM 2928 O O . TYR A 1 360 ? 24.172 -3.626 -1.665 1.00 67.44 360 TYR A O 1
ATOM 2936 N N . PHE A 1 361 ? 22.251 -2.675 -2.362 1.00 72.06 361 PHE A N 1
ATOM 2937 C CA . PHE A 1 361 ? 22.653 -2.503 -3.753 1.00 72.06 361 PHE A CA 1
ATOM 2938 C C . PHE A 1 361 ? 22.900 -1.020 -4.022 1.00 72.06 361 PHE A C 1
ATOM 2940 O O . PHE A 1 361 ? 22.156 -0.149 -3.562 1.00 72.06 361 PHE A O 1
ATOM 2947 N N . TYR A 1 362 ? 23.961 -0.725 -4.767 1.00 78.62 362 TYR A N 1
ATOM 2948 C CA . TYR A 1 362 ? 24.273 0.634 -5.191 1.00 78.62 362 TYR A CA 1
ATOM 2949 C C . TYR A 1 362 ? 24.011 0.747 -6.669 1.00 78.62 362 TYR A C 1
ATOM 2951 O O . TYR A 1 362 ? 24.637 0.067 -7.478 1.00 78.62 362 TYR A O 1
ATOM 2959 N N . LEU A 1 363 ? 23.109 1.647 -7.010 1.00 84.00 363 LEU A N 1
ATOM 2960 C CA . LEU A 1 363 ? 22.895 1.999 -8.387 1.00 84.00 363 LEU A CA 1
ATOM 2961 C C . LEU A 1 363 ? 23.924 3.044 -8.794 1.00 84.00 363 LEU A C 1
ATOM 2963 O O . LEU A 1 363 ? 24.109 4.068 -8.126 1.00 84.00 363 LEU A O 1
ATOM 2967 N N . ARG A 1 364 ? 24.592 2.770 -9.908 1.00 86.88 364 ARG A N 1
ATOM 2968 C CA . ARG A 1 364 ? 25.641 3.625 -10.449 1.00 86.88 364 ARG A CA 1
ATOM 2969 C C . ARG A 1 364 ? 25.074 4.378 -11.643 1.00 86.88 364 ARG A C 1
ATOM 2971 O O . ARG A 1 364 ? 24.673 3.766 -12.634 1.00 86.88 364 ARG A O 1
ATOM 2978 N N . THR A 1 365 ? 25.018 5.702 -11.526 1.00 88.31 365 THR A N 1
ATOM 2979 C CA . THR A 1 365 ? 24.584 6.596 -12.604 1.00 88.31 365 THR A CA 1
ATOM 2980 C C . THR A 1 365 ? 25.688 7.585 -12.940 1.00 88.31 365 THR A C 1
ATOM 2982 O O . THR A 1 365 ? 26.176 8.317 -12.085 1.00 88.31 365 THR A O 1
ATOM 2985 N N . TRP A 1 366 ? 26.073 7.636 -14.206 1.00 87.81 366 TRP A N 1
ATOM 2986 C CA . TRP A 1 366 ? 26.861 8.717 -14.771 1.00 87.81 366 TRP A CA 1
ATOM 2987 C C . TRP A 1 366 ? 25.901 9.772 -15.313 1.00 87.81 366 TRP A C 1
ATOM 2989 O O . TRP A 1 366 ? 25.213 9.545 -16.307 1.00 87.81 366 TRP A O 1
ATOM 2999 N N . THR A 1 367 ? 25.811 10.913 -14.640 1.00 89.75 367 THR A N 1
ATOM 3000 C CA . THR A 1 367 ? 24.931 12.010 -15.044 1.00 89.75 367 THR A CA 1
ATOM 3001 C C . THR A 1 367 ? 25.767 13.089 -15.718 1.00 89.75 367 THR A C 1
ATOM 3003 O O . THR A 1 367 ? 26.640 13.670 -15.089 1.00 89.75 367 THR A O 1
ATOM 3006 N N . LEU A 1 368 ? 25.529 13.378 -16.990 1.00 89.44 368 LEU A N 1
ATOM 3007 C CA . LEU A 1 368 ? 26.115 14.529 -17.669 1.00 89.44 368 LEU A CA 1
ATOM 3008 C C . LEU A 1 368 ? 25.114 15.675 -17.623 1.00 89.44 368 LEU A C 1
ATOM 3010 O O . LEU A 1 368 ? 23.962 15.493 -18.002 1.00 89.44 368 LEU A O 1
ATOM 3014 N N . ILE A 1 369 ? 25.535 16.849 -17.164 1.00 91.44 369 ILE A N 1
ATOM 3015 C CA . ILE A 1 369 ? 24.696 18.045 -17.235 1.00 91.44 369 ILE A CA 1
ATOM 3016 C C . ILE A 1 369 ? 25.047 18.855 -18.474 1.00 91.44 369 ILE A C 1
ATOM 3018 O O . ILE A 1 369 ? 26.211 19.197 -18.677 1.00 91.44 369 ILE A O 1
ATOM 3022 N N . SER A 1 370 ? 24.035 19.168 -19.280 1.00 90.69 370 SER A N 1
ATOM 3023 C CA . SER A 1 370 ? 24.148 20.133 -20.368 1.00 90.69 370 SER A CA 1
ATOM 3024 C C . SER A 1 370 ? 23.960 21.541 -19.811 1.00 90.69 370 SER A C 1
ATOM 3026 O O . SER A 1 370 ? 22.898 21.886 -19.290 1.00 90.69 370 SER A O 1
ATOM 3028 N N . THR A 1 371 ? 25.019 22.347 -19.850 1.00 90.56 371 THR A N 1
ATOM 3029 C CA . THR A 1 371 ? 25.009 23.730 -19.364 1.00 90.56 371 THR A CA 1
ATOM 3030 C C . THR A 1 371 ? 25.998 24.576 -20.153 1.00 90.56 371 THR A C 1
ATOM 3032 O O . THR A 1 371 ? 27.127 24.161 -20.403 1.00 90.56 371 THR A O 1
ATOM 3035 N N . ASP A 1 372 ? 25.570 25.768 -20.573 1.00 87.44 372 ASP A N 1
ATOM 3036 C CA . ASP A 1 372 ? 26.370 26.686 -21.398 1.00 87.44 372 ASP A CA 1
ATOM 3037 C C . ASP A 1 372 ? 26.964 26.022 -22.661 1.00 87.44 372 ASP A C 1
ATOM 3039 O O . ASP A 1 372 ? 28.093 26.308 -23.054 1.00 87.44 372 ASP A O 1
ATOM 3043 N N . GLY A 1 373 ? 26.221 25.094 -23.276 1.00 84.25 373 GLY A N 1
ATOM 3044 C CA . GLY A 1 373 ? 26.665 24.348 -24.460 1.00 84.25 373 GLY A CA 1
ATOM 3045 C C . GLY A 1 373 ? 27.737 23.283 -24.195 1.00 84.25 373 GLY A C 1
ATOM 3046 O O . GLY A 1 373 ? 28.216 22.672 -25.145 1.00 84.25 373 GLY A O 1
ATOM 3047 N N . ASN A 1 374 ? 28.103 23.038 -22.933 1.00 85.69 374 ASN A N 1
ATOM 3048 C CA . ASN A 1 374 ? 29.063 22.012 -22.534 1.00 85.69 374 ASN A CA 1
ATOM 3049 C C . ASN A 1 374 ? 28.366 20.864 -21.797 1.00 85.69 374 ASN A C 1
ATOM 3051 O O . ASN A 1 374 ? 27.425 21.082 -21.032 1.00 85.69 374 ASN A O 1
ATOM 3055 N N . LEU A 1 375 ? 28.882 19.647 -21.979 1.00 86.94 375 LEU A N 1
ATOM 3056 C CA . LEU A 1 375 ? 28.515 18.486 -21.172 1.00 86.94 375 LEU A CA 1
ATOM 3057 C C . LEU A 1 375 ? 29.524 18.327 -20.039 1.00 86.94 375 LEU A C 1
ATOM 3059 O O . LEU A 1 375 ? 30.692 18.021 -20.275 1.00 86.94 375 LEU A O 1
ATOM 3063 N N . ILE A 1 376 ? 29.072 18.520 -18.803 1.00 87.56 376 ILE A N 1
ATOM 3064 C CA . ILE A 1 376 ? 29.921 18.342 -17.625 1.00 87.56 376 ILE A CA 1
ATOM 3065 C C . ILE A 1 376 ? 29.580 16.991 -16.985 1.00 87.56 376 ILE A C 1
ATOM 3067 O O . ILE A 1 376 ? 28.448 16.812 -16.523 1.00 87.56 376 ILE A O 1
ATOM 3071 N N . PRO A 1 377 ? 30.519 16.029 -16.938 1.00 85.31 377 PRO A N 1
ATOM 3072 C CA . PRO A 1 377 ? 30.259 14.725 -16.350 1.00 85.31 377 PRO A CA 1
ATOM 3073 C C . PRO A 1 377 ? 30.192 14.812 -14.824 1.00 85.31 377 PRO A C 1
ATOM 3075 O O . PRO A 1 377 ? 31.023 15.439 -14.162 1.00 85.31 377 PRO A O 1
ATOM 3078 N N . PHE A 1 378 ? 29.208 14.129 -14.253 1.00 81.56 378 PHE A N 1
ATOM 3079 C CA . PHE A 1 378 ? 28.944 14.101 -12.826 1.00 81.56 378 PHE A CA 1
ATOM 3080 C C . PHE A 1 378 ? 28.546 12.680 -12.387 1.00 81.56 378 PHE A C 1
ATOM 3082 O O . PHE A 1 378 ? 27.470 12.178 -12.705 1.00 81.56 378 PHE A O 1
ATOM 3089 N N . LEU A 1 379 ? 29.435 11.999 -11.655 1.00 77.50 379 LEU A N 1
ATOM 3090 C CA . LEU A 1 379 ? 29.163 10.655 -11.141 1.00 77.50 379 LEU A CA 1
ATOM 3091 C C . LEU A 1 379 ? 28.213 10.730 -9.935 1.00 77.50 379 LEU A C 1
ATOM 3093 O O . LEU A 1 379 ? 28.553 11.277 -8.880 1.00 77.50 379 LEU A O 1
ATOM 3097 N N . CYS A 1 380 ? 27.038 10.137 -10.099 1.00 71.88 380 CYS A N 1
ATOM 3098 C CA . CYS A 1 380 ? 25.980 10.033 -9.108 1.00 71.88 380 CYS A CA 1
ATOM 3099 C C . CYS A 1 380 ? 25.965 8.634 -8.485 1.00 71.88 380 CYS A C 1
ATOM 3101 O O . CYS A 1 380 ? 26.241 7.620 -9.133 1.00 71.88 380 CYS A O 1
ATOM 3103 N N . ARG A 1 381 ? 25.660 8.581 -7.188 1.00 70.94 381 ARG A N 1
ATOM 3104 C CA . ARG A 1 381 ? 25.568 7.331 -6.430 1.00 70.94 381 ARG A CA 1
ATOM 3105 C C . ARG A 1 381 ? 24.276 7.349 -5.640 1.00 70.94 381 ARG A C 1
ATOM 3107 O O . ARG A 1 381 ? 24.150 8.138 -4.705 1.00 70.94 381 ARG A O 1
ATOM 3114 N N . THR A 1 382 ? 23.380 6.428 -5.962 1.00 65.81 382 THR A N 1
ATOM 3115 C CA . THR A 1 382 ? 22.149 6.237 -5.198 1.00 65.81 382 THR A CA 1
ATOM 3116 C C . THR A 1 382 ? 22.237 4.883 -4.510 1.00 65.81 382 THR A C 1
ATOM 3118 O O . THR A 1 382 ? 22.241 3.835 -5.158 1.00 65.81 382 THR A O 1
ATOM 3121 N N . GLY A 1 383 ? 22.395 4.902 -3.186 1.00 54.19 383 GLY A N 1
ATOM 3122 C CA . GLY A 1 383 ? 22.352 3.690 -2.372 1.00 54.19 383 GLY A CA 1
ATOM 3123 C C . GLY A 1 383 ? 20.905 3.288 -2.123 1.00 54.19 383 GLY A C 1
ATOM 3124 O O . GLY A 1 383 ? 20.121 4.105 -1.641 1.00 54.19 383 GLY A O 1
ATOM 3125 N N . PHE A 1 384 ? 20.554 2.041 -2.426 1.00 56.59 384 PHE A N 1
ATOM 3126 C CA . PHE A 1 384 ? 19.225 1.508 -2.159 1.00 56.59 384 PHE A CA 1
ATOM 3127 C C . PHE A 1 384 ? 19.266 0.731 -0.859 1.00 56.59 384 PHE A C 1
ATOM 3129 O O . PHE A 1 384 ? 19.962 -0.278 -0.733 1.00 56.59 384 PHE A O 1
ATOM 3136 N N . GLY A 1 385 ? 18.504 1.222 0.117 1.00 51.41 385 GLY A N 1
ATOM 3137 C CA . GLY A 1 385 ? 18.088 0.384 1.225 1.00 51.41 385 GLY A CA 1
ATOM 3138 C C . GLY A 1 385 ? 17.092 -0.677 0.744 1.00 51.41 385 GLY A C 1
ATOM 3139 O O . GLY A 1 385 ? 16.451 -0.489 -0.290 1.00 51.41 385 GLY A O 1
ATOM 3140 N N . PRO A 1 386 ? 16.905 -1.759 1.508 1.00 44.69 386 PRO A N 1
ATOM 3141 C CA . PRO A 1 386 ? 16.003 -2.864 1.177 1.00 44.69 386 PRO A CA 1
ATOM 3142 C C . PRO A 1 386 ? 14.501 -2.514 1.020 1.00 44.69 386 PRO A C 1
ATOM 3144 O O . PRO A 1 386 ? 13.685 -3.422 1.017 1.00 44.69 386 PRO A O 1
ATOM 3147 N N . THR A 1 387 ? 14.075 -1.247 0.940 1.00 46.31 387 THR A N 1
ATOM 3148 C CA . THR A 1 387 ? 12.645 -0.881 1.070 1.00 46.31 387 THR A CA 1
ATOM 3149 C C . THR A 1 387 ? 12.163 0.261 0.162 1.00 46.31 387 THR A C 1
ATOM 3151 O O . THR A 1 387 ? 11.206 0.943 0.517 1.00 46.31 387 THR A O 1
ATOM 3154 N N . GLY A 1 388 ? 12.816 0.528 -0.975 1.00 39.50 388 GLY A N 1
ATOM 3155 C CA . GLY A 1 388 ? 12.494 1.698 -1.814 1.00 39.50 388 GLY A CA 1
ATOM 3156 C C . GLY A 1 388 ? 11.635 1.449 -3.058 1.00 39.50 388 GLY A C 1
ATOM 3157 O O . GLY A 1 388 ? 10.856 2.318 -3.422 1.00 39.50 388 GLY A O 1
ATOM 3158 N N . SER A 1 389 ? 11.762 0.298 -3.723 1.00 43.25 389 SER A N 1
ATOM 3159 C CA . SER A 1 389 ? 11.192 0.109 -5.067 1.00 43.25 389 SER A CA 1
ATOM 3160 C C . SER A 1 389 ? 10.716 -1.326 -5.284 1.00 43.25 389 SER A C 1
ATOM 3162 O O . SER A 1 389 ? 11.433 -2.080 -5.926 1.00 43.25 389 SER A O 1
ATOM 3164 N N . THR A 1 390 ? 9.579 -1.720 -4.684 1.00 47.06 390 THR A N 1
ATOM 3165 C CA . THR A 1 390 ? 8.880 -3.041 -4.790 1.00 47.06 390 THR A CA 1
ATOM 3166 C C . THR A 1 390 ? 9.737 -4.314 -4.804 1.00 47.06 390 THR A C 1
ATOM 3168 O O . THR A 1 390 ? 9.237 -5.412 -5.025 1.00 47.06 390 THR A O 1
ATOM 3171 N N . LEU A 1 391 ? 11.016 -4.181 -4.496 1.00 52.44 391 LEU A N 1
ATOM 3172 C CA . LEU A 1 391 ? 11.985 -5.215 -4.318 1.00 52.44 391 LEU A CA 1
ATOM 3173 C C . LEU A 1 391 ? 13.028 -4.735 -3.324 1.00 52.44 391 LEU A C 1
ATOM 3175 O O . LEU A 1 391 ? 13.584 -3.639 -3.469 1.00 52.44 391 LEU A O 1
ATOM 3179 N N . PRO A 1 392 ? 13.334 -5.592 -2.352 1.00 62.50 392 PRO A N 1
ATOM 3180 C CA . PRO A 1 392 ? 12.614 -6.831 -2.005 1.00 62.50 392 PRO A CA 1
ATOM 3181 C C . PRO A 1 392 ? 11.133 -6.580 -1.602 1.00 62.50 392 PRO A C 1
ATOM 3183 O O . PRO A 1 392 ? 10.797 -5.459 -1.211 1.00 62.50 392 PRO A O 1
ATOM 3186 N N . PRO A 1 393 ? 10.234 -7.578 -1.770 1.00 69.81 393 PRO A N 1
ATOM 3187 C CA . PRO A 1 393 ? 8.815 -7.432 -1.440 1.00 69.81 393 PRO A CA 1
ATOM 3188 C C . PRO A 1 393 ? 8.637 -7.014 0.016 1.00 69.81 393 PRO A C 1
ATOM 3190 O O . PRO A 1 393 ? 9.474 -7.335 0.869 1.00 69.81 393 PRO A O 1
ATOM 3193 N N . ARG A 1 394 ? 7.542 -6.309 0.321 1.00 79.31 394 ARG A N 1
ATOM 3194 C CA . ARG A 1 394 ? 7.259 -5.936 1.704 1.00 79.31 394 ARG A CA 1
ATOM 3195 C C . ARG A 1 394 ? 7.053 -7.197 2.528 1.00 79.31 394 ARG A C 1
ATOM 3197 O O . ARG A 1 394 ? 6.392 -8.146 2.112 1.00 79.31 394 ARG A O 1
ATOM 3204 N N . MET A 1 395 ? 7.636 -7.180 3.718 1.00 80.12 395 MET A N 1
ATOM 3205 C CA . MET A 1 395 ? 7.386 -8.199 4.724 1.00 80.12 395 MET A CA 1
ATOM 3206 C C . MET A 1 395 ? 5.992 -7.963 5.283 1.00 80.12 395 MET A C 1
ATOM 3208 O O . MET A 1 395 ? 5.703 -6.849 5.722 1.00 80.12 395 MET A O 1
ATOM 3212 N N . GLY A 1 396 ? 5.151 -8.993 5.293 1.00 74.31 396 GLY A N 1
ATOM 3213 C CA . GLY A 1 396 ? 3.812 -8.852 5.848 1.00 74.31 396 GLY A CA 1
ATOM 3214 C C . GLY A 1 396 ? 3.859 -8.524 7.344 1.00 74.31 396 GLY A C 1
ATOM 3215 O O . GLY A 1 396 ? 4.812 -8.882 8.051 1.00 74.31 396 GLY A O 1
ATOM 3216 N N . GLU A 1 397 ? 2.813 -7.872 7.844 1.00 69.38 397 GLU A N 1
ATOM 3217 C CA . GLU A 1 397 ? 2.779 -7.315 9.199 1.00 69.38 397 GLU A CA 1
ATOM 3218 C C . GLU A 1 397 ? 3.138 -8.363 10.281 1.00 69.38 397 GLU A C 1
ATOM 3220 O O . GLU A 1 397 ? 2.762 -9.537 10.224 1.00 69.38 397 GLU A O 1
ATOM 3225 N N . GLY A 1 398 ? 3.958 -7.973 11.264 1.00 69.19 398 GLY A N 1
ATOM 3226 C CA . GLY A 1 398 ? 4.370 -8.846 12.373 1.00 69.19 398 GLY A CA 1
ATOM 3227 C C . GLY A 1 398 ? 5.475 -9.873 12.070 1.00 69.19 398 GLY A C 1
ATOM 3228 O O . GLY A 1 398 ? 5.867 -10.620 12.973 1.00 69.19 398 GLY A O 1
ATOM 3229 N N . VAL A 1 399 ? 6.029 -9.915 10.851 1.00 75.88 399 VAL A N 1
ATOM 3230 C CA . VAL A 1 399 ? 7.166 -10.794 10.523 1.00 75.88 399 VAL A CA 1
ATOM 3231 C C . VAL A 1 399 ? 8.478 -10.198 11.049 1.00 75.88 399 VAL A C 1
ATOM 3233 O O . VAL A 1 399 ? 8.825 -9.059 10.762 1.00 75.88 399 VAL A O 1
ATOM 3236 N N . ARG A 1 400 ? 9.236 -10.980 11.832 1.00 76.44 400 ARG A N 1
ATOM 3237 C CA . ARG A 1 400 ? 10.537 -10.571 12.414 1.00 76.44 400 ARG A CA 1
ATOM 3238 C C . ARG A 1 400 ? 11.760 -10.995 11.594 1.00 76.44 400 ARG A C 1
ATOM 3240 O O . ARG A 1 400 ? 12.881 -10.875 12.081 1.00 76.44 400 ARG A O 1
ATOM 3247 N N . MET A 1 401 ? 11.552 -11.547 10.405 1.00 76.69 401 MET A N 1
ATOM 3248 C CA . MET A 1 401 ? 12.635 -11.995 9.536 1.00 76.69 401 MET A CA 1
ATOM 3249 C C . MET A 1 401 ? 13.277 -10.775 8.846 1.00 76.69 401 MET A C 1
ATOM 3251 O O . MET A 1 401 ? 12.544 -9.929 8.329 1.00 76.69 401 MET A O 1
ATOM 3255 N N . PRO A 1 402 ? 14.616 -10.640 8.851 1.00 73.88 402 PRO A N 1
ATOM 3256 C CA . PRO A 1 402 ? 15.304 -9.625 8.069 1.00 73.88 402 PRO A CA 1
ATOM 3257 C C . PRO A 1 402 ? 14.949 -9.763 6.593 1.00 73.88 402 PRO A C 1
ATOM 3259 O O . PRO A 1 402 ? 14.905 -10.863 6.052 1.00 73.88 402 PRO A O 1
ATOM 3262 N N . ILE A 1 403 ? 14.765 -8.637 5.919 1.00 68.75 403 ILE A N 1
ATOM 3263 C CA . ILE A 1 403 ? 14.478 -8.613 4.485 1.00 68.75 403 ILE A CA 1
ATOM 3264 C C . ILE A 1 403 ? 15.568 -9.333 3.665 1.00 68.75 403 ILE A C 1
ATOM 3266 O O . ILE A 1 403 ? 15.266 -9.975 2.666 1.00 68.75 403 ILE A O 1
ATOM 3270 N N . SER A 1 404 ? 16.826 -9.287 4.114 1.00 72.56 404 SER A N 1
ATOM 3271 C CA . SER A 1 404 ? 17.951 -9.998 3.492 1.00 72.56 404 SER A CA 1
ATOM 3272 C C . SER A 1 404 ? 17.809 -11.526 3.497 1.00 72.56 404 SER A C 1
ATOM 3274 O O . SER A 1 404 ? 18.559 -12.204 2.803 1.00 72.56 404 SER A O 1
ATOM 3276 N N . GLU A 1 405 ? 16.894 -12.078 4.297 1.00 80.81 405 GLU A N 1
ATOM 3277 C CA . GLU A 1 405 ? 16.598 -13.513 4.326 1.00 80.81 405 GLU A CA 1
ATOM 3278 C C . GLU A 1 405 ? 15.477 -13.914 3.355 1.00 80.81 405 GLU A C 1
ATOM 3280 O O . GLU A 1 405 ? 15.266 -15.114 3.146 1.00 80.81 405 GLU A O 1
ATOM 3285 N N . LEU A 1 406 ? 14.775 -12.953 2.731 1.00 82.00 406 LEU A N 1
ATOM 3286 C CA . LEU A 1 406 ? 13.876 -13.274 1.627 1.00 82.00 406 LEU A CA 1
ATOM 3287 C C . LEU A 1 406 ? 14.696 -13.789 0.439 1.00 82.00 406 LEU A C 1
ATOM 3289 O O . LEU A 1 406 ? 15.700 -13.182 0.055 1.00 82.00 406 LEU A O 1
ATOM 3293 N N . PRO A 1 407 ? 14.280 -14.904 -0.174 1.00 84.81 407 PRO A N 1
ATOM 3294 C CA . PRO A 1 407 ? 14.984 -15.427 -1.324 1.00 84.81 407 PRO A CA 1
ATOM 3295 C C . PRO A 1 407 ? 14.812 -14.509 -2.541 1.00 84.81 407 PRO A C 1
ATOM 3297 O O . PRO A 1 407 ? 13.761 -13.885 -2.702 1.00 84.81 407 PRO A O 1
ATOM 3300 N N . PRO A 1 408 ? 15.815 -14.445 -3.434 1.00 78.44 408 PRO A N 1
ATOM 3301 C CA . PRO A 1 408 ? 15.687 -13.702 -4.679 1.00 78.44 408 PRO A CA 1
ATOM 3302 C C . PRO A 1 408 ? 14.569 -14.299 -5.538 1.00 78.44 408 PRO A C 1
ATOM 3304 O O . PRO A 1 408 ? 14.437 -15.523 -5.631 1.00 78.44 408 PRO A O 1
ATOM 3307 N N . VAL A 1 409 ? 13.806 -13.430 -6.207 1.00 75.88 409 VAL A N 1
ATOM 3308 C CA . VAL A 1 409 ? 12.642 -13.817 -7.021 1.00 75.88 409 VAL A CA 1
ATOM 3309 C C . VAL A 1 409 ? 13.011 -14.883 -8.053 1.00 75.88 409 VAL A C 1
ATOM 3311 O O . VAL A 1 409 ? 12.290 -15.858 -8.199 1.00 75.88 409 VAL A O 1
ATOM 3314 N N . SER A 1 410 ? 14.184 -14.805 -8.684 1.00 76.88 410 SER A N 1
ATOM 3315 C CA . SER A 1 410 ? 14.646 -15.822 -9.642 1.00 76.88 410 SER A CA 1
ATOM 3316 C C . SER A 1 410 ? 14.701 -17.248 -9.071 1.00 76.88 410 SER A C 1
ATOM 3318 O O . SER A 1 410 ? 14.375 -18.203 -9.776 1.00 76.88 410 SER A O 1
ATOM 3320 N N . ARG A 1 411 ? 15.052 -17.421 -7.788 1.00 84.56 411 ARG A N 1
ATOM 3321 C CA . ARG A 1 411 ? 15.007 -18.736 -7.122 1.00 84.56 411 ARG A CA 1
ATOM 3322 C C . ARG A 1 411 ? 13.581 -19.175 -6.823 1.00 84.56 411 ARG A C 1
ATOM 3324 O O . ARG A 1 411 ? 13.280 -20.355 -6.963 1.00 84.56 411 ARG A O 1
ATOM 3331 N N . VAL A 1 412 ? 12.719 -18.236 -6.438 1.00 86.88 412 VAL A N 1
ATOM 3332 C CA . VAL A 1 412 ? 11.285 -18.491 -6.232 1.00 86.88 412 VAL A CA 1
ATOM 3333 C C . VAL A 1 412 ? 10.646 -18.984 -7.531 1.00 86.88 412 VAL A C 1
ATOM 3335 O O . VAL A 1 412 ? 9.939 -19.985 -7.513 1.00 86.88 412 VAL A O 1
ATOM 3338 N N . ILE A 1 413 ? 10.974 -18.353 -8.663 1.00 81.81 413 ILE A N 1
ATOM 3339 C CA . ILE A 1 413 ? 10.511 -18.746 -10.002 1.00 81.81 413 ILE A CA 1
ATOM 3340 C C . ILE A 1 413 ? 10.974 -20.163 -10.348 1.00 81.81 413 ILE A C 1
ATOM 3342 O O . ILE A 1 413 ? 10.157 -21.011 -10.704 1.00 81.81 413 ILE A O 1
ATOM 3346 N N . ALA A 1 414 ? 12.270 -20.447 -10.195 1.00 87.06 414 ALA A N 1
ATOM 3347 C CA . ALA A 1 414 ? 12.812 -21.774 -10.482 1.00 87.06 414 ALA A CA 1
ATOM 3348 C C . ALA A 1 414 ? 12.134 -22.871 -9.638 1.00 87.06 414 ALA A C 1
ATOM 3350 O O . ALA A 1 414 ? 11.880 -23.975 -10.120 1.00 87.06 414 ALA A O 1
ATOM 3351 N N . GLU A 1 415 ? 11.805 -22.572 -8.382 1.00 94.94 415 GLU A N 1
ATOM 3352 C CA . GLU A 1 415 ? 11.102 -23.496 -7.494 1.00 94.94 415 GLU A CA 1
ATOM 3353 C C . GLU A 1 415 ? 9.603 -23.625 -7.799 1.00 94.94 415 GLU A C 1
ATOM 3355 O O . GLU A 1 415 ? 9.062 -24.730 -7.714 1.00 94.94 415 GLU A O 1
ATOM 3360 N N . ALA A 1 416 ? 8.940 -22.556 -8.242 1.00 91.50 416 ALA A N 1
ATOM 3361 C CA . ALA A 1 416 ? 7.581 -22.630 -8.777 1.00 91.50 416 ALA A CA 1
ATOM 3362 C C . ALA A 1 416 ? 7.516 -23.573 -9.995 1.00 91.50 416 ALA A C 1
ATOM 3364 O O . ALA A 1 416 ? 6.626 -24.419 -10.093 1.00 91.50 416 ALA A O 1
ATOM 3365 N N . GLU A 1 417 ? 8.512 -23.533 -10.884 1.00 89.88 417 GLU A N 1
ATOM 3366 C CA . GLU A 1 417 ? 8.615 -24.476 -12.004 1.00 89.88 417 GLU A CA 1
ATOM 3367 C C . GLU A 1 417 ? 8.880 -25.921 -11.561 1.00 89.88 417 GLU A C 1
ATOM 3369 O O . GLU A 1 417 ? 8.420 -26.862 -12.214 1.00 89.88 417 GLU A O 1
ATOM 3374 N N . ILE A 1 418 ? 9.613 -26.134 -10.462 1.00 92.44 418 ILE A N 1
ATOM 3375 C CA . ILE A 1 418 ? 9.749 -27.468 -9.857 1.00 92.44 418 ILE A CA 1
ATOM 3376 C C . ILE A 1 418 ? 8.370 -27.962 -9.409 1.00 92.44 418 ILE A C 1
ATOM 3378 O O . ILE A 1 418 ? 7.976 -29.057 -9.811 1.00 92.44 418 ILE A O 1
ATOM 3382 N N . LYS A 1 419 ? 7.599 -27.147 -8.672 1.00 92.94 419 LYS A N 1
ATOM 3383 C CA . LYS A 1 419 ? 6.225 -27.489 -8.255 1.00 92.94 419 LYS A CA 1
ATOM 3384 C C . LYS A 1 419 ? 5.350 -27.863 -9.452 1.00 92.94 419 LYS A C 1
ATOM 3386 O O . LYS A 1 419 ? 4.702 -28.909 -9.425 1.00 92.94 419 LYS A O 1
ATOM 3391 N N . ARG A 1 420 ? 5.368 -27.057 -10.521 1.00 90.69 420 ARG A N 1
ATOM 3392 C CA . ARG A 1 420 ? 4.589 -27.304 -11.751 1.00 90.69 420 ARG A CA 1
ATOM 3393 C C . ARG A 1 420 ? 4.986 -28.613 -12.438 1.00 90.69 420 ARG A C 1
ATOM 3395 O O . ARG A 1 420 ? 4.114 -29.405 -12.781 1.00 90.69 420 ARG A O 1
ATOM 3402 N N . ARG A 1 421 ? 6.288 -28.885 -12.594 1.00 90.69 421 ARG A N 1
ATOM 3403 C CA . ARG A 1 421 ? 6.789 -30.124 -13.228 1.00 90.69 421 ARG A CA 1
ATOM 3404 C C . ARG A 1 421 ? 6.451 -31.385 -12.445 1.00 90.69 421 ARG A C 1
ATOM 3406 O O . ARG A 1 421 ? 6.272 -32.437 -13.046 1.00 90.69 421 ARG A O 1
ATOM 3413 N N . MET A 1 422 ? 6.378 -31.282 -11.123 1.00 86.06 422 MET A N 1
ATOM 3414 C CA . MET A 1 422 ? 6.033 -32.411 -10.262 1.00 86.06 422 MET A CA 1
ATOM 3415 C C . MET A 1 422 ? 4.538 -32.750 -10.276 1.00 86.06 422 MET A C 1
ATOM 3417 O O . MET A 1 422 ? 4.162 -33.750 -9.675 1.00 86.06 422 MET A O 1
ATOM 3421 N N . GLY A 1 423 ? 3.695 -31.948 -10.941 1.00 85.19 423 GLY A N 1
ATOM 3422 C CA . GLY A 1 423 ? 2.259 -32.216 -11.039 1.00 85.19 423 GLY A CA 1
ATOM 3423 C C . GLY A 1 423 ? 1.563 -32.239 -9.678 1.00 85.19 423 GLY A C 1
ATOM 3424 O O . GLY A 1 423 ? 0.642 -33.026 -9.483 1.00 85.19 423 GLY A O 1
ATOM 3425 N N . ALA A 1 424 ? 2.034 -31.424 -8.725 1.00 83.75 424 ALA A N 1
ATOM 3426 C CA . ALA A 1 424 ? 1.451 -31.351 -7.390 1.00 83.75 424 ALA A CA 1
ATOM 3427 C C . ALA A 1 424 ? -0.045 -31.021 -7.480 1.00 83.75 424 ALA A C 1
ATOM 3429 O O . ALA A 1 424 ? -0.415 -30.051 -8.147 1.00 83.75 424 ALA A O 1
ATOM 3430 N N . THR A 1 425 ? -0.878 -31.803 -6.794 1.00 83.56 425 THR A N 1
ATOM 3431 C CA . THR A 1 425 ? -2.307 -31.513 -6.637 1.00 83.56 425 THR A CA 1
ATOM 3432 C C . THR A 1 425 ? -2.512 -30.185 -5.903 1.00 83.56 425 THR A C 1
ATOM 3434 O O . THR A 1 425 ? -1.601 -29.667 -5.245 1.00 83.56 425 THR A O 1
ATOM 3437 N N . ASP A 1 426 ? -3.732 -29.649 -5.959 1.00 76.31 426 ASP A N 1
ATOM 3438 C CA . ASP A 1 426 ? -4.088 -28.386 -5.296 1.00 76.31 426 ASP A CA 1
ATOM 3439 C C . ASP A 1 426 ? -3.887 -28.420 -3.772 1.00 76.31 426 ASP A C 1
ATOM 3441 O O . ASP A 1 426 ? -3.619 -27.389 -3.159 1.00 76.31 426 ASP A O 1
ATOM 3445 N N . ASP A 1 427 ? -3.949 -29.603 -3.152 1.00 76.50 427 ASP A N 1
ATOM 3446 C CA . ASP A 1 427 ? -3.684 -29.794 -1.722 1.00 76.50 427 ASP A CA 1
ATOM 3447 C C . ASP A 1 427 ? -2.249 -30.267 -1.419 1.00 76.50 427 ASP A C 1
ATOM 3449 O O . ASP A 1 427 ? -1.932 -30.602 -0.276 1.00 76.50 427 ASP A O 1
ATOM 3453 N N . GLY A 1 428 ? -1.394 -30.327 -2.448 1.00 77.69 428 GLY A N 1
ATOM 3454 C CA . GLY A 1 428 ? -0.007 -30.787 -2.392 1.00 77.69 428 GLY A CA 1
ATOM 3455 C C . GLY A 1 428 ? 0.173 -32.255 -2.014 1.00 77.69 428 GLY A C 1
ATOM 3456 O O . GLY A 1 428 ? 1.320 -32.678 -1.829 1.00 77.69 428 GLY A O 1
ATOM 3457 N N . SER A 1 429 ? -0.914 -33.019 -1.876 1.00 77.12 429 SER A N 1
ATOM 3458 C CA . SER A 1 429 ? -0.830 -34.439 -1.574 1.00 77.12 429 SER A CA 1
ATOM 3459 C C . SER A 1 429 ? -0.206 -35.208 -2.743 1.00 77.12 429 SER A C 1
ATOM 3461 O O . SER A 1 429 ? -0.336 -34.825 -3.909 1.00 77.12 429 SER A O 1
ATOM 3463 N N . PRO A 1 430 ? 0.543 -36.278 -2.445 1.00 80.81 430 PRO A N 1
ATOM 3464 C CA . PRO A 1 430 ? 0.955 -37.203 -3.483 1.00 80.81 430 PRO A CA 1
ATOM 3465 C C . PRO A 1 430 ? -0.269 -37.856 -4.134 1.00 80.81 430 PRO A C 1
ATOM 3467 O O . PRO A 1 430 ? -1.326 -37.995 -3.519 1.00 80.81 430 PRO A O 1
ATOM 3470 N N . SER A 1 431 ? -0.103 -38.305 -5.375 1.00 78.50 431 SER A N 1
ATOM 3471 C CA . SER A 1 431 ? -1.181 -38.905 -6.165 1.00 78.50 431 SER A CA 1
ATOM 3472 C C . SER A 1 431 ? -1.670 -40.242 -5.593 1.00 78.50 431 SER A C 1
ATOM 3474 O O . SER A 1 431 ? -2.783 -40.677 -5.891 1.00 78.50 431 SER A O 1
ATOM 3476 N N . THR A 1 432 ? -0.852 -40.890 -4.754 1.00 84.00 432 THR A N 1
ATOM 3477 C CA . THR A 1 432 ? -1.152 -42.181 -4.126 1.00 84.00 432 THR A CA 1
ATOM 3478 C C . THR A 1 432 ? -0.720 -42.231 -2.657 1.00 84.00 432 THR A C 1
ATOM 3480 O O . THR A 1 432 ? 0.205 -41.543 -2.219 1.00 84.00 432 THR A O 1
ATOM 3483 N N . SER A 1 433 ? -1.356 -43.109 -1.874 1.00 85.81 433 SER A N 1
ATOM 3484 C CA . SER A 1 433 ? -0.935 -43.407 -0.496 1.00 85.81 433 SER A CA 1
ATOM 3485 C C . SER A 1 433 ? 0.462 -44.035 -0.426 1.00 85.81 433 SER A C 1
ATOM 3487 O O . SER A 1 433 ? 1.170 -43.853 0.563 1.00 85.81 433 SER A O 1
ATOM 3489 N N . GLU A 1 434 ? 0.869 -44.758 -1.473 1.00 90.38 434 GLU A N 1
ATOM 3490 C CA . GLU A 1 434 ? 2.201 -45.361 -1.597 1.00 90.38 434 GLU A CA 1
ATOM 3491 C C . GLU A 1 434 ? 3.287 -44.285 -1.705 1.00 90.38 434 GLU A C 1
ATOM 3493 O O . GLU A 1 434 ? 4.290 -44.340 -0.996 1.00 90.38 434 GLU A O 1
ATOM 3498 N N . GLU A 1 435 ? 3.062 -43.244 -2.509 1.00 89.50 435 GLU A N 1
ATOM 3499 C CA . GLU A 1 435 ? 3.964 -42.092 -2.600 1.00 89.50 435 GLU A CA 1
ATOM 3500 C C . GLU A 1 435 ? 4.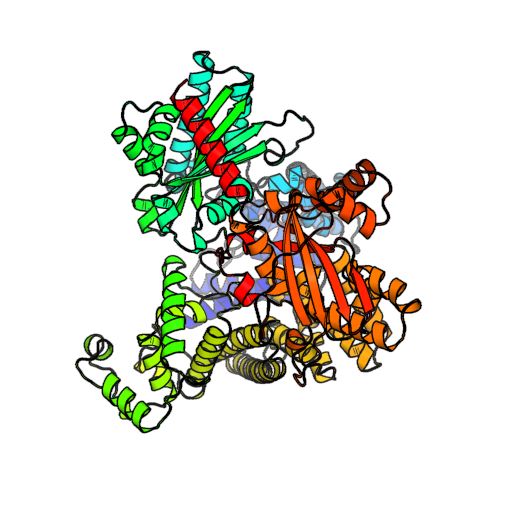107 -41.352 -1.261 1.00 89.50 435 GLU A C 1
ATOM 3502 O O . GLU A 1 435 ? 5.213 -40.943 -0.899 1.00 89.50 435 GLU A O 1
ATOM 3507 N N . LEU A 1 436 ? 3.023 -41.215 -0.487 1.00 90.12 436 LEU A N 1
ATOM 3508 C CA . LEU A 1 436 ? 3.092 -40.607 0.845 1.00 90.12 436 LEU A CA 1
ATOM 3509 C C . LEU A 1 436 ? 3.926 -41.443 1.818 1.00 90.12 436 LEU A C 1
ATOM 3511 O O . LEU A 1 436 ? 4.709 -40.898 2.598 1.00 90.12 436 LEU A O 1
ATOM 3515 N N . GLN A 1 437 ? 3.771 -42.765 1.763 1.00 93.38 437 GLN A N 1
ATOM 3516 C CA . GLN A 1 437 ? 4.566 -43.690 2.560 1.00 93.38 437 GLN A CA 1
ATOM 3517 C C . GLN A 1 437 ? 6.053 -43.601 2.186 1.00 93.38 437 GLN A C 1
ATOM 3519 O O . GLN A 1 437 ? 6.898 -43.505 3.075 1.00 93.38 437 GLN A O 1
ATOM 3524 N N . LEU A 1 438 ? 6.371 -43.496 0.892 1.00 93.06 438 LEU A N 1
ATOM 3525 C CA . LEU A 1 438 ? 7.738 -43.252 0.423 1.00 93.06 438 LEU A CA 1
ATOM 3526 C C . LEU A 1 438 ? 8.303 -41.925 0.947 1.00 93.06 438 LEU A C 1
ATOM 3528 O O . LEU A 1 438 ? 9.482 -41.852 1.291 1.00 93.06 438 LEU A O 1
ATOM 3532 N N . TRP A 1 439 ? 7.492 -40.867 1.050 1.00 92.88 439 TRP A N 1
ATOM 3533 C CA . TRP A 1 439 ? 7.945 -39.600 1.637 1.00 92.88 439 TRP A CA 1
ATOM 3534 C C . TRP A 1 439 ? 8.245 -39.734 3.131 1.00 92.88 439 TRP A C 1
ATOM 3536 O O . TRP A 1 439 ? 9.241 -39.180 3.596 1.00 92.88 439 TRP A O 1
ATOM 3546 N N . ARG A 1 440 ? 7.434 -40.495 3.878 1.00 94.62 440 ARG A N 1
ATOM 3547 C CA . ARG A 1 440 ? 7.693 -40.795 5.297 1.00 94.62 440 ARG A CA 1
ATOM 3548 C C . ARG A 1 440 ? 9.007 -41.545 5.465 1.00 94.62 440 ARG A C 1
ATOM 3550 O O . ARG A 1 440 ? 9.849 -41.117 6.247 1.00 94.62 440 ARG A O 1
ATOM 3557 N N . GLU A 1 441 ? 9.200 -42.612 4.694 1.00 94.44 441 GLU A N 1
ATOM 3558 C CA . GLU A 1 441 ? 10.430 -43.411 4.706 1.00 94.44 441 GLU A CA 1
ATOM 3559 C C . GLU A 1 441 ? 11.653 -42.568 4.334 1.00 94.44 441 GLU A C 1
ATOM 3561 O O . GLU A 1 441 ? 12.694 -42.669 4.980 1.00 94.44 441 GLU A O 1
ATOM 3566 N N . HIS A 1 442 ? 11.516 -41.672 3.354 1.00 93.62 442 HIS A N 1
ATOM 3567 C CA . HIS A 1 442 ? 12.582 -40.755 2.961 1.00 93.62 442 HIS A CA 1
ATOM 3568 C C . HIS A 1 442 ? 12.950 -39.748 4.064 1.00 93.62 442 HIS A C 1
ATOM 3570 O O . HIS A 1 442 ? 14.133 -39.493 4.282 1.00 93.62 442 HIS A O 1
ATOM 3576 N N . LEU A 1 443 ? 11.965 -39.188 4.778 1.00 91.94 443 LEU A N 1
ATOM 3577 C CA . LEU A 1 443 ? 12.199 -38.279 5.911 1.00 91.94 443 LEU A CA 1
ATOM 3578 C C . LEU A 1 443 ? 12.739 -39.005 7.158 1.00 91.94 443 LEU A C 1
ATOM 3580 O O . LEU A 1 443 ? 13.406 -38.390 7.997 1.00 91.94 443 LEU A O 1
ATOM 3584 N N . ASP A 1 444 ? 12.458 -40.303 7.288 1.00 93.56 444 ASP A N 1
ATOM 3585 C CA . ASP A 1 444 ? 12.958 -41.164 8.362 1.00 93.56 444 ASP A CA 1
ATOM 3586 C C . ASP A 1 444 ? 14.344 -41.768 8.074 1.00 93.56 444 ASP A C 1
ATOM 3588 O O . ASP A 1 444 ? 14.985 -42.253 9.010 1.00 93.56 444 ASP A O 1
ATOM 3592 N N . ASP A 1 445 ? 14.857 -41.689 6.837 1.00 93.94 445 ASP A N 1
ATOM 3593 C CA . ASP A 1 445 ? 16.206 -42.157 6.492 1.00 93.94 445 ASP A CA 1
ATOM 3594 C C . ASP A 1 445 ? 17.259 -41.397 7.327 1.00 93.94 445 ASP A C 1
ATOM 3596 O O . ASP A 1 445 ? 17.368 -40.172 7.213 1.00 93.94 445 ASP A O 1
ATOM 3600 N N . PRO A 1 446 ? 18.095 -42.079 8.136 1.00 92.88 446 PRO A N 1
ATOM 3601 C CA . PRO A 1 446 ? 19.142 -41.436 8.934 1.00 92.88 446 PRO A CA 1
ATOM 3602 C C . PRO A 1 446 ? 20.135 -40.595 8.116 1.00 92.88 446 PRO A C 1
ATOM 3604 O O . PRO A 1 446 ? 20.812 -39.724 8.663 1.00 92.88 446 PRO A O 1
ATOM 3607 N N . ARG A 1 447 ? 20.243 -40.850 6.806 1.00 93.75 447 ARG A N 1
ATOM 3608 C CA . ARG A 1 447 ? 21.090 -40.096 5.873 1.00 93.75 447 ARG A CA 1
ATOM 3609 C C . ARG A 1 447 ? 20.426 -38.817 5.367 1.00 93.75 447 ARG A C 1
ATOM 3611 O O . ARG A 1 447 ? 21.108 -37.997 4.759 1.00 93.75 447 ARG A O 1
ATOM 3618 N N . HIS A 1 448 ? 19.127 -38.639 5.589 1.00 91.38 448 HIS A N 1
ATOM 3619 C CA . HIS A 1 448 ? 18.406 -37.449 5.167 1.00 91.38 448 HIS A CA 1
ATOM 3620 C C . HIS A 1 448 ? 18.972 -36.203 5.884 1.00 91.38 448 HIS A C 1
ATOM 3622 O O . HIS A 1 448 ? 19.171 -36.247 7.102 1.00 91.38 448 HIS A O 1
ATOM 3628 N N . PRO A 1 449 ? 19.209 -35.066 5.196 1.00 86.62 449 PRO A N 1
ATOM 3629 C CA . PRO A 1 449 ? 19.854 -33.893 5.800 1.00 86.62 449 PRO A CA 1
ATOM 3630 C C . PRO A 1 449 ? 19.179 -33.394 7.087 1.00 86.62 449 PRO A C 1
ATOM 3632 O O . PRO A 1 449 ? 19.860 -33.057 8.051 1.00 86.62 449 PRO A O 1
ATOM 3635 N N . MET A 1 450 ? 17.841 -33.424 7.153 1.00 84.06 450 MET A N 1
ATOM 3636 C CA . MET A 1 450 ? 17.106 -33.069 8.381 1.00 84.06 450 MET A CA 1
ATOM 3637 C C . MET A 1 450 ? 17.400 -34.014 9.551 1.00 84.06 450 MET A C 1
ATOM 3639 O O . MET A 1 450 ? 17.502 -33.558 10.685 1.00 84.06 450 MET A O 1
ATOM 3643 N N . ARG A 1 451 ? 17.565 -35.317 9.288 1.00 88.12 451 ARG A N 1
ATOM 3644 C CA . ARG A 1 451 ? 17.905 -36.320 10.307 1.00 88.12 451 ARG A CA 1
ATOM 3645 C C . ARG A 1 451 ? 19.341 -36.162 10.789 1.00 88.12 451 ARG A C 1
ATOM 3647 O O . ARG A 1 451 ? 19.586 -36.275 11.984 1.00 88.12 451 ARG A O 1
ATOM 3654 N N . GLN A 1 452 ? 20.265 -35.832 9.888 1.00 90.38 452 GLN A N 1
ATOM 3655 C CA . GLN A 1 452 ? 21.656 -35.542 10.246 1.00 90.38 452 GLN A CA 1
ATOM 3656 C C . GLN A 1 452 ? 21.778 -34.281 11.108 1.00 90.38 452 GLN A C 1
ATOM 3658 O O . GLN A 1 452 ? 22.508 -34.280 12.096 1.00 90.38 452 GLN A O 1
ATOM 3663 N N . LEU A 1 453 ? 21.035 -33.223 10.764 1.00 83.94 453 LEU A N 1
ATOM 3664 C CA . LEU A 1 453 ? 20.987 -31.992 11.556 1.00 83.94 453 LEU A CA 1
ATOM 3665 C C . LEU A 1 453 ? 20.278 -32.198 12.901 1.00 83.94 453 LEU A C 1
ATOM 3667 O O . LEU A 1 453 ? 20.603 -31.519 13.874 1.00 83.94 453 LEU A O 1
ATOM 3671 N N . ARG A 1 454 ? 19.308 -33.121 12.963 1.00 84.00 454 ARG A N 1
ATOM 3672 C CA . ARG A 1 454 ? 18.462 -33.358 14.139 1.00 84.00 454 ARG A CA 1
ATOM 3673 C C . ARG A 1 454 ? 18.238 -34.858 14.377 1.00 84.00 454 ARG A C 1
ATOM 3675 O O . ARG A 1 454 ? 17.165 -35.387 14.066 1.00 84.00 454 ARG A O 1
ATOM 3682 N N . PRO A 1 455 ? 19.210 -35.551 14.995 1.00 88.06 455 PRO A N 1
ATOM 3683 C CA . PRO A 1 455 ? 19.127 -36.996 15.211 1.00 88.06 455 PRO A CA 1
ATOM 3684 C C . PRO A 1 455 ? 17.985 -37.409 16.155 1.00 88.06 455 PRO A C 1
ATOM 3686 O O . PRO A 1 455 ? 17.549 -38.555 16.119 1.00 88.06 455 PRO A O 1
ATOM 3689 N N . ASN A 1 456 ? 17.464 -36.474 16.958 1.00 88.62 456 ASN A N 1
ATOM 3690 C CA . ASN A 1 456 ? 16.417 -36.722 17.953 1.00 88.62 456 ASN A CA 1
ATOM 3691 C C . ASN A 1 456 ? 14.984 -36.472 17.447 1.00 88.62 456 ASN A C 1
ATOM 3693 O O . ASN A 1 456 ? 14.054 -36.540 18.251 1.00 88.62 456 ASN A O 1
ATOM 3697 N N . LEU A 1 457 ? 14.779 -36.166 16.157 1.00 87.50 457 LEU A N 1
ATOM 3698 C CA . LEU A 1 457 ? 13.424 -36.008 15.615 1.00 87.50 457 LEU A CA 1
ATOM 3699 C C . LEU A 1 457 ? 12.612 -37.296 15.846 1.00 87.50 457 LEU A C 1
ATOM 3701 O O . LEU A 1 457 ? 13.138 -38.394 15.633 1.00 87.50 457 LEU A O 1
ATOM 3705 N N . PRO A 1 458 ? 11.336 -37.235 16.253 1.00 89.44 458 PRO A N 1
ATOM 3706 C CA . PRO A 1 458 ? 10.546 -38.454 16.348 1.00 89.44 458 PRO A CA 1
ATOM 3707 C C . PRO A 1 458 ? 10.286 -39.043 14.938 1.00 89.44 458 PRO A C 1
ATOM 3709 O O . PRO A 1 458 ? 10.395 -38.322 13.944 1.00 89.44 458 PRO A O 1
ATOM 3712 N N . PRO A 1 459 ? 10.029 -40.359 14.793 1.00 90.81 459 PRO A N 1
ATOM 3713 C CA . PRO A 1 459 ? 9.746 -40.973 13.492 1.00 90.81 459 PRO A CA 1
ATOM 3714 C C . PRO A 1 459 ? 8.497 -40.391 12.820 1.00 90.81 459 PRO A C 1
ATOM 3716 O O . PRO A 1 459 ? 7.425 -40.335 13.436 1.00 90.81 459 PRO A O 1
ATOM 3719 N N . TYR A 1 460 ? 8.607 -40.038 11.539 1.00 89.06 460 TYR A N 1
ATOM 3720 C CA . TYR A 1 460 ? 7.501 -39.534 10.734 1.00 89.06 460 TYR A CA 1
ATOM 3721 C C . TYR A 1 460 ? 6.427 -40.602 10.510 1.00 89.06 460 TYR A C 1
ATOM 3723 O O . TYR A 1 460 ? 5.289 -40.246 10.232 1.00 89.06 460 TYR A O 1
ATOM 3731 N N . ALA A 1 461 ? 6.702 -41.892 10.716 1.00 86.94 461 ALA A N 1
ATOM 3732 C CA . ALA A 1 461 ? 5.693 -42.958 10.659 1.00 86.94 461 ALA A CA 1
ATOM 3733 C C . ALA A 1 461 ? 4.427 -42.719 11.520 1.00 86.94 461 ALA A C 1
ATOM 3735 O O . ALA A 1 461 ? 3.383 -43.300 11.237 1.00 86.94 461 ALA A O 1
ATOM 3736 N N . LYS A 1 462 ? 4.490 -41.876 12.564 1.00 87.12 462 LYS A N 1
ATOM 3737 C CA . LYS A 1 462 ? 3.358 -41.603 13.477 1.00 87.12 462 LYS A CA 1
ATOM 3738 C C . LYS A 1 462 ? 2.774 -40.191 13.374 1.00 87.12 462 LYS A C 1
ATOM 3740 O O . LYS A 1 462 ? 1.929 -39.836 14.194 1.00 87.12 462 LYS A O 1
ATOM 3745 N N . VAL A 1 463 ? 3.216 -39.370 12.418 1.00 91.38 463 VAL A N 1
ATOM 3746 C CA . VAL A 1 463 ? 2.700 -37.995 12.281 1.00 91.38 463 VAL A CA 1
ATOM 3747 C C . VAL A 1 463 ? 1.533 -37.887 11.298 1.00 91.38 463 VAL A C 1
ATOM 3749 O O . VAL A 1 463 ? 1.451 -38.694 10.370 1.00 91.38 463 VAL A O 1
ATOM 3752 N N . PRO A 1 464 ? 0.663 -36.871 11.438 1.00 95.38 464 PRO A N 1
ATOM 3753 C CA . PRO A 1 464 ? -0.365 -36.557 10.452 1.00 95.38 464 PRO A CA 1
ATOM 3754 C C . PRO A 1 464 ? 0.220 -36.320 9.056 1.00 95.38 464 PRO A C 1
ATOM 3756 O O . PRO A 1 464 ? 1.283 -35.710 8.923 1.00 95.38 464 PRO A O 1
ATOM 3759 N N . ASP A 1 465 ? -0.508 -36.749 8.023 1.00 94.75 465 ASP A N 1
ATOM 3760 C CA . ASP A 1 465 ? -0.120 -36.606 6.611 1.00 94.75 465 ASP A CA 1
ATOM 3761 C C . ASP A 1 465 ? 0.264 -35.165 6.254 1.00 94.75 465 ASP A C 1
ATOM 3763 O O . ASP A 1 465 ? 1.264 -34.942 5.579 1.00 94.75 465 ASP A O 1
ATOM 3767 N N . ALA A 1 466 ? -0.469 -34.167 6.761 1.00 93.56 466 ALA A N 1
ATOM 3768 C CA . ALA A 1 466 ? -0.196 -32.766 6.442 1.00 93.56 466 ALA A CA 1
ATOM 3769 C C . ALA A 1 466 ? 1.188 -32.297 6.914 1.00 93.56 466 ALA A C 1
ATOM 3771 O O . ALA A 1 466 ? 1.808 -31.479 6.242 1.00 93.56 466 ALA A O 1
ATOM 3772 N N . LEU A 1 467 ? 1.696 -32.823 8.038 1.00 94.12 467 LEU A N 1
ATOM 3773 C CA . LEU A 1 467 ? 3.044 -32.492 8.505 1.00 94.12 467 LEU A CA 1
ATOM 3774 C C . LEU A 1 467 ? 4.104 -33.096 7.582 1.00 94.12 467 LEU A C 1
ATOM 3776 O O . LEU A 1 467 ? 5.099 -32.433 7.295 1.00 94.12 467 LEU A O 1
ATOM 3780 N N . VAL A 1 468 ? 3.877 -34.319 7.089 1.00 94.00 468 VAL A N 1
ATOM 3781 C CA . VAL A 1 468 ? 4.751 -34.968 6.098 1.00 94.00 468 VAL A CA 1
ATOM 3782 C C . VAL A 1 468 ? 4.758 -34.150 4.813 1.00 94.00 468 VAL A C 1
ATOM 3784 O O . VAL A 1 468 ? 5.820 -33.718 4.385 1.00 94.00 468 VAL A O 1
ATOM 3787 N N . ILE A 1 469 ? 3.576 -33.869 4.257 1.00 93.56 469 ILE A N 1
ATOM 3788 C CA . ILE A 1 469 ? 3.404 -33.125 3.004 1.00 93.56 469 ILE A CA 1
ATOM 3789 C C . ILE A 1 469 ? 4.060 -31.744 3.103 1.00 93.56 469 ILE A C 1
ATOM 3791 O O . ILE A 1 469 ? 4.887 -31.400 2.258 1.00 93.56 469 ILE A O 1
ATOM 3795 N N . TYR A 1 470 ? 3.752 -30.978 4.156 1.00 94.31 470 TYR A N 1
ATOM 3796 C CA . TYR A 1 470 ? 4.364 -29.671 4.391 1.00 94.31 470 TYR A CA 1
ATOM 3797 C C . TYR A 1 470 ? 5.888 -29.773 4.472 1.00 94.31 470 TYR A C 1
ATOM 3799 O O . TYR A 1 470 ? 6.586 -29.038 3.782 1.00 94.31 470 TYR A O 1
ATOM 3807 N N . THR A 1 471 ? 6.417 -30.701 5.277 1.00 92.12 471 THR A N 1
ATOM 3808 C CA . THR A 1 471 ? 7.869 -30.852 5.452 1.00 92.12 471 THR A CA 1
ATOM 3809 C C . THR A 1 471 ? 8.547 -31.213 4.134 1.00 92.12 471 THR A C 1
ATOM 3811 O O . THR A 1 471 ? 9.557 -30.610 3.779 1.00 92.12 471 THR A O 1
ATOM 3814 N N . THR A 1 472 ? 7.989 -32.162 3.380 1.00 92.94 472 THR A N 1
ATOM 3815 C CA . THR A 1 472 ? 8.540 -32.578 2.090 1.00 92.94 472 THR A CA 1
ATOM 3816 C C . THR A 1 472 ? 8.587 -31.414 1.105 1.00 92.94 472 THR A C 1
ATOM 3818 O O . THR A 1 472 ? 9.623 -31.194 0.475 1.00 92.94 472 THR A O 1
ATOM 3821 N N . TRP A 1 473 ? 7.508 -30.639 0.986 1.00 94.50 473 TRP A N 1
ATOM 3822 C CA . TRP A 1 473 ? 7.472 -29.496 0.076 1.00 94.50 473 TRP A CA 1
ATOM 3823 C C . TRP A 1 473 ? 8.358 -28.344 0.536 1.00 94.50 473 TRP A C 1
ATOM 3825 O O . TRP A 1 473 ? 9.121 -27.823 -0.273 1.00 94.50 473 TRP A O 1
ATOM 3835 N N . TYR A 1 474 ? 8.353 -28.013 1.827 1.00 93.19 474 TYR A N 1
ATOM 3836 C CA . TYR A 1 474 ? 9.232 -26.990 2.390 1.00 93.19 474 TYR A CA 1
ATOM 3837 C C . TYR A 1 474 ? 10.713 -27.302 2.134 1.00 93.19 474 TYR A C 1
ATOM 3839 O O . TYR A 1 474 ? 11.501 -26.398 1.885 1.00 93.19 474 TYR A O 1
ATOM 3847 N N . LEU A 1 475 ? 11.109 -28.578 2.150 1.00 91.25 475 LEU A N 1
ATOM 3848 C CA . LEU A 1 475 ? 12.484 -28.985 1.850 1.00 91.25 475 LEU A CA 1
ATOM 3849 C C . LEU A 1 475 ? 12.816 -28.980 0.354 1.00 91.25 475 LEU A C 1
ATOM 3851 O O . LEU A 1 475 ? 13.971 -28.760 -0.006 1.00 91.25 475 LEU A O 1
ATOM 3855 N N . ARG A 1 476 ? 11.833 -29.239 -0.515 1.00 93.00 476 ARG A N 1
ATOM 3856 C CA . ARG A 1 476 ? 12.023 -29.264 -1.976 1.00 93.00 476 ARG A CA 1
ATOM 3857 C C . ARG A 1 476 ? 12.020 -27.873 -2.599 1.00 93.00 476 ARG A C 1
ATOM 3859 O O . ARG A 1 476 ? 12.786 -27.633 -3.526 1.00 93.00 476 ARG A O 1
ATOM 3866 N N . VAL A 1 477 ? 11.154 -26.991 -2.106 1.00 95.62 477 VAL A N 1
ATOM 3867 C CA . VAL A 1 477 ? 10.963 -25.620 -2.602 1.00 95.62 477 VAL A CA 1
ATOM 3868 C C . VAL A 1 477 ? 10.999 -24.594 -1.449 1.00 95.62 477 VAL A C 1
ATOM 3870 O O . VAL A 1 477 ? 10.035 -23.856 -1.215 1.00 95.62 477 VAL A O 1
ATOM 3873 N N . PRO A 1 478 ? 12.101 -24.543 -0.671 1.00 94.69 478 PRO A N 1
ATOM 3874 C CA . PRO A 1 478 ? 12.198 -23.707 0.528 1.00 94.69 478 PRO A CA 1
ATOM 3875 C C . PRO A 1 478 ? 12.106 -22.211 0.236 1.00 94.69 478 PRO A C 1
ATOM 3877 O O . PRO A 1 478 ? 11.617 -21.450 1.073 1.00 94.69 478 PRO A O 1
ATOM 3880 N N . ASN A 1 479 ? 12.596 -21.764 -0.920 1.00 93.31 479 ASN A N 1
ATOM 3881 C CA . ASN A 1 479 ? 12.555 -20.360 -1.293 1.00 93.31 479 ASN A CA 1
ATOM 3882 C C . ASN A 1 479 ? 11.120 -19.944 -1.637 1.00 93.31 479 ASN A C 1
ATOM 3884 O O . ASN A 1 479 ? 10.667 -18.900 -1.173 1.00 93.31 479 ASN A O 1
ATOM 3888 N N . LEU A 1 480 ? 10.371 -20.786 -2.350 1.00 93.62 480 LEU A N 1
ATOM 3889 C CA . LEU A 1 480 ? 8.957 -20.539 -2.620 1.00 93.62 480 LEU A CA 1
ATOM 3890 C C . LEU A 1 480 ? 8.149 -20.427 -1.321 1.00 93.62 480 LEU A C 1
ATOM 3892 O O . LEU A 1 480 ? 7.394 -19.470 -1.161 1.00 93.62 480 LEU A O 1
ATOM 3896 N N . PHE A 1 481 ? 8.357 -21.334 -0.359 1.00 94.19 481 PHE A N 1
ATOM 3897 C CA . PHE A 1 481 ? 7.671 -21.276 0.938 1.00 94.19 481 PHE A CA 1
ATOM 3898 C C . PHE A 1 481 ? 8.023 -20.021 1.730 1.00 94.19 481 PHE A C 1
ATOM 3900 O O . PHE A 1 481 ? 7.126 -19.312 2.183 1.00 94.19 481 PHE A O 1
ATOM 3907 N N . LYS A 1 482 ? 9.318 -19.721 1.890 1.00 91.38 482 LYS A N 1
ATOM 3908 C CA . LYS A 1 482 ? 9.759 -18.519 2.612 1.00 91.38 482 LYS A CA 1
ATOM 3909 C C . LYS A 1 482 ? 9.171 -17.257 2.000 1.00 91.38 482 LYS A C 1
ATOM 3911 O O . LYS A 1 482 ? 8.726 -16.381 2.733 1.00 91.38 482 LYS A O 1
ATOM 3916 N N . PHE A 1 483 ? 9.154 -17.181 0.675 1.00 90.19 483 PHE A N 1
ATOM 3917 C CA . PHE A 1 483 ? 8.587 -16.049 -0.036 1.00 90.19 483 PHE A CA 1
ATOM 3918 C C . PHE A 1 483 ? 7.079 -15.941 0.211 1.00 90.19 483 PHE A C 1
ATOM 3920 O O . PHE A 1 483 ? 6.626 -14.932 0.734 1.00 90.19 483 PHE A O 1
ATOM 3927 N N . CYS A 1 484 ? 6.320 -17.011 -0.035 1.00 90.56 484 CYS A N 1
ATOM 3928 C CA . CYS A 1 484 ? 4.862 -17.031 0.116 1.00 90.56 484 CYS A CA 1
ATOM 3929 C C . CYS A 1 484 ? 4.376 -16.776 1.555 1.00 90.56 484 CYS A C 1
ATOM 3931 O O . CYS A 1 484 ? 3.322 -16.179 1.759 1.00 90.56 484 CYS A O 1
ATOM 3933 N N . ILE A 1 485 ? 5.124 -17.234 2.564 1.00 90.94 485 ILE A N 1
ATOM 3934 C CA . ILE A 1 485 ? 4.755 -17.081 3.981 1.00 90.94 485 ILE A CA 1
ATOM 3935 C C . ILE A 1 485 ? 5.049 -15.665 4.497 1.00 90.94 485 ILE A C 1
ATOM 3937 O O . ILE A 1 485 ? 4.387 -15.201 5.429 1.00 90.94 485 ILE A O 1
ATOM 3941 N N . HIS A 1 486 ? 6.063 -14.993 3.950 1.00 90.00 486 HIS A N 1
ATOM 3942 C CA . HIS A 1 486 ? 6.585 -13.752 4.523 1.00 90.00 486 HIS A CA 1
ATOM 3943 C C . HIS A 1 486 ? 6.335 -12.503 3.679 1.00 90.00 486 HIS A C 1
ATOM 3945 O O . HIS A 1 486 ? 6.300 -11.417 4.259 1.00 90.00 486 HIS A O 1
ATOM 3951 N N . ALA A 1 487 ? 6.155 -12.637 2.365 1.00 87.62 487 ALA A N 1
ATOM 3952 C CA . ALA A 1 487 ? 5.834 -11.521 1.486 1.00 87.62 487 ALA A CA 1
ATOM 3953 C C . ALA A 1 487 ? 4.368 -11.086 1.637 1.00 87.62 487 ALA A C 1
ATOM 3955 O O . ALA A 1 487 ? 3.480 -11.897 1.908 1.00 87.62 487 ALA A O 1
ATOM 3956 N N . GLU A 1 488 ? 4.126 -9.792 1.453 1.00 85.56 488 GLU A N 1
ATOM 3957 C CA . GLU A 1 488 ? 2.787 -9.221 1.348 1.00 85.56 488 GLU A CA 1
ATOM 3958 C C . GLU A 1 488 ? 2.113 -9.697 0.043 1.00 85.56 488 GLU A C 1
ATOM 3960 O O . GLU A 1 488 ? 2.695 -9.507 -1.030 1.00 85.56 488 GLU A O 1
ATOM 3965 N N . PRO A 1 489 ? 0.893 -10.272 0.079 1.00 81.69 489 PRO A N 1
ATOM 3966 C CA . PRO A 1 489 ? 0.221 -10.778 -1.121 1.00 81.69 489 PRO A CA 1
ATOM 3967 C C . PRO A 1 489 ? 0.061 -9.745 -2.241 1.00 81.69 489 PRO A C 1
ATOM 3969 O O . PRO A 1 489 ? 0.122 -10.101 -3.412 1.00 81.69 489 PRO A O 1
ATOM 3972 N N . SER A 1 490 ? -0.096 -8.458 -1.913 1.00 77.88 490 SER A N 1
ATOM 3973 C CA . SER A 1 490 ? -0.221 -7.396 -2.921 1.00 77.88 490 SER A CA 1
ATOM 3974 C C . SER A 1 490 ? 1.061 -7.128 -3.717 1.00 77.88 490 SER A C 1
ATOM 3976 O O . SER A 1 490 ? 1.008 -6.451 -4.740 1.00 77.88 490 SER A O 1
ATOM 3978 N N . ASP A 1 491 ? 2.211 -7.603 -3.231 1.00 77.44 491 ASP A N 1
ATOM 3979 C CA . ASP A 1 491 ? 3.513 -7.425 -3.885 1.00 77.44 491 ASP A CA 1
ATOM 3980 C C . ASP A 1 491 ? 3.874 -8.633 -4.771 1.00 77.44 491 ASP A C 1
ATOM 3982 O O . ASP A 1 491 ? 4.941 -8.669 -5.388 1.00 77.44 491 ASP A O 1
ATOM 3986 N N . MET A 1 492 ? 2.987 -9.628 -4.836 1.00 77.50 492 MET A N 1
ATOM 3987 C CA . MET A 1 492 ? 3.177 -10.859 -5.591 1.00 77.50 492 MET A CA 1
ATOM 3988 C C . MET A 1 492 ? 2.756 -10.664 -7.051 1.00 77.50 492 MET A C 1
ATOM 3990 O O . MET A 1 492 ? 1.658 -10.163 -7.302 1.00 77.50 492 MET A O 1
ATOM 3994 N N . PRO A 1 493 ? 3.580 -11.083 -8.027 1.00 77.62 493 PRO A N 1
ATOM 3995 C CA . PRO A 1 493 ? 3.152 -11.104 -9.420 1.00 77.62 493 PRO A CA 1
ATOM 3996 C C . PRO A 1 493 ? 1.968 -12.063 -9.617 1.00 77.62 493 PRO A C 1
ATOM 3998 O O . PRO A 1 493 ? 1.918 -13.136 -9.006 1.00 77.62 493 PRO A O 1
ATOM 4001 N N . GLU A 1 494 ? 1.017 -11.671 -10.467 1.00 76.81 494 GLU A N 1
ATOM 4002 C CA . GLU A 1 494 ? -0.245 -12.396 -10.665 1.00 76.81 494 GLU A CA 1
ATOM 4003 C C . GLU A 1 494 ? -0.028 -13.831 -11.173 1.00 76.81 494 GLU A C 1
ATOM 4005 O O . GLU A 1 494 ? -0.778 -14.740 -10.819 1.00 76.81 494 GLU A O 1
ATOM 4010 N N . GLU A 1 495 ? 1.042 -14.070 -11.934 1.00 79.50 495 GLU A N 1
ATOM 4011 C CA . GLU A 1 495 ? 1.402 -15.382 -12.474 1.00 79.50 495 GLU A CA 1
ATOM 4012 C C . GLU A 1 495 ? 1.876 -16.407 -11.421 1.00 79.50 495 GLU A C 1
ATOM 4014 O O . GLU A 1 495 ? 2.108 -17.569 -11.769 1.00 79.50 495 GLU A O 1
ATOM 4019 N N . TYR A 1 496 ? 2.020 -15.997 -10.152 1.00 85.44 496 TYR A N 1
ATOM 4020 C CA . TYR A 1 496 ? 2.370 -16.873 -9.020 1.00 85.44 496 TYR A CA 1
ATOM 4021 C C . TYR A 1 496 ? 1.254 -17.004 -7.978 1.00 85.44 496 TYR A C 1
ATOM 4023 O O . TYR A 1 496 ? 1.469 -17.588 -6.911 1.00 85.44 496 TYR A O 1
ATOM 4031 N N . LEU A 1 497 ? 0.058 -16.468 -8.252 1.00 86.75 497 LEU A N 1
ATOM 4032 C CA . LEU A 1 497 ? -1.062 -16.556 -7.312 1.00 86.75 497 LEU A CA 1
ATOM 4033 C C . LEU A 1 497 ? -1.468 -18.008 -7.038 1.00 86.75 497 LEU A C 1
ATOM 4035 O O . LEU A 1 497 ? -1.796 -18.329 -5.901 1.00 86.75 497 LEU A O 1
ATOM 4039 N N . GLU A 1 498 ? -1.366 -18.902 -8.024 1.00 89.88 498 GLU A N 1
ATOM 4040 C CA . GLU A 1 498 ? -1.645 -20.334 -7.842 1.00 89.88 498 GLU A CA 1
ATOM 4041 C C . GLU A 1 498 ? -0.658 -21.008 -6.878 1.00 89.88 498 GLU A C 1
ATOM 4043 O O . GLU A 1 498 ? -1.054 -21.785 -6.007 1.00 89.88 498 GLU A O 1
ATOM 4048 N N . GLU A 1 499 ? 0.640 -20.700 -6.976 1.00 93.88 499 GLU A N 1
ATOM 4049 C CA . GLU A 1 499 ? 1.625 -21.196 -6.013 1.00 93.88 499 GLU A CA 1
ATOM 4050 C C . GLU A 1 499 ? 1.388 -20.636 -4.608 1.00 93.88 499 GLU A C 1
ATOM 4052 O O . GLU A 1 499 ? 1.541 -21.363 -3.625 1.00 93.88 499 GLU A O 1
ATOM 4057 N N . LEU A 1 500 ? 0.979 -19.371 -4.500 1.00 92.31 500 LEU A N 1
ATOM 4058 C CA . LEU A 1 500 ? 0.676 -18.744 -3.218 1.00 92.31 500 LEU A CA 1
ATOM 4059 C C . LEU A 1 500 ? -0.583 -19.336 -2.571 1.00 92.31 500 LEU A C 1
ATOM 4061 O O . LEU A 1 500 ? -0.572 -19.626 -1.372 1.00 92.31 500 LEU A O 1
ATOM 4065 N N . ILE A 1 501 ? -1.642 -19.564 -3.353 1.00 93.62 501 ILE A N 1
ATOM 4066 C CA . ILE A 1 501 ? -2.859 -20.274 -2.930 1.00 93.62 501 ILE A CA 1
ATOM 4067 C C . ILE A 1 501 ? -2.483 -21.660 -2.402 1.00 93.62 501 ILE A C 1
ATOM 4069 O O . ILE A 1 501 ? -2.856 -22.030 -1.288 1.00 93.62 501 ILE A O 1
ATOM 4073 N N . TRP A 1 502 ? -1.669 -22.392 -3.162 1.00 94.94 502 TRP A N 1
ATOM 4074 C CA . TRP A 1 502 ? -1.196 -23.724 -2.800 1.00 94.94 502 TRP A CA 1
ATOM 4075 C C . TRP A 1 502 ? -0.389 -23.741 -1.488 1.00 94.94 502 TRP A C 1
ATOM 4077 O O . TRP A 1 502 ? -0.692 -24.535 -0.593 1.00 94.94 502 TRP A O 1
ATOM 4087 N N . VAL A 1 503 ? 0.593 -22.843 -1.316 1.00 95.50 503 VAL A N 1
ATOM 4088 C CA . VAL A 1 503 ? 1.378 -22.762 -0.068 1.00 95.50 503 VAL A CA 1
ATOM 4089 C C . VAL A 1 503 ? 0.490 -22.402 1.125 1.00 95.50 503 VAL A C 1
ATOM 4091 O O . VAL A 1 503 ? 0.612 -23.026 2.180 1.00 95.50 503 VAL A O 1
ATOM 4094 N N . ASN A 1 504 ? -0.418 -21.430 0.987 1.00 95.19 504 ASN A N 1
ATOM 4095 C CA . ASN A 1 504 ? -1.307 -21.052 2.089 1.00 95.19 504 ASN A CA 1
ATOM 4096 C C . ASN A 1 504 ? -2.257 -22.194 2.472 1.00 95.19 504 ASN A C 1
ATOM 4098 O O . ASN A 1 504 ? -2.426 -22.448 3.663 1.00 95.19 504 ASN A O 1
ATOM 4102 N N . ASN A 1 505 ? -2.796 -22.942 1.504 1.00 95.00 505 ASN A N 1
ATOM 4103 C CA . ASN A 1 505 ? -3.605 -24.136 1.770 1.00 95.00 505 ASN A CA 1
ATOM 4104 C C . ASN A 1 505 ? -2.823 -25.206 2.546 1.00 95.00 505 ASN A C 1
ATOM 4106 O O . ASN A 1 505 ? -3.331 -25.755 3.528 1.00 95.00 505 ASN A O 1
ATOM 4110 N N . LEU A 1 506 ? -1.568 -25.468 2.164 1.00 94.81 506 LEU A N 1
ATOM 4111 C CA . LEU A 1 506 ? -0.696 -26.389 2.897 1.00 94.81 506 LEU A CA 1
ATOM 4112 C C . LEU A 1 506 ? -0.435 -25.923 4.331 1.00 94.81 506 LEU A C 1
ATOM 4114 O O . LEU A 1 506 ? -0.496 -26.732 5.260 1.00 94.81 506 LEU A O 1
ATOM 4118 N N . CYS A 1 507 ? -0.178 -24.630 4.524 1.00 95.38 507 CYS A N 1
ATOM 4119 C CA . CYS A 1 507 ? -0.009 -24.040 5.847 1.00 95.38 507 CYS A CA 1
ATOM 4120 C C . CYS A 1 507 ? -1.292 -24.161 6.683 1.00 95.38 507 CYS A C 1
ATOM 4122 O O . CYS A 1 507 ? -1.231 -24.626 7.818 1.00 95.38 507 CYS A O 1
ATOM 4124 N N . ILE A 1 508 ? -2.462 -23.821 6.141 1.00 95.50 508 ILE A N 1
ATOM 4125 C CA . ILE A 1 508 ? -3.746 -23.948 6.850 1.00 95.50 508 ILE A CA 1
ATOM 4126 C C . ILE A 1 508 ? -3.968 -25.401 7.288 1.00 95.50 508 ILE A C 1
ATOM 4128 O O . ILE A 1 508 ? -4.149 -25.655 8.480 1.00 95.50 508 ILE A O 1
ATOM 4132 N N . LYS A 1 509 ? -3.839 -26.361 6.361 1.00 95.06 509 LYS A N 1
ATOM 4133 C CA . LYS A 1 509 ? -4.017 -27.796 6.635 1.00 95.06 509 LYS A CA 1
ATOM 4134 C C . LYS A 1 509 ? -3.032 -28.297 7.691 1.00 95.06 509 LYS A C 1
ATOM 4136 O O . LYS A 1 509 ? -3.432 -29.011 8.608 1.00 95.06 509 LYS A O 1
ATOM 4141 N N . LEU A 1 510 ? -1.757 -27.894 7.611 1.00 95.19 510 LEU A N 1
ATOM 4142 C CA . LEU A 1 510 ? -0.750 -28.198 8.634 1.00 95.19 510 LEU A CA 1
ATOM 4143 C C . LEU A 1 510 ? -1.242 -27.769 10.019 1.00 95.19 510 LEU A C 1
ATOM 4145 O O . LEU A 1 510 ? -1.179 -28.556 10.966 1.00 95.19 510 LEU A O 1
ATOM 4149 N N . TYR A 1 511 ? -1.710 -26.531 10.140 1.00 95.06 511 TYR A N 1
ATOM 4150 C CA . TYR A 1 511 ? -2.122 -25.958 11.413 1.00 95.06 511 TYR A CA 1
ATOM 4151 C C . TYR A 1 511 ? -3.436 -26.535 11.956 1.00 95.06 511 TYR A C 1
ATOM 4153 O O . TYR A 1 511 ? -3.593 -26.598 13.172 1.00 95.06 511 TYR A O 1
ATOM 4161 N N . GLU A 1 512 ? -4.349 -26.975 11.091 1.00 94.44 512 GLU A N 1
ATOM 4162 C CA . GLU A 1 512 ? -5.607 -27.620 11.488 1.00 94.44 512 GLU A CA 1
ATOM 4163 C C . GLU A 1 512 ? -5.392 -29.009 12.101 1.00 94.44 512 GLU A C 1
ATOM 4165 O O . GLU A 1 512 ? -6.079 -29.373 13.055 1.00 94.44 512 GLU A O 1
ATOM 4170 N N . VAL A 1 513 ? -4.443 -29.794 11.575 1.00 95.50 513 VAL A N 1
ATOM 4171 C CA . VAL A 1 513 ? -4.280 -31.204 11.980 1.00 95.50 513 VAL A CA 1
ATOM 4172 C C . VAL A 1 513 ? -3.166 -31.452 12.997 1.00 95.50 513 VAL A C 1
ATOM 4174 O O . VAL A 1 513 ? -3.049 -32.560 13.524 1.00 95.50 513 VAL A O 1
ATOM 4177 N N . THR A 1 514 ? -2.309 -30.464 13.262 1.00 94.81 514 THR A N 1
ATOM 4178 C CA . THR A 1 514 ? -1.195 -30.609 14.210 1.00 94.81 514 THR A CA 1
ATOM 4179 C C . THR A 1 514 ? -1.404 -29.760 15.457 1.00 94.81 514 THR A C 1
ATOM 4181 O O . THR A 1 514 ? -2.013 -28.695 15.422 1.00 94.81 514 THR A O 1
ATOM 4184 N N . THR A 1 515 ? -0.858 -30.215 16.584 1.00 94.44 515 THR A N 1
ATOM 4185 C CA . THR A 1 515 ? -0.800 -29.405 17.809 1.00 94.44 515 THR A CA 1
ATOM 4186 C C . THR A 1 515 ? 0.433 -28.493 17.791 1.00 94.44 515 THR A C 1
ATOM 4188 O O . THR A 1 515 ? 1.419 -28.824 17.117 1.00 94.44 515 THR A O 1
ATOM 4191 N N . PRO A 1 516 ? 0.451 -27.394 18.571 1.00 92.88 516 PRO A N 1
ATOM 4192 C CA . PRO A 1 516 ? 1.643 -26.551 18.698 1.00 92.88 516 PRO A CA 1
ATOM 4193 C C . PRO A 1 516 ? 2.871 -27.351 19.149 1.00 92.88 516 PRO A C 1
ATOM 4195 O O . PRO A 1 516 ? 3.960 -27.195 18.598 1.00 92.88 516 PRO A O 1
ATOM 4198 N N . LYS A 1 517 ? 2.675 -28.298 20.080 1.00 91.50 517 LYS A N 1
ATOM 4199 C CA . LYS A 1 517 ? 3.725 -29.219 20.530 1.00 91.50 517 LYS A CA 1
ATOM 4200 C C . LYS A 1 517 ? 4.290 -30.046 19.376 1.00 91.50 517 LYS A C 1
ATOM 4202 O O . LYS A 1 517 ? 5.500 -30.102 19.231 1.00 91.50 517 LYS A O 1
ATOM 4207 N N . MET A 1 518 ? 3.445 -30.638 18.531 1.00 91.94 518 MET A N 1
ATOM 4208 C CA . MET A 1 518 ? 3.925 -31.417 17.383 1.00 91.94 518 MET A CA 1
ATOM 4209 C C . MET A 1 518 ? 4.738 -30.552 16.417 1.00 91.94 518 MET A C 1
ATOM 4211 O O . MET A 1 518 ? 5.804 -30.965 15.983 1.00 91.94 518 MET A O 1
ATOM 4215 N N . ARG A 1 519 ? 4.297 -29.331 16.104 1.00 92.06 519 ARG A N 1
ATOM 4216 C CA . ARG A 1 519 ? 5.075 -28.444 15.222 1.00 92.06 519 ARG A CA 1
ATOM 4217 C C . ARG A 1 519 ? 6.407 -28.010 15.844 1.00 92.06 519 ARG A C 1
ATOM 4219 O O . ARG A 1 519 ? 7.383 -27.861 15.111 1.00 92.06 519 ARG A O 1
ATOM 4226 N N . CYS A 1 520 ? 6.464 -27.865 17.170 1.00 87.25 520 CYS A N 1
ATOM 4227 C CA . CYS A 1 520 ? 7.709 -27.625 17.907 1.00 87.25 520 CYS A CA 1
ATOM 4228 C C . CYS A 1 520 ? 8.628 -28.855 17.911 1.00 87.25 520 CYS A C 1
ATOM 4230 O O . CYS A 1 520 ? 9.813 -28.714 17.631 1.00 87.25 520 CYS A O 1
ATOM 4232 N N . ASP A 1 521 ? 8.092 -30.052 18.173 1.00 87.19 521 ASP A N 1
ATOM 4233 C CA . ASP A 1 521 ? 8.850 -31.312 18.242 1.00 87.19 521 ASP A CA 1
ATOM 4234 C C . ASP A 1 521 ? 9.505 -31.660 16.893 1.00 87.19 521 ASP A C 1
ATOM 4236 O O . ASP A 1 521 ? 10.576 -32.262 16.854 1.00 87.19 521 ASP A O 1
ATOM 4240 N N . TYR A 1 522 ? 8.878 -31.253 15.786 1.00 86.06 522 TYR A N 1
ATOM 4241 C CA . TYR A 1 522 ? 9.420 -31.397 14.432 1.00 86.06 522 TYR A CA 1
ATOM 4242 C C . TYR A 1 522 ? 10.126 -30.130 13.928 1.00 86.06 522 TYR A C 1
ATOM 4244 O O . TYR A 1 522 ? 10.530 -30.069 12.766 1.00 86.06 522 TYR A O 1
ATOM 4252 N N . GLU A 1 523 ? 10.290 -29.134 14.811 1.00 70.06 523 GLU A N 1
ATOM 4253 C CA . GLU A 1 523 ? 10.947 -27.846 14.575 1.00 70.06 523 GLU A CA 1
ATOM 4254 C C . GLU A 1 523 ? 10.564 -27.230 13.216 1.00 70.06 523 GLU A C 1
ATOM 4256 O O . GLU A 1 523 ? 11.403 -26.689 12.486 1.00 70.06 523 GLU A O 1
ATOM 4261 N N . ALA A 1 524 ? 9.271 -27.291 12.882 1.00 67.12 524 ALA A N 1
ATOM 4262 C CA . ALA A 1 524 ? 8.714 -26.501 11.788 1.00 67.12 524 ALA A CA 1
ATOM 4263 C C . ALA A 1 524 ? 8.863 -24.992 12.083 1.00 67.12 524 ALA A C 1
ATOM 4265 O O . ALA A 1 524 ? 8.847 -24.174 11.166 1.00 67.12 524 ALA A O 1
ATOM 4266 N N . PHE A 1 525 ? 9.060 -24.628 13.362 1.00 67.50 525 PHE A N 1
ATOM 4267 C CA . PHE A 1 525 ? 9.238 -23.260 13.840 1.00 67.50 525 PHE A CA 1
ATOM 4268 C C . PHE A 1 525 ? 10.336 -23.174 14.910 1.00 67.50 525 PHE A C 1
ATOM 4270 O O . PHE A 1 525 ? 10.424 -24.012 15.800 1.00 67.50 525 PHE A O 1
ATOM 4277 N N . ASN A 1 526 ? 11.138 -22.104 14.870 1.00 67.44 526 ASN A N 1
ATOM 4278 C CA . ASN A 1 526 ? 12.268 -21.871 15.788 1.00 67.44 526 ASN A CA 1
ATOM 4279 C C . ASN A 1 526 ? 11.855 -21.400 17.204 1.00 67.44 526 ASN A C 1
ATOM 4281 O O . ASN A 1 526 ? 12.690 -20.882 17.948 1.00 67.44 526 ASN A O 1
ATOM 4285 N N . ARG A 1 527 ? 10.567 -21.462 17.573 1.00 77.06 527 ARG A N 1
ATOM 4286 C CA . ARG A 1 527 ? 10.041 -20.948 18.851 1.00 77.06 527 ARG A CA 1
ATOM 4287 C C . ARG A 1 527 ? 8.910 -21.826 19.367 1.00 77.06 527 ARG A C 1
ATOM 4289 O O . ARG A 1 527 ? 8.143 -22.349 18.567 1.00 77.06 527 ARG A O 1
ATOM 4296 N N . VAL A 1 528 ? 8.795 -21.910 20.696 1.00 78.44 528 VAL A N 1
ATOM 4297 C CA . VAL A 1 528 ? 7.640 -22.519 21.368 1.00 78.44 528 VAL A CA 1
ATOM 4298 C C . VAL A 1 528 ? 6.391 -21.763 20.934 1.00 78.44 528 VAL A C 1
ATOM 4300 O O . VAL A 1 528 ? 6.298 -20.553 21.132 1.00 78.44 528 VAL A O 1
ATOM 4303 N N . GLU A 1 529 ? 5.477 -22.480 20.298 1.00 85.00 529 GLU A N 1
ATOM 4304 C CA . GLU A 1 529 ? 4.217 -21.947 19.803 1.00 85.00 529 GLU A CA 1
ATOM 4305 C C . GLU A 1 529 ? 3.104 -22.257 20.807 1.00 85.00 529 GLU A C 1
ATOM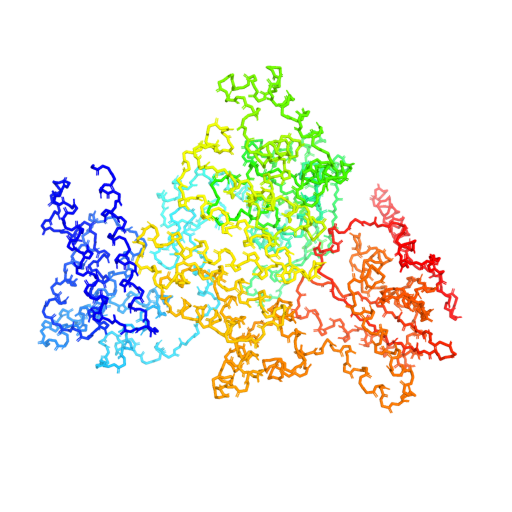 4307 O O . GLU A 1 529 ? 2.986 -23.387 21.289 1.00 85.00 529 GLU A O 1
ATOM 4312 N N . HIS A 1 530 ? 2.282 -21.261 21.131 1.00 88.75 530 HIS A N 1
ATOM 4313 C CA . HIS A 1 530 ? 1.074 -21.458 21.925 1.00 88.75 530 HIS A CA 1
ATOM 4314 C C . HIS A 1 530 ? -0.158 -21.631 21.025 1.00 88.75 530 HIS A C 1
ATOM 4316 O O . HIS A 1 530 ? -0.140 -21.326 19.830 1.00 88.75 530 HIS A O 1
ATOM 4322 N N . GLU A 1 531 ? -1.269 -22.098 21.599 1.00 89.12 531 GLU A N 1
ATOM 4323 C CA . GLU A 1 531 ? -2.520 -22.273 20.846 1.00 89.12 531 GLU A CA 1
ATOM 4324 C C . GLU A 1 531 ? -3.006 -20.947 20.236 1.00 89.12 531 GLU A C 1
ATOM 4326 O O . GLU A 1 531 ? -3.373 -20.897 19.066 1.00 89.12 531 GLU A O 1
ATOM 4331 N N . GLY A 1 532 ? -2.893 -19.841 20.983 1.00 87.00 532 GLY A N 1
ATOM 4332 C CA . GLY A 1 532 ? -3.221 -18.504 20.477 1.00 87.00 532 GLY A CA 1
ATOM 4333 C C . GLY A 1 532 ? -2.361 -18.076 19.280 1.00 87.00 532 GLY A C 1
ATOM 4334 O O . GLY A 1 532 ? -2.894 -17.531 18.316 1.00 87.00 532 GLY A O 1
ATOM 4335 N N . ASP A 1 533 ? -1.058 -18.383 19.292 1.00 86.75 533 ASP A N 1
ATOM 4336 C CA . ASP A 1 533 ? -0.161 -18.102 18.158 1.00 86.75 533 ASP A CA 1
ATOM 4337 C C . ASP A 1 533 ? -0.568 -18.913 16.921 1.00 86.75 533 ASP A C 1
ATOM 4339 O O . ASP A 1 533 ? -0.553 -18.415 15.795 1.00 86.75 533 ASP A O 1
ATOM 4343 N N . SER A 1 534 ? -0.981 -20.159 17.149 1.00 91.00 534 SER A N 1
ATOM 4344 C CA . SER A 1 534 ? -1.397 -21.093 16.104 1.00 91.00 534 SER A CA 1
ATOM 4345 C C . SER A 1 534 ? -2.684 -20.648 15.422 1.00 91.00 534 SER A C 1
ATOM 4347 O O . SER A 1 534 ? -2.803 -20.717 14.200 1.00 91.00 534 SER A O 1
ATOM 4349 N N . MET A 1 535 ? -3.646 -20.159 16.206 1.00 92.06 535 MET A N 1
ATOM 4350 C CA . MET A 1 535 ? -4.865 -19.551 15.679 1.00 92.06 535 MET A CA 1
ATOM 4351 C C . MET A 1 535 ? -4.552 -18.266 14.912 1.00 92.06 535 MET A C 1
ATOM 4353 O O . MET A 1 535 ? -5.012 -18.115 13.785 1.00 92.06 535 MET A O 1
ATOM 4357 N N . GLY A 1 536 ? -3.708 -17.385 15.461 1.00 90.25 536 GLY A N 1
ATOM 4358 C CA . GLY A 1 536 ? -3.304 -16.152 14.778 1.00 90.25 536 GLY A CA 1
ATOM 4359 C C . GLY A 1 536 ? -2.648 -16.410 13.418 1.00 90.25 536 GLY A C 1
ATOM 4360 O O . GLY A 1 536 ? -2.960 -15.736 12.439 1.00 90.25 536 GLY A O 1
ATOM 4361 N N . ARG A 1 537 ? -1.788 -17.432 13.318 1.00 91.69 537 ARG A N 1
ATOM 4362 C CA . ARG A 1 537 ? -1.179 -17.829 12.040 1.00 91.69 537 ARG A CA 1
ATOM 4363 C C . ARG A 1 537 ? -2.187 -18.411 11.053 1.00 91.69 537 ARG A C 1
ATOM 4365 O O . ARG A 1 537 ? -2.116 -18.059 9.882 1.00 91.69 537 ARG A O 1
ATOM 4372 N N . ARG A 1 538 ? -3.131 -19.249 11.500 1.00 94.31 538 ARG A N 1
ATOM 4373 C CA . ARG A 1 538 ? -4.210 -19.760 10.631 1.00 94.31 538 ARG A CA 1
ATOM 4374 C C . ARG A 1 538 ? -5.040 -18.637 10.036 1.00 94.31 538 ARG A C 1
ATOM 4376 O O . ARG A 1 538 ? -5.207 -18.609 8.822 1.00 94.31 538 ARG A O 1
ATOM 4383 N N . VAL A 1 539 ? -5.495 -17.703 10.873 1.00 94.56 539 VAL A N 1
ATOM 4384 C CA . VAL A 1 539 ? -6.268 -16.533 10.431 1.00 94.56 539 VAL A CA 1
ATOM 4385 C C . VAL A 1 539 ? -5.491 -15.775 9.360 1.00 94.56 539 VAL A C 1
ATOM 4387 O O . VAL A 1 539 ? -6.013 -15.565 8.271 1.00 94.56 539 VAL A O 1
ATOM 4390 N N . ARG A 1 540 ? -4.208 -15.497 9.607 1.00 92.56 540 ARG A N 1
ATOM 4391 C CA . ARG A 1 540 ? -3.343 -14.829 8.631 1.00 92.56 540 ARG A CA 1
ATOM 4392 C C . ARG A 1 540 ? -3.206 -15.596 7.311 1.00 92.56 540 ARG A C 1
ATOM 4394 O O . ARG A 1 540 ? -3.303 -14.992 6.248 1.00 92.56 540 ARG A O 1
ATOM 4401 N N . TYR A 1 541 ? -2.975 -16.910 7.345 1.00 95.12 541 TYR A N 1
ATOM 4402 C CA . TYR A 1 541 ? -2.877 -17.704 6.113 1.00 95.12 541 TYR A CA 1
ATOM 4403 C C . TYR A 1 541 ? -4.196 -17.708 5.332 1.00 95.12 541 TYR A C 1
ATOM 4405 O O . TYR A 1 541 ? -4.171 -17.666 4.104 1.00 95.12 541 TYR A O 1
ATOM 4413 N N . ARG A 1 542 ? -5.347 -17.698 6.019 1.00 96.50 542 ARG A N 1
ATOM 4414 C CA . ARG A 1 542 ? -6.665 -17.566 5.377 1.00 96.50 542 ARG A CA 1
ATOM 4415 C C . ARG A 1 542 ? -6.877 -16.184 4.771 1.00 96.50 542 ARG A C 1
ATOM 4417 O O . ARG A 1 542 ? -7.409 -16.100 3.672 1.00 96.50 542 ARG A O 1
ATOM 4424 N N . GLU A 1 543 ? -6.438 -15.119 5.436 1.00 94.44 543 GLU A N 1
ATOM 4425 C CA . GLU A 1 543 ? -6.475 -13.761 4.877 1.00 94.44 543 GLU A CA 1
ATOM 4426 C C . GLU A 1 543 ? -5.617 -13.650 3.614 1.00 94.44 543 GLU A C 1
ATOM 4428 O O . GLU A 1 543 ? -6.096 -13.167 2.588 1.00 94.44 543 GLU A O 1
ATOM 4433 N N . HIS A 1 544 ? -4.376 -14.146 3.667 1.00 93.62 544 HIS A N 1
ATOM 4434 C CA . HIS A 1 544 ? -3.474 -14.180 2.515 1.00 93.62 544 HIS A CA 1
ATOM 4435 C C . HIS A 1 544 ? -4.080 -14.992 1.360 1.00 93.62 544 HIS A C 1
ATOM 4437 O O . HIS A 1 544 ? -4.106 -14.528 0.220 1.00 93.62 544 HIS A O 1
ATOM 4443 N N . LEU A 1 545 ? -4.606 -16.185 1.658 1.00 94.94 545 LEU A N 1
ATOM 4444 C CA . LEU A 1 545 ? -5.291 -17.042 0.692 1.00 94.94 545 LEU A CA 1
ATOM 4445 C C . LEU A 1 545 ? -6.481 -16.320 0.053 1.00 94.94 545 LEU A C 1
ATOM 4447 O O . LEU A 1 545 ? -6.587 -16.271 -1.170 1.00 94.94 545 LEU A O 1
ATOM 4451 N N . ALA A 1 546 ? -7.350 -15.718 0.860 1.00 96.06 546 ALA A N 1
ATOM 4452 C CA . ALA A 1 546 ? -8.528 -15.025 0.369 1.00 96.06 546 ALA A CA 1
ATOM 4453 C C . ALA A 1 546 ? -8.177 -13.814 -0.501 1.00 96.06 546 ALA A C 1
ATOM 4455 O O . ALA A 1 546 ? -8.830 -13.594 -1.517 1.00 96.06 546 ALA A O 1
ATOM 4456 N N . TRP A 1 547 ? -7.116 -13.074 -0.172 1.00 93.31 547 TRP A N 1
ATOM 4457 C CA . TRP A 1 547 ? -6.598 -12.007 -1.032 1.00 93.31 547 TRP A CA 1
ATOM 4458 C C . TRP A 1 547 ? -6.234 -12.508 -2.431 1.00 93.31 547 TRP A C 1
ATOM 4460 O O . TRP A 1 547 ? -6.573 -11.861 -3.423 1.00 93.31 547 TRP A O 1
ATOM 4470 N N . CYS A 1 548 ? -5.598 -13.678 -2.515 1.00 92.62 548 CYS A N 1
ATOM 4471 C CA . CYS A 1 548 ? -5.249 -14.302 -3.790 1.00 92.62 548 CYS A CA 1
ATOM 4472 C C . CYS A 1 548 ? -6.498 -14.757 -4.549 1.00 92.62 548 CYS A C 1
ATOM 4474 O O . CYS A 1 548 ? -6.633 -14.479 -5.738 1.00 92.62 548 CYS A O 1
ATOM 4476 N N . LEU A 1 549 ? -7.435 -15.409 -3.855 1.00 93.25 549 LEU A N 1
ATOM 4477 C CA . LEU A 1 549 ? -8.694 -15.889 -4.428 1.00 93.25 549 LEU A CA 1
ATOM 4478 C C . LEU A 1 549 ? -9.585 -14.737 -4.933 1.00 93.25 549 LEU A C 1
ATOM 4480 O O . LEU A 1 549 ? -10.274 -14.896 -5.936 1.00 93.25 549 LEU A O 1
ATOM 4484 N N . MET A 1 550 ? -9.536 -13.570 -4.280 1.00 92.94 550 MET A N 1
ATOM 4485 C CA . MET A 1 550 ? -10.233 -12.341 -4.685 1.00 92.94 550 MET A CA 1
ATOM 4486 C C . MET A 1 550 ? -9.498 -11.523 -5.761 1.00 92.94 550 MET A C 1
ATOM 4488 O O . MET A 1 550 ? -9.960 -10.439 -6.138 1.00 92.94 550 MET A O 1
ATOM 4492 N N . SER A 1 551 ? -8.337 -11.976 -6.237 1.00 89.12 551 SER A N 1
ATOM 4493 C CA . SER A 1 551 ? -7.643 -11.319 -7.346 1.00 89.12 551 SER A CA 1
ATOM 4494 C C . SER A 1 551 ? -8.510 -11.348 -8.616 1.00 89.12 551 SER A C 1
ATOM 4496 O O . SER A 1 551 ? -9.152 -12.372 -8.864 1.00 89.12 551 SER A O 1
ATOM 4498 N N . PRO A 1 552 ? -8.503 -10.290 -9.456 1.00 80.88 552 PRO A N 1
ATOM 4499 C CA . PRO A 1 552 ? -9.194 -10.295 -10.753 1.00 80.88 552 PRO A CA 1
ATOM 4500 C C . PRO A 1 552 ? -8.765 -11.438 -11.682 1.00 80.88 552 PRO A C 1
ATOM 4502 O O . PRO A 1 552 ? -9.490 -11.799 -12.597 1.00 80.88 552 PRO A O 1
ATOM 4505 N N . THR A 1 553 ? -7.578 -12.001 -11.464 1.00 80.06 553 THR A N 1
ATOM 4506 C CA . THR A 1 553 ? -7.054 -13.124 -12.251 1.00 80.06 553 THR A CA 1
ATOM 4507 C C . THR A 1 553 ? -7.654 -14.460 -11.809 1.00 80.06 553 THR A C 1
ATOM 4509 O O . THR A 1 553 ? -7.776 -15.373 -12.620 1.00 80.06 553 THR A O 1
ATOM 4512 N N . MET A 1 554 ? -8.025 -14.577 -10.528 1.00 88.88 554 MET A N 1
ATOM 4513 C CA . MET A 1 554 ? -8.492 -15.828 -9.923 1.00 88.88 554 MET A CA 1
ATOM 4514 C C . MET A 1 554 ? -10.015 -15.900 -9.811 1.00 88.88 554 MET A C 1
ATOM 4516 O O . MET A 1 554 ? -10.585 -16.952 -10.077 1.00 88.88 554 MET A O 1
ATOM 4520 N N . GLU A 1 555 ? -10.664 -14.813 -9.384 1.00 88.31 555 GLU A N 1
ATOM 4521 C CA . GLU A 1 555 ? -12.125 -14.682 -9.231 1.00 88.31 555 GLU A CA 1
ATOM 4522 C C . GLU A 1 555 ? -12.819 -15.842 -8.478 1.00 88.31 555 GLU A C 1
ATOM 4524 O O . GLU A 1 555 ? -13.992 -16.149 -8.689 1.00 88.31 555 GLU A O 1
ATOM 4529 N N . ARG A 1 556 ? -12.117 -16.486 -7.536 1.00 92.06 556 ARG A N 1
ATOM 4530 C CA . ARG A 1 556 ? -12.628 -17.590 -6.698 1.00 92.06 556 ARG A CA 1
ATOM 4531 C C . ARG A 1 556 ? -13.307 -17.045 -5.437 1.00 92.06 556 ARG A C 1
ATOM 4533 O O . ARG A 1 556 ? -12.979 -17.429 -4.315 1.00 92.06 556 ARG A O 1
ATOM 4540 N N . PHE A 1 557 ? -14.247 -16.116 -5.615 1.00 95.19 557 PHE A N 1
ATOM 4541 C CA . PHE A 1 557 ? -14.826 -15.334 -4.513 1.00 95.19 557 PHE A CA 1
ATOM 4542 C C . PHE A 1 557 ? -15.558 -16.192 -3.474 1.00 95.19 557 PHE A C 1
ATOM 4544 O O . PHE A 1 557 ? -15.388 -15.969 -2.281 1.00 95.19 557 PHE A O 1
ATOM 4551 N N . GLU A 1 558 ? -16.306 -17.211 -3.903 1.00 96.81 558 GLU A N 1
ATOM 4552 C CA . GLU A 1 558 ? -17.022 -18.124 -2.993 1.00 96.81 558 GLU A CA 1
ATOM 4553 C C . GLU A 1 558 ? -16.072 -18.882 -2.058 1.00 96.81 558 GLU A C 1
ATOM 4555 O O . GLU A 1 558 ? -16.321 -19.038 -0.864 1.00 96.81 558 GLU A O 1
ATOM 4560 N N . GLU A 1 559 ? -14.923 -19.305 -2.579 1.00 95.50 559 GLU A N 1
ATOM 4561 C CA . GLU A 1 559 ? -13.904 -19.958 -1.766 1.00 95.50 559 GLU A CA 1
ATOM 4562 C C . GLU A 1 559 ? -13.262 -18.974 -0.784 1.00 95.50 559 GLU A C 1
ATOM 4564 O O . GLU A 1 559 ? -13.046 -19.319 0.378 1.00 95.50 559 GLU A O 1
ATOM 4569 N N . ALA A 1 560 ? -13.023 -17.728 -1.209 1.00 96.69 560 ALA A N 1
ATOM 4570 C CA . ALA A 1 560 ? -12.548 -16.672 -0.318 1.00 96.69 560 ALA A CA 1
ATOM 4571 C C . ALA A 1 560 ? -13.536 -16.416 0.834 1.00 96.69 560 ALA A C 1
ATOM 4573 O O . ALA A 1 560 ? -13.108 -16.281 1.982 1.00 96.69 560 ALA A O 1
ATOM 4574 N N . VAL A 1 561 ? -14.846 -16.402 0.546 1.00 97.56 561 VAL A N 1
ATOM 4575 C CA . VAL A 1 561 ? -15.914 -16.263 1.549 1.00 97.56 561 VAL A CA 1
ATOM 4576 C C . VAL A 1 561 ? -15.839 -17.390 2.577 1.00 97.56 561 VAL A C 1
ATOM 4578 O O . VAL A 1 561 ? -15.825 -17.104 3.775 1.00 97.56 561 VAL A O 1
ATOM 4581 N N . GLU A 1 562 ? -15.740 -18.650 2.149 1.00 97.56 562 GLU A N 1
ATOM 4582 C CA . GLU A 1 562 ? -15.672 -19.782 3.083 1.00 97.56 562 GLU A CA 1
ATOM 4583 C C . GLU A 1 562 ? -14.394 -19.762 3.935 1.00 97.56 562 GLU A C 1
ATOM 4585 O O . GLU A 1 562 ? -14.457 -19.967 5.150 1.00 97.56 562 GLU A O 1
ATOM 4590 N N . GLN A 1 563 ? -13.243 -19.426 3.347 1.00 97.44 563 GLN A N 1
ATOM 4591 C CA . GLN A 1 563 ? -11.990 -19.299 4.097 1.00 97.44 563 GLN A CA 1
ATOM 4592 C C . GLN A 1 563 ? -12.069 -18.180 5.143 1.00 97.44 563 GLN A C 1
ATOM 4594 O O . GLN A 1 563 ? -11.741 -18.387 6.313 1.00 97.44 563 GLN A O 1
ATOM 4599 N N . LEU A 1 564 ? -12.552 -16.999 4.764 1.00 97.50 564 LEU A N 1
ATOM 4600 C CA . LEU A 1 564 ? -12.638 -15.857 5.675 1.00 97.50 564 LEU A CA 1
ATOM 4601 C C . LEU A 1 564 ? -13.707 -16.038 6.752 1.00 97.50 564 LEU A C 1
ATOM 4603 O O . LEU A 1 564 ? -13.490 -15.626 7.888 1.00 97.50 564 LEU A O 1
ATOM 4607 N N . LYS A 1 565 ? -14.813 -16.723 6.453 1.00 97.88 565 LYS A N 1
ATOM 4608 C CA . LYS A 1 565 ? -15.822 -17.109 7.447 1.00 97.88 565 LYS A CA 1
ATOM 4609 C C . LYS A 1 565 ? -15.217 -17.959 8.562 1.00 97.88 565 LYS A C 1
ATOM 4611 O O . LYS A 1 565 ? -15.466 -17.696 9.740 1.00 97.88 565 LYS A O 1
ATOM 4616 N N . ILE A 1 566 ? -14.395 -18.950 8.203 1.00 96.81 566 ILE A N 1
ATOM 4617 C CA . ILE A 1 566 ? -13.673 -19.771 9.183 1.00 96.81 566 ILE A CA 1
ATOM 4618 C C . ILE A 1 566 ? -12.662 -18.907 9.947 1.00 96.81 566 ILE A C 1
ATOM 4620 O O . ILE A 1 566 ? -12.625 -18.968 11.174 1.00 96.81 566 ILE A O 1
ATOM 4624 N N . GLY A 1 567 ? -11.900 -18.055 9.254 1.00 96.12 567 GLY A N 1
ATOM 4625 C CA . GLY A 1 567 ? -10.919 -17.158 9.876 1.00 96.12 567 GLY A CA 1
ATOM 4626 C C . GLY A 1 567 ? -11.534 -16.192 10.896 1.00 96.12 567 GLY A C 1
ATOM 4627 O O . GLY A 1 567 ? -11.023 -16.056 12.005 1.00 96.12 567 GLY A O 1
ATOM 4628 N N . VAL A 1 568 ? -12.677 -15.579 10.576 1.00 96.81 568 VAL A N 1
ATOM 4629 C CA . VAL A 1 568 ? -13.438 -14.708 11.487 1.00 96.81 568 VAL A CA 1
ATOM 4630 C C . VAL A 1 568 ? -13.880 -15.472 12.741 1.00 96.81 568 VAL A C 1
ATOM 4632 O O . VAL A 1 568 ? -13.723 -14.970 13.858 1.00 96.81 568 VAL A O 1
ATOM 4635 N N . ALA A 1 569 ? -14.381 -16.700 12.579 1.00 96.88 569 ALA A N 1
ATOM 4636 C CA . ALA A 1 569 ? -14.794 -17.544 13.698 1.00 96.88 569 ALA A CA 1
ATOM 4637 C C . ALA A 1 569 ? -13.603 -17.975 14.576 1.00 96.88 569 ALA A C 1
ATOM 4639 O O . ALA A 1 569 ? -13.670 -17.858 15.802 1.00 96.88 569 ALA A O 1
ATOM 4640 N N . GLU A 1 570 ? -12.498 -18.421 13.967 1.00 94.88 570 GLU A N 1
ATOM 4641 C CA . GLU A 1 570 ? -11.253 -18.770 14.665 1.00 94.88 570 GLU A CA 1
ATOM 4642 C C . GLU A 1 570 ? -10.708 -17.564 15.443 1.00 94.88 570 GLU A C 1
ATOM 4644 O O . GLU A 1 570 ? -10.360 -17.690 16.619 1.00 94.88 570 GLU A O 1
ATOM 4649 N N . TYR A 1 571 ? -10.703 -16.375 14.836 1.00 95.00 571 TYR A N 1
ATOM 4650 C CA . TYR A 1 571 ? -10.250 -15.155 15.494 1.00 95.00 571 TYR A CA 1
ATOM 4651 C C . TYR A 1 571 ? -11.125 -14.792 16.701 1.00 95.00 571 TYR A C 1
ATOM 4653 O O . TYR A 1 571 ? -10.606 -14.527 17.785 1.00 95.00 571 TYR A O 1
ATOM 4661 N N . ALA A 1 572 ? -12.453 -14.841 16.560 1.00 95.25 572 ALA A N 1
ATOM 4662 C CA . ALA A 1 572 ? -13.372 -14.575 17.667 1.00 95.25 572 ALA A CA 1
ATOM 4663 C C . ALA A 1 572 ? -13.151 -15.538 18.850 1.00 95.25 572 ALA A C 1
ATOM 4665 O O . ALA A 1 572 ? -13.151 -15.115 20.010 1.00 95.25 572 ALA A O 1
ATOM 4666 N N . VAL A 1 573 ? -12.903 -16.823 18.572 1.00 94.25 573 VAL A N 1
ATOM 4667 C CA . VAL A 1 573 ? -12.549 -17.812 19.602 1.00 94.25 573 VAL A CA 1
ATOM 4668 C C . VAL A 1 573 ? -11.204 -17.473 20.248 1.00 94.25 573 VAL A C 1
ATOM 4670 O O . VAL A 1 573 ? -11.109 -17.483 21.475 1.00 94.25 573 VAL A O 1
ATOM 4673 N N . ALA A 1 574 ? -10.188 -17.105 19.464 1.00 91.06 574 ALA A N 1
ATOM 4674 C CA . ALA A 1 574 ? -8.867 -16.749 19.980 1.00 91.06 574 ALA A CA 1
ATOM 4675 C C . ALA A 1 574 ? -8.920 -15.538 20.930 1.00 91.06 574 ALA A C 1
ATOM 4677 O O . ALA A 1 574 ? -8.345 -15.579 22.019 1.00 91.06 574 ALA A O 1
ATOM 4678 N N . VAL A 1 575 ? -9.660 -14.484 20.569 1.00 91.50 575 VAL A N 1
ATOM 4679 C CA . VAL A 1 575 ? -9.836 -13.284 21.409 1.00 91.50 575 VAL A CA 1
ATOM 4680 C C . VAL A 1 575 ? -10.502 -13.634 22.747 1.00 91.50 575 VAL A C 1
ATOM 4682 O O . VAL A 1 575 ? -10.060 -13.152 23.795 1.00 91.50 575 VAL A O 1
ATOM 4685 N N . ARG A 1 576 ? -11.512 -14.517 22.737 1.00 94.12 576 ARG A N 1
ATOM 4686 C CA . ARG A 1 576 ? -12.173 -15.021 23.956 1.00 94.12 576 ARG A CA 1
ATOM 4687 C C . ARG A 1 576 ? -11.244 -15.882 24.808 1.00 94.12 576 ARG A C 1
ATOM 4689 O O . ARG A 1 576 ? -11.174 -15.683 26.016 1.00 94.12 576 ARG A O 1
ATOM 4696 N N . MET A 1 577 ? -10.503 -16.806 24.193 1.00 89.38 577 MET A N 1
ATOM 4697 C CA . MET A 1 577 ? -9.546 -17.675 24.894 1.00 89.38 577 MET A CA 1
ATOM 4698 C C . MET A 1 577 ? -8.441 -16.877 25.590 1.00 89.38 577 MET A C 1
ATOM 4700 O O . MET A 1 577 ? -8.012 -17.234 26.684 1.00 89.38 577 MET A O 1
ATOM 4704 N N . LEU A 1 578 ? -7.999 -15.783 24.972 1.00 86.88 578 LEU A N 1
ATOM 4705 C CA . LEU A 1 578 ? -6.999 -14.876 25.532 1.00 86.88 578 LEU A CA 1
ATOM 4706 C C . LEU A 1 578 ? -7.585 -13.878 26.548 1.00 86.88 578 LEU A C 1
ATOM 4708 O O . LEU A 1 578 ? -6.836 -13.066 27.092 1.00 86.88 578 LEU A O 1
ATOM 4712 N N . ASN A 1 579 ? -8.898 -13.939 26.810 1.00 91.06 579 ASN A N 1
ATOM 4713 C CA . ASN A 1 579 ? -9.639 -13.040 27.694 1.00 91.06 579 ASN A CA 1
ATOM 4714 C C . ASN A 1 579 ? -9.356 -11.557 27.391 1.00 91.06 579 ASN A C 1
ATOM 4716 O O . ASN A 1 579 ? -9.110 -10.746 28.291 1.00 91.06 579 ASN A O 1
ATOM 4720 N N . LEU A 1 580 ? -9.308 -11.212 26.100 1.00 87.50 580 LEU A N 1
ATOM 4721 C CA . LEU A 1 580 ? -9.072 -9.836 25.680 1.00 87.50 580 LEU A CA 1
ATOM 4722 C C . LEU A 1 580 ? -10.336 -8.991 25.931 1.00 87.50 580 LEU A C 1
ATOM 4724 O O . LEU A 1 580 ? -11.442 -9.492 25.734 1.00 87.50 580 LEU A O 1
ATOM 4728 N N . PRO A 1 581 ? -10.213 -7.692 26.279 1.00 88.56 581 PRO A N 1
ATOM 4729 C CA . PRO A 1 581 ? -11.365 -6.814 26.550 1.00 88.56 581 PRO A CA 1
ATOM 4730 C C . PRO A 1 581 ? -12.370 -6.667 25.395 1.00 88.56 581 PRO A C 1
ATOM 4732 O O . PRO A 1 581 ? -13.470 -6.168 25.591 1.00 88.56 581 PRO A O 1
ATOM 4735 N N . VAL A 1 582 ? -11.976 -7.079 24.193 1.00 91.62 582 VAL A N 1
ATOM 4736 C CA . VAL A 1 582 ? -12.738 -7.017 22.936 1.00 91.62 582 VAL A CA 1
ATOM 4737 C C . VAL A 1 582 ? -13.363 -8.366 22.556 1.00 91.62 582 VAL A C 1
ATOM 4739 O O . VAL A 1 582 ? -13.738 -8.563 21.408 1.00 91.62 582 VAL A O 1
ATOM 4742 N N . ALA A 1 583 ? -13.465 -9.311 23.495 1.00 92.81 583 ALA A N 1
ATOM 4743 C CA . ALA A 1 583 ? -14.015 -10.654 23.277 1.00 92.81 583 ALA A CA 1
ATOM 4744 C C . ALA A 1 583 ? -15.428 -10.676 22.663 1.00 92.81 583 ALA A C 1
ATOM 4746 O O . ALA A 1 583 ? -15.740 -11.582 21.883 1.00 92.81 583 ALA A O 1
ATOM 4747 N N . ASP A 1 584 ? -16.246 -9.671 22.980 1.00 95.69 584 ASP A N 1
ATOM 4748 C CA . ASP A 1 584 ? -17.601 -9.508 22.438 1.00 95.69 584 ASP A CA 1
ATOM 4749 C C . ASP A 1 584 ? -17.639 -8.650 21.166 1.00 95.69 584 ASP A C 1
ATOM 4751 O O . ASP A 1 584 ? -18.623 -8.671 20.432 1.00 95.69 584 ASP A O 1
ATOM 4755 N N . THR A 1 585 ? -16.555 -7.928 20.872 1.00 96.44 585 THR A N 1
ATOM 4756 C CA . THR A 1 585 ? -16.397 -7.074 19.685 1.00 96.44 585 THR A CA 1
ATOM 4757 C C . THR A 1 585 ? -15.068 -7.365 18.972 1.00 96.44 585 THR A C 1
ATOM 4759 O O . THR A 1 585 ? -14.236 -6.461 18.824 1.00 96.44 585 THR A O 1
ATOM 4762 N N . PRO A 1 586 ? -14.803 -8.619 18.555 1.00 95.38 586 PRO A N 1
ATOM 4763 C CA . PRO A 1 586 ? -13.506 -9.026 18.007 1.00 95.38 586 PRO A CA 1
ATOM 4764 C C . PRO A 1 586 ? -13.086 -8.220 16.766 1.00 95.38 586 PRO A C 1
ATOM 4766 O O . PRO A 1 586 ? -11.898 -8.013 16.533 1.00 95.38 586 PRO A O 1
ATOM 4769 N N . TRP A 1 587 ? -14.033 -7.675 16.002 1.00 96.38 587 TRP A N 1
ATOM 4770 C CA . TRP A 1 587 ? -13.733 -6.795 14.866 1.00 96.38 587 TRP A CA 1
ATOM 4771 C C . TRP A 1 587 ? -12.987 -5.511 15.251 1.00 96.38 587 TRP A C 1
ATOM 4773 O O . TRP A 1 587 ? -12.307 -4.933 14.409 1.00 96.38 587 TRP A O 1
ATOM 4783 N N . LYS A 1 588 ? -13.052 -5.070 16.514 1.00 93.06 588 LYS A N 1
ATOM 4784 C CA . LYS A 1 588 ? -12.318 -3.885 16.985 1.00 93.06 588 LYS A CA 1
ATOM 4785 C C . LYS A 1 588 ? -10.827 -4.134 17.165 1.00 93.06 588 LYS A C 1
ATOM 4787 O O . LYS A 1 588 ? -10.052 -3.195 17.062 1.00 93.06 588 LYS A O 1
ATOM 4792 N N . SER A 1 589 ? -10.397 -5.367 17.430 1.00 90.81 589 SER A N 1
ATOM 4793 C CA . SER A 1 589 ? -8.967 -5.679 17.565 1.00 90.81 589 SER A CA 1
ATOM 4794 C C . SER A 1 589 ? -8.308 -6.101 16.260 1.00 90.81 589 SER A C 1
ATOM 4796 O O . SER A 1 589 ? -7.090 -5.983 16.143 1.00 90.81 589 SER A O 1
ATOM 4798 N N . HIS A 1 590 ? -9.087 -6.584 15.291 1.00 91.75 590 HIS A N 1
ATOM 4799 C CA . HIS A 1 590 ? -8.576 -6.968 13.978 1.00 91.75 590 HIS A CA 1
ATOM 4800 C C . HIS A 1 590 ? -9.607 -6.692 12.882 1.00 91.75 590 HIS A C 1
ATOM 4802 O O . HIS A 1 590 ? -10.223 -7.615 12.353 1.00 91.75 590 HIS A O 1
ATOM 4808 N N . PRO A 1 591 ? -9.855 -5.417 12.548 1.00 93.31 591 PRO A N 1
ATOM 4809 C CA . PRO A 1 591 ? -10.850 -5.064 11.540 1.00 93.31 591 PRO A CA 1
ATOM 4810 C C . PRO A 1 591 ? -10.508 -5.569 10.135 1.00 93.31 591 PRO A C 1
ATOM 4812 O O . PRO A 1 591 ? -11.412 -5.676 9.311 1.00 93.31 591 PRO A O 1
ATOM 4815 N N . GLN A 1 592 ? -9.239 -5.883 9.851 1.00 91.44 592 GLN A N 1
ATOM 4816 C CA . GLN A 1 592 ? -8.787 -6.341 8.537 1.00 91.44 592 GLN A CA 1
ATOM 4817 C C . GLN A 1 592 ? -9.460 -7.654 8.117 1.00 91.44 592 GLN A C 1
ATOM 4819 O O . GLN A 1 592 ? -10.014 -7.704 7.020 1.00 91.44 592 GLN A O 1
ATOM 4824 N N . VAL A 1 593 ? -9.524 -8.664 8.998 1.00 94.44 593 VAL A N 1
ATOM 4825 C CA . VAL A 1 593 ? -10.179 -9.950 8.681 1.00 94.44 593 VAL A CA 1
ATOM 4826 C C . VAL A 1 593 ? -11.670 -9.772 8.372 1.00 94.44 593 VAL A C 1
ATOM 4828 O O . VAL A 1 593 ? -12.209 -10.407 7.467 1.00 94.44 593 VAL A O 1
ATOM 4831 N N . TYR A 1 594 ? -12.341 -8.858 9.083 1.00 96.75 594 TYR A N 1
ATOM 4832 C CA . TYR A 1 594 ? -13.761 -8.552 8.878 1.00 96.75 594 TYR A CA 1
ATOM 4833 C C . TYR A 1 594 ? -13.989 -7.752 7.596 1.00 96.75 594 TYR A C 1
ATOM 4835 O O . TYR A 1 594 ? -14.957 -8.010 6.883 1.00 96.75 594 TYR A O 1
ATOM 4843 N N . ALA A 1 595 ? -13.092 -6.816 7.279 1.00 95.19 595 ALA A N 1
ATOM 4844 C CA . ALA A 1 595 ? -13.127 -6.072 6.027 1.00 95.19 595 ALA A CA 1
ATOM 4845 C C . ALA A 1 595 ? -12.921 -7.002 4.834 1.00 95.19 595 ALA A C 1
ATOM 4847 O O . ALA A 1 595 ? -13.743 -6.995 3.922 1.00 95.19 595 ALA A O 1
ATOM 4848 N N . ALA A 1 596 ? -11.907 -7.869 4.887 1.00 94.88 596 ALA A N 1
ATOM 4849 C CA . ALA A 1 596 ? -11.672 -8.882 3.868 1.00 94.88 596 ALA A CA 1
ATOM 4850 C C . ALA A 1 596 ? -12.893 -9.801 3.704 1.00 94.88 596 ALA A C 1
ATOM 4852 O O . ALA A 1 596 ? -13.312 -10.059 2.578 1.00 94.88 596 ALA A O 1
ATOM 4853 N N . TYR A 1 597 ? -13.511 -10.252 4.805 1.00 98.00 597 TYR A N 1
ATOM 4854 C CA . TYR A 1 597 ? -14.708 -11.100 4.747 1.00 98.00 597 TYR A CA 1
ATOM 4855 C C . TYR A 1 597 ? -15.901 -10.392 4.101 1.00 98.00 597 TYR A C 1
ATOM 4857 O O . TYR A 1 597 ? -16.553 -10.951 3.219 1.00 98.00 597 TYR A O 1
ATOM 4865 N N . ALA A 1 598 ? -16.167 -9.148 4.493 1.00 97.12 598 ALA A N 1
ATOM 4866 C CA . ALA A 1 598 ? -17.224 -8.342 3.898 1.00 97.12 598 ALA A CA 1
ATOM 4867 C C . ALA A 1 598 ? -16.979 -8.079 2.401 1.00 97.12 598 ALA A C 1
ATOM 4869 O O . ALA A 1 598 ? -17.902 -8.186 1.595 1.00 97.12 598 ALA A O 1
ATOM 4870 N N . GLU A 1 599 ? -15.739 -7.767 2.021 1.00 95.75 599 GLU A N 1
ATOM 4871 C CA . GLU A 1 599 ? -15.324 -7.566 0.630 1.00 95.75 599 GLU A CA 1
ATOM 4872 C C . GLU A 1 599 ? -15.514 -8.836 -0.210 1.00 95.75 599 GLU A C 1
ATOM 4874 O O . GLU A 1 599 ? -16.113 -8.761 -1.284 1.00 95.75 599 GLU A O 1
ATOM 4879 N N . ALA A 1 600 ? -15.091 -9.999 0.298 1.00 96.56 600 ALA A N 1
ATOM 4880 C CA . ALA A 1 600 ? -15.286 -11.289 -0.363 1.00 96.56 600 ALA A CA 1
ATOM 4881 C C . ALA A 1 600 ? -16.770 -11.581 -0.607 1.00 96.56 600 ALA A C 1
ATOM 4883 O O . ALA A 1 600 ? -17.144 -11.994 -1.703 1.00 96.56 600 ALA A O 1
ATOM 4884 N N . ARG A 1 601 ? -17.628 -11.310 0.386 1.00 97.69 601 ARG A N 1
ATOM 4885 C CA . ARG A 1 601 ? -19.081 -11.507 0.273 1.00 97.69 601 ARG A CA 1
ATOM 4886 C C . ARG A 1 601 ? -19.706 -10.604 -0.782 1.00 97.69 601 ARG A C 1
ATOM 4888 O O . ARG A 1 601 ? -20.522 -11.079 -1.563 1.00 97.69 601 ARG A O 1
ATOM 4895 N N . VAL A 1 602 ? -19.311 -9.332 -0.849 1.00 96.12 602 VAL A N 1
ATOM 4896 C CA . VAL A 1 602 ? -19.799 -8.427 -1.903 1.00 96.12 602 VAL A CA 1
ATOM 4897 C C . VAL A 1 602 ? -19.347 -8.887 -3.287 1.00 96.12 602 VAL A C 1
ATOM 4899 O O . VAL A 1 602 ? -20.169 -8.934 -4.197 1.00 96.12 602 VAL A O 1
ATOM 4902 N N . LEU A 1 603 ? -18.082 -9.291 -3.446 1.00 92.56 603 LEU A N 1
ATOM 4903 C CA . LEU A 1 603 ? -17.575 -9.816 -4.721 1.00 92.56 603 LEU A CA 1
ATOM 4904 C C . LEU A 1 603 ? -18.259 -11.131 -5.133 1.00 92.56 603 LEU A C 1
ATOM 4906 O O . LEU A 1 603 ? -18.510 -11.340 -6.315 1.00 92.56 603 LEU A O 1
ATOM 4910 N N . ALA A 1 604 ? -18.623 -11.981 -4.169 1.00 94.94 604 ALA A N 1
ATOM 4911 C CA . ALA A 1 604 ? -19.425 -13.187 -4.384 1.00 94.94 604 ALA A CA 1
ATOM 4912 C C . ALA A 1 604 ? -20.933 -12.903 -4.559 1.00 94.94 604 ALA A C 1
ATOM 4914 O O . ALA A 1 604 ? -21.730 -13.831 -4.661 1.00 94.94 604 ALA A O 1
ATOM 4915 N N . ASN A 1 605 ? -21.349 -11.631 -4.587 1.00 95.31 605 ASN A N 1
ATOM 4916 C CA . ASN A 1 605 ? -22.747 -11.204 -4.684 1.00 95.31 605 ASN A CA 1
ATOM 4917 C C . ASN A 1 605 ? -23.649 -11.713 -3.535 1.00 95.31 605 ASN A C 1
ATOM 4919 O O . ASN A 1 605 ? -24.862 -11.871 -3.685 1.00 95.31 605 ASN A O 1
ATOM 4923 N N . HIS A 1 606 ? -23.080 -11.950 -2.352 1.00 96.75 606 HIS A N 1
ATOM 4924 C CA . HIS A 1 606 ? -23.836 -12.234 -1.130 1.00 96.75 606 HIS A CA 1
ATOM 4925 C C . HIS A 1 606 ? -24.277 -10.904 -0.511 1.00 96.75 606 HIS A C 1
ATOM 4927 O O . HIS A 1 606 ? -23.669 -10.416 0.436 1.00 96.75 606 HIS A O 1
ATOM 4933 N N . LEU A 1 607 ? -25.312 -10.270 -1.059 1.00 97.00 607 LEU A N 1
ATOM 4934 C CA . LEU A 1 607 ? -25.806 -8.958 -0.608 1.00 97.00 607 LEU A CA 1
ATOM 4935 C C . LEU A 1 607 ? -26.947 -9.104 0.416 1.00 97.00 607 LEU A C 1
ATOM 4937 O O . LEU A 1 607 ? -28.071 -8.666 0.189 1.00 97.00 607 LEU A O 1
ATOM 4941 N N . ASP A 1 608 ? -26.658 -9.768 1.538 1.00 97.62 608 ASP A N 1
ATOM 4942 C CA . ASP A 1 608 ? -27.627 -10.111 2.584 1.00 97.62 608 ASP A CA 1
ATOM 4943 C C . ASP A 1 608 ? -27.364 -9.401 3.930 1.00 97.62 608 ASP A C 1
ATOM 4945 O O . ASP A 1 608 ? -26.454 -8.580 4.081 1.00 97.62 608 ASP A O 1
ATOM 4949 N N . MET A 1 609 ? -28.185 -9.720 4.939 1.00 98.19 609 MET A N 1
ATOM 4950 C CA . MET A 1 609 ? -28.065 -9.149 6.286 1.00 98.19 609 MET A CA 1
ATOM 4951 C C . MET A 1 609 ? -26.736 -9.481 6.974 1.00 98.19 609 MET A C 1
ATOM 4953 O O . MET A 1 609 ? -26.261 -8.674 7.769 1.00 98.19 609 MET A O 1
ATOM 4957 N N . VAL A 1 610 ? -26.112 -10.622 6.656 1.00 97.69 610 VAL A N 1
ATOM 4958 C CA . VAL A 1 610 ? -24.800 -10.986 7.215 1.00 97.69 610 VAL A CA 1
ATOM 4959 C C . VAL A 1 610 ? -23.732 -10.055 6.650 1.00 97.69 610 VAL A C 1
ATOM 4961 O O . VAL A 1 610 ? -22.888 -9.552 7.388 1.00 97.69 610 VAL A O 1
ATOM 4964 N N . THR A 1 611 ? -23.785 -9.763 5.351 1.00 98.06 611 THR A N 1
ATOM 4965 C CA . THR A 1 611 ? -22.863 -8.808 4.721 1.00 98.06 611 THR A CA 1
ATOM 4966 C C . THR A 1 611 ? -23.058 -7.398 5.264 1.00 98.06 611 THR A C 1
ATOM 4968 O O . THR A 1 611 ? -22.068 -6.729 5.565 1.00 98.06 611 THR A O 1
ATOM 4971 N N . LYS A 1 612 ? -24.312 -6.968 5.471 1.00 98.25 612 LYS A N 1
ATOM 4972 C CA . LYS A 1 612 ? -24.620 -5.705 6.162 1.00 98.25 612 LYS A CA 1
ATOM 4973 C C . LYS A 1 612 ? -23.935 -5.648 7.531 1.00 98.25 612 LYS A C 1
ATOM 4975 O O . LYS A 1 612 ? -23.199 -4.700 7.790 1.00 98.25 612 LYS A O 1
ATOM 4980 N N . GLU A 1 613 ? -24.129 -6.667 8.367 1.00 97.94 613 GLU A N 1
ATOM 4981 C CA . GLU A 1 613 ? -23.563 -6.736 9.720 1.00 97.94 613 GLU A CA 1
ATOM 4982 C C . GLU A 1 613 ? -22.026 -6.661 9.706 1.00 97.94 613 GLU A C 1
ATOM 4984 O O . GLU A 1 613 ? -21.431 -5.876 10.444 1.00 97.94 613 GLU A O 1
ATOM 4989 N N . MET A 1 614 ? -21.362 -7.406 8.814 1.00 97.75 614 MET A N 1
ATOM 4990 C CA . MET A 1 614 ? -19.896 -7.378 8.715 1.00 97.75 614 MET A CA 1
ATOM 4991 C C . MET A 1 614 ? -19.365 -6.004 8.289 1.00 97.75 614 MET A C 1
ATOM 4993 O O . MET A 1 614 ? -18.370 -5.526 8.834 1.00 97.75 614 MET A O 1
ATOM 4997 N N . LEU A 1 615 ? -20.035 -5.332 7.350 1.00 97.38 615 LEU A N 1
ATOM 4998 C CA . LEU A 1 615 ? -19.669 -3.976 6.936 1.00 97.38 615 LEU A CA 1
ATOM 4999 C C . LEU A 1 615 ? -19.879 -2.964 8.071 1.00 97.38 615 LEU A C 1
ATOM 5001 O O . LEU A 1 615 ? -19.064 -2.057 8.252 1.00 97.38 615 LEU A O 1
ATOM 5005 N N . GLU A 1 616 ? -20.934 -3.130 8.869 1.00 97.50 616 GLU A N 1
ATOM 5006 C CA . GLU A 1 616 ? -21.173 -2.318 10.063 1.00 97.50 616 GLU A CA 1
ATOM 5007 C C . GLU A 1 616 ? -20.087 -2.520 11.122 1.00 97.50 616 GLU A C 1
ATOM 5009 O O . GLU A 1 616 ? -19.598 -1.531 11.667 1.00 97.50 616 GLU A O 1
ATOM 5014 N N . HIS A 1 617 ? -19.634 -3.756 11.345 1.00 96.81 617 HIS A N 1
ATOM 5015 C CA . HIS A 1 617 ? -18.505 -4.060 12.228 1.00 96.81 617 HIS A CA 1
ATOM 5016 C C . HIS A 1 617 ? -17.217 -3.346 11.794 1.00 96.81 617 HIS A C 1
ATOM 5018 O O . HIS A 1 617 ? -16.528 -2.747 12.621 1.00 96.81 617 HIS A O 1
ATOM 5024 N N . VAL A 1 618 ? -16.908 -3.322 10.494 1.00 94.69 618 VAL A N 1
ATOM 5025 C CA . VAL A 1 618 ? -15.736 -2.596 9.967 1.00 94.69 618 VAL A CA 1
ATOM 5026 C C . VAL A 1 618 ? -15.851 -1.090 10.228 1.00 94.69 618 VAL A C 1
ATOM 5028 O O . VAL A 1 618 ? -14.881 -0.445 10.636 1.00 94.69 618 VAL A O 1
ATOM 5031 N N . LEU A 1 619 ? -17.038 -0.510 10.026 1.00 94.12 619 LEU A N 1
ATOM 5032 C CA . LEU A 1 619 ? -17.271 0.916 10.265 1.00 94.12 619 LEU A CA 1
ATOM 5033 C C . LEU A 1 619 ? -17.273 1.279 11.755 1.00 94.12 619 LEU A C 1
ATOM 5035 O O . LEU A 1 619 ? -16.787 2.356 12.101 1.00 94.12 619 LEU A O 1
ATOM 5039 N N . ASP A 1 620 ? -17.776 0.405 12.625 1.00 94.94 620 ASP A N 1
ATOM 5040 C CA . ASP A 1 620 ? -17.699 0.548 14.083 1.00 94.94 620 ASP A CA 1
ATOM 5041 C C . ASP A 1 620 ? -16.239 0.488 14.562 1.00 94.94 620 ASP A C 1
ATOM 5043 O O . ASP A 1 620 ? -15.775 1.388 15.267 1.00 94.94 620 ASP A O 1
ATOM 5047 N N . ALA A 1 621 ? -15.452 -0.480 14.080 1.00 91.25 621 ALA A N 1
ATOM 5048 C CA . ALA A 1 621 ? -14.020 -0.546 14.376 1.00 91.25 621 ALA A CA 1
ATOM 5049 C C . ALA A 1 621 ? -13.267 0.716 13.929 1.00 91.25 621 ALA A C 1
ATOM 5051 O O . ALA A 1 621 ? -12.374 1.185 14.627 1.00 91.25 621 ALA A O 1
ATOM 5052 N N . ALA A 1 622 ? -13.633 1.320 12.798 1.00 85.81 622 ALA A N 1
ATOM 5053 C CA . ALA A 1 622 ? -13.006 2.558 12.332 1.00 85.81 622 ALA A CA 1
ATOM 5054 C C . ALA A 1 622 ? -13.353 3.798 13.177 1.00 85.81 622 ALA A C 1
ATOM 5056 O O . ALA A 1 622 ? -12.633 4.809 13.154 1.00 85.81 622 ALA A O 1
ATOM 5057 N N . GLN A 1 623 ? -14.471 3.752 13.903 1.00 85.38 623 GLN A N 1
ATOM 5058 C CA . GLN A 1 623 ? -14.838 4.796 14.852 1.00 85.38 623 GLN A CA 1
ATOM 5059 C C . GLN A 1 623 ? -14.039 4.669 16.144 1.00 85.38 623 GLN A C 1
ATOM 5061 O O . GLN A 1 623 ? -13.660 5.713 16.689 1.00 85.38 623 GLN A O 1
ATOM 5066 N N . ASP A 1 624 ? -13.721 3.437 16.557 1.00 83.50 624 ASP A N 1
ATOM 5067 C CA . ASP A 1 624 ? -12.880 3.159 17.715 1.00 83.50 624 ASP A CA 1
ATOM 5068 C C . ASP A 1 624 ? -11.478 3.773 17.515 1.00 83.50 624 ASP A C 1
ATOM 5070 O O . ASP A 1 624 ? -10.771 3.481 16.544 1.00 83.50 624 ASP A O 1
ATOM 5074 N N . PRO A 1 625 ? -11.065 4.704 18.386 1.00 73.94 625 PRO A N 1
ATOM 5075 C CA . PRO A 1 625 ? -9.792 5.368 18.211 1.00 73.94 625 PRO A CA 1
ATOM 5076 C C . PRO A 1 625 ? -8.577 4.469 18.483 1.00 73.94 625 PRO A C 1
ATOM 5078 O O . PRO A 1 625 ? -7.504 4.805 17.978 1.00 73.94 625 PRO A O 1
ATOM 5081 N N . LEU A 1 626 ? -8.726 3.324 19.170 1.00 70.62 626 LEU A N 1
ATOM 5082 C CA . LEU A 1 626 ? -7.641 2.343 19.333 1.00 70.62 626 LEU A CA 1
ATOM 5083 C C . LEU A 1 626 ? -7.219 1.736 17.988 1.00 70.62 626 LEU A C 1
ATOM 5085 O O . LEU A 1 626 ? -6.042 1.440 17.780 1.00 70.62 626 LEU A O 1
ATOM 5089 N N . THR A 1 627 ? -8.157 1.628 17.053 1.00 65.62 627 THR A N 1
ATOM 5090 C CA . THR A 1 627 ? -7.969 1.068 15.708 1.00 65.62 627 THR A CA 1
ATOM 5091 C C . THR A 1 627 ? -7.479 2.090 14.685 1.00 65.62 627 THR A C 1
ATOM 5093 O O . THR A 1 627 ? -6.983 1.718 13.623 1.00 65.62 627 THR A O 1
ATOM 5096 N N . ARG A 1 628 ? -7.552 3.397 14.984 1.00 54.53 628 ARG A N 1
ATOM 5097 C CA . ARG A 1 628 ? -7.159 4.476 14.049 1.00 54.53 628 ARG A CA 1
ATOM 5098 C C . ARG A 1 628 ? -5.659 4.598 13.800 1.00 54.53 628 ARG A C 1
ATOM 5100 O O . ARG A 1 628 ? -5.256 5.341 12.906 1.00 54.53 628 ARG A O 1
ATOM 5107 N N . THR A 1 629 ? -4.832 3.914 14.581 1.00 49.28 629 THR A N 1
ATOM 5108 C CA . THR A 1 629 ? -3.379 3.866 14.360 1.00 49.28 629 THR A CA 1
ATOM 5109 C C . THR A 1 629 ? -3.011 3.045 13.123 1.00 49.28 629 THR A C 1
ATOM 5111 O O . THR A 1 629 ? -1.930 3.233 12.563 1.00 49.28 629 THR A O 1
ATOM 5114 N N . ILE A 1 630 ? -3.931 2.210 12.634 1.00 57.16 630 ILE A N 1
ATOM 5115 C CA . ILE A 1 630 ? -3.748 1.385 11.446 1.00 57.16 630 ILE A CA 1
ATOM 5116 C C . ILE A 1 630 ? -3.999 2.261 10.213 1.00 57.16 630 ILE A C 1
ATOM 5118 O O . ILE A 1 630 ? -5.135 2.442 9.771 1.00 57.16 630 ILE A O 1
ATOM 5122 N N . ARG A 1 631 ? -2.925 2.837 9.649 1.00 57.22 631 ARG A N 1
ATOM 5123 C CA . ARG A 1 631 ? -2.970 3.632 8.399 1.00 57.22 631 ARG A CA 1
ATOM 5124 C C . ARG A 1 631 ? -3.712 2.910 7.265 1.00 57.22 631 ARG A C 1
ATOM 5126 O O . ARG A 1 631 ? -4.319 3.569 6.425 1.00 57.22 631 ARG A O 1
ATOM 5133 N N . GLU A 1 632 ? -3.685 1.583 7.272 1.00 64.25 632 GLU A N 1
ATOM 5134 C CA . GLU A 1 632 ? -4.277 0.709 6.257 1.00 64.25 632 GLU A CA 1
ATOM 5135 C C . GLU A 1 632 ? -5.813 0.661 6.319 1.00 64.25 632 GLU A C 1
ATOM 5137 O O . GLU A 1 632 ? -6.468 0.417 5.307 1.00 64.25 632 GLU A O 1
ATOM 5142 N N . LEU A 1 633 ? -6.430 1.016 7.456 1.00 75.31 633 LEU A N 1
ATOM 5143 C CA . LEU A 1 633 ? -7.888 0.962 7.601 1.00 75.31 633 LEU A CA 1
ATOM 5144 C C . LEU A 1 633 ? -8.610 2.052 6.791 1.00 75.31 633 LEU A C 1
ATOM 5146 O O . LEU A 1 633 ? -9.779 1.897 6.445 1.00 75.31 633 LEU A O 1
ATOM 5150 N N . ALA A 1 634 ? -7.929 3.152 6.448 1.00 79.81 634 ALA A N 1
ATOM 5151 C CA . ALA A 1 634 ? -8.533 4.249 5.687 1.00 79.81 634 ALA A CA 1
ATOM 5152 C C . ALA A 1 634 ? -9.116 3.777 4.345 1.00 79.81 634 ALA A C 1
ATOM 5154 O O . ALA A 1 634 ? -10.168 4.264 3.930 1.00 79.81 634 ALA A O 1
ATOM 5155 N N . TRP A 1 635 ? -8.454 2.811 3.706 1.00 84.62 635 TRP A N 1
ATOM 5156 C CA . TRP A 1 635 ? -8.911 2.181 2.474 1.00 84.62 635 TRP A CA 1
ATOM 5157 C C . TRP A 1 635 ? -10.171 1.335 2.698 1.00 84.62 635 TRP A C 1
ATOM 5159 O O . TRP A 1 635 ? -11.210 1.594 2.084 1.00 84.62 635 TRP A O 1
ATOM 5169 N N . HIS A 1 636 ? -10.110 0.397 3.644 1.00 88.56 636 HIS A N 1
ATOM 5170 C CA . HIS A 1 636 ? -11.223 -0.497 3.971 1.00 88.56 636 HIS A CA 1
ATOM 5171 C C . HIS A 1 636 ? -12.474 0.255 4.431 1.00 88.56 636 HIS A C 1
ATOM 5173 O O . HIS A 1 636 ? -13.582 -0.167 4.138 1.00 88.56 636 HIS A O 1
ATOM 5179 N N . VAL A 1 637 ? -12.336 1.412 5.085 1.00 90.62 637 VAL A N 1
ATOM 5180 C CA . VAL A 1 637 ? -13.486 2.243 5.484 1.00 90.62 637 VAL A CA 1
ATOM 5181 C C . VAL A 1 637 ? -14.242 2.793 4.281 1.00 90.62 637 VAL A C 1
ATOM 5183 O O . VAL A 1 637 ? -15.469 2.873 4.302 1.00 90.62 637 VAL A O 1
ATOM 5186 N N . VAL A 1 638 ? -13.528 3.214 3.238 1.00 92.50 638 VAL A N 1
ATOM 5187 C CA . VAL A 1 638 ? -14.155 3.771 2.032 1.00 92.50 638 VAL A CA 1
ATOM 5188 C C . VAL A 1 638 ? -14.867 2.667 1.264 1.00 92.50 638 VAL A C 1
ATOM 5190 O O . VAL A 1 638 ? -16.020 2.862 0.879 1.00 92.50 638 VAL A O 1
ATOM 5193 N N . LEU A 1 639 ? -14.224 1.502 1.120 1.00 93.31 639 LEU A N 1
ATOM 5194 C CA . LEU A 1 639 ? -14.858 0.316 0.547 1.00 93.31 639 LEU A CA 1
ATOM 5195 C C . LEU A 1 639 ? -16.063 -0.135 1.369 1.00 93.31 639 LEU A C 1
ATOM 5197 O O . LEU A 1 639 ? -17.128 -0.335 0.800 1.00 93.31 639 LEU A O 1
ATOM 5201 N N . ALA A 1 640 ? -15.944 -0.207 2.696 1.00 95.88 640 ALA A N 1
ATOM 5202 C CA . ALA A 1 640 ? -17.036 -0.625 3.564 1.00 95.88 640 ALA A CA 1
ATOM 5203 C C . ALA A 1 640 ? -18.254 0.300 3.439 1.00 95.88 640 ALA A C 1
ATOM 5205 O O . ALA A 1 640 ? -19.381 -0.179 3.389 1.00 95.88 640 ALA A O 1
ATOM 5206 N N . ARG A 1 641 ? -18.054 1.620 3.314 1.00 96.56 641 ARG A N 1
ATOM 5207 C CA . ARG A 1 641 ? -19.155 2.565 3.046 1.00 96.56 641 ARG A CA 1
ATOM 5208 C C . ARG A 1 641 ? -19.800 2.334 1.685 1.00 96.56 641 ARG A C 1
ATOM 5210 O O . ARG A 1 641 ? -21.024 2.353 1.602 1.00 96.56 641 ARG A O 1
ATOM 5217 N N . ALA A 1 642 ? -18.994 2.147 0.640 1.00 96.44 642 ALA A N 1
ATOM 5218 C CA . ALA A 1 642 ? -19.504 1.926 -0.709 1.00 96.44 642 ALA A CA 1
ATOM 5219 C C . ALA A 1 642 ? -20.300 0.617 -0.801 1.00 96.44 642 ALA A C 1
ATOM 5221 O O . ALA A 1 642 ? -21.448 0.622 -1.240 1.00 96.44 642 ALA A O 1
ATOM 5222 N N . ASN A 1 643 ? -19.724 -0.461 -0.279 1.00 96.94 643 ASN A N 1
ATOM 5223 C CA . ASN A 1 643 ? -20.328 -1.783 -0.216 1.00 96.94 643 ASN A CA 1
ATOM 5224 C C . ASN A 1 643 ? -21.580 -1.798 0.671 1.00 96.94 643 ASN A C 1
ATOM 5226 O O . ASN A 1 643 ? -22.573 -2.420 0.309 1.00 96.94 643 ASN A O 1
ATOM 5230 N N . LEU A 1 644 ? -21.585 -1.082 1.802 1.00 97.81 644 LEU A N 1
ATOM 5231 C CA . LEU A 1 644 ? -22.767 -1.010 2.667 1.00 97.81 644 LEU A CA 1
ATOM 5232 C C . LEU A 1 644 ? -23.897 -0.245 1.988 1.00 97.81 644 LEU A C 1
ATOM 5234 O O . LEU A 1 644 ? -25.041 -0.672 2.077 1.00 97.81 644 LEU A O 1
ATOM 5238 N N . ALA A 1 645 ? -23.591 0.833 1.262 1.00 97.69 645 ALA A N 1
ATOM 5239 C CA . ALA A 1 645 ? -24.593 1.503 0.442 1.00 97.69 645 ALA A CA 1
ATOM 5240 C C . ALA A 1 645 ? -25.194 0.546 -0.603 1.00 97.69 645 ALA A C 1
ATOM 5242 O O . ALA A 1 645 ? -26.411 0.477 -0.721 1.00 97.69 645 ALA A O 1
ATOM 5243 N N . LEU A 1 646 ? -24.373 -0.251 -1.300 1.00 97.62 646 LEU A N 1
ATOM 5244 C CA . LEU A 1 646 ? -24.870 -1.272 -2.231 1.00 97.62 646 LEU A CA 1
ATOM 5245 C C . LEU A 1 646 ? -25.780 -2.303 -1.541 1.00 97.62 646 LEU A C 1
ATOM 5247 O O . LEU A 1 646 ? -26.852 -2.609 -2.055 1.00 97.62 646 LEU A O 1
ATOM 5251 N N . VAL A 1 647 ? -25.381 -2.827 -0.380 1.00 97.75 647 VAL A N 1
ATOM 5252 C CA . VAL A 1 647 ? -26.176 -3.828 0.352 1.00 97.75 647 VAL A CA 1
ATOM 5253 C C . VAL A 1 647 ? -27.513 -3.244 0.817 1.00 97.75 647 VAL A C 1
ATOM 5255 O O . VAL A 1 647 ? -28.545 -3.884 0.637 1.00 97.75 647 VAL A O 1
ATOM 5258 N N . LEU A 1 648 ? -27.526 -2.024 1.366 1.00 98.06 648 LEU A N 1
ATOM 5259 C CA . LEU A 1 648 ? -28.764 -1.342 1.770 1.00 98.06 648 LEU A CA 1
ATOM 5260 C C . LEU A 1 648 ? -29.700 -1.107 0.576 1.00 98.06 648 LEU A C 1
ATOM 5262 O O . LEU A 1 648 ? -30.898 -1.374 0.683 1.00 98.06 648 LEU A O 1
ATOM 5266 N N . HIS A 1 649 ? -29.132 -0.708 -0.566 1.00 97.31 649 HIS A N 1
ATOM 5267 C CA . HIS A 1 649 ? -29.855 -0.514 -1.820 1.00 97.31 649 HIS A CA 1
ATOM 5268 C C . HIS A 1 649 ? -30.541 -1.800 -2.294 1.00 97.31 649 HIS A C 1
ATOM 5270 O O . HIS A 1 649 ? -31.741 -1.808 -2.561 1.00 97.31 649 HIS A O 1
ATOM 5276 N N . VAL A 1 650 ? -29.797 -2.910 -2.358 1.00 96.38 650 VAL A N 1
ATOM 5277 C CA . VAL A 1 650 ? -30.316 -4.208 -2.825 1.00 96.38 650 VAL A CA 1
ATOM 5278 C C . VAL A 1 650 ? -31.347 -4.794 -1.859 1.00 96.38 650 VAL A C 1
ATOM 5280 O O . VAL A 1 650 ? -32.335 -5.381 -2.298 1.00 96.38 650 VAL A O 1
ATOM 5283 N N . LEU A 1 651 ? -31.161 -4.602 -0.552 1.00 97.19 651 LEU A N 1
ATOM 5284 C CA . LEU A 1 651 ? -32.126 -5.031 0.462 1.00 97.19 651 LEU A CA 1
ATOM 5285 C C . LEU A 1 651 ? -33.373 -4.133 0.531 1.00 97.19 651 LEU A C 1
ATOM 5287 O O . LEU A 1 651 ? -34.378 -4.548 1.110 1.00 97.19 651 LEU A O 1
ATOM 5291 N N . GLY A 1 652 ? -33.329 -2.921 -0.030 1.00 97.38 652 GLY A N 1
ATOM 5292 C CA . GLY A 1 652 ? -34.425 -1.954 0.037 1.00 97.38 652 GLY A CA 1
ATOM 5293 C C . GLY A 1 652 ? -34.706 -1.457 1.460 1.00 97.38 652 GLY A C 1
ATOM 5294 O O . GLY A 1 652 ? -35.865 -1.236 1.817 1.00 97.38 652 GLY A O 1
ATOM 5295 N N . ILE A 1 653 ? -33.665 -1.313 2.289 1.00 98.19 653 ILE A N 1
ATOM 5296 C CA . ILE A 1 653 ? -33.770 -0.899 3.698 1.00 98.19 653 ILE A CA 1
ATOM 5297 C C . ILE A 1 653 ? -32.875 0.307 3.997 1.00 98.19 653 ILE A C 1
ATOM 5299 O O . ILE A 1 653 ? -31.840 0.498 3.372 1.00 98.19 653 ILE A O 1
ATOM 5303 N N . GLU A 1 654 ? -33.254 1.107 4.997 1.00 97.88 654 GLU A N 1
ATOM 5304 C CA . GLU A 1 654 ? -32.488 2.281 5.461 1.00 97.88 654 GLU A CA 1
ATOM 5305 C C . GLU A 1 654 ? -32.061 3.265 4.332 1.00 97.88 654 GLU A C 1
ATOM 5307 O O . GLU A 1 654 ? -30.891 3.657 4.274 1.00 97.88 654 GLU A O 1
ATOM 5312 N N . PRO A 1 655 ? -32.978 3.730 3.455 1.00 97.81 655 PRO A N 1
ATOM 5313 C CA . PRO A 1 655 ? -32.627 4.530 2.269 1.00 97.81 655 PRO A CA 1
ATOM 5314 C C . PRO A 1 655 ? -31.911 5.853 2.599 1.00 97.81 655 PRO A C 1
ATOM 5316 O O . PRO A 1 655 ? -31.037 6.305 1.857 1.00 97.81 655 PRO A O 1
ATOM 5319 N N . ASP A 1 656 ? -32.220 6.473 3.741 1.00 97.69 656 ASP A N 1
ATOM 5320 C CA . ASP A 1 656 ? -31.522 7.685 4.192 1.00 97.69 656 ASP A CA 1
ATOM 5321 C C . ASP A 1 656 ? -30.049 7.406 4.514 1.00 97.69 656 ASP A C 1
ATOM 5323 O O . ASP A 1 656 ? -29.161 8.206 4.200 1.00 97.69 656 ASP A O 1
ATOM 5327 N N . ARG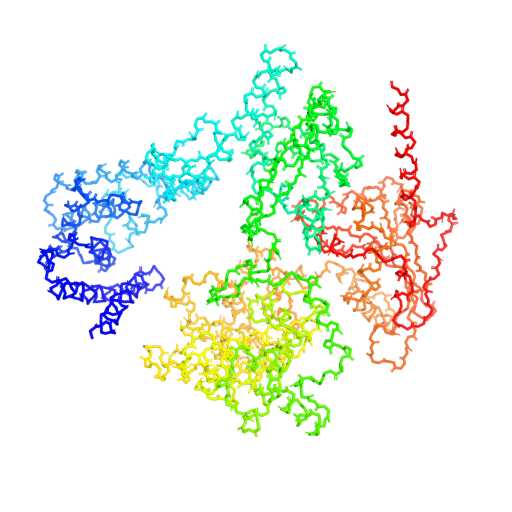 A 1 657 ? -29.773 6.241 5.108 1.00 97.12 657 ARG A N 1
ATOM 5328 C CA . ARG A 1 657 ? -28.418 5.809 5.446 1.00 97.12 657 ARG A CA 1
ATOM 5329 C C . ARG A 1 657 ? -27.650 5.387 4.201 1.00 97.12 657 ARG A C 1
ATOM 5331 O O . ARG A 1 657 ? -26.485 5.758 4.071 1.00 97.12 657 ARG A O 1
ATOM 5338 N N . GLU A 1 658 ? -28.293 4.681 3.273 1.00 97.88 658 GLU A N 1
ATOM 5339 C CA . GLU A 1 658 ? -27.748 4.398 1.940 1.00 97.88 658 GLU A CA 1
ATOM 5340 C C . GLU A 1 658 ? -27.277 5.693 1.264 1.00 97.88 658 GLU A C 1
ATOM 5342 O O . GLU A 1 658 ? -26.118 5.799 0.848 1.00 97.88 658 GLU A O 1
ATOM 5347 N N . LYS A 1 659 ? -28.142 6.715 1.219 1.00 97.56 659 LYS A N 1
ATOM 5348 C CA . LYS A 1 659 ? -27.829 8.021 0.628 1.00 97.56 659 LYS A CA 1
ATOM 5349 C C . LYS A 1 659 ? -26.658 8.706 1.336 1.00 97.56 659 LYS A C 1
ATOM 5351 O O . LYS A 1 659 ? -25.744 9.203 0.676 1.00 97.56 659 LYS A O 1
ATOM 5356 N N . GLN A 1 660 ? -26.646 8.705 2.670 1.00 96.62 660 GLN A N 1
ATOM 5357 C CA . GLN A 1 660 ? -25.557 9.281 3.462 1.00 96.62 660 GLN A CA 1
ATOM 5358 C C . GLN A 1 660 ? -24.213 8.590 3.176 1.00 96.62 660 GLN A C 1
ATOM 5360 O O . GLN A 1 660 ? -23.204 9.257 2.927 1.00 96.62 660 GLN A O 1
ATOM 5365 N N . LEU A 1 661 ? -24.185 7.255 3.196 1.00 95.56 661 LEU A N 1
ATOM 5366 C CA . LEU A 1 661 ? -22.987 6.461 2.917 1.00 95.56 661 LEU A CA 1
ATOM 5367 C C . LEU A 1 661 ? -22.494 6.679 1.485 1.00 95.56 661 LEU A C 1
ATOM 5369 O O . LEU A 1 661 ? -21.289 6.844 1.274 1.00 95.56 661 LEU A O 1
ATOM 5373 N N . THR A 1 662 ? -23.422 6.771 0.532 1.00 97.88 662 THR A N 1
ATOM 5374 C CA . THR A 1 662 ? -23.146 7.055 -0.879 1.00 97.88 662 THR A CA 1
ATOM 5375 C C . THR A 1 662 ? -22.438 8.396 -1.060 1.00 97.88 662 THR A C 1
ATOM 5377 O O . THR A 1 662 ? -21.394 8.470 -1.714 1.00 97.88 662 THR A O 1
ATOM 5380 N N . GLN A 1 663 ? -22.940 9.453 -0.417 1.00 96.00 663 GLN A N 1
ATOM 5381 C CA . GLN A 1 663 ? -22.333 10.786 -0.458 1.00 96.00 663 GLN A CA 1
ATOM 5382 C C . GLN A 1 663 ? -20.947 10.814 0.200 1.00 96.00 663 GLN A C 1
ATOM 5384 O O . GLN A 1 663 ? -20.015 11.421 -0.334 1.00 96.00 663 GLN A O 1
ATOM 5389 N N . LEU A 1 664 ? -20.783 10.135 1.342 1.00 89.50 664 LEU A N 1
ATOM 5390 C CA . LEU A 1 664 ? -19.501 10.064 2.049 1.00 89.50 664 LEU A CA 1
ATOM 5391 C C . LEU A 1 664 ? -18.436 9.328 1.231 1.00 89.50 664 LEU A C 1
ATOM 5393 O O . LEU A 1 664 ? -17.308 9.816 1.128 1.00 89.50 664 LEU A O 1
ATOM 5397 N N . ALA A 1 665 ? -18.784 8.178 0.649 1.00 93.88 665 ALA A N 1
ATOM 5398 C CA . ALA A 1 665 ? -17.887 7.423 -0.219 1.00 93.88 665 ALA A CA 1
ATOM 5399 C C . ALA A 1 665 ? -17.517 8.246 -1.461 1.00 93.88 665 ALA A C 1
ATOM 5401 O O . ALA A 1 665 ? -16.336 8.448 -1.733 1.00 93.88 665 ALA A O 1
ATOM 5402 N N . THR A 1 666 ? -18.506 8.821 -2.149 1.00 95.19 666 THR A N 1
ATOM 5403 C CA . THR A 1 666 ? -18.290 9.620 -3.363 1.00 95.19 666 THR A CA 1
ATOM 5404 C C . THR A 1 666 ? -17.411 10.846 -3.115 1.00 95.19 666 THR A C 1
ATOM 5406 O O . THR A 1 666 ? -16.463 11.090 -3.860 1.00 95.19 666 THR A O 1
ATOM 5409 N N . SER A 1 667 ? -17.671 11.603 -2.046 1.00 90.12 667 SER A N 1
ATOM 5410 C CA . SER A 1 667 ? -16.865 12.774 -1.671 1.00 90.12 667 SER A CA 1
ATOM 5411 C C . SER A 1 667 ? -15.405 12.400 -1.404 1.00 90.12 667 SER A C 1
ATOM 5413 O O . SER A 1 667 ? -14.490 13.098 -1.843 1.00 90.12 667 SER A O 1
ATOM 5415 N N . TYR A 1 668 ? -15.172 11.268 -0.733 1.00 88.25 668 TYR A N 1
ATOM 5416 C CA . TYR A 1 668 ? -13.822 10.771 -0.487 1.00 88.25 668 TYR A CA 1
ATOM 5417 C C . TYR A 1 668 ? -13.120 10.360 -1.787 1.00 88.25 668 TYR A C 1
ATOM 5419 O O . TYR A 1 668 ? -11.980 10.756 -2.020 1.00 88.25 668 TYR A O 1
ATOM 5427 N N . ILE A 1 669 ? -13.812 9.605 -2.645 1.00 89.50 669 ILE A N 1
ATOM 5428 C CA . ILE A 1 669 ? -13.282 9.098 -3.916 1.00 89.50 669 ILE A CA 1
ATOM 5429 C C . ILE A 1 669 ? -12.958 10.246 -4.882 1.00 89.50 669 ILE A C 1
ATOM 5431 O O . ILE A 1 669 ? -11.887 10.253 -5.482 1.00 89.50 669 ILE A O 1
ATOM 5435 N N . ARG A 1 670 ? -13.823 11.264 -4.985 1.00 88.75 670 ARG A N 1
ATOM 5436 C CA . ARG A 1 670 ? -13.588 12.450 -5.831 1.00 88.75 670 ARG A CA 1
ATOM 5437 C C . ARG A 1 670 ? -12.325 13.218 -5.440 1.00 88.75 670 ARG A C 1
ATOM 5439 O O . ARG A 1 670 ? -11.635 13.734 -6.309 1.00 88.75 670 ARG A O 1
ATOM 5446 N N . ARG A 1 671 ? -11.993 13.269 -4.146 1.00 82.38 671 ARG A N 1
ATOM 5447 C CA . ARG A 1 671 ? -10.761 13.910 -3.648 1.00 82.38 671 ARG A CA 1
ATOM 5448 C C . ARG A 1 671 ? -9.499 13.080 -3.906 1.00 82.38 671 ARG A C 1
ATOM 5450 O O . ARG A 1 671 ? -8.410 13.576 -3.635 1.00 82.38 671 ARG A O 1
ATOM 5457 N N . ARG A 1 672 ? -9.644 11.827 -4.352 1.00 82.31 672 ARG A N 1
ATOM 5458 C CA . ARG A 1 672 ? -8.567 10.838 -4.502 1.00 82.31 672 ARG A CA 1
ATOM 5459 C C . ARG A 1 672 ? -8.735 9.999 -5.775 1.00 82.31 672 ARG A C 1
ATOM 5461 O O . ARG A 1 672 ? -9.005 8.793 -5.703 1.00 82.31 672 ARG A O 1
ATOM 5468 N N . PRO A 1 673 ? -8.619 10.619 -6.962 1.00 78.62 673 PRO A N 1
ATOM 5469 C CA . PRO A 1 673 ? -8.837 9.947 -8.242 1.00 78.62 673 PRO A CA 1
ATOM 5470 C C . PRO A 1 673 ? -7.882 8.769 -8.504 1.00 78.62 673 PRO A C 1
ATOM 5472 O O . PRO A 1 673 ? -8.198 7.886 -9.304 1.00 78.62 673 PRO A O 1
ATOM 5475 N N . GLU A 1 674 ? -6.742 8.694 -7.816 1.00 73.94 674 GLU A N 1
ATOM 5476 C CA . GLU A 1 674 ? -5.827 7.548 -7.834 1.00 73.94 674 GLU A CA 1
ATOM 5477 C C . GLU A 1 674 ? -6.483 6.243 -7.345 1.00 73.94 674 GLU A C 1
ATOM 5479 O O . GLU A 1 674 ? -6.118 5.151 -7.789 1.00 73.94 674 GLU A O 1
ATOM 5484 N N . LEU A 1 675 ? -7.521 6.339 -6.504 1.00 78.88 675 LEU A N 1
ATOM 5485 C CA . LEU A 1 675 ? -8.264 5.183 -6.000 1.00 78.88 675 LEU A CA 1
ATOM 5486 C C . LEU A 1 675 ? -9.188 4.556 -7.052 1.00 78.88 675 LEU A C 1
ATOM 5488 O O . LEU A 1 675 ? -9.631 3.422 -6.862 1.00 78.88 675 LEU A O 1
ATOM 5492 N N . LYS A 1 676 ? -9.445 5.233 -8.184 1.00 83.25 676 LYS A N 1
ATOM 5493 C CA . LYS A 1 676 ? -10.345 4.752 -9.253 1.00 83.25 676 LYS A CA 1
ATOM 5494 C C . LYS A 1 676 ? -9.985 3.339 -9.724 1.00 83.25 676 LYS A C 1
ATOM 5496 O O . LYS A 1 676 ? -10.882 2.524 -9.918 1.00 83.25 676 LYS A O 1
ATOM 5501 N N . LYS A 1 677 ? -8.688 3.028 -9.865 1.00 75.69 677 LYS A N 1
ATOM 5502 C CA . LYS A 1 677 ? -8.222 1.696 -10.300 1.00 75.69 677 LYS A CA 1
ATOM 5503 C C . LYS A 1 677 ? -8.555 0.603 -9.279 1.00 75.69 677 LYS A C 1
ATOM 5505 O O . LYS A 1 677 ? -9.010 -0.465 -9.666 1.00 75.69 677 LYS A O 1
ATOM 5510 N N . HIS A 1 678 ? -8.381 0.892 -7.992 1.00 77.62 678 HIS A N 1
ATOM 5511 C CA . HIS A 1 678 ? -8.549 -0.087 -6.919 1.00 77.62 678 HIS A CA 1
ATOM 5512 C C . HIS A 1 678 ? -10.029 -0.296 -6.543 1.00 77.62 678 HIS A C 1
ATOM 5514 O O . HIS A 1 678 ? -10.455 -1.429 -6.344 1.00 77.62 678 HIS A O 1
ATOM 5520 N N . ILE A 1 679 ? -10.836 0.776 -6.476 1.00 87.56 679 ILE A N 1
ATOM 5521 C CA . ILE A 1 679 ? -12.264 0.688 -6.086 1.00 87.56 679 ILE A CA 1
ATOM 5522 C C . ILE A 1 679 ? -13.116 0.270 -7.287 1.00 87.56 679 ILE A C 1
ATOM 5524 O O . ILE A 1 679 ? -14.172 -0.332 -7.128 1.00 87.56 679 ILE A O 1
ATOM 5528 N N . GLY A 1 680 ? -12.645 0.546 -8.508 1.00 85.75 680 GLY A N 1
ATOM 5529 C CA . GLY A 1 680 ? -13.397 0.302 -9.733 1.00 85.75 680 GLY A CA 1
ATOM 5530 C C . GLY A 1 680 ? -13.873 -1.140 -9.901 1.00 85.75 680 GLY A C 1
ATOM 5531 O O . GLY A 1 680 ? -14.913 -1.330 -10.518 1.00 85.75 680 GLY A O 1
ATOM 5532 N N . ARG A 1 681 ? -13.169 -2.141 -9.350 1.00 82.81 681 ARG A N 1
ATOM 5533 C CA . ARG A 1 681 ? -13.645 -3.537 -9.363 1.00 82.81 681 ARG A CA 1
ATOM 5534 C C . ARG A 1 681 ? -14.866 -3.748 -8.460 1.00 82.81 681 ARG A C 1
ATOM 5536 O O . ARG A 1 681 ? -15.829 -4.372 -8.874 1.00 82.81 681 ARG A O 1
ATOM 5543 N N . PHE A 1 682 ? -14.858 -3.157 -7.265 1.00 87.31 682 PHE A N 1
ATOM 5544 C CA . PHE A 1 682 ? -15.943 -3.280 -6.290 1.00 87.31 682 PHE A CA 1
ATOM 5545 C C . PHE A 1 682 ? -17.171 -2.486 -6.723 1.00 87.31 682 PHE A C 1
ATOM 5547 O O . PHE A 1 682 ? -18.285 -2.981 -6.645 1.00 87.31 682 PHE A O 1
ATOM 5554 N N . LEU A 1 683 ? -16.980 -1.282 -7.268 1.00 91.75 683 LEU A N 1
ATOM 5555 C CA . LEU A 1 683 ? -18.104 -0.489 -7.770 1.00 91.75 683 LEU A CA 1
ATOM 5556 C C . LEU A 1 683 ? -18.787 -1.131 -8.982 1.00 91.75 683 LEU A C 1
ATOM 5558 O O . LEU A 1 683 ? -19.968 -0.896 -9.195 1.00 91.75 683 LEU A O 1
ATOM 5562 N N . ARG A 1 684 ? -18.047 -1.919 -9.773 1.00 86.94 684 ARG A N 1
ATOM 5563 C CA . ARG A 1 684 ? -18.545 -2.572 -10.992 1.00 86.94 684 ARG A CA 1
ATOM 5564 C C . ARG A 1 684 ? -19.042 -3.998 -10.785 1.00 86.94 684 ARG A C 1
ATOM 5566 O O . ARG A 1 684 ? -19.475 -4.608 -11.752 1.00 86.94 684 ARG A O 1
ATOM 5573 N N . CYS A 1 685 ? -19.025 -4.524 -9.559 1.00 84.81 685 CYS A N 1
ATOM 5574 C CA . CYS A 1 685 ? -19.635 -5.829 -9.293 1.00 84.81 685 CYS A CA 1
ATOM 5575 C C . CYS A 1 685 ? -21.168 -5.811 -9.463 1.00 84.81 685 CYS A C 1
ATOM 5577 O O . CYS A 1 685 ? -21.775 -6.870 -9.587 1.00 84.81 685 CYS A O 1
ATOM 5579 N N . HIS A 1 686 ? -21.787 -4.621 -9.498 1.00 88.88 686 HIS A N 1
ATOM 5580 C CA . HIS A 1 686 ? -23.222 -4.443 -9.688 1.00 88.88 686 HIS A CA 1
ATOM 5581 C C . HIS A 1 686 ? -23.521 -3.197 -10.541 1.00 88.88 686 HIS A C 1
ATOM 5583 O O . HIS A 1 686 ? -23.076 -2.097 -10.207 1.00 88.88 686 HIS A O 1
ATOM 5589 N N . ASP A 1 687 ? -24.317 -3.340 -11.606 1.00 82.12 687 ASP A N 1
ATOM 5590 C CA . ASP A 1 687 ? -24.605 -2.249 -12.559 1.00 82.12 687 ASP A CA 1
ATOM 5591 C C . ASP A 1 687 ? -25.312 -1.047 -11.911 1.00 82.12 687 ASP A C 1
ATOM 5593 O O . ASP A 1 687 ? -25.123 0.099 -12.316 1.00 82.12 687 ASP A O 1
ATOM 5597 N N . SER A 1 688 ? -26.108 -1.294 -10.868 1.00 91.06 688 SER A N 1
ATOM 5598 C CA . SER A 1 688 ? -26.840 -0.265 -10.118 1.00 91.06 688 SER A CA 1
ATOM 5599 C C . SER A 1 688 ? -26.157 0.160 -8.812 1.00 91.06 688 SER A C 1
ATOM 5601 O O . SER A 1 688 ? -26.832 0.569 -7.869 1.00 91.06 688 SER A O 1
ATOM 5603 N N . HIS A 1 689 ? -24.829 0.042 -8.705 1.00 95.94 689 HIS A N 1
ATOM 5604 C CA . HIS A 1 689 ? -24.130 0.427 -7.479 1.00 95.94 689 HIS A CA 1
ATOM 5605 C C . HIS A 1 689 ? -24.358 1.924 -7.163 1.00 95.94 689 HIS A C 1
ATOM 5607 O O . HIS A 1 689 ? -23.937 2.780 -7.945 1.00 95.94 689 HIS A O 1
ATOM 5613 N N . PRO A 1 690 ? -24.924 2.297 -5.995 1.00 97.25 690 PRO A N 1
ATOM 5614 C CA . PRO A 1 690 ? -25.359 3.674 -5.727 1.00 97.25 690 PRO A CA 1
ATOM 5615 C C . PRO A 1 690 ? -24.205 4.686 -5.752 1.00 97.25 690 PRO A C 1
ATOM 5617 O O . PRO A 1 690 ? -24.325 5.757 -6.338 1.00 97.25 690 PRO A O 1
ATOM 5620 N N . VAL A 1 691 ? -23.032 4.322 -5.215 1.00 96.19 691 VAL A N 1
ATOM 5621 C CA . VAL A 1 691 ? -21.801 5.133 -5.345 1.00 96.19 691 VAL A CA 1
ATOM 5622 C C . VAL A 1 691 ? -21.347 5.304 -6.795 1.00 96.19 691 VAL A C 1
ATOM 5624 O O . VAL A 1 691 ? -20.884 6.383 -7.147 1.00 96.19 691 VAL A O 1
ATOM 5627 N N . LEU A 1 692 ? -21.468 4.278 -7.644 1.00 94.25 692 LEU A N 1
ATOM 5628 C CA . LEU A 1 692 ? -21.097 4.393 -9.054 1.00 94.25 692 LEU A CA 1
ATOM 5629 C C . LEU A 1 692 ? -22.042 5.346 -9.797 1.00 94.25 692 LEU A C 1
ATOM 5631 O O . LEU A 1 692 ? -21.571 6.186 -10.559 1.00 94.25 692 LEU A O 1
ATOM 5635 N N . LEU A 1 693 ? -23.348 5.253 -9.522 1.00 94.88 693 LEU A N 1
ATOM 5636 C CA . LEU A 1 693 ? -24.364 6.159 -10.062 1.00 94.88 693 LEU A CA 1
ATOM 5637 C C . LEU A 1 693 ? -24.117 7.611 -9.620 1.00 94.88 693 LEU A C 1
ATOM 5639 O O . LEU A 1 693 ? -24.125 8.515 -10.451 1.00 94.88 693 LEU A O 1
ATOM 5643 N N . GLU A 1 694 ? -23.827 7.832 -8.335 1.00 96.12 694 GLU A N 1
ATOM 5644 C CA . GLU A 1 694 ? -23.558 9.165 -7.772 1.00 96.12 694 GLU A CA 1
ATOM 5645 C C . GLU A 1 694 ? -22.239 9.768 -8.279 1.00 96.12 694 GLU A C 1
ATOM 5647 O O . GLU A 1 694 ? -22.128 10.985 -8.454 1.00 96.12 694 GLU A O 1
ATOM 5652 N N . LEU A 1 695 ? -21.219 8.939 -8.527 1.00 93.50 695 LEU A N 1
ATOM 5653 C CA . LEU A 1 695 ? -19.966 9.383 -9.138 1.00 93.50 695 LEU A CA 1
ATOM 5654 C C . LEU A 1 695 ? -20.170 9.887 -10.575 1.00 93.50 695 LEU A C 1
ATOM 5656 O O . LEU A 1 695 ? -19.384 10.730 -11.013 1.00 93.50 695 LEU A O 1
ATOM 5660 N N . GLY A 1 696 ? -21.244 9.456 -11.241 1.00 91.56 696 GLY A N 1
ATOM 5661 C CA . GLY A 1 696 ? -21.628 9.853 -12.591 1.00 91.56 696 GLY A CA 1
ATOM 5662 C C . GLY A 1 696 ? -21.036 8.950 -13.673 1.00 91.56 696 GLY A C 1
ATOM 5663 O O . GLY A 1 696 ? -20.130 8.148 -13.436 1.00 91.56 696 GLY A O 1
ATOM 5664 N N . GLU A 1 697 ? -21.542 9.100 -14.899 1.00 75.69 697 GLU A N 1
ATOM 5665 C CA . GLU A 1 697 ? -21.138 8.269 -16.042 1.00 75.69 697 GLU A CA 1
ATOM 5666 C C . GLU A 1 697 ? -19.644 8.373 -16.383 1.00 75.69 697 GLU A C 1
ATOM 5668 O O . GLU A 1 697 ? -19.059 7.425 -16.900 1.00 75.69 697 GLU A O 1
ATOM 5673 N N . ASP A 1 698 ? -18.999 9.491 -16.045 1.00 69.81 698 ASP A N 1
ATOM 5674 C CA . ASP A 1 698 ? -17.551 9.697 -16.223 1.00 69.81 698 ASP A CA 1
ATOM 5675 C C . ASP A 1 698 ? -16.712 8.746 -15.338 1.00 69.81 698 ASP A C 1
ATOM 5677 O O . ASP A 1 698 ? -15.495 8.571 -15.501 1.00 69.81 698 ASP A O 1
ATOM 5681 N N . TRP A 1 699 ? -17.363 8.099 -14.367 1.00 73.88 699 TRP A N 1
ATOM 5682 C CA . TRP A 1 699 ? -16.765 7.082 -13.517 1.00 73.88 699 TRP A CA 1
ATOM 5683 C C . TRP A 1 699 ? -17.078 5.651 -13.958 1.00 73.88 699 TRP A C 1
ATOM 5685 O O . TRP A 1 699 ? -16.210 4.785 -13.800 1.00 73.88 699 TRP A O 1
ATOM 5695 N N . SER A 1 700 ? -18.273 5.401 -14.509 1.00 56.25 700 SER A N 1
ATOM 5696 C CA . SER A 1 700 ? -18.724 4.071 -14.951 1.00 56.25 700 SER A CA 1
ATOM 5697 C C . SER A 1 700 ? -18.151 3.667 -16.305 1.00 56.25 700 SER A C 1
ATOM 5699 O O . SER A 1 700 ? -17.840 2.495 -16.527 1.00 56.25 700 SER A O 1
ATOM 5701 N N . VAL A 1 701 ? -17.924 4.645 -17.174 1.00 50.16 701 VAL A N 1
ATOM 5702 C CA . VAL A 1 701 ? -17.460 4.440 -18.534 1.00 50.16 701 VAL A CA 1
ATOM 5703 C C . VAL A 1 701 ? -15.983 4.825 -18.620 1.00 50.16 701 VAL A C 1
ATOM 5705 O O . VAL A 1 701 ? -15.604 5.967 -18.378 1.00 50.16 701 VAL A O 1
ATOM 5708 N N . THR A 1 702 ? -15.108 3.874 -18.958 1.00 56.31 702 THR A N 1
ATOM 5709 C CA . THR A 1 702 ? -13.848 4.236 -19.628 1.00 56.31 702 THR A CA 1
ATOM 5710 C C . THR A 1 702 ? -14.255 4.990 -20.885 1.00 56.31 702 THR A C 1
ATOM 5712 O O . THR A 1 702 ? -14.982 4.391 -21.659 1.00 56.31 702 THR A O 1
ATOM 5715 N N . ASP A 1 703 ? -13.860 6.256 -21.072 1.00 51.75 703 ASP A N 1
ATOM 5716 C CA . ASP A 1 703 ? -14.335 7.194 -22.123 1.00 51.75 703 ASP A CA 1
ATOM 5717 C C . ASP A 1 703 ? -14.729 6.546 -23.471 1.00 51.75 703 ASP A C 1
ATOM 5719 O O . ASP A 1 703 ? -15.730 6.906 -24.090 1.00 51.75 703 ASP A O 1
ATOM 5723 N N . ASN A 1 704 ? -14.008 5.496 -23.856 1.00 50.12 704 ASN A N 1
ATOM 5724 C CA . ASN A 1 704 ? -14.322 4.534 -24.907 1.00 50.12 704 ASN A CA 1
ATOM 5725 C C . ASN A 1 704 ? -15.790 4.029 -24.971 1.00 50.12 704 ASN A C 1
ATOM 5727 O O . ASN A 1 704 ? -16.281 3.899 -26.085 1.00 50.12 704 ASN A O 1
ATOM 5731 N N . ILE A 1 705 ? -16.526 3.757 -23.872 1.00 52.44 705 ILE A N 1
ATOM 5732 C CA . ILE A 1 705 ? -17.900 3.183 -23.932 1.00 52.44 705 ILE A CA 1
ATOM 5733 C C . ILE A 1 705 ? -18.977 4.220 -24.303 1.00 52.44 705 ILE A C 1
ATOM 5735 O O . ILE A 1 705 ? -19.983 3.870 -24.922 1.00 52.44 705 ILE A O 1
ATOM 5739 N N . LYS A 1 706 ? -18.757 5.514 -24.041 1.00 53.78 706 LYS A N 1
ATOM 5740 C CA . LYS A 1 706 ? -19.726 6.571 -24.382 1.00 53.78 706 LYS A CA 1
ATOM 5741 C C . LYS A 1 706 ? -19.834 6.755 -25.898 1.00 53.78 706 LYS A C 1
ATOM 5743 O O . LYS A 1 706 ? -20.938 6.905 -26.415 1.00 53.78 706 LYS A O 1
ATOM 5748 N N . GLN A 1 707 ? -18.716 6.633 -26.622 1.00 56.22 707 GLN A N 1
ATOM 5749 C CA . GLN A 1 707 ? -18.712 6.592 -28.093 1.00 56.22 707 GLN A CA 1
ATOM 5750 C C . GLN A 1 707 ? -19.447 5.363 -28.661 1.00 56.22 707 GLN A C 1
ATOM 5752 O O . GLN A 1 707 ? -19.974 5.416 -29.768 1.00 56.22 707 GLN A O 1
ATOM 5757 N N . ILE A 1 708 ? -19.531 4.259 -27.912 1.00 57.19 708 ILE A N 1
ATOM 5758 C CA . ILE A 1 708 ? -20.232 3.037 -28.347 1.00 57.19 708 ILE A CA 1
ATOM 5759 C C . ILE A 1 708 ? -21.740 3.245 -28.327 1.00 57.19 708 ILE A C 1
ATOM 5761 O O . ILE A 1 708 ? -22.436 2.825 -29.251 1.00 57.19 708 ILE A O 1
ATOM 5765 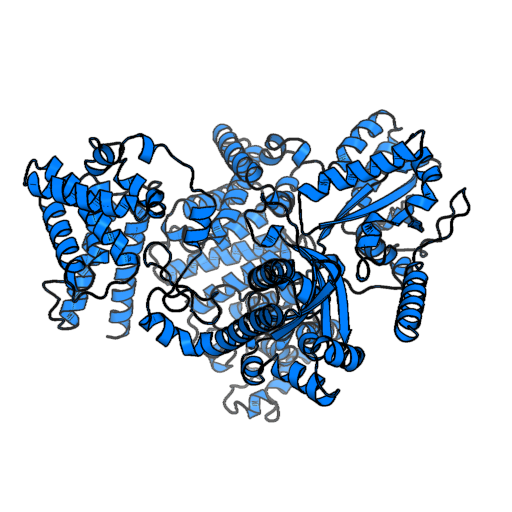N N . MET A 1 709 ? -22.255 3.873 -27.268 1.00 59.50 709 MET A N 1
ATOM 5766 C CA . MET A 1 709 ? -23.696 4.045 -27.095 1.00 59.50 709 MET A CA 1
ATOM 5767 C C . MET A 1 709 ? -24.295 4.958 -28.167 1.00 59.50 709 MET A C 1
ATOM 5769 O O . MET A 1 709 ? -25.348 4.636 -28.704 1.00 59.50 709 MET A O 1
ATOM 5773 N N . THR A 1 710 ? -23.582 6.003 -28.587 1.00 69.12 710 THR A N 1
ATOM 5774 C CA . THR A 1 710 ? -24.020 6.874 -29.692 1.00 69.12 710 THR A CA 1
ATOM 5775 C C . THR A 1 710 ? -23.997 6.170 -31.056 1.00 69.12 710 THR A C 1
ATOM 5777 O O . THR A 1 710 ? -24.844 6.431 -31.915 1.00 69.12 710 THR A O 1
ATOM 5780 N N . MET A 1 711 ? -23.076 5.222 -31.264 1.00 65.62 711 MET A N 1
ATOM 5781 C CA . MET A 1 711 ? -23.041 4.388 -32.471 1.00 65.62 711 MET A CA 1
ATOM 5782 C C . MET A 1 711 ? -24.140 3.310 -32.488 1.00 65.62 711 MET A C 1
ATOM 5784 O O . MET A 1 711 ? -24.605 2.932 -33.566 1.00 65.62 711 MET A O 1
ATOM 5788 N N . LYS A 1 712 ? -24.567 2.818 -31.315 1.00 74.50 712 LYS A N 1
ATOM 5789 C CA . LYS A 1 712 ? -25.547 1.725 -31.162 1.00 74.50 712 LYS A CA 1
ATOM 5790 C C . LYS A 1 712 ? -26.906 2.065 -31.778 1.00 74.50 712 LYS A C 1
ATOM 5792 O O . LYS A 1 712 ? -27.498 1.199 -32.420 1.00 74.50 712 LYS A O 1
ATOM 5797 N N . ASP A 1 713 ? -27.341 3.318 -31.665 1.00 76.31 713 ASP A N 1
ATOM 5798 C CA . ASP A 1 713 ? -28.648 3.783 -32.157 1.00 76.31 713 ASP A CA 1
ATOM 5799 C C . ASP A 1 713 ? -28.784 3.748 -33.689 1.00 76.31 713 ASP A C 1
ATOM 5801 O O . ASP A 1 713 ? -29.891 3.764 -34.225 1.00 76.31 713 ASP A O 1
ATOM 5805 N N . HIS A 1 714 ? -27.662 3.639 -34.406 1.00 78.56 714 HIS A N 1
ATOM 5806 C CA . HIS A 1 714 ? -27.613 3.660 -35.868 1.00 78.56 714 HIS A CA 1
ATOM 5807 C C . HIS A 1 714 ? -27.296 2.283 -36.484 1.00 78.56 714 HIS A C 1
ATOM 5809 O O . HIS A 1 714 ? -27.198 2.163 -37.707 1.00 78.56 714 HIS A O 1
ATOM 5815 N N . MET A 1 715 ? -27.126 1.230 -35.670 1.00 80.31 715 MET A N 1
ATOM 5816 C CA . MET A 1 715 ? -26.741 -0.108 -36.137 1.00 80.31 715 MET A CA 1
ATOM 5817 C C . MET A 1 715 ? -27.913 -1.103 -36.142 1.00 80.31 715 MET A C 1
ATOM 5819 O O . MET A 1 715 ? -28.749 -1.089 -35.239 1.00 80.31 715 MET A O 1
ATOM 5823 N N . PRO A 1 716 ? -27.952 -2.065 -37.088 1.00 85.00 716 PRO A N 1
ATOM 5824 C CA . PRO A 1 716 ? -28.877 -3.193 -37.004 1.00 85.00 716 PRO A CA 1
ATOM 5825 C C . PRO A 1 716 ? -28.701 -3.955 -35.681 1.00 85.00 716 PRO A C 1
ATOM 5827 O O . PRO A 1 716 ? -27.570 -4.209 -35.263 1.00 85.00 716 PRO A O 1
ATOM 5830 N N . ALA A 1 717 ? -29.792 -4.405 -35.051 1.00 78.69 717 ALA A N 1
ATOM 5831 C CA . ALA A 1 717 ? -29.763 -5.040 -33.722 1.00 78.69 717 ALA A CA 1
ATOM 5832 C C . ALA A 1 717 ? -28.764 -6.215 -33.601 1.00 78.69 717 ALA A C 1
ATOM 5834 O O . ALA A 1 717 ? -28.099 -6.385 -32.578 1.00 78.69 717 ALA A O 1
ATOM 5835 N N . GLY A 1 718 ? -28.600 -7.006 -34.668 1.00 81.50 718 GLY A N 1
ATOM 5836 C CA . GLY A 1 718 ? -27.610 -8.089 -34.710 1.00 81.50 718 GLY A CA 1
ATOM 5837 C C . GLY A 1 718 ? -26.152 -7.608 -34.707 1.00 81.50 718 GLY A C 1
ATOM 5838 O O . GLY A 1 718 ? -25.282 -8.309 -34.192 1.00 81.50 718 GLY A O 1
ATOM 5839 N N . MET A 1 719 ? -25.880 -6.421 -35.252 1.00 81.62 719 MET A N 1
ATOM 5840 C CA . MET A 1 719 ? -24.565 -5.777 -35.245 1.00 81.62 719 MET A CA 1
ATOM 5841 C C . MET A 1 719 ? -24.296 -5.088 -33.908 1.00 81.62 719 MET A C 1
ATOM 5843 O O . MET A 1 719 ? -23.202 -5.250 -33.381 1.00 81.62 719 MET A O 1
ATOM 5847 N N . ALA A 1 720 ? -25.302 -4.435 -33.317 1.00 81.75 720 ALA A N 1
ATOM 5848 C CA . ALA A 1 720 ? -25.206 -3.841 -31.983 1.00 81.75 720 ALA A CA 1
ATOM 5849 C C . ALA A 1 720 ? -24.753 -4.869 -30.932 1.00 81.75 720 ALA A C 1
ATOM 5851 O O . ALA A 1 720 ? -23.795 -4.626 -30.203 1.00 81.75 720 ALA A O 1
ATOM 5852 N N . LYS A 1 721 ? -25.364 -6.063 -30.925 1.00 84.81 721 LYS A N 1
ATOM 5853 C CA . LYS A 1 721 ? -24.952 -7.148 -30.023 1.00 84.81 721 LYS A CA 1
ATOM 5854 C C . LYS A 1 721 ? -23.511 -7.609 -30.271 1.00 84.81 721 LYS A C 1
ATOM 5856 O O . LYS A 1 721 ? -22.765 -7.822 -29.327 1.00 84.81 721 LYS A O 1
ATOM 5861 N N . ARG A 1 722 ? -23.100 -7.775 -31.533 1.00 84.50 722 ARG A N 1
ATOM 5862 C CA . ARG A 1 722 ? -21.721 -8.196 -31.860 1.00 84.50 722 ARG A CA 1
ATOM 5863 C C . ARG A 1 722 ? -20.688 -7.135 -31.508 1.00 84.50 722 ARG A C 1
ATOM 5865 O O . ARG A 1 722 ? -19.563 -7.477 -31.176 1.00 84.50 722 ARG A O 1
ATOM 5872 N N . MET A 1 723 ? -21.071 -5.870 -31.615 1.00 84.00 723 MET A N 1
ATOM 5873 C CA . MET A 1 723 ? -20.241 -4.741 -31.239 1.00 84.00 723 MET A CA 1
ATOM 5874 C C . MET A 1 723 ? -20.029 -4.724 -29.721 1.00 84.00 723 MET A C 1
ATOM 5876 O O . MET A 1 723 ? -18.898 -4.617 -29.270 1.00 84.00 723 MET A O 1
ATOM 5880 N N . GLU A 1 724 ? -21.088 -4.945 -28.941 1.00 82.44 724 GLU A N 1
ATOM 5881 C CA . GLU A 1 724 ? -21.008 -5.113 -27.485 1.00 82.44 724 GLU A CA 1
ATOM 5882 C C . GLU A 1 724 ? -20.072 -6.271 -27.099 1.00 82.44 724 GLU A C 1
ATOM 5884 O O . GLU A 1 724 ? -19.106 -6.056 -26.371 1.00 82.44 724 GLU A O 1
ATOM 5889 N N . GLU A 1 725 ? -20.261 -7.456 -27.698 1.00 87.94 725 GLU A N 1
ATOM 5890 C CA . GLU A 1 725 ? -19.365 -8.613 -27.522 1.00 87.94 725 GLU A CA 1
ATOM 5891 C C . GLU A 1 725 ? -17.903 -8.269 -27.897 1.00 87.94 725 GLU A C 1
ATOM 5893 O O . GLU A 1 725 ? -16.963 -8.673 -27.214 1.00 87.94 725 GLU A O 1
ATOM 5898 N N . PHE A 1 726 ? -17.695 -7.501 -28.970 1.00 89.19 726 PHE A N 1
ATOM 5899 C CA . PHE A 1 726 ? -16.368 -7.082 -29.422 1.00 89.19 726 PHE A CA 1
ATOM 5900 C C . PHE A 1 726 ? -15.693 -6.126 -28.434 1.00 89.19 726 PHE A C 1
ATOM 5902 O O . PHE A 1 726 ? -14.498 -6.251 -28.186 1.00 89.19 726 PHE A O 1
ATOM 5909 N N . PHE A 1 727 ? -16.432 -5.193 -27.839 1.00 84.88 727 PHE A N 1
ATOM 5910 C CA . PHE A 1 727 ? -15.881 -4.271 -26.849 1.00 84.88 727 PHE A CA 1
ATOM 5911 C C . PHE A 1 727 ? -15.600 -4.934 -25.506 1.00 84.88 727 PHE A C 1
ATOM 5913 O O . PHE A 1 727 ? -14.597 -4.600 -24.872 1.00 84.88 727 PHE A O 1
ATOM 5920 N N . THR A 1 728 ? -16.424 -5.904 -25.102 1.00 82.50 728 THR A N 1
ATOM 5921 C CA . THR A 1 728 ? -16.106 -6.791 -23.977 1.00 82.50 728 THR A CA 1
ATOM 5922 C C . THR A 1 728 ? -14.797 -7.527 -24.245 1.00 82.50 728 THR A C 1
ATOM 5924 O O . THR A 1 728 ? -13.920 -7.550 -23.386 1.00 82.50 728 THR A O 1
ATOM 5927 N N . TRP A 1 729 ? -14.616 -8.059 -25.459 1.00 90.94 729 TRP A N 1
ATOM 5928 C CA . TRP A 1 729 ? -13.350 -8.672 -25.853 1.00 90.94 729 TRP A CA 1
ATOM 5929 C C . TRP A 1 729 ? -12.198 -7.662 -25.827 1.00 90.94 729 TRP A C 1
ATOM 5931 O O . TRP A 1 729 ? -11.170 -7.956 -25.229 1.00 90.94 729 TRP A O 1
ATOM 5941 N N . LEU A 1 730 ? -12.366 -6.463 -26.393 1.00 87.31 730 LEU A N 1
ATOM 5942 C CA . LEU A 1 730 ? -11.334 -5.419 -26.468 1.00 87.31 730 LEU A CA 1
ATOM 5943 C C . LEU A 1 730 ? -10.882 -4.930 -25.085 1.00 87.31 730 LEU A C 1
ATOM 5945 O O . LEU A 1 730 ? -9.715 -4.599 -24.907 1.00 87.31 730 LEU A O 1
ATOM 5949 N N . SER A 1 731 ? -11.811 -4.895 -24.127 1.00 79.31 731 SER A N 1
ATOM 5950 C CA . SER A 1 731 ? -11.576 -4.453 -22.747 1.00 79.31 731 SER A CA 1
ATOM 5951 C C . SER A 1 731 ? -11.085 -5.576 -21.831 1.00 79.31 731 SER A C 1
ATOM 5953 O O . SER A 1 731 ? -10.744 -5.315 -20.680 1.00 79.31 731 SER A O 1
ATOM 5955 N N . SER A 1 732 ? -11.074 -6.823 -22.309 1.00 79.88 732 SER A N 1
ATOM 5956 C CA . SER A 1 732 ? -10.513 -7.940 -21.552 1.00 79.88 732 SER A CA 1
ATOM 5957 C C . SER A 1 732 ? -8.982 -7.835 -21.502 1.00 79.88 732 SER A C 1
ATOM 5959 O O . SER A 1 732 ? -8.383 -7.392 -22.490 1.00 79.88 732 SER A O 1
ATOM 5961 N N . PRO A 1 733 ? -8.326 -8.297 -20.416 1.00 78.94 733 PRO A N 1
ATOM 5962 C CA . PRO A 1 733 ? -6.863 -8.305 -20.270 1.00 78.94 733 PRO A CA 1
ATOM 5963 C C . PRO A 1 733 ? -6.199 -9.384 -21.149 1.00 78.94 733 PRO A C 1
ATOM 5965 O O . PRO A 1 733 ? -5.247 -10.059 -20.767 1.00 78.94 733 PRO A O 1
ATOM 5968 N N . TYR A 1 734 ? -6.751 -9.622 -22.335 1.00 87.56 734 TYR A N 1
ATOM 5969 C CA . TYR A 1 734 ? -6.286 -10.631 -23.258 1.00 87.56 734 TYR A CA 1
ATOM 5970 C C . TYR A 1 734 ? -4.967 -10.201 -23.914 1.00 87.56 734 TYR A C 1
ATOM 5972 O O . TYR A 1 734 ? -4.805 -9.041 -24.292 1.00 87.56 734 TYR A O 1
ATOM 5980 N N . TYR A 1 735 ? -4.048 -11.155 -24.115 1.00 91.94 735 TYR A N 1
ATOM 5981 C CA . TYR A 1 735 ? -2.713 -10.926 -24.688 1.00 91.94 735 TYR A CA 1
ATOM 5982 C C . TYR A 1 735 ? -2.744 -10.044 -25.948 1.00 91.94 735 TYR A C 1
ATOM 5984 O O . TYR A 1 735 ? -1.943 -9.126 -26.086 1.00 91.94 735 TYR A O 1
ATOM 5992 N N . ALA A 1 736 ? -3.718 -10.259 -26.841 1.00 93.44 736 ALA A N 1
ATOM 5993 C CA . ALA A 1 736 ? -3.864 -9.505 -28.088 1.00 93.44 736 ALA A CA 1
ATOM 5994 C C . ALA A 1 736 ? -4.213 -8.014 -27.918 1.00 93.44 736 ALA A C 1
ATOM 5996 O O . ALA A 1 736 ? -4.056 -7.242 -28.866 1.00 93.44 736 ALA A O 1
ATOM 5997 N N . ASN A 1 737 ? -4.744 -7.629 -26.755 1.00 93.38 737 ASN A N 1
ATOM 5998 C CA . ASN A 1 737 ? -5.231 -6.281 -26.461 1.00 93.38 737 ASN A CA 1
ATOM 5999 C C . ASN A 1 737 ? -4.259 -5.446 -25.643 1.00 93.38 737 ASN A C 1
ATOM 6001 O O . ASN A 1 737 ? -4.366 -4.228 -25.690 1.00 93.38 737 ASN A O 1
ATOM 6005 N N . GLU A 1 738 ? -3.316 -6.078 -24.946 1.00 93.12 738 GLU A N 1
ATOM 6006 C CA . GLU A 1 738 ? -2.312 -5.372 -24.153 1.00 93.12 738 GLU A CA 1
ATOM 6007 C C . GLU A 1 738 ? -0.899 -5.780 -24.575 1.00 93.12 738 GLU A C 1
ATOM 6009 O O . GLU A 1 738 ? -0.220 -5.042 -25.288 1.00 93.12 738 GLU A O 1
ATOM 6014 N N . GLU A 1 739 ? -0.458 -6.973 -24.179 1.00 94.50 739 GLU A N 1
ATOM 6015 C CA . GLU A 1 739 ? 0.941 -7.404 -24.293 1.00 94.50 739 GLU A CA 1
ATOM 6016 C C . GLU A 1 739 ? 1.425 -7.468 -25.743 1.00 94.50 739 GLU A C 1
ATOM 6018 O O . GLU A 1 739 ? 2.497 -6.959 -26.062 1.00 94.50 739 GLU A O 1
ATOM 6023 N N . ALA A 1 740 ? 0.604 -7.996 -26.653 1.00 96.50 740 ALA A N 1
ATOM 6024 C CA . ALA A 1 740 ? 0.907 -8.042 -28.079 1.00 96.50 740 ALA A CA 1
ATOM 6025 C C . ALA A 1 740 ? 1.163 -6.648 -28.666 1.00 96.50 740 ALA A C 1
ATOM 6027 O O . ALA A 1 740 ? 2.019 -6.510 -29.531 1.00 96.50 740 ALA A O 1
ATOM 6028 N N . LEU A 1 741 ? 0.452 -5.614 -28.200 1.00 97.12 741 LEU A N 1
ATOM 6029 C CA . LEU A 1 741 ? 0.636 -4.240 -28.676 1.00 97.12 741 LEU A CA 1
ATOM 6030 C C . LEU A 1 741 ? 1.919 -3.623 -28.109 1.00 97.12 741 LEU A C 1
ATOM 6032 O O . LEU A 1 741 ? 2.633 -2.929 -28.831 1.00 97.12 741 LEU A O 1
ATOM 6036 N N . ILE A 1 742 ? 2.247 -3.934 -26.850 1.00 96.56 742 ILE A N 1
ATOM 6037 C CA . ILE A 1 742 ? 3.520 -3.550 -26.224 1.00 96.56 742 ILE A CA 1
ATOM 6038 C C . ILE A 1 742 ? 4.689 -4.176 -26.996 1.00 96.56 742 ILE A C 1
ATOM 6040 O O . ILE A 1 742 ? 5.635 -3.468 -27.337 1.00 96.56 742 ILE A O 1
ATOM 6044 N N . HIS A 1 743 ? 4.615 -5.479 -27.302 1.00 96.12 743 HIS A N 1
ATOM 6045 C CA . HIS A 1 743 ? 5.625 -6.173 -28.103 1.00 96.12 743 HIS A CA 1
ATOM 6046 C C . HIS A 1 743 ? 5.687 -5.641 -29.534 1.00 96.12 743 HIS A C 1
ATOM 6048 O O . HIS A 1 743 ? 6.773 -5.332 -30.000 1.00 96.12 743 HIS A O 1
ATOM 6054 N N . ALA A 1 744 ? 4.556 -5.458 -30.218 1.00 96.38 744 ALA A N 1
ATOM 6055 C CA . ALA A 1 744 ? 4.541 -4.935 -31.584 1.00 96.38 744 ALA A CA 1
ATOM 6056 C C . ALA A 1 744 ? 5.296 -3.598 -31.678 1.00 96.38 744 ALA A C 1
ATOM 6058 O O . ALA A 1 744 ? 6.164 -3.411 -32.528 1.00 96.38 744 ALA A O 1
ATOM 6059 N N . LEU A 1 745 ? 5.024 -2.683 -30.749 1.00 96.19 745 LEU A N 1
ATOM 6060 C CA . LEU A 1 745 ? 5.696 -1.388 -30.685 1.00 96.19 745 LEU A CA 1
ATOM 6061 C C . LEU A 1 745 ? 7.093 -1.450 -30.063 1.00 96.19 745 LEU A C 1
ATOM 6063 O O . LEU A 1 745 ? 7.797 -0.447 -30.080 1.00 96.19 745 LEU A O 1
ATOM 6067 N N . ASN A 1 746 ? 7.530 -2.598 -29.547 1.00 95.00 746 ASN A N 1
ATOM 6068 C CA . ASN A 1 746 ? 8.808 -2.772 -28.861 1.00 95.00 746 ASN A CA 1
ATOM 6069 C C . ASN A 1 746 ? 9.027 -1.755 -27.716 1.00 95.00 746 ASN A C 1
ATOM 6071 O O . ASN A 1 746 ? 10.120 -1.210 -27.528 1.00 95.00 746 ASN A O 1
ATOM 6075 N N . LEU A 1 747 ? 7.967 -1.472 -26.948 1.00 94.62 747 LEU A N 1
ATOM 6076 C CA . LEU A 1 747 ? 7.996 -0.446 -25.895 1.00 94.62 747 LEU A CA 1
ATOM 6077 C C . LEU A 1 747 ? 8.936 -0.810 -24.740 1.00 94.62 747 LEU A C 1
ATOM 6079 O O . LEU A 1 747 ? 9.388 0.063 -24.005 1.00 94.62 747 LEU A O 1
ATOM 6083 N N . GLN A 1 748 ? 9.261 -2.094 -24.588 1.00 93.19 748 GLN A N 1
ATOM 6084 C CA . GLN A 1 748 ? 10.258 -2.577 -23.633 1.00 93.19 748 GLN A CA 1
ATOM 6085 C C . GLN A 1 748 ? 11.617 -1.894 -23.831 1.00 93.19 748 GLN A C 1
ATOM 6087 O O . GLN A 1 748 ? 12.354 -1.675 -22.867 1.00 93.19 748 GLN A O 1
ATOM 6092 N N . HIS A 1 749 ? 11.952 -1.593 -25.086 1.00 86.69 749 HIS A N 1
ATOM 6093 C CA . HIS A 1 749 ? 13.222 -0.999 -25.477 1.00 86.69 749 HIS A CA 1
ATOM 6094 C C . HIS A 1 749 ? 13.095 0.495 -25.771 1.00 86.69 749 HIS A C 1
ATOM 6096 O O . HIS A 1 749 ? 14.007 1.244 -25.424 1.00 86.69 749 HIS A O 1
ATOM 6102 N N . ASP A 1 750 ? 11.973 0.934 -26.346 1.00 89.81 750 ASP A N 1
ATOM 6103 C CA . ASP A 1 750 ? 11.755 2.338 -26.687 1.00 89.81 750 ASP A CA 1
ATOM 6104 C C . ASP A 1 750 ? 10.310 2.791 -26.422 1.00 89.81 750 ASP A C 1
ATOM 6106 O O . ASP A 1 750 ? 9.395 2.568 -27.217 1.00 89.81 750 ASP A O 1
ATOM 6110 N N . LEU A 1 751 ? 10.115 3.495 -25.304 1.00 91.56 751 LEU A N 1
ATOM 6111 C CA . LEU A 1 751 ? 8.823 4.080 -24.941 1.00 91.56 751 LEU A CA 1
ATOM 6112 C C . LEU A 1 751 ? 8.388 5.204 -25.886 1.00 91.56 751 LEU A C 1
ATOM 6114 O O . LEU A 1 751 ? 7.192 5.472 -25.992 1.00 91.56 751 LEU A O 1
ATOM 6118 N N . HIS A 1 752 ? 9.317 5.851 -26.595 1.00 92.31 752 HIS A N 1
ATOM 6119 C CA . HIS A 1 752 ? 8.985 6.920 -27.532 1.00 92.31 752 HIS A CA 1
ATOM 6120 C C . HIS A 1 752 ? 8.165 6.403 -28.722 1.00 92.31 752 HIS A C 1
ATOM 6122 O O . HIS A 1 752 ? 7.407 7.160 -29.338 1.00 92.31 752 HIS A O 1
ATOM 6128 N N . ARG A 1 753 ? 8.225 5.095 -29.010 1.00 94.50 753 ARG A N 1
ATOM 6129 C CA . ARG A 1 753 ? 7.380 4.464 -30.032 1.00 94.50 753 ARG A CA 1
ATOM 6130 C C . ARG A 1 753 ? 5.895 4.556 -29.714 1.00 94.50 753 ARG A C 1
ATOM 6132 O O . ARG A 1 753 ? 5.104 4.642 -30.642 1.00 94.50 753 ARG A O 1
ATOM 6139 N N . ALA A 1 754 ? 5.513 4.689 -28.446 1.00 94.62 754 ALA A N 1
ATOM 6140 C CA . ALA A 1 754 ? 4.126 4.949 -28.063 1.00 94.62 754 ALA A CA 1
ATOM 6141 C C . ALA A 1 754 ? 3.586 6.293 -28.606 1.00 94.62 754 ALA A C 1
ATOM 6143 O O . ALA A 1 754 ? 2.379 6.445 -28.773 1.00 94.62 754 ALA A O 1
ATOM 6144 N N . ARG A 1 755 ? 4.476 7.252 -28.913 1.00 93.75 755 ARG A N 1
ATOM 6145 C CA . ARG A 1 755 ? 4.133 8.585 -29.444 1.00 93.75 755 ARG A CA 1
ATOM 6146 C C . ARG A 1 755 ? 4.418 8.777 -30.928 1.00 93.75 755 ARG A C 1
ATOM 6148 O O . ARG A 1 755 ? 3.930 9.729 -31.521 1.00 93.75 755 ARG A O 1
ATOM 6155 N N . THR A 1 756 ? 5.236 7.913 -31.517 1.00 94.88 756 THR A N 1
ATOM 6156 C CA . THR A 1 756 ? 5.671 8.034 -32.919 1.00 94.88 756 THR A CA 1
ATOM 6157 C C . THR A 1 756 ? 5.119 6.936 -33.812 1.00 94.88 756 THR A C 1
ATOM 6159 O O . THR A 1 756 ? 5.146 7.072 -35.035 1.00 94.88 756 THR A O 1
ATOM 6162 N N . HIS A 1 757 ? 4.611 5.858 -33.220 1.00 96.56 757 HIS A N 1
ATOM 6163 C CA . HIS A 1 757 ? 4.100 4.697 -33.926 1.00 96.56 757 HIS A CA 1
ATOM 6164 C C . HIS A 1 757 ? 2.681 4.359 -33.476 1.00 96.56 757 HIS A C 1
ATOM 6166 O O . HIS A 1 757 ? 2.236 4.709 -32.385 1.00 96.56 757 HIS A O 1
ATOM 6172 N N . ILE A 1 758 ? 1.973 3.652 -34.345 1.00 96.81 758 ILE A N 1
ATOM 6173 C CA . ILE A 1 758 ? 0.602 3.210 -34.139 1.00 96.81 758 ILE A CA 1
ATOM 6174 C C . ILE A 1 758 ? 0.449 1.782 -34.661 1.00 96.81 758 ILE A C 1
ATOM 6176 O O . ILE A 1 758 ? 0.971 1.428 -35.721 1.00 96.81 758 ILE A O 1
ATOM 6180 N N . VAL A 1 759 ? -0.276 0.944 -33.918 1.00 97.50 759 VAL A N 1
ATOM 6181 C CA . VAL A 1 759 ? -0.587 -0.424 -34.355 1.00 97.50 759 VAL A CA 1
ATOM 6182 C C . VAL A 1 759 ? -1.894 -0.434 -35.136 1.00 97.50 759 VAL A C 1
ATOM 6184 O O . VAL A 1 759 ? -2.929 -0.019 -34.621 1.00 97.50 759 VAL A O 1
ATOM 6187 N N . PHE A 1 760 ? -1.887 -0.959 -36.356 1.00 97.31 760 PHE A N 1
ATOM 6188 C CA . PHE A 1 760 ? -3.101 -1.209 -37.131 1.00 97.31 760 PHE A CA 1
ATOM 6189 C C . PHE A 1 760 ? -3.458 -2.685 -37.033 1.00 97.31 760 PHE A C 1
ATOM 6191 O O . PHE A 1 760 ? -2.645 -3.552 -37.358 1.00 97.31 760 PHE A O 1
ATOM 6198 N N . ARG A 1 761 ? -4.694 -2.982 -36.628 1.00 96.69 761 ARG A N 1
ATOM 6199 C CA . ARG A 1 761 ? -5.188 -4.361 -36.543 1.00 96.69 761 ARG A CA 1
ATOM 6200 C C . ARG A 1 761 ? -6.566 -4.541 -37.159 1.00 96.69 761 ARG A C 1
ATOM 6202 O O . ARG A 1 761 ? -7.450 -3.699 -37.006 1.00 96.69 761 ARG A O 1
ATOM 6209 N N . LEU A 1 762 ? -6.745 -5.669 -37.842 1.00 95.56 762 LEU A N 1
ATOM 6210 C CA . LEU A 1 762 ? -8.018 -6.130 -38.386 1.00 95.56 762 LEU A CA 1
ATOM 6211 C C . LEU A 1 762 ? -8.483 -7.341 -37.592 1.00 95.56 762 LEU A C 1
ATOM 6213 O O . LEU A 1 762 ? -7.794 -8.360 -37.556 1.00 95.56 762 LEU A O 1
ATOM 6217 N N . ILE A 1 763 ? -9.666 -7.258 -37.000 1.00 95.56 763 ILE A N 1
ATOM 6218 C CA . ILE A 1 763 ? -10.214 -8.311 -36.152 1.00 95.56 763 ILE A CA 1
ATOM 6219 C C . ILE A 1 763 ? -11.452 -8.902 -36.813 1.00 95.56 763 ILE A C 1
ATOM 6221 O O . ILE A 1 763 ? -12.354 -8.187 -37.231 1.00 95.56 763 ILE A O 1
ATOM 6225 N N . ARG A 1 764 ? -11.532 -10.226 -36.903 1.00 95.06 764 ARG A N 1
ATOM 6226 C CA . ARG A 1 764 ? -12.703 -10.928 -37.429 1.00 95.06 764 ARG A CA 1
ATOM 6227 C C . ARG A 1 764 ? -13.454 -11.620 -36.304 1.00 95.06 764 ARG A C 1
ATOM 6229 O O . ARG A 1 764 ? -12.870 -12.397 -35.556 1.00 95.06 764 ARG A O 1
ATOM 6236 N N . CYS A 1 765 ? -14.764 -11.410 -36.246 1.00 93.75 765 CYS A N 1
ATOM 6237 C CA . CYS A 1 765 ? -15.656 -12.236 -35.444 1.00 93.75 765 CYS A CA 1
ATOM 6238 C C . CYS A 1 765 ? -15.810 -13.610 -36.118 1.00 93.75 765 CYS A C 1
ATOM 6240 O O . CYS A 1 765 ? -16.337 -13.710 -37.229 1.00 93.75 765 CYS A O 1
ATOM 6242 N N . VAL A 1 766 ? -15.326 -14.661 -35.460 1.00 91.69 766 VAL A N 1
ATOM 6243 C CA . VAL A 1 766 ? -15.319 -16.052 -35.946 1.00 91.69 766 VAL A CA 1
ATOM 6244 C C . VAL A 1 766 ? -16.367 -16.939 -35.271 1.00 91.69 766 VAL A C 1
ATOM 6246 O O . VAL A 1 766 ? -16.479 -18.093 -35.671 1.00 91.69 766 VAL A O 1
ATOM 6249 N N . LYS A 1 767 ? -17.137 -16.402 -34.303 1.00 75.44 767 LYS A N 1
ATOM 6250 C CA . LYS A 1 767 ? -18.190 -17.069 -33.500 1.00 75.44 767 LYS A CA 1
ATOM 6251 C C . LYS A 1 767 ? -18.118 -18.600 -33.545 1.00 75.44 767 LYS A C 1
ATOM 6253 O O . LYS A 1 767 ? -18.807 -19.267 -34.317 1.00 75.44 767 LYS A O 1
ATOM 6258 N N . THR A 1 768 ? -17.242 -19.143 -32.712 1.00 75.81 768 THR A N 1
ATOM 6259 C CA . THR A 1 768 ? -17.094 -20.584 -32.518 1.00 75.81 768 THR A CA 1
ATOM 6260 C C . THR A 1 768 ? -18.178 -21.104 -31.563 1.00 75.81 768 THR A C 1
ATOM 6262 O O . THR A 1 768 ? -18.940 -20.334 -30.981 1.00 75.81 768 THR A O 1
ATOM 6265 N N . ARG A 1 769 ? -18.267 -22.429 -31.375 1.00 82.44 769 ARG A N 1
ATOM 6266 C CA . ARG A 1 769 ? -19.100 -23.022 -30.307 1.00 82.44 769 ARG A CA 1
ATOM 6267 C C . ARG A 1 769 ? -18.519 -22.790 -28.896 1.00 82.44 769 ARG A C 1
ATOM 6269 O O . ARG A 1 769 ? -19.118 -23.258 -27.932 1.00 82.44 769 ARG A O 1
ATOM 6276 N N . SER A 1 770 ? -17.363 -22.125 -28.776 1.00 84.44 770 SER A N 1
ATOM 6277 C CA . SER A 1 770 ? -16.696 -21.859 -27.497 1.00 84.44 770 SER A CA 1
ATOM 6278 C C . SER A 1 770 ? -17.531 -20.914 -26.636 1.00 84.44 770 SER A C 1
ATOM 6280 O O . SER A 1 770 ? -18.167 -19.992 -27.148 1.00 84.44 770 SER A O 1
ATOM 6282 N N . ARG A 1 771 ? -17.527 -21.139 -25.320 1.00 85.81 771 ARG A N 1
ATOM 6283 C CA . ARG A 1 771 ? -18.085 -20.184 -24.350 1.00 85.81 771 ARG A CA 1
ATOM 6284 C C . ARG A 1 771 ? -17.104 -19.057 -24.028 1.00 85.81 771 ARG A C 1
ATOM 6286 O O . ARG A 1 771 ? -17.524 -18.051 -23.473 1.00 85.81 771 ARG A O 1
ATOM 6293 N N . ASP A 1 772 ? -15.832 -19.226 -24.377 1.00 80.88 772 ASP A N 1
ATOM 6294 C CA . ASP A 1 772 ? -14.796 -18.236 -24.131 1.00 80.88 772 ASP A CA 1
ATOM 6295 C C . ASP A 1 772 ? -14.855 -17.127 -25.186 1.00 80.88 772 ASP A C 1
ATOM 6297 O O . ASP A 1 772 ? -14.716 -17.376 -26.387 1.00 80.88 772 ASP A O 1
ATOM 6301 N N . ILE A 1 773 ? -15.040 -15.889 -24.729 1.00 84.94 773 ILE A N 1
ATOM 6302 C CA . ILE A 1 773 ? -15.105 -14.715 -25.599 1.00 84.94 773 ILE A CA 1
ATOM 6303 C C . ILE A 1 773 ? -13.802 -14.502 -26.383 1.00 84.94 773 ILE A C 1
ATOM 6305 O O . ILE A 1 773 ? -13.827 -13.938 -27.478 1.00 84.94 773 ILE A O 1
ATOM 6309 N N . ARG A 1 774 ? -12.665 -15.000 -25.877 1.00 84.50 774 ARG A N 1
ATOM 6310 C CA . ARG A 1 774 ? -11.358 -14.929 -26.549 1.00 84.50 774 ARG A CA 1
ATOM 6311 C C . ARG A 1 774 ? -11.334 -15.704 -27.864 1.00 84.50 774 ARG A C 1
ATOM 6313 O O . ARG A 1 774 ? -10.634 -15.296 -28.781 1.00 84.50 774 ARG A O 1
ATOM 6320 N N . ASP A 1 775 ? -12.142 -16.756 -27.989 1.00 88.44 775 ASP A N 1
ATOM 6321 C CA . ASP A 1 775 ? -12.280 -17.544 -29.221 1.00 88.44 775 ASP A CA 1
ATOM 6322 C C . ASP A 1 775 ? -13.296 -16.957 -30.210 1.00 88.44 775 ASP A C 1
ATOM 6324 O O . ASP A 1 775 ? -13.464 -17.468 -31.323 1.00 88.44 775 ASP A O 1
ATOM 6328 N N . TRP A 1 776 ? -14.042 -15.923 -29.816 1.00 92.44 776 TRP A N 1
ATOM 6329 C CA . TRP A 1 776 ? -15.062 -15.325 -30.680 1.00 92.44 776 TRP A CA 1
ATOM 6330 C C . TRP A 1 776 ? -14.461 -14.347 -31.679 1.00 92.44 776 TRP A C 1
ATOM 6332 O O . TRP A 1 776 ? -15.069 -14.094 -32.725 1.00 92.44 776 TRP A O 1
ATOM 6342 N N . PHE A 1 777 ? -13.270 -13.834 -31.383 1.00 94.31 777 PHE A N 1
ATOM 6343 C CA . PHE A 1 777 ? -12.578 -12.826 -32.166 1.00 94.31 777 PHE A CA 1
ATOM 6344 C C . PHE A 1 777 ? -11.163 -13.283 -32.485 1.00 94.31 777 PHE A C 1
ATOM 6346 O O . PHE A 1 777 ? -10.465 -13.846 -31.651 1.00 94.31 777 PHE A O 1
ATOM 6353 N N . ARG A 1 778 ? -10.743 -13.029 -33.722 1.00 95.12 778 ARG A N 1
ATOM 6354 C CA . ARG A 1 778 ? -9.415 -13.376 -34.218 1.00 95.12 778 ARG A CA 1
ATOM 6355 C C . ARG A 1 778 ? -8.772 -12.154 -34.842 1.00 95.12 778 ARG A C 1
ATOM 6357 O O . ARG A 1 778 ? -9.356 -11.562 -35.749 1.00 95.12 778 ARG A O 1
ATOM 6364 N N . VAL A 1 779 ? -7.561 -11.817 -34.420 1.00 96.75 779 VAL A N 1
ATOM 6365 C CA . VAL A 1 779 ? -6.716 -10.834 -35.098 1.00 96.75 779 VAL A CA 1
ATOM 6366 C C . VAL A 1 779 ? -6.267 -11.447 -36.423 1.00 96.75 779 VAL A C 1
ATOM 6368 O O . VAL A 1 779 ? -5.507 -12.412 -36.463 1.00 96.75 779 VAL A O 1
ATOM 6371 N N . GLU A 1 780 ? -6.806 -10.946 -37.526 1.00 97.12 780 GLU A N 1
ATOM 6372 C CA . GLU A 1 780 ? -6.531 -11.459 -38.866 1.00 97.12 780 GLU A CA 1
ATOM 6373 C C . GLU A 1 780 ? -5.330 -10.770 -39.509 1.00 97.12 780 GLU A C 1
ATOM 6375 O O . GLU A 1 780 ? -4.547 -11.433 -40.189 1.00 97.12 780 GLU A O 1
ATOM 6380 N N . GLN A 1 781 ? -5.170 -9.469 -39.261 1.00 97.62 781 GLN A N 1
ATOM 6381 C CA . GLN A 1 781 ? -4.000 -8.698 -39.672 1.00 97.62 781 GLN A CA 1
ATOM 6382 C C . GLN A 1 781 ? -3.529 -7.795 -38.535 1.00 97.62 781 GLN A C 1
ATOM 6384 O O . GLN A 1 781 ? -4.364 -7.270 -37.797 1.00 97.62 781 GLN A O 1
ATOM 6389 N N . CYS A 1 782 ? -2.216 -7.619 -38.395 1.00 97.50 782 CYS A N 1
ATOM 6390 C CA . CYS A 1 782 ? -1.610 -6.728 -37.409 1.00 97.50 782 CYS A CA 1
ATOM 6391 C C . CYS A 1 782 ? -0.226 -6.259 -37.884 1.00 97.50 782 CYS A C 1
ATOM 6393 O O . CYS A 1 782 ? 0.643 -7.101 -38.126 1.00 97.50 782 CYS A O 1
ATOM 6395 N N . SER A 1 783 ? -0.034 -4.943 -37.986 1.00 97.56 783 SER A N 1
ATOM 6396 C CA . SER A 1 783 ? 1.244 -4.305 -38.341 1.00 97.56 783 SER A CA 1
ATOM 6397 C C . SER A 1 783 ? 1.434 -2.985 -37.603 1.00 97.56 783 SER A C 1
ATOM 6399 O O . SER A 1 783 ? 0.471 -2.390 -37.115 1.00 97.56 783 SER A O 1
ATOM 6401 N N . VAL A 1 784 ? 2.682 -2.535 -37.529 1.00 97.25 784 VAL A N 1
ATOM 6402 C CA . VAL A 1 784 ? 3.081 -1.279 -36.897 1.00 97.25 784 VAL A CA 1
ATOM 6403 C C . VAL A 1 784 ? 3.430 -0.271 -37.974 1.00 97.25 784 VAL A C 1
ATOM 6405 O O . VAL A 1 784 ? 4.047 -0.615 -38.973 1.00 97.25 784 VAL A O 1
ATOM 6408 N N . PHE A 1 785 ? 3.059 0.985 -37.772 1.00 97.19 785 PHE A N 1
ATOM 6409 C CA . PHE A 1 785 ? 3.380 2.057 -38.704 1.00 97.19 785 PHE A CA 1
ATOM 6410 C C . PHE A 1 785 ? 3.834 3.299 -37.949 1.00 97.19 785 PHE A C 1
ATOM 6412 O O . PHE A 1 785 ? 3.391 3.529 -36.822 1.00 97.19 785 PHE A O 1
ATOM 6419 N N . LYS A 1 786 ? 4.686 4.121 -38.566 1.00 96.25 786 LYS A N 1
ATOM 6420 C CA . LYS A 1 786 ? 4.935 5.475 -38.062 1.00 96.25 786 LYS A CA 1
ATOM 6421 C C . LYS A 1 786 ? 3.686 6.305 -38.267 1.00 96.25 786 LYS A C 1
ATOM 6423 O O . LYS A 1 786 ? 3.093 6.261 -39.341 1.00 96.25 786 LYS A O 1
ATOM 6428 N N . ILE A 1 787 ? 3.322 7.093 -37.262 1.00 95.94 787 ILE A N 1
ATOM 6429 C CA . ILE A 1 787 ? 2.127 7.940 -37.300 1.00 95.94 787 ILE A CA 1
ATOM 6430 C C . ILE A 1 787 ? 2.165 8.870 -38.522 1.00 95.94 787 ILE A C 1
ATOM 6432 O O . ILE A 1 787 ? 1.194 8.908 -39.270 1.00 95.94 787 ILE A O 1
ATOM 6436 N N . ALA A 1 788 ? 3.313 9.500 -38.798 1.00 95.12 788 ALA A N 1
ATOM 6437 C CA . ALA A 1 788 ? 3.510 10.390 -39.947 1.00 95.12 788 ALA A CA 1
ATOM 6438 C C . ALA A 1 788 ? 3.309 9.716 -41.321 1.00 95.12 788 ALA A C 1
ATOM 6440 O O . ALA A 1 788 ? 2.873 10.371 -42.265 1.00 95.12 788 ALA A O 1
ATOM 6441 N N . ASP A 1 789 ? 3.583 8.413 -41.438 1.00 95.50 789 ASP A N 1
ATOM 6442 C CA . ASP A 1 789 ? 3.515 7.700 -42.721 1.00 95.50 789 ASP A CA 1
ATOM 6443 C C . ASP A 1 789 ? 2.081 7.268 -43.076 1.00 95.50 789 ASP A C 1
ATOM 6445 O O . ASP A 1 789 ? 1.810 6.892 -44.215 1.00 95.50 789 ASP A O 1
ATOM 6449 N N . VAL A 1 790 ? 1.153 7.320 -42.114 1.00 95.56 790 VAL A N 1
ATOM 6450 C CA . VAL A 1 790 ? -0.225 6.809 -42.253 1.00 95.56 790 VAL A CA 1
ATOM 6451 C C . VAL A 1 790 ? -1.294 7.880 -42.038 1.00 95.56 790 VAL A C 1
ATOM 6453 O O . VAL A 1 790 ? -2.462 7.571 -41.787 1.00 95.56 790 VAL A O 1
ATOM 6456 N N . TYR A 1 791 ? -0.923 9.158 -42.170 1.00 95.00 791 TYR A N 1
ATOM 6457 C CA . TYR A 1 791 ? -1.871 10.278 -42.154 1.00 95.00 791 TYR A CA 1
ATOM 6458 C C . TYR A 1 791 ? -3.032 10.100 -43.141 1.00 95.00 791 TYR A C 1
ATOM 6460 O O . TYR A 1 791 ? -4.171 10.325 -42.730 1.00 95.00 791 TYR A O 1
ATOM 6468 N N . PRO A 1 792 ? -2.835 9.653 -44.401 1.00 94.19 792 PRO A N 1
ATOM 6469 C CA . PRO A 1 792 ? -3.950 9.441 -45.326 1.00 94.19 792 PRO A CA 1
ATOM 6470 C C . PRO A 1 792 ? -4.994 8.453 -44.793 1.00 94.19 792 PRO A C 1
ATOM 6472 O O . PRO A 1 792 ? -6.198 8.683 -44.925 1.00 94.19 792 PRO A O 1
ATOM 6475 N N . GLU A 1 793 ? -4.556 7.364 -44.165 1.00 93.62 793 GLU A N 1
ATOM 6476 C CA . GLU A 1 793 ? -5.442 6.376 -43.564 1.00 93.62 793 GLU A CA 1
ATOM 6477 C C . GLU A 1 793 ? -6.134 6.897 -42.305 1.00 93.62 793 GLU A C 1
ATOM 6479 O O . GLU A 1 793 ? -7.316 6.605 -42.108 1.00 93.62 793 GLU A O 1
ATOM 6484 N N . ILE A 1 794 ? -5.443 7.687 -41.480 1.00 92.19 794 ILE A N 1
ATOM 6485 C CA . ILE A 1 794 ? -6.026 8.295 -40.279 1.00 92.19 794 ILE A CA 1
ATOM 6486 C C . ILE A 1 794 ? -7.064 9.354 -40.659 1.00 92.19 794 ILE A C 1
ATOM 6488 O O . ILE A 1 794 ? -8.163 9.316 -40.107 1.00 92.19 794 ILE A O 1
ATOM 6492 N N . LYS A 1 795 ? -6.785 10.207 -41.657 1.00 93.00 795 LYS A N 1
ATOM 6493 C CA . LYS A 1 795 ? -7.753 11.169 -42.217 1.00 93.00 795 LYS A CA 1
ATOM 6494 C C . LYS A 1 795 ? -9.048 10.486 -42.633 1.00 93.00 795 LYS A C 1
ATOM 6496 O O . LYS A 1 795 ? -10.122 10.877 -42.184 1.00 93.00 795 LYS A O 1
ATOM 6501 N N . ASP A 1 796 ? -8.942 9.414 -43.419 1.00 88.81 796 ASP A N 1
ATOM 6502 C CA . ASP A 1 796 ? -10.099 8.636 -43.882 1.00 88.81 796 ASP A CA 1
ATOM 6503 C C . ASP A 1 796 ? -10.845 7.933 -42.737 1.00 88.81 796 ASP A C 1
ATOM 6505 O O . ASP A 1 796 ? -12.054 7.736 -42.810 1.00 88.81 796 ASP A O 1
ATOM 6509 N N . CYS A 1 797 ? -10.147 7.524 -41.674 1.00 85.31 797 CYS A N 1
ATOM 6510 C CA . CYS A 1 797 ? -10.784 6.853 -40.539 1.00 85.31 797 CYS A CA 1
ATOM 6511 C C . CYS A 1 797 ? -11.429 7.824 -39.540 1.00 85.31 797 CYS A C 1
ATOM 6513 O O . CYS A 1 797 ? -12.432 7.460 -38.933 1.00 85.31 797 CYS A O 1
ATOM 6515 N N . GLN A 1 798 ? -10.866 9.021 -39.360 1.00 85.94 798 GLN A N 1
ATOM 6516 C CA . GLN A 1 798 ? -11.341 10.041 -38.416 1.00 85.94 798 GLN A CA 1
ATOM 6517 C C . GLN A 1 798 ? -12.197 11.134 -39.076 1.00 85.94 798 GLN A C 1
ATOM 6519 O O . GLN A 1 798 ? -12.667 12.033 -38.388 1.00 85.94 798 GLN A O 1
ATOM 6524 N N . ASN A 1 799 ? -12.429 11.059 -40.393 1.00 89.12 799 ASN A N 1
ATOM 6525 C CA . ASN A 1 799 ? -13.068 12.117 -41.185 1.00 89.12 799 ASN A CA 1
ATOM 6526 C C . ASN A 1 799 ? -12.369 13.486 -41.051 1.00 89.12 799 ASN A C 1
ATOM 6528 O O . ASN A 1 799 ? -13.030 14.526 -41.054 1.00 89.12 799 ASN A O 1
ATOM 6532 N N . LEU A 1 800 ? -11.037 13.480 -40.955 1.00 91.56 800 LEU A N 1
ATOM 6533 C CA . LEU A 1 800 ? -10.214 14.692 -40.935 1.00 91.56 800 LEU A CA 1
ATOM 6534 C C . LEU A 1 800 ? -9.870 15.103 -42.370 1.00 91.56 800 LEU A C 1
ATOM 6536 O O . LEU A 1 800 ? -9.732 14.263 -43.265 1.00 91.56 800 LEU A O 1
ATOM 6540 N N . LYS A 1 801 ? -9.764 16.406 -42.608 1.00 94.31 801 LYS A N 1
ATOM 6541 C CA . LYS A 1 801 ? -9.615 17.004 -43.937 1.00 94.31 801 LYS A CA 1
ATOM 6542 C C . LYS A 1 801 ? -8.161 17.250 -44.303 1.00 94.31 801 LYS A C 1
ATOM 6544 O O . LYS A 1 801 ? -7.806 17.082 -45.471 1.00 94.31 801 LYS A O 1
ATOM 6549 N N . THR A 1 802 ? -7.335 17.650 -43.341 1.00 96.06 802 THR A N 1
ATOM 6550 C CA . THR A 1 802 ? -5.941 18.045 -43.587 1.00 96.06 802 THR A CA 1
ATOM 6551 C C . THR A 1 802 ? -4.970 17.272 -42.702 1.00 96.06 802 THR A C 1
ATOM 6553 O O . THR A 1 802 ? -5.377 16.607 -41.752 1.00 96.06 802 THR A O 1
ATOM 6556 N N . ASP A 1 803 ? -3.685 17.292 -43.058 1.00 93.88 803 ASP A N 1
ATOM 6557 C CA . ASP A 1 803 ? -2.640 16.636 -42.262 1.00 93.88 803 ASP A CA 1
ATOM 6558 C C . ASP A 1 803 ? -2.400 17.381 -40.940 1.00 93.88 803 ASP A C 1
ATOM 6560 O O . ASP A 1 803 ? -2.100 16.759 -39.924 1.00 93.88 803 ASP A O 1
ATOM 6564 N N . GLU A 1 804 ? -2.624 18.696 -40.927 1.00 94.44 804 GLU A N 1
ATOM 6565 C CA . GLU A 1 804 ? -2.582 19.531 -39.726 1.00 94.44 804 GLU A CA 1
ATOM 6566 C C . GLU A 1 804 ? -3.681 19.135 -38.733 1.00 94.44 804 GLU A C 1
ATOM 6568 O O . GLU A 1 804 ? -3.397 19.010 -37.548 1.00 94.44 804 GLU A O 1
ATOM 6573 N N . GLU A 1 805 ? -4.901 18.842 -39.206 1.00 94.00 805 GLU A N 1
ATOM 6574 C CA . GLU A 1 805 ? -5.983 18.340 -38.343 1.00 94.00 805 GLU A CA 1
ATOM 6575 C C . GLU A 1 805 ? -5.639 16.964 -37.733 1.00 94.00 805 GLU A C 1
ATOM 6577 O O . GLU A 1 805 ? -6.041 16.667 -36.610 1.00 94.00 805 GLU A O 1
ATOM 6582 N N . VAL A 1 806 ? -4.878 16.113 -38.440 1.00 92.31 806 VAL A N 1
ATOM 6583 C CA . VAL A 1 806 ? -4.375 14.840 -37.879 1.00 92.31 806 VAL A CA 1
ATOM 6584 C C . VAL A 1 806 ? -3.338 15.093 -36.795 1.00 92.31 806 VAL A C 1
ATOM 6586 O O . VAL A 1 806 ? -3.356 14.423 -35.763 1.00 92.31 806 VAL A O 1
ATOM 6589 N N . GLN A 1 807 ? -2.430 16.037 -37.027 1.00 91.81 807 GLN A N 1
ATOM 6590 C CA . GLN A 1 807 ? -1.415 16.397 -36.050 1.00 91.81 807 GLN A CA 1
ATOM 6591 C C . GLN A 1 807 ? -2.051 16.990 -34.785 1.00 91.81 807 GLN A C 1
ATOM 6593 O O . GLN A 1 807 ? -1.764 16.499 -33.696 1.00 91.81 807 GLN A O 1
ATOM 6598 N N . GLU A 1 808 ? -2.960 17.959 -34.930 1.00 90.31 808 GLU A N 1
ATOM 6599 C CA . GLU A 1 808 ? -3.715 18.566 -33.823 1.00 90.31 808 GLU A CA 1
ATOM 6600 C C . GLU A 1 808 ? -4.494 17.501 -33.039 1.00 90.31 808 GLU A C 1
ATOM 6602 O O . GLU A 1 808 ? -4.423 17.456 -31.815 1.00 90.31 808 GLU A O 1
ATOM 6607 N N . TYR A 1 809 ? -5.131 16.551 -33.735 1.00 91.69 809 TYR A N 1
ATOM 6608 C CA . TYR A 1 809 ? -5.822 15.425 -33.102 1.00 91.69 809 TYR A CA 1
ATOM 6609 C C . TYR A 1 809 ? -4.909 14.592 -32.182 1.00 91.69 809 TYR A C 1
ATOM 6611 O O . TYR A 1 809 ? -5.324 14.209 -31.085 1.00 91.69 809 TYR A O 1
ATOM 6619 N N . PHE A 1 810 ? -3.667 14.306 -32.589 1.00 90.38 810 PHE A N 1
ATOM 6620 C CA . PHE A 1 810 ? -2.715 13.588 -31.732 1.00 90.38 810 PHE A CA 1
ATOM 6621 C C . PHE A 1 810 ? -2.134 14.464 -30.624 1.00 90.38 810 PHE A C 1
ATOM 6623 O O . PHE A 1 810 ? -1.952 13.979 -29.506 1.00 90.38 810 PHE A O 1
ATOM 6630 N N . GLU A 1 811 ? -1.851 15.732 -30.911 1.00 87.50 811 GLU A N 1
ATOM 6631 C CA . GLU A 1 811 ? -1.385 16.689 -29.908 1.00 87.50 811 GLU A CA 1
ATOM 6632 C C . GLU A 1 811 ? -2.415 16.844 -28.787 1.00 87.50 811 GLU A C 1
ATOM 6634 O O . GLU A 1 811 ? -2.042 16.735 -27.622 1.00 87.50 811 GLU A O 1
ATOM 6639 N N . ASP A 1 812 ? -3.704 16.955 -29.111 1.00 84.69 812 ASP A N 1
ATOM 6640 C CA . ASP A 1 812 ? -4.796 16.997 -28.135 1.00 84.69 812 ASP A CA 1
ATOM 6641 C C . ASP A 1 812 ? -4.879 15.711 -27.305 1.00 84.69 812 ASP A C 1
ATOM 6643 O O . ASP A 1 812 ? -4.982 15.754 -26.073 1.00 84.69 812 ASP A O 1
ATOM 6647 N N . ILE A 1 813 ? -4.783 14.552 -27.966 1.00 83.31 813 ILE A N 1
ATOM 6648 C CA . ILE A 1 813 ? -4.765 13.242 -27.304 1.00 83.31 813 ILE A CA 1
ATOM 6649 C C . ILE A 1 813 ? -3.645 13.162 -26.258 1.00 83.31 813 ILE A C 1
ATOM 6651 O O . ILE A 1 813 ? -3.879 12.682 -25.144 1.00 83.31 813 ILE A O 1
ATOM 6655 N N . PHE A 1 814 ? -2.442 13.627 -26.598 1.00 83.88 814 PHE A N 1
ATOM 6656 C CA . PHE A 1 814 ? -1.292 13.576 -25.699 1.00 83.88 814 PHE A CA 1
ATOM 6657 C C . PHE A 1 814 ? -1.317 14.696 -24.644 1.00 83.88 814 PHE A C 1
ATOM 6659 O O . PHE A 1 814 ? -1.020 14.445 -23.475 1.00 83.88 814 PHE A O 1
ATOM 6666 N N . ALA A 1 815 ? -1.740 15.910 -25.004 1.00 77.50 815 ALA A N 1
ATOM 6667 C CA . ALA A 1 815 ? -1.759 17.078 -24.121 1.00 77.50 815 ALA A CA 1
ATOM 6668 C C . ALA A 1 815 ? -2.736 16.921 -22.949 1.00 77.50 815 ALA A C 1
ATOM 6670 O O . ALA A 1 815 ? -2.407 17.274 -21.814 1.00 77.50 815 ALA A O 1
ATOM 6671 N N . ILE A 1 816 ? -3.914 16.328 -23.185 1.00 71.56 816 ILE A N 1
ATOM 6672 C CA . ILE A 1 816 ? -4.893 16.040 -22.122 1.00 71.56 816 ILE A CA 1
ATOM 6673 C C . ILE A 1 816 ? -4.290 15.123 -21.042 1.00 71.56 816 ILE A C 1
ATOM 6675 O O . ILE A 1 816 ? -4.695 15.171 -19.875 1.00 71.56 816 ILE A O 1
ATOM 6679 N N . ARG A 1 817 ? -3.319 14.279 -21.408 1.00 68.31 817 ARG A N 1
ATOM 6680 C CA . ARG A 1 817 ? -2.861 13.162 -20.574 1.00 68.31 817 ARG A CA 1
ATOM 6681 C C . ARG A 1 817 ? -1.513 13.381 -19.906 1.00 68.31 817 ARG A C 1
ATOM 6683 O O . ARG A 1 817 ? -1.353 12.930 -18.768 1.00 68.31 817 ARG A O 1
ATOM 6690 N N . ASP A 1 818 ? -0.627 14.172 -20.506 1.00 72.31 818 ASP A N 1
ATOM 6691 C CA . ASP A 1 818 ? 0.653 14.564 -19.899 1.00 72.31 818 ASP A CA 1
ATOM 6692 C C . ASP A 1 818 ? 0.472 15.307 -18.558 1.00 72.31 818 ASP A C 1
ATOM 6694 O O . ASP A 1 818 ? 1.338 15.251 -17.684 1.00 72.31 818 ASP A O 1
ATOM 6698 N N . GLY A 1 819 ? -0.694 15.925 -18.333 1.00 56.25 819 GLY A N 1
ATOM 6699 C CA . GLY A 1 819 ? -1.041 16.569 -17.064 1.00 56.25 819 GLY A CA 1
ATOM 6700 C C . GLY A 1 819 ? -1.540 15.635 -15.951 1.00 56.25 819 GLY A C 1
ATOM 6701 O O . GLY A 1 819 ? -1.571 16.054 -14.793 1.00 56.25 819 GLY A O 1
ATOM 6702 N N . GLN A 1 820 ? -1.955 14.394 -16.248 1.00 54.44 820 GLN A N 1
ATOM 6703 C CA . GLN A 1 820 ? -2.722 13.589 -15.286 1.00 54.44 820 GLN A CA 1
ATOM 6704 C C . GLN A 1 820 ? -1.933 12.489 -14.562 1.00 54.44 820 GLN A C 1
ATOM 6706 O O . GLN A 1 820 ? -2.283 12.200 -13.414 1.00 54.44 820 GLN A O 1
ATOM 6711 N N . ARG A 1 821 ? -0.908 11.851 -15.161 1.00 67.00 821 ARG A N 1
ATOM 6712 C CA . ARG A 1 821 ? -0.158 10.737 -14.523 1.00 67.00 821 ARG A CA 1
ATOM 6713 C C . ARG A 1 821 ? 1.273 10.591 -15.063 1.00 67.00 821 ARG A C 1
ATOM 6715 O O . ARG A 1 821 ? 1.446 10.307 -16.238 1.00 67.00 821 ARG A O 1
ATOM 6722 N N . LYS A 1 822 ? 2.290 10.713 -14.194 1.00 73.19 822 LYS A N 1
ATOM 6723 C CA . LYS A 1 822 ? 3.722 10.611 -14.566 1.00 73.19 822 LYS A CA 1
ATOM 6724 C C . LYS A 1 822 ? 4.226 9.173 -14.822 1.00 73.19 822 LYS A C 1
ATOM 6726 O O . LYS A 1 822 ? 5.353 9.025 -15.269 1.00 73.19 822 LYS A O 1
ATOM 6731 N N . ASP A 1 823 ? 3.441 8.133 -14.530 1.00 82.75 823 ASP A N 1
ATOM 6732 C CA . ASP A 1 823 ? 3.871 6.718 -14.507 1.00 82.75 823 ASP A CA 1
ATOM 6733 C C . ASP A 1 823 ? 3.174 5.820 -15.552 1.00 82.75 823 ASP A C 1
ATOM 6735 O O . ASP A 1 823 ? 3.186 4.588 -15.445 1.00 82.75 823 ASP A O 1
ATOM 6739 N N . VAL A 1 824 ? 2.516 6.411 -16.552 1.00 85.94 824 VAL A N 1
ATOM 6740 C CA . VAL A 1 824 ? 1.664 5.701 -17.515 1.00 85.94 824 VAL A CA 1
ATOM 6741 C C . VAL A 1 824 ? 2.083 6.023 -18.946 1.00 85.94 824 VAL A C 1
ATOM 6743 O O . VAL A 1 824 ? 2.317 7.174 -19.286 1.00 85.94 824 VAL A O 1
ATOM 6746 N N . VAL A 1 825 ? 2.133 4.992 -19.786 1.00 90.25 825 VAL A N 1
ATOM 6747 C CA . VAL A 1 825 ? 2.419 5.066 -21.219 1.00 90.25 825 VAL A CA 1
ATOM 6748 C C . VAL A 1 825 ? 1.121 4.809 -21.975 1.00 90.25 825 VAL A C 1
ATOM 6750 O O . VAL A 1 825 ? 0.459 3.786 -21.767 1.00 90.25 825 VAL A O 1
ATOM 6753 N N . ASP A 1 826 ? 0.751 5.755 -22.829 1.00 92.38 826 ASP A N 1
ATOM 6754 C CA . ASP A 1 826 ? -0.423 5.680 -23.691 1.00 92.38 826 ASP A CA 1
ATOM 6755 C C . ASP A 1 826 ? -0.067 4.970 -25.001 1.00 92.38 826 ASP A C 1
ATOM 6757 O O . ASP A 1 826 ? 0.749 5.457 -25.777 1.00 92.38 826 ASP A O 1
ATOM 6761 N N . VAL A 1 827 ? -0.669 3.810 -25.250 1.00 93.88 827 VAL A N 1
ATOM 6762 C CA . VAL A 1 827 ? -0.383 2.984 -26.424 1.00 93.88 827 VAL A CA 1
ATOM 6763 C C . VAL A 1 827 ? -1.474 3.167 -27.475 1.00 93.88 827 VAL A C 1
ATOM 6765 O O . VAL A 1 827 ? -2.637 2.828 -27.239 1.00 93.88 827 VAL A O 1
ATOM 6768 N N . LEU A 1 828 ? -1.084 3.683 -28.643 1.00 94.50 828 LEU A N 1
ATOM 6769 C CA . LEU A 1 828 ? -1.978 3.973 -29.762 1.00 94.50 828 LEU A CA 1
ATOM 6770 C C . LEU A 1 828 ? -2.216 2.756 -30.660 1.00 94.50 828 LEU A C 1
ATOM 6772 O O . LEU A 1 828 ? -1.278 2.121 -31.156 1.00 94.50 828 LEU A O 1
ATOM 6776 N N . HIS A 1 829 ? -3.485 2.481 -30.962 1.00 94.94 829 HIS A N 1
ATOM 6777 C CA . HIS A 1 829 ? -3.847 1.518 -31.997 1.00 94.94 829 HIS A CA 1
ATOM 6778 C C . HIS A 1 829 ? -5.100 1.923 -32.782 1.00 94.94 829 HIS A C 1
ATOM 6780 O O . HIS A 1 829 ? -6.062 2.460 -32.239 1.00 94.94 829 HIS A O 1
ATOM 6786 N N . LEU A 1 830 ? -5.131 1.581 -34.069 1.00 94.00 830 LEU A N 1
ATOM 6787 C CA . LEU A 1 830 ? -6.301 1.683 -34.937 1.00 94.00 830 LEU A CA 1
ATOM 6788 C C . LEU A 1 830 ? -6.858 0.282 -35.179 1.00 94.00 830 LEU A C 1
ATOM 6790 O O . LEU A 1 830 ? -6.135 -0.647 -35.545 1.00 94.00 830 LEU A O 1
ATOM 6794 N N . THR A 1 831 ? -8.151 0.089 -34.927 1.00 92.88 831 THR A N 1
ATOM 6795 C CA . THR A 1 831 ? -8.762 -1.244 -34.975 1.00 92.88 831 THR A CA 1
ATOM 6796 C C . THR A 1 831 ? -9.944 -1.282 -35.925 1.00 92.88 831 THR A C 1
ATOM 6798 O O . THR A 1 831 ? -10.955 -0.625 -35.728 1.00 92.88 831 THR A O 1
ATOM 6801 N N . SER A 1 832 ? -9.826 -2.090 -36.971 1.00 92.00 832 SER A N 1
ATOM 6802 C CA . SER A 1 832 ? -10.948 -2.437 -37.840 1.00 92.00 832 SER A CA 1
ATOM 6803 C C . SER A 1 832 ? -11.521 -3.779 -37.410 1.00 92.00 832 SER A C 1
ATOM 6805 O O . SER A 1 832 ? -10.770 -4.672 -37.016 1.00 92.00 832 SER A O 1
ATOM 6807 N N . PHE A 1 833 ? -12.835 -3.954 -37.512 1.00 90.69 833 PHE A N 1
ATOM 6808 C CA . PHE A 1 833 ? -13.480 -5.222 -37.198 1.00 90.69 833 PHE A CA 1
ATOM 6809 C C . PHE A 1 833 ? -14.420 -5.680 -38.319 1.00 90.69 833 PHE A C 1
ATOM 6811 O O . PHE A 1 833 ? -15.075 -4.878 -38.983 1.00 90.69 833 PHE A O 1
ATOM 6818 N N . ILE A 1 834 ? -14.500 -6.994 -38.526 1.00 89.88 834 ILE A N 1
ATOM 6819 C CA . ILE A 1 834 ? -15.387 -7.633 -39.500 1.00 89.88 834 ILE A CA 1
ATOM 6820 C C . ILE A 1 834 ? -16.311 -8.601 -38.770 1.00 89.88 834 ILE A C 1
ATOM 6822 O O . ILE A 1 834 ? -15.861 -9.541 -38.110 1.00 89.88 834 ILE A O 1
ATOM 6826 N N . ALA A 1 835 ? -17.616 -8.412 -38.939 1.00 88.62 835 ALA A N 1
ATOM 6827 C CA . ALA A 1 835 ? -18.657 -9.225 -38.328 1.00 88.62 835 ALA A CA 1
ATOM 6828 C C . ALA A 1 835 ? -19.632 -9.746 -39.396 1.00 88.62 835 ALA A C 1
ATOM 6830 O O . ALA A 1 835 ? -20.707 -9.191 -39.613 1.00 88.62 835 ALA A O 1
ATOM 6831 N N . GLY A 1 836 ? -19.295 -10.871 -40.032 1.00 87.12 836 GLY A N 1
ATOM 6832 C CA . GLY A 1 836 ? -20.035 -11.377 -41.193 1.00 87.12 836 GLY A CA 1
ATOM 6833 C C . GLY A 1 836 ? -19.657 -10.600 -42.454 1.00 87.12 836 GLY A C 1
ATOM 6834 O O . GLY A 1 836 ? -18.479 -10.551 -42.797 1.00 87.12 836 GLY A O 1
ATOM 6835 N N . THR A 1 837 ? -20.639 -10.003 -43.132 1.00 85.00 837 THR A N 1
ATOM 6836 C CA . THR A 1 837 ? -20.423 -9.108 -44.286 1.00 85.00 837 THR A CA 1
ATOM 6837 C C . THR A 1 837 ? -20.243 -7.643 -43.886 1.00 85.00 837 THR A C 1
ATOM 6839 O O . THR A 1 837 ? -19.859 -6.831 -44.721 1.00 85.00 837 THR A O 1
ATOM 6842 N N . ALA A 1 838 ? -20.519 -7.296 -42.626 1.00 81.69 838 ALA A N 1
ATOM 6843 C CA . ALA A 1 838 ? -20.347 -5.944 -42.119 1.00 81.69 838 ALA A CA 1
ATOM 6844 C C . ALA A 1 838 ? -18.888 -5.701 -41.714 1.00 81.69 838 ALA A C 1
ATOM 6846 O O . ALA A 1 838 ? -18.302 -6.502 -40.979 1.00 81.69 838 ALA A O 1
ATOM 6847 N N . THR A 1 839 ? -18.346 -4.566 -42.148 1.00 82.88 839 THR A N 1
ATOM 6848 C CA . THR A 1 839 ? -17.041 -4.050 -41.729 1.00 82.88 839 THR A CA 1
ATOM 6849 C C . THR A 1 839 ? -17.277 -2.762 -40.959 1.00 82.88 839 THR A C 1
ATOM 6851 O O . THR A 1 839 ? -17.933 -1.857 -41.470 1.00 82.88 839 THR A O 1
ATOM 6854 N N . GLY A 1 840 ? -16.759 -2.676 -39.740 1.00 80.62 840 GLY A N 1
ATOM 6855 C CA . GLY A 1 840 ? -16.729 -1.439 -38.975 1.00 80.62 840 GLY A CA 1
ATOM 6856 C C . GLY A 1 840 ? -15.292 -1.003 -38.721 1.00 80.62 840 GLY A C 1
ATOM 6857 O O . GLY A 1 840 ? -14.386 -1.827 -38.591 1.00 80.62 840 GLY A O 1
ATOM 6858 N N . LYS A 1 841 ? -15.083 0.308 -38.669 1.00 80.81 841 LYS A N 1
ATOM 6859 C CA . LYS A 1 841 ? -13.821 0.911 -38.250 1.00 80.81 841 LYS A CA 1
ATOM 6860 C C . LYS A 1 841 ? -14.042 1.506 -36.869 1.00 80.81 841 LYS A C 1
ATOM 6862 O O . LYS A 1 841 ? -15.000 2.250 -36.676 1.00 80.81 841 LYS A O 1
ATOM 6867 N N . LEU A 1 842 ? -13.188 1.150 -35.923 1.00 73.56 842 LEU A N 1
ATOM 6868 C CA . LEU A 1 842 ? -13.080 1.877 -34.669 1.00 73.56 842 LEU A CA 1
ATOM 6869 C C . LEU A 1 842 ? -12.008 2.929 -34.859 1.00 73.56 842 LEU A C 1
ATOM 6871 O O . LEU A 1 842 ? -11.041 2.707 -35.597 1.00 73.56 842 LEU A O 1
ATOM 6875 N N . GLY A 1 843 ? -12.221 4.081 -34.236 1.00 76.44 843 GLY A N 1
ATOM 6876 C CA . GLY A 1 843 ? -11.281 5.177 -34.328 1.00 76.44 843 GLY A CA 1
ATOM 6877 C C . GLY A 1 843 ? -9.909 4.838 -33.745 1.00 76.44 843 GLY A C 1
ATOM 6878 O O . GLY A 1 843 ? -9.613 3.694 -33.387 1.00 76.44 843 GLY A O 1
ATOM 6879 N N . CYS A 1 844 ? -9.050 5.849 -33.662 1.00 82.50 844 CYS A N 1
ATOM 6880 C CA . CYS A 1 844 ? -7.818 5.712 -32.910 1.00 82.50 844 CYS A CA 1
ATOM 6881 C C . CYS A 1 844 ? -8.171 5.491 -31.435 1.00 82.50 844 CYS A C 1
ATOM 6883 O O . CYS A 1 844 ? -8.927 6.260 -30.846 1.00 82.50 844 CYS A O 1
ATOM 6885 N N . MET A 1 845 ? -7.676 4.400 -30.866 1.00 86.12 845 MET A N 1
ATOM 6886 C CA . MET A 1 845 ? -7.938 4.001 -29.492 1.00 86.12 845 MET A CA 1
ATOM 6887 C C . MET A 1 845 ? -6.636 4.070 -28.704 1.00 86.12 845 MET A C 1
ATOM 6889 O O . MET A 1 845 ? -5.557 3.772 -29.226 1.00 86.12 845 MET A O 1
ATOM 6893 N N . LEU A 1 846 ? -6.768 4.422 -27.430 1.00 86.62 846 LEU A N 1
ATOM 6894 C CA . LEU A 1 846 ? -5.679 4.446 -26.465 1.00 86.62 846 LEU A CA 1
ATOM 6895 C C . LEU A 1 846 ? -5.965 3.441 -25.364 1.00 86.62 846 LEU A C 1
ATOM 6897 O O . LEU A 1 846 ? -7.087 3.371 -24.847 1.00 86.62 846 LEU A O 1
ATOM 6901 N N . PHE A 1 847 ? -4.927 2.732 -24.947 1.00 87.56 847 PHE A N 1
ATOM 6902 C CA . PHE A 1 847 ? -4.928 2.083 -23.648 1.00 87.56 847 PHE A CA 1
ATOM 6903 C C . PHE A 1 847 ? -3.667 2.443 -22.873 1.00 87.56 847 PHE A C 1
ATOM 6905 O O . PHE A 1 847 ? -2.628 2.793 -23.428 1.00 87.56 847 PHE A O 1
ATOM 6912 N N . ASN A 1 848 ? -3.802 2.388 -21.556 1.00 88.88 848 ASN A N 1
ATOM 6913 C CA . ASN A 1 848 ? -2.858 2.970 -20.624 1.00 88.88 848 ASN A CA 1
ATOM 6914 C C . ASN A 1 848 ? -2.147 1.849 -19.887 1.00 88.88 848 ASN A C 1
ATOM 6916 O O . ASN A 1 848 ? -2.769 1.146 -19.087 1.00 88.88 848 ASN A O 1
ATOM 6920 N N . VAL A 1 849 ? -0.841 1.729 -20.082 1.00 86.38 849 VAL A N 1
ATOM 6921 C CA . VAL A 1 849 ? -0.028 0.735 -19.381 1.00 86.38 849 VAL A CA 1
ATOM 6922 C C . VAL A 1 849 ? 0.913 1.459 -18.441 1.00 86.38 849 VAL A C 1
ATOM 6924 O O . VAL A 1 849 ? 1.516 2.459 -18.813 1.00 86.38 849 VAL A O 1
ATOM 6927 N N . LYS A 1 850 ? 1.049 0.980 -17.202 1.00 86.19 850 LYS A N 1
ATOM 6928 C CA . LYS A 1 850 ? 2.091 1.508 -16.316 1.00 86.19 850 LYS A CA 1
ATOM 6929 C C . LYS A 1 850 ? 3.456 1.304 -16.969 1.00 86.19 850 LYS A C 1
ATOM 6931 O O . LYS A 1 850 ? 3.750 0.191 -17.408 1.00 86.19 850 LYS A O 1
ATOM 6936 N N . GLU A 1 851 ? 4.288 2.340 -16.976 1.00 89.00 851 GLU A N 1
ATOM 6937 C CA . GLU A 1 851 ? 5.645 2.269 -17.528 1.00 89.00 851 GLU A CA 1
ATOM 6938 C C . GLU A 1 851 ? 6.431 1.107 -16.906 1.00 89.00 851 GLU A C 1
ATOM 6940 O O . GLU A 1 851 ? 7.058 0.309 -17.602 1.00 89.00 851 GLU A O 1
ATOM 6945 N N . GLU A 1 852 ? 6.313 0.958 -15.587 1.00 80.31 852 GLU A N 1
ATOM 6946 C CA . GLU A 1 852 ? 6.907 -0.136 -14.825 1.00 80.31 852 GLU A CA 1
ATOM 6947 C C . GLU A 1 852 ? 6.516 -1.517 -15.376 1.00 80.31 852 GLU A C 1
ATOM 6949 O O . GLU A 1 852 ? 7.380 -2.379 -15.525 1.00 80.31 852 GLU A O 1
ATOM 6954 N N . ARG A 1 853 ? 5.242 -1.732 -15.737 1.00 84.56 853 ARG A N 1
ATOM 6955 C CA . ARG A 1 853 ? 4.780 -3.008 -16.310 1.00 84.56 853 ARG A CA 1
ATOM 6956 C C . ARG A 1 853 ? 5.416 -3.263 -17.676 1.00 84.56 853 ARG A C 1
ATOM 6958 O O . ARG A 1 853 ? 5.846 -4.384 -17.923 1.00 84.56 853 ARG A O 1
ATOM 6965 N N . ILE A 1 854 ? 5.526 -2.241 -18.531 1.00 88.44 854 ILE A N 1
ATOM 6966 C CA . ILE A 1 854 ? 6.191 -2.362 -19.840 1.00 88.44 854 ILE A CA 1
ATOM 6967 C C . ILE A 1 854 ? 7.654 -2.768 -19.659 1.00 88.44 854 ILE A C 1
ATOM 6969 O O . ILE A 1 854 ? 8.105 -3.721 -20.286 1.00 88.44 854 ILE A O 1
ATOM 6973 N N . ARG A 1 855 ? 8.388 -2.087 -18.771 1.00 83.56 855 ARG A N 1
ATOM 6974 C CA . ARG A 1 855 ? 9.814 -2.372 -18.524 1.00 83.56 855 ARG A CA 1
ATOM 6975 C C . ARG A 1 855 ? 10.053 -3.737 -17.881 1.00 83.56 855 ARG A C 1
ATOM 6977 O O . ARG A 1 855 ? 11.138 -4.297 -18.008 1.00 83.56 855 ARG A O 1
ATOM 6984 N N . ARG A 1 856 ? 9.057 -4.253 -17.160 1.00 71.12 856 ARG A N 1
ATOM 6985 C CA . ARG A 1 856 ? 9.072 -5.582 -16.542 1.00 71.12 856 ARG A CA 1
ATOM 6986 C C . ARG A 1 856 ? 8.773 -6.711 -17.533 1.00 71.12 856 ARG A C 1
ATOM 6988 O O . ARG A 1 856 ? 9.217 -7.841 -17.351 1.00 71.12 856 ARG A O 1
ATOM 6995 N N . MET A 1 857 ? 8.029 -6.422 -18.589 1.00 84.19 857 MET A N 1
ATOM 6996 C CA . MET A 1 857 ? 7.646 -7.420 -19.576 1.00 84.19 857 MET A CA 1
ATOM 6997 C C . MET A 1 857 ? 8.842 -7.752 -20.486 1.00 84.19 857 MET A C 1
ATOM 6999 O O . MET A 1 857 ? 9.336 -6.852 -21.161 1.00 84.19 857 MET A O 1
ATOM 7003 N N . PRO A 1 858 ? 9.334 -9.004 -20.551 1.00 80.31 858 PRO A N 1
ATOM 7004 C CA . PRO A 1 858 ? 10.396 -9.366 -21.489 1.00 80.31 858 PRO A CA 1
ATOM 7005 C C . PRO A 1 858 ? 9.886 -9.259 -22.930 1.00 80.31 858 PRO A C 1
ATOM 7007 O O . PRO A 1 858 ? 8.767 -9.674 -23.212 1.00 80.31 858 PRO A O 1
ATOM 7010 N N . TYR A 1 859 ? 10.687 -8.715 -23.851 1.00 91.31 859 TYR A N 1
ATOM 7011 C CA . TYR A 1 859 ? 10.291 -8.626 -25.259 1.00 91.31 859 TYR A CA 1
ATOM 7012 C C . TYR A 1 859 ? 10.121 -10.025 -25.873 1.00 91.31 859 TYR A C 1
ATOM 7014 O O . TYR A 1 859 ? 11.035 -10.849 -25.817 1.00 91.31 859 TYR A O 1
ATOM 7022 N N . ASP A 1 860 ? 8.958 -10.282 -26.475 1.00 88.75 860 ASP A N 1
ATOM 7023 C CA . ASP A 1 860 ? 8.649 -11.527 -27.169 1.00 88.75 860 ASP A CA 1
ATOM 7024 C C . ASP A 1 860 ? 8.693 -11.315 -28.693 1.00 88.75 860 ASP A C 1
ATOM 7026 O O . ASP A 1 860 ? 7.727 -10.809 -29.269 1.00 88.75 860 ASP A O 1
ATOM 7030 N N . PRO A 1 861 ? 9.767 -11.732 -29.389 1.00 90.31 861 PRO A N 1
ATOM 7031 C CA . PRO A 1 861 ? 9.849 -11.603 -30.844 1.00 90.31 861 PRO A CA 1
ATOM 7032 C C . PRO A 1 861 ? 8.833 -12.488 -31.586 1.00 90.31 861 PRO A C 1
ATOM 7034 O O . PRO A 1 861 ? 8.602 -12.296 -32.777 1.00 90.31 861 PRO A O 1
ATOM 7037 N N . ALA A 1 862 ? 8.222 -13.466 -30.909 1.00 92.38 862 ALA A N 1
ATOM 7038 C CA . ALA A 1 862 ? 7.211 -14.356 -31.465 1.00 92.38 862 ALA A CA 1
ATOM 7039 C C . ALA A 1 862 ? 5.778 -13.929 -31.099 1.00 92.38 862 ALA A C 1
ATOM 7041 O O . ALA A 1 862 ? 4.850 -14.719 -31.294 1.00 92.38 862 ALA A O 1
ATOM 7042 N N . TRP A 1 863 ? 5.561 -12.695 -30.622 1.00 95.38 863 TRP A N 1
ATOM 7043 C CA . TRP A 1 863 ? 4.258 -12.223 -30.134 1.00 95.38 863 TRP A CA 1
ATOM 7044 C C . TRP A 1 863 ? 3.105 -12.447 -31.126 1.00 95.38 863 TRP A C 1
ATOM 7046 O O . TRP A 1 863 ? 2.000 -12.815 -30.720 1.00 95.38 863 TRP A O 1
ATOM 7056 N N . ARG A 1 864 ? 3.345 -12.328 -32.445 1.00 95.62 864 ARG A N 1
ATOM 7057 C CA . ARG A 1 864 ? 2.318 -12.612 -33.469 1.00 95.62 864 ARG A CA 1
ATOM 7058 C C . ARG A 1 864 ? 1.772 -14.035 -33.353 1.00 95.62 864 ARG A C 1
ATOM 7060 O O . ARG A 1 864 ? 0.580 -14.249 -33.553 1.00 95.62 864 ARG A O 1
ATOM 7067 N N . GLN A 1 865 ? 2.604 -15.010 -32.995 1.00 93.69 865 GLN A N 1
ATOM 7068 C CA . GLN A 1 865 ? 2.174 -16.404 -32.850 1.00 93.69 865 GLN A CA 1
ATOM 7069 C C . GLN A 1 865 ? 1.203 -16.604 -31.681 1.00 93.69 865 GLN A C 1
ATOM 7071 O O . GLN A 1 865 ? 0.420 -17.548 -31.703 1.00 93.69 865 GLN A O 1
ATOM 7076 N N . LYS A 1 866 ? 1.224 -15.697 -30.699 1.00 93.19 866 LYS A N 1
ATOM 7077 C CA . LYS A 1 866 ? 0.398 -15.732 -29.485 1.00 93.19 866 LYS A CA 1
ATOM 7078 C C . LYS A 1 866 ? -0.796 -14.773 -29.532 1.00 93.19 866 LYS A C 1
ATOM 7080 O O . LYS A 1 866 ? -1.676 -14.847 -28.678 1.00 93.19 866 LYS A O 1
ATOM 7085 N N . ALA A 1 867 ? -0.857 -13.892 -30.534 1.00 92.62 867 ALA A N 1
ATOM 7086 C CA . ALA A 1 867 ? -1.912 -12.886 -30.678 1.00 92.62 867 ALA A CA 1
ATOM 7087 C C . ALA A 1 867 ? -3.321 -13.482 -30.860 1.00 92.62 867 ALA A C 1
ATOM 7089 O O . ALA A 1 867 ? -4.305 -12.782 -30.654 1.00 92.62 867 ALA A O 1
ATOM 7090 N N . ASN A 1 868 ? -3.431 -14.757 -31.242 1.00 93.31 868 ASN A N 1
ATOM 7091 C CA . ASN A 1 868 ? -4.695 -15.486 -31.295 1.00 93.31 868 ASN A CA 1
ATOM 7092 C C . ASN A 1 868 ? -4.626 -16.700 -30.364 1.00 93.31 868 ASN A C 1
ATOM 7094 O O . ASN A 1 868 ? -3.660 -17.454 -30.406 1.00 93.31 868 ASN A O 1
ATOM 7098 N N . HIS A 1 869 ? -5.662 -16.900 -29.544 1.00 86.56 869 HIS A N 1
ATOM 7099 C CA . HIS A 1 869 ? -5.730 -17.989 -28.567 1.00 86.56 869 HIS A CA 1
ATOM 7100 C C . HIS A 1 869 ? -5.855 -19.326 -29.294 1.00 86.56 869 HIS A C 1
ATOM 7102 O O . HIS A 1 869 ? -5.212 -20.311 -28.941 1.00 86.56 869 HIS A O 1
ATOM 7108 N N . SER A 1 870 ? -6.640 -19.312 -30.370 1.00 82.81 870 SER A N 1
ATOM 7109 C CA . SER A 1 870 ? -6.802 -20.408 -31.306 1.00 82.81 870 SER A CA 1
ATOM 7110 C C . SER A 1 870 ? -6.714 -19.902 -32.754 1.00 82.81 870 SER A C 1
ATOM 7112 O O . SER A 1 870 ? -7.167 -18.808 -33.104 1.00 82.81 870 SER A O 1
ATOM 7114 N N . GLY A 1 871 ? -6.112 -20.711 -33.631 1.00 87.56 871 GLY A N 1
ATOM 7115 C CA . GLY A 1 871 ? -5.980 -20.422 -35.062 1.00 87.56 871 GLY A CA 1
ATOM 7116 C C . GLY A 1 871 ? -4.596 -19.928 -35.492 1.00 87.56 871 GLY A C 1
ATOM 7117 O O . GLY A 1 871 ? -3.603 -20.094 -34.794 1.00 87.56 871 GLY A O 1
ATOM 7118 N N . ARG A 1 872 ? -4.522 -19.380 -36.710 1.00 94.25 872 ARG A N 1
ATOM 7119 C CA . ARG A 1 872 ? -3.263 -18.912 -37.310 1.00 94.25 872 ARG A CA 1
ATOM 7120 C C . ARG A 1 872 ? -2.823 -17.552 -36.739 1.00 94.25 872 ARG A C 1
ATOM 7122 O O . ARG A 1 872 ? -3.699 -16.758 -36.385 1.00 94.25 872 ARG A O 1
ATOM 7129 N N . PRO A 1 873 ? -1.514 -17.244 -36.733 1.00 94.94 873 PRO A N 1
ATOM 7130 C CA . PRO A 1 873 ? -1.007 -15.902 -36.441 1.00 94.94 873 PRO A CA 1
ATOM 7131 C C . PRO A 1 873 ? -1.619 -14.837 -37.378 1.00 94.94 873 PRO A C 1
ATOM 7133 O O . PRO A 1 873 ? -1.999 -15.176 -38.507 1.00 94.94 873 PRO A O 1
ATOM 7136 N N . PRO A 1 874 ? -1.718 -13.564 -36.949 1.00 96.94 874 PRO A N 1
ATOM 7137 C CA . PRO A 1 874 ? -2.160 -12.476 -37.808 1.00 96.94 874 PRO A CA 1
ATOM 7138 C C . PRO A 1 874 ? -1.166 -12.270 -38.957 1.00 96.94 874 PRO A C 1
ATOM 7140 O O . PRO A 1 874 ? 0.048 -12.348 -38.766 1.00 96.94 874 PRO A O 1
ATOM 7143 N N . ALA A 1 875 ? -1.688 -12.000 -40.152 1.00 97.19 875 ALA A N 1
ATOM 7144 C CA . ALA A 1 875 ? -0.876 -11.585 -41.293 1.00 97.19 875 ALA A CA 1
ATOM 7145 C C . ALA A 1 875 ? -0.448 -10.110 -41.158 1.00 97.19 875 ALA A C 1
ATOM 7147 O O . ALA A 1 875 ? -0.973 -9.381 -40.315 1.00 97.19 875 ALA A O 1
ATOM 7148 N N . ALA A 1 876 ? 0.471 -9.650 -42.008 1.00 94.88 876 ALA A N 1
ATOM 7149 C CA . ALA A 1 876 ? 0.779 -8.224 -42.099 1.00 94.88 876 ALA A CA 1
ATOM 7150 C C . ALA A 1 876 ? -0.454 -7.434 -42.577 1.00 94.88 876 ALA A C 1
ATOM 7152 O O . ALA A 1 876 ? -1.211 -7.896 -43.440 1.00 94.88 876 ALA A O 1
ATOM 7153 N N . PHE A 1 877 ? -0.665 -6.255 -42.001 1.00 95.44 877 PHE A N 1
ATOM 7154 C CA . PHE A 1 877 ? -1.693 -5.318 -42.439 1.00 95.44 877 PHE A CA 1
ATOM 7155 C C . PHE A 1 877 ? -1.214 -4.614 -43.711 1.00 95.44 877 PHE A C 1
ATOM 7157 O O . PHE A 1 877 ? -0.104 -4.094 -43.755 1.00 95.44 877 PHE A O 1
ATOM 7164 N N . VAL A 1 878 ? -2.046 -4.590 -44.754 1.00 92.94 878 VAL A N 1
ATOM 7165 C CA . VAL A 1 878 ? -1.691 -3.966 -46.038 1.00 92.94 878 VAL A CA 1
ATOM 7166 C C . VAL A 1 878 ? -2.461 -2.659 -46.186 1.00 92.94 878 VAL A C 1
ATOM 7168 O O . VAL A 1 878 ? -3.683 -2.669 -46.339 1.00 92.94 878 VAL A O 1
ATOM 7171 N N . LEU A 1 879 ? -1.748 -1.534 -46.125 1.00 91.50 879 LEU A N 1
ATOM 7172 C CA . LEU A 1 879 ? -2.326 -0.202 -46.308 1.00 91.50 879 LEU A CA 1
ATOM 7173 C C . LEU A 1 879 ? -2.477 0.149 -47.791 1.00 91.50 879 LEU A C 1
ATOM 7175 O O . LEU A 1 879 ? -1.749 -0.360 -48.645 1.00 91.50 879 LEU A O 1
ATOM 7179 N N . ARG A 1 880 ? -3.417 1.052 -48.104 1.00 88.06 880 ARG A N 1
ATOM 7180 C CA . ARG A 1 880 ? -3.671 1.499 -49.487 1.00 88.06 880 ARG A CA 1
ATOM 7181 C C . ARG A 1 880 ? -2.468 2.236 -50.069 1.00 88.06 880 ARG A C 1
ATOM 7183 O O . ARG A 1 880 ? -2.204 2.098 -51.258 1.00 88.06 880 ARG A O 1
ATOM 7190 N N . ALA A 1 881 ? -1.741 2.972 -49.231 1.00 86.50 881 ALA A N 1
ATOM 7191 C CA . ALA A 1 881 ? -0.535 3.690 -49.621 1.00 86.50 881 ALA A CA 1
ATOM 7192 C C . ALA A 1 881 ? 0.701 2.787 -49.825 1.00 86.50 881 ALA A C 1
ATOM 7194 O O . ALA A 1 881 ? 1.745 3.276 -50.245 1.00 86.50 881 ALA A O 1
ATOM 7195 N N . GLY A 1 882 ? 0.613 1.477 -49.546 1.00 92.50 882 GLY A N 1
ATOM 7196 C CA . GLY A 1 882 ? 1.749 0.557 -49.688 1.00 92.50 882 GLY A CA 1
ATOM 7197 C C . GLY A 1 882 ? 2.876 0.784 -48.671 1.00 92.50 882 GLY A C 1
ATOM 7198 O O . GLY A 1 882 ? 3.994 0.320 -48.892 1.00 92.50 882 GLY A O 1
ATOM 7199 N N . VAL A 1 883 ? 2.592 1.493 -47.574 1.00 94.19 883 VAL A N 1
ATOM 7200 C CA . VAL A 1 883 ? 3.529 1.725 -46.465 1.00 94.19 883 VAL A CA 1
ATOM 7201 C C . VAL A 1 883 ? 3.926 0.383 -45.848 1.00 94.19 883 VAL A C 1
ATOM 7203 O O . VAL A 1 883 ? 3.083 -0.498 -45.660 1.00 94.19 883 VAL A O 1
ATOM 7206 N N . GLN A 1 884 ? 5.219 0.214 -45.569 1.00 95.06 884 GLN A N 1
ATOM 7207 C CA . GLN A 1 884 ? 5.760 -1.020 -45.000 1.00 95.06 884 GLN A CA 1
ATOM 7208 C C . GLN A 1 884 ? 5.549 -1.093 -43.486 1.00 95.06 884 GLN A C 1
ATOM 7210 O O . GLN A 1 884 ? 5.456 -0.072 -42.809 1.00 95.06 884 GLN A O 1
ATOM 7215 N N . ASP A 1 885 ? 5.494 -2.320 -42.968 1.00 95.19 885 ASP A N 1
ATOM 7216 C CA . ASP A 1 885 ? 5.425 -2.584 -41.531 1.00 95.19 885 ASP A CA 1
ATOM 7217 C C . ASP A 1 885 ? 6.711 -2.083 -40.851 1.00 95.19 885 ASP A C 1
ATOM 7219 O O . ASP A 1 885 ? 7.811 -2.556 -41.138 1.00 95.19 885 ASP A O 1
ATOM 7223 N N . ALA A 1 886 ? 6.561 -1.103 -39.968 1.00 95.69 886 ALA A N 1
ATOM 7224 C CA . ALA A 1 886 ? 7.635 -0.430 -39.256 1.00 95.69 886 ALA A CA 1
ATOM 7225 C C . ALA A 1 886 ? 8.017 -1.135 -37.948 1.00 95.69 886 ALA A C 1
ATOM 7227 O O . ALA A 1 886 ? 8.796 -0.587 -37.183 1.00 95.69 886 ALA A O 1
ATOM 7228 N N . GLU A 1 887 ? 7.507 -2.334 -37.646 1.00 92.00 887 GLU A N 1
ATOM 7229 C CA . GLU A 1 887 ? 7.798 -3.050 -36.391 1.00 92.00 887 GLU A CA 1
ATOM 7230 C C . GLU A 1 887 ? 9.296 -3.068 -36.026 1.00 92.00 887 GLU A C 1
ATOM 7232 O O . GLU A 1 887 ? 9.642 -2.833 -34.865 1.00 92.00 887 GLU A O 1
ATOM 7237 N N . PHE A 1 888 ? 10.173 -3.259 -37.020 1.00 89.69 888 PHE A N 1
ATOM 7238 C CA . PHE A 1 888 ? 11.625 -3.411 -36.855 1.00 89.69 888 PHE A CA 1
ATOM 7239 C C . PHE A 1 888 ? 12.465 -2.192 -37.264 1.00 89.69 888 PHE A C 1
ATOM 7241 O O . PHE A 1 888 ? 13.689 -2.290 -37.343 1.00 89.69 888 PHE A O 1
ATOM 7248 N N . ASP A 1 889 ? 11.852 -1.034 -37.497 1.00 84.69 889 ASP A N 1
ATOM 7249 C CA . ASP A 1 889 ? 12.556 0.163 -37.975 1.00 84.69 889 ASP A CA 1
ATOM 7250 C C . ASP A 1 889 ? 13.547 0.769 -36.953 1.00 84.69 889 ASP A C 1
ATOM 7252 O O . ASP A 1 889 ? 14.448 1.528 -37.306 1.00 84.69 889 ASP A O 1
ATOM 7256 N N . TYR A 1 890 ? 13.459 0.377 -35.681 1.00 72.81 890 TYR A N 1
ATOM 7257 C CA . TYR A 1 890 ? 14.446 0.718 -34.654 1.00 72.81 890 TYR A CA 1
ATOM 7258 C C . TYR A 1 890 ? 15.835 0.119 -34.939 1.00 72.81 890 TYR A C 1
ATOM 7260 O O . TYR A 1 890 ? 16.845 0.656 -34.478 1.00 72.81 890 TYR A O 1
ATOM 7268 N N . GLN A 1 891 ? 15.917 -0.973 -35.707 1.00 69.50 891 GLN A N 1
ATOM 7269 C CA . GLN A 1 891 ? 17.198 -1.552 -36.120 1.00 69.50 891 GLN A CA 1
ATOM 7270 C C . GLN A 1 891 ? 17.953 -0.598 -37.057 1.00 69.50 891 GLN A C 1
ATOM 7272 O O . GLN A 1 891 ? 19.179 -0.496 -36.968 1.00 69.50 891 GLN A O 1
ATOM 7277 N N . ASP A 1 892 ? 17.234 0.195 -37.857 1.00 60.62 892 ASP A N 1
ATOM 7278 C CA . ASP A 1 892 ? 17.828 1.265 -38.663 1.00 60.62 892 ASP A CA 1
ATOM 7279 C C . ASP A 1 892 ? 18.333 2.418 -37.789 1.00 60.62 892 ASP A C 1
ATOM 7281 O O . ASP A 1 892 ? 19.403 2.964 -38.059 1.00 60.62 892 ASP A O 1
ATOM 7285 N N . ASN A 1 893 ? 17.635 2.764 -36.701 1.00 55.03 893 ASN A N 1
ATOM 7286 C CA . ASN A 1 893 ? 18.106 3.781 -35.753 1.00 55.03 893 ASN A CA 1
ATOM 7287 C C . ASN A 1 893 ? 19.355 3.328 -34.988 1.00 55.03 893 ASN A C 1
ATOM 7289 O O . ASN A 1 893 ? 20.278 4.122 -34.831 1.00 55.03 893 ASN A O 1
ATOM 7293 N N . MET A 1 894 ? 19.439 2.061 -34.574 1.00 51.94 894 MET A N 1
ATOM 7294 C CA . MET A 1 894 ? 20.661 1.496 -33.984 1.00 51.94 894 MET A CA 1
ATOM 7295 C C . MET A 1 894 ? 21.816 1.469 -34.987 1.00 51.94 894 MET A C 1
ATOM 7297 O O . MET A 1 894 ? 22.950 1.779 -34.629 1.00 51.94 894 MET A O 1
ATOM 7301 N N . THR A 1 895 ? 21.530 1.174 -36.256 1.00 58.56 895 THR A N 1
ATOM 7302 C CA . THR A 1 895 ? 22.517 1.233 -37.344 1.00 58.56 895 THR A CA 1
ATOM 7303 C C . THR A 1 895 ? 22.984 2.673 -37.591 1.00 58.56 895 THR A C 1
ATOM 7305 O O . THR A 1 895 ? 24.179 2.919 -37.765 1.00 58.56 895 THR A O 1
ATOM 7308 N N . ARG A 1 896 ? 22.077 3.656 -37.520 1.00 53.31 896 ARG A N 1
ATOM 7309 C CA . ARG A 1 896 ? 22.401 5.089 -37.599 1.00 53.31 896 ARG A CA 1
ATOM 7310 C C . ARG A 1 896 ? 23.197 5.575 -36.394 1.00 53.31 896 ARG A C 1
ATOM 7312 O O . ARG A 1 896 ? 24.184 6.272 -36.604 1.00 53.31 896 ARG A O 1
ATOM 7319 N N . LEU A 1 897 ? 22.824 5.186 -35.175 1.00 49.16 897 LEU A N 1
ATOM 7320 C CA . LEU A 1 897 ? 23.545 5.513 -33.944 1.00 49.16 897 LEU A CA 1
ATOM 7321 C C . LEU A 1 897 ? 24.947 4.899 -33.965 1.00 49.16 897 LEU A C 1
ATOM 7323 O O . LEU A 1 897 ? 25.911 5.596 -33.680 1.00 49.16 897 LEU A O 1
ATOM 7327 N N . ALA A 1 898 ? 25.085 3.643 -34.397 1.00 56.25 898 ALA A N 1
ATOM 7328 C CA . ALA A 1 898 ? 26.384 3.017 -34.622 1.00 56.25 898 ALA A CA 1
ATOM 7329 C C . ALA A 1 898 ? 27.201 3.773 -35.683 1.00 56.25 898 ALA A C 1
ATOM 7331 O O . ALA A 1 898 ? 28.394 3.991 -35.491 1.00 56.25 898 ALA A O 1
ATOM 7332 N N . SER A 1 899 ? 26.574 4.247 -36.768 1.00 56.28 899 SER A N 1
ATOM 7333 C CA . SER A 1 899 ? 27.260 5.088 -37.761 1.00 56.28 899 SER A CA 1
ATOM 7334 C C . SER A 1 899 ? 27.666 6.459 -37.202 1.00 56.28 899 SER A C 1
ATOM 7336 O O . SER A 1 899 ? 28.735 6.954 -37.540 1.00 56.28 899 SER A O 1
ATOM 7338 N N . TYR A 1 900 ? 26.857 7.047 -36.315 1.00 48.31 900 TYR A N 1
ATOM 7339 C CA . TYR A 1 900 ? 27.107 8.350 -35.698 1.00 48.31 900 TYR A CA 1
ATOM 7340 C C . TYR A 1 900 ? 28.193 8.268 -34.621 1.00 48.31 900 TYR A C 1
ATOM 7342 O O . TYR A 1 900 ? 29.068 9.122 -34.567 1.00 48.31 900 TYR A O 1
ATOM 7350 N N . ILE A 1 901 ? 28.193 7.202 -33.816 1.00 51.69 901 ILE A N 1
ATOM 7351 C CA . ILE A 1 901 ? 29.265 6.883 -32.867 1.00 51.69 901 ILE A CA 1
ATOM 7352 C C . ILE A 1 901 ? 30.565 6.614 -33.627 1.00 51.69 901 ILE A C 1
ATOM 7354 O O . ILE A 1 901 ? 31.590 7.179 -33.269 1.00 51.69 901 ILE A O 1
ATOM 7358 N N . ASN A 1 902 ? 30.527 5.845 -34.721 1.00 55.88 902 ASN A N 1
ATOM 7359 C CA . ASN A 1 902 ? 31.699 5.663 -35.581 1.00 55.88 902 ASN A CA 1
ATOM 7360 C C . ASN A 1 902 ? 32.187 6.997 -36.169 1.00 55.88 902 ASN A C 1
ATOM 7362 O O . ASN A 1 902 ? 33.391 7.223 -36.238 1.00 55.88 902 ASN A O 1
ATOM 7366 N N . ALA A 1 903 ? 31.280 7.897 -36.563 1.00 52.03 903 ALA A N 1
ATOM 7367 C CA . ALA A 1 903 ? 31.634 9.226 -37.060 1.00 52.03 903 ALA A CA 1
ATOM 7368 C C . ALA A 1 903 ? 32.244 10.125 -35.968 1.00 52.03 903 ALA A C 1
ATOM 7370 O O . ALA A 1 903 ? 33.186 10.854 -36.255 1.00 52.03 903 ALA A O 1
ATOM 7371 N N . LEU A 1 904 ? 31.756 10.044 -34.725 1.00 48.00 904 LEU A N 1
ATOM 7372 C CA . LEU A 1 904 ? 32.312 10.751 -33.563 1.00 48.00 904 LEU A CA 1
ATOM 7373 C C . LEU A 1 904 ? 33.636 10.162 -33.068 1.00 48.00 904 LEU A C 1
ATOM 7375 O O . LEU A 1 904 ? 34.431 10.892 -32.505 1.00 48.00 904 LEU A O 1
ATOM 7379 N N . GLN A 1 905 ? 33.872 8.862 -33.253 1.00 49.56 905 GLN A N 1
ATOM 7380 C CA . GLN A 1 905 ? 35.159 8.220 -32.955 1.00 49.56 905 GLN A CA 1
ATOM 7381 C C . GLN A 1 905 ? 36.219 8.503 -34.030 1.00 49.56 905 GLN A C 1
ATOM 7383 O O . GLN A 1 905 ? 37.413 8.390 -33.762 1.00 49.56 905 GLN A O 1
ATOM 7388 N N . LEU A 1 906 ? 35.786 8.821 -35.255 1.00 45.47 906 LEU A N 1
ATOM 7389 C CA . LEU A 1 906 ? 36.647 9.232 -36.368 1.00 45.47 906 LEU A CA 1
ATOM 7390 C C . LEU A 1 906 ? 37.004 10.727 -36.336 1.00 45.47 906 LEU A C 1
ATOM 7392 O O . LEU A 1 906 ? 38.005 11.105 -36.949 1.00 45.47 906 LEU A O 1
ATOM 7396 N N . ALA A 1 907 ? 36.181 11.553 -35.686 1.00 40.19 907 ALA A N 1
ATOM 7397 C CA . ALA A 1 907 ? 36.408 12.981 -35.459 1.00 40.19 907 ALA A CA 1
ATOM 7398 C C . ALA A 1 907 ? 37.219 13.208 -34.177 1.00 40.19 907 ALA A C 1
ATOM 7400 O O . ALA A 1 907 ? 38.060 14.137 -34.189 1.00 40.19 907 ALA A O 1
#

Secondary structure (DSSP, 8-state):
-HHHHHHHHHHHHHHHHHHHHHTSTTT--HHHHHHHHHHHHHHHHHHHHHTT-TTGGGHHHH-HHHHHHHHHHHHHTT--SHHHHHHHHHHHHHHH-TTS---HHHHHHHHHHHHHHHHHHHHHT--HHHHHHHHHHHHHHHHH-GGGHHHHHHHHT-TTSSPPHHHHHH-HHHHH-----HHHHHHHT-B-TTT-PBTTTSPPEEPTTTS-SEESSHHHHHHHHHHHHHHHHHHHHHHHHHHHHHHTTSS-HHHHHHHHHHHHHHTS--TTTTHHHHHHTTTTT-TTHHHHEEEEEEEEE---TT--SGGGGEEEEEEEEEEGGGSHHHHHHHHT-SSHHHHHHHHHTTS-HHHHTTT-EEEEEEEEEEETTEEEEEEEEEEEPTTSSS-SPPBPTT--S-GGGSPPHHHHHHHHHHHHHTT--TT---SSHHHHHHHHHHHH-TTSHHHHH-TTPPPGGGS-HHHHHHHHHHHHSHHHHHHHHHB-GGGS-GGGHHHHHHHHHHHHHHHHHS-HHHHHHTTSSSSPPPHHHHHHHHHHHHHHHHHHHTSTTT--HHHHHHHHHHHHHHHHHHHHHTT-TTTT-GGGT-HHHHHHHHHHHHHTT--SHHHHHHHHHHHHHHHSTTGGG-TTHHHHHHHHHHHHHHHHHHHT--HHHHHHHHHHHHHHHHT-GGGHHHHHHHHTTSTT-HHHHHH-HHHHS-THHHHHHHHHTTS-HHHHHHHHHHHHHHHS--TTTTHHHHHHTTTTT-TTHHHHEEEEEEEEE---S-S-GGGTEEEEEEEEEEGGGGHHHHHHHHT--SHHHHHHHHHHHHHHHHTT-TTEEEEEEEEEEEETTEEEEEEEEEEEEEHHHHHHSPP-TTHHHHSSSSSPPPBPP--TT-PPP-TTTHHHHHHHHHHHHHHHHH-

Radius of gyration: 32.94 Å; chains: 1; bounding box: 79×83×96 Å

Foldseek 3Di:
DVVVLVVLVVLLVVLLLLLVLCLDPLNLNLVSSLVSLVVSLVSQLVSCVVVVHPCSVVSCLVPVVSLLSNLSSCLSVVVLDPVSLVSLVSSLVNLPPPPRDDDLVSLVSNLSSLQSNLQSCVVVVHDPVSSVVSLVVSLVSCVQPVVCLVVCLCSQCNPPDDRRSNNVVNDPVSSPDPDPDPVNVVQQPAAQLQRRRTPPSADWDQDPQQSPGTHSDPVSCVRCCVVCVVVSNVNNVQLVVLVVCPVVVVDDPQVSVVSVLVSVQLPDLDCVNPVVLCLQLVCLQPVCSLVQKAKEWEKEADPDPPCPDSNVGIDTPDMDMGGCVVCLVVLCVLVVNPDSVSSVVVSVVLDDPVVVVVVKGKHWYFYWYCDPNDTRTDTGIDIDDQPRYLPPFDWPPPDPDPSVPQDRVNLLVVLVVVCVVQVQDLQSDDPDPVVLVVLQVQVQPCPRPLCVVPVQQDRSVPDDSLVSSLVSSCVSRVNNLSCLLTGDLVSDDLVCLSSSLSSLSSLLVSLVRDDLVNCVSSCVDPDRDDPLNSLVSNLVSLLSNLVSCVDPSNLVLVSNLVSLVVSVVSQLVSCVVVVPPCNVLSCLVPVSSLLSNLLSCLSVVVLDPVSLVSLVSLCVSCSRSSNVVPPVSVVSVLLSLQSNLQSCVVVVHDPVSSVVSLVVSLVVCVVPVVCLVVCVSSQPSDPVRSNQVVNPPVSVDPPVVVVLVVVLVVDDPVVNVVVVLVVVVLPDPACLNPVLLLLLLVCLVPLCSQLFKEKEWEKEQPDDPDPDSLQRIDTAAIFMDGLLVCLVVLCVLVVNDDSVSSVVVSCVVVVVPVPPDPFKRWHWYWYWYHYPPDIDTDHIDIDIDGSSVSSNDDRDPCSQCRSGVDDHGHHHDADPVRGDGCSPVVVVVVVVVVVVVVVVVVD

InterPro domains:
  IPR002893 Zinc finger, MYND-type [PF01753] (192-232)
  IPR002893 Zinc finger, MYND-type [PS01360] (192-232)
  IPR002893 Zinc finger, MYND-type [PS50865] (192-232)

pLDDT: mean 85.95, std 12.12, range [39.5, 98.31]